Protein AF-0000000077407138 (afdb_homodimer)

Solvent-accessible surface area (backbone atoms only — not comparable to full-atom values): 41808 Å² total; per-residue (Å²): 139,86,74,78,82,79,66,90,72,72,76,84,72,67,78,73,72,69,68,78,63,60,80,67,70,68,76,54,73,68,65,88,52,94,62,78,89,58,49,64,48,74,41,54,57,46,50,40,41,32,63,74,46,24,54,18,30,36,36,47,46,66,25,86,86,35,40,35,25,28,31,37,33,30,52,16,20,65,87,68,51,68,25,66,44,41,32,39,38,30,42,31,77,38,39,35,48,45,59,38,50,60,55,52,80,68,8,63,48,49,47,41,11,68,71,40,22,20,33,33,29,34,35,56,67,48,11,78,65,6,62,42,34,63,80,52,53,83,86,39,60,74,60,29,71,43,34,57,64,48,38,8,69,29,46,46,38,39,51,47,53,48,52,25,65,74,70,68,46,73,37,50,26,34,35,37,14,32,25,43,22,23,32,19,47,53,46,15,20,38,73,36,48,77,54,37,52,35,35,49,34,37,38,24,47,32,33,43,54,36,37,55,68,50,69,25,50,50,57,75,43,21,89,45,47,82,35,63,67,59,32,50,70,38,31,28,70,30,52,54,50,65,36,69,68,50,46,52,63,54,17,46,66,43,50,72,72,67,68,41,66,74,56,38,67,30,64,51,49,39,42,37,29,67,26,80,89,42,43,35,70,88,39,43,66,40,49,62,58,59,40,65,20,39,37,28,26,44,33,56,32,45,52,13,43,21,41,62,54,65,15,52,52,49,52,76,74,59,46,56,69,43,14,35,72,75,69,70,32,64,60,50,59,68,63,48,49,69,50,31,73,47,39,31,33,41,33,36,23,66,51,13,27,39,30,16,41,67,27,47,50,54,52,56,69,48,37,75,35,61,76,46,79,44,72,41,88,40,62,67,41,20,49,46,23,74,64,49,20,68,54,24,47,80,57,44,46,54,58,50,52,56,58,46,59,79,70,53,75,133,146,83,81,82,86,78,68,90,72,71,75,82,73,65,75,73,71,68,68,79,62,60,81,68,71,69,74,54,74,67,64,88,52,92,63,78,90,57,50,63,48,75,43,53,56,43,51,40,41,32,64,73,46,25,53,18,30,36,36,46,43,66,26,89,86,35,40,34,27,30,32,37,32,30,50,17,20,64,86,66,49,68,25,66,46,42,31,39,38,30,41,30,78,38,39,36,47,45,59,39,52,60,54,52,83,67,9,62,51,49,46,42,11,68,72,40,22,20,33,33,27,34,35,58,68,48,12,78,65,6,64,41,35,62,80,53,53,82,87,39,59,74,60,28,71,42,34,56,64,49,37,8,67,29,45,48,39,38,51,46,54,48,51,26,63,73,70,68,45,75,37,50,26,34,34,36,13,30,24,44,23,23,33,19,47,53,46,15,21,38,73,38,49,75,51,38,53,35,34,50,35,36,37,23,46,32,32,43,53,36,36,55,67,50,69,24,51,51,57,73,43,20,89,46,46,82,34,64,68,59,33,50,70,37,32,29,71,30,53,53,49,65,36,69,68,52,48,53,62,54,17,46,67,42,50,72,71,66,69,42,66,72,56,37,66,30,66,52,50,39,42,36,30,65,27,82,89,42,41,35,70,88,39,43,66,41,48,60,57,58,40,66,20,38,37,28,25,44,32,57,33,44,52,13,42,20,39,62,56,66,15,51,51,49,52,75,76,60,48,56,70,41,13,36,72,75,70,70,32,64,61,51,59,68,62,48,49,69,50,29,74,46,38,30,34,40,34,36,23,65,50,13,27,38,30,16,40,66,26,46,50,53,52,56,70,49,37,76,35,61,77,45,78,44,72,42,91,41,63,68,41,19,48,45,22,74,65,48,19,68,53,24,46,79,57,44,47,53,57,51,52,57,59,45,60,80,71,52,74,132

Secondary structure (DSSP, 8-state):
--SSTT-TTSSTTGGGGTT--------------SSPP-GGGTS-HHHHHHHTTS-EEEEEEE-TTSEEEEEEEE-B-TTSPBP-SEEEEE--TT--GGGGTTTGGGSHHHHHHHTT-EEEE---TTSTT--EESS--TTSTTTT---HHHIIIIIHHHHHHHHHHHHT-TT-EEEEEETHHHHHHHHHHHH-HHHHTTEEEEEEES---S-SS--SGGGGGGGGTT-HHHHHHHT-SSB----HHHHHHHTHHHHHHT--HHHHT-HHHHHH---TTTB-GGGHHHHHHH-----BHHHHHHHHHHHHTTT--BS---HHHHHHHHHSSSSPPBP-GGG--SEEEEEE-TT-SSS-HHHHHHHHH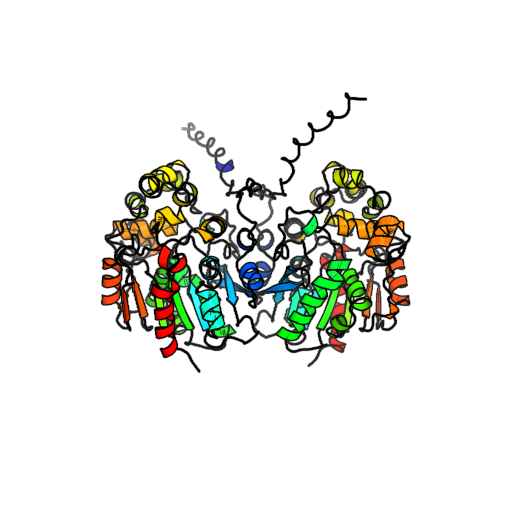H-SSEEEEEE-S-TT--TTHHHHBTTHIIIIIHHHHHHHHTT---/----TT-TTSGGGGGGGGG--------------SSPP-GGGTS-HHHHHHHTTS-EEEEEEE-TTSEEEEEEEE-B-TTSPBP-SEEEEE--TT--GGGGTTTGGGSHHHHHHHTT-EEEE---TTSTT--EESS--TTSTTTT---HHHIIIIIHHHHHHHHHHHHT-TT-EEEEEETHHHHHHHHHHHH-HHHHTTEEEEEEES---S-SS--SGGGGGGGGTT-HHHHHHHT-SSB----HHHHHHHTHHHHHHT--HHHHT-HHHHHH---TTTB-GGGHHHHHHH-----BHHHHHHHHHHHHTTT--BS---HHHHHHHHHSSSSPPBP-GGG--SEEEEEE-TT-SSS-HHHHHHHHHH-SSEEEEEE-S-TT--TTHHHHBTTHIIIIIHHHHHHHHTT---

Organism: Phaedon cochleariae (NCBI:txid80249)

InterPro domains:
  IPR006693 Partial AB-hydrolase lipase domain [PF04083] (45-104)
  IPR025483 Lipase, eukaryotic [PIRSF000862] (11-406)
  IPR029058 Alpha/Beta hydrolase fold [G3DSA:3.40.50.1820] (32-406)
  IPR029058 Alpha/Beta hydrolase fold [SSF53474] (35-404)

Radius of gyration: 28.67 Å; Cα contacts (8 Å, |Δi|>4): 1732; chains: 2; bounding box: 98×77×72 Å

Foldseek 3Di:
DPDDDPPDPDDDPPDPPPPVPPCPVPVPVPDPPVDDDDCLLPDDQQVLCVVLQFHKDWDWWAWPQFWTWIKIKRQAASVPQGAAQEEEEEEAALAFLNLQCLQPCLGLQNVCRHVRHTYMTTGFAFFQGTPDGPPDDLPDQVSQPDALLCSQQIVQLRVLVVVCVVNVPAQQYEYEYAASGLVSPLSNLLPPVVSVSRHQEYEYELYFALFQQFQFLLLVCLVCLQPQVVCCPAQNQGKGDGDPVVLCVLLVVVCVPVVDCLQSSAVVCRGFPFDNQFFDVVSSSSCSSCGSRIHTPNHSSQSSNCNNVNRQAFDRQNAQVVCCVVPVHRGTGGRQQQSRDHEYEYEDECPANRSHPVSVVVSQVRHDRYPYYYYFPDRSGYRSSCRRTPCVCVRPVVVVVVVCVVSDDD/DDDDDPPDPPDDPPDPPPPVPPCPVPVPVPDPPVDDDDCLLPDDQQVLCVVLQFHKDWDWWAWPQFWTWIKIKRQAASVPQGAAQAEEEEEAALAFLNLQCLQPCLGLQNVCRHVRHTYMTTGFAFFQGTPDGRPDDLPDQVSFPDALLCSQQIVQLRVLVVVCVVNVPAQQYEYEYAASGLVSPLSNLQPPVVSVSRHQEYEYELYFALFAQFQFLLLVCLVCLQPQVVCCPAQNQGKGDGDDVVLCVLLVVVCVPVVDCLQSSAVVCRGFPFDNVFFDVVSSSSCSSCGSRIHTPNHSSQSSNCNNVNRQAFDRQNAQVVCCVPPVHRGTGGRQQQSRDHAYEYEDECPANRSHPVSVVVSQVRHPRYPYYYYFPDRSGYRSSCRRTPCVCVRPVVVVVVVCVVSDDD

Sequence (820 aa):
MFTTSKVHRIIIIAILVDFARGSTQRYENPKPSTRRFDPDDFLDTAQIIRRHGYPAETHIVATEDGYLIGLHRIPGSQDGKKGCQPVFLQHGLLGSSADWIMNGNNSLGFLLADQGYDVWLGNYRGNTYSRGHVTLPTWSAQYWNFSWHEMGIYDLPAALYYVSNTTGKYGEIIYIGHSMGGTGYLVMSSTKPEAAKNVKLMIGLAPASHMTNVTSPVRYLAPYANDIQWLSKYLGINELLPNDKLLKFLSYECDKTVKNDKICGNVLFIFLGFEKDEFNVDILPKVLSHDPAGTSSKTVLHYAQEIRDHGRFQQYDYGLEGNLIKYGTPSPPLYKMEKVKSKVYLMYAEMDNLASATDVRILSRELKNLVGLYKVPLRVFNHVDFIFGKDAYSLVYKKVLEVMKNFTINMFTTSKVHRIIIIAILVDFARGSTQRYENPKPSTRRFDPDDFLDTAQIIRRHGYPAETHIVATEDGYLIGLHRIPGSQDGKKGCQPVFLQHGLLGSSADWIMNGNNSLGFLLADQGYDVWLGNYRGNTYSRGHVTLPTWSAQYWNFSWHEMGIYDLPAALYYVSNTTGKYGEIIYIGHSMGGTGYLVMSSTKPEAAKNVKLMIGLAPASHMTNVTSPVRYLAPYANDIQWLSKYLGINELLPNDKLLKFLSYECDKTVKNDKICGNVLFIFLGFEKDEFNVDILPKVLSHDPAGTSSKTVLHYAQEIRDHGRFQQYDYGLEGNLIKYGTPSPPLYKMEKVKSKVYLMYAEMDNLASATDVRILSRELKNLVGLYKVPLRVFNHVDFIFGKDAYSLVYKKVLEVMKNFTIN

Nearest PDB structures (foldseek):
  6v7n-assembly2_B  TM=9.564E-01  e=9.150E-44  Homo sapiens
  6v7n-assembly1_A  TM=9.549E-01  e=3.103E-41  Homo sapiens
  1hlg-assembly1_B  TM=9.481E-01  e=9.891E-39  Homo sapiens
  1k8q-assembly2_B  TM=8.820E-01  e=2.530E-39  Canis lupus familiaris
  6fvj-assembly5_E  TM=6.579E-01  e=2.248E-06  Mycobacterium tuberculosis

pLDDT: mean 89.1, std 19.06, range [21.72, 98.94]

Structure (mmCIF, N/CA/C/O backbone):
data_AF-0000000077407138-model_v1
#
loop_
_entity.id
_entity.type
_entity.pdbx_description
1 polymer Lipase
#
loop_
_atom_site.group_PDB
_atom_site.id
_atom_site.type_symbol
_atom_site.label_atom_id
_atom_site.label_alt_id
_atom_site.label_comp_id
_atom_site.label_asym_id
_atom_site.label_entity_id
_atom_site.label_seq_id
_atom_site.pdbx_PDB_ins_code
_atom_site.Cartn_x
_atom_site.Cartn_y
_atom_site.Cartn_z
_atom_site.occupancy
_atom_site.B_iso_or_equiv
_atom_site.auth_seq_id
_atom_site.auth_comp_id
_atom_site.auth_asym_id
_atom_site.auth_atom_id
_atom_site.pdbx_PDB_model_num
ATOM 1 N N . MET A 1 1 ? 49.156 -1.456 -42.062 1 24.12 1 MET A N 1
ATOM 2 C CA . MET A 1 1 ? 49.75 -1.326 -40.75 1 24.12 1 MET A CA 1
ATOM 3 C C . MET A 1 1 ? 48.969 -0.346 -39.875 1 24.12 1 MET A C 1
ATOM 5 O O . MET A 1 1 ? 48.719 -0.604 -38.688 1 24.12 1 MET A O 1
ATOM 9 N N . PHE A 1 2 ? 49.031 1.027 -40.188 1 23.77 2 PHE A N 1
ATOM 10 C CA . PHE A 1 2 ? 48.594 2.16 -39.375 1 23.77 2 PHE A CA 1
ATOM 11 C C . PHE A 1 2 ? 47.094 2.154 -39.219 1 23.77 2 PHE A C 1
ATOM 13 O O . PHE A 1 2 ? 46.562 2.578 -38.188 1 23.77 2 PHE A O 1
ATOM 20 N N . THR A 1 3 ? 46.375 2.049 -40.312 1 22.11 3 THR A N 1
ATOM 21 C CA . THR A 1 3 ? 45.25 2.928 -40.688 1 22.11 3 THR A CA 1
ATOM 22 C C . THR A 1 3 ? 44 2.604 -39.875 1 22.11 3 THR A C 1
ATOM 24 O O . THR A 1 3 ? 43.312 3.508 -39.438 1 22.11 3 THR A O 1
ATOM 27 N N . THR A 1 4 ? 43.375 1.481 -40.062 1 23.47 4 THR A N 1
ATOM 28 C CA . THR A 1 4 ? 41.969 1.397 -40.438 1 23.47 4 THR A CA 1
ATOM 29 C C . THR A 1 4 ? 41.094 1.393 -39.188 1 23.47 4 THR A C 1
ATOM 31 O O . THR A 1 4 ? 39.875 1.251 -39.281 1 23.47 4 THR A O 1
ATOM 34 N N . SER A 1 5 ? 41.656 1.195 -37.938 1 22.19 5 SER A N 1
ATOM 35 C CA . SER A 1 5 ? 40.844 0.406 -37.031 1 22.19 5 SER A CA 1
ATOM 36 C C . SER A 1 5 ? 39.781 1.271 -36.344 1 22.19 5 SER A C 1
ATOM 38 O O . SER A 1 5 ? 39.156 0.843 -35.375 1 22.19 5 SER A O 1
ATOM 40 N N . LYS A 1 6 ? 39.75 2.717 -36.5 1 26.94 6 LYS A N 1
ATOM 41 C CA . LYS A 1 6 ? 39.094 3.596 -35.531 1 26.94 6 LYS A CA 1
ATOM 42 C C . LYS A 1 6 ? 37.594 3.602 -35.719 1 26.94 6 LYS A C 1
ATOM 44 O O . LYS A 1 6 ? 36.906 4.531 -35.281 1 26.94 6 LYS A O 1
ATOM 49 N N . VAL A 1 7 ? 37.031 2.828 -36.656 1 22.48 7 VAL A N 1
ATOM 50 C CA . VAL A 1 7 ? 35.75 3.248 -37.219 1 22.48 7 VAL A CA 1
ATOM 51 C C . VAL A 1 7 ? 34.656 3.256 -36.156 1 22.48 7 VAL A C 1
ATOM 53 O O . VAL A 1 7 ? 33.875 4.195 -36.094 1 22.48 7 VAL A O 1
ATOM 56 N N . HIS A 1 8 ? 34.188 2.096 -35.531 1 21.72 8 HIS A N 1
ATOM 57 C CA . HIS A 1 8 ? 32.75 1.822 -35.5 1 21.72 8 HIS A CA 1
ATOM 58 C C . HIS A 1 8 ? 32.094 2.449 -34.281 1 21.72 8 HIS A C 1
ATOM 60 O O . HIS A 1 8 ? 31.781 1.75 -33.312 1 21.72 8 HIS A O 1
ATOM 66 N N . ARG A 1 9 ? 32.656 3.502 -33.625 1 24.42 9 ARG A N 1
ATOM 67 C CA . ARG A 1 9 ? 32.219 3.93 -32.281 1 24.42 9 ARG A CA 1
ATOM 68 C C . ARG A 1 9 ? 30.766 4.418 -32.344 1 24.42 9 ARG A C 1
ATOM 70 O O . ARG A 1 9 ? 30.172 4.719 -31.297 1 24.42 9 ARG A O 1
ATOM 77 N N . ILE A 1 10 ? 30.312 4.984 -33.469 1 23.34 10 ILE A N 1
ATOM 78 C CA . ILE A 1 10 ? 29.406 6.117 -33.375 1 23.34 10 ILE A CA 1
ATOM 79 C C . ILE A 1 10 ? 28.047 5.645 -32.812 1 23.34 10 ILE A C 1
ATOM 81 O O . ILE A 1 10 ? 27.484 6.281 -31.938 1 23.34 10 ILE A O 1
ATOM 85 N N . ILE A 1 11 ? 27.359 4.625 -33.375 1 22.95 11 ILE A N 1
ATOM 86 C CA . ILE A 1 11 ? 25.969 4.887 -33.75 1 22.95 11 ILE A CA 1
ATOM 87 C C . ILE A 1 11 ? 25.078 4.766 -32.5 1 22.95 11 ILE A C 1
ATOM 89 O O . ILE A 1 11 ? 24 5.352 -32.469 1 22.95 11 ILE A O 1
ATOM 93 N N . ILE A 1 12 ? 25.406 3.943 -31.469 1 23.84 12 ILE A N 1
ATOM 94 C CA . ILE A 1 12 ? 24.25 3.236 -30.922 1 23.84 12 ILE A CA 1
ATOM 95 C C . ILE A 1 12 ? 23.516 4.141 -29.938 1 23.84 12 ILE A C 1
ATOM 97 O O . ILE A 1 12 ? 23.016 3.68 -28.906 1 23.84 12 ILE A O 1
ATOM 101 N N . ILE A 1 13 ? 23.797 5.465 -30 1 25.34 13 ILE A N 1
ATOM 102 C CA . ILE A 1 13 ? 23.297 6.203 -28.828 1 25.34 13 ILE A CA 1
ATOM 103 C C . ILE A 1 13 ? 21.781 6.211 -28.844 1 25.34 13 ILE A C 1
ATOM 105 O O . ILE A 1 13 ? 21.156 6.602 -27.844 1 25.34 13 ILE A O 1
ATOM 109 N N . ALA A 1 14 ? 21.172 6.117 -30.078 1 23.62 14 ALA A N 1
ATOM 110 C CA . ALA A 1 14 ? 19.922 6.848 -30.25 1 23.62 14 ALA A CA 1
ATOM 111 C C . ALA A 1 14 ? 18.828 6.277 -29.344 1 23.62 14 ALA A C 1
ATOM 113 O O . ALA A 1 14 ? 18.078 7.027 -28.734 1 23.62 14 ALA A O 1
ATOM 114 N N . ILE A 1 15 ? 18.406 5.031 -29.641 1 23.83 15 ILE A N 1
ATOM 115 C CA . ILE A 1 15 ? 16.984 4.738 -29.734 1 23.83 15 ILE A CA 1
ATOM 116 C C . ILE A 1 15 ? 16.406 4.523 -28.328 1 23.83 15 ILE A C 1
ATOM 118 O O . ILE A 1 15 ? 15.336 3.934 -28.172 1 23.83 15 ILE A O 1
ATOM 122 N N . LEU A 1 16 ? 17.25 4.77 -27.328 1 24.28 16 LEU A N 1
ATOM 123 C CA . LEU A 1 16 ? 16.781 4.066 -26.141 1 24.28 16 LEU A CA 1
ATOM 124 C C . LEU A 1 16 ? 15.586 4.773 -25.516 1 24.28 16 LEU A C 1
ATOM 126 O O . LEU A 1 16 ? 15.164 4.438 -24.406 1 24.28 16 LEU A O 1
ATOM 130 N N . VAL A 1 17 ? 15.211 5.926 -26.156 1 25.5 17 VAL A N 1
ATOM 131 C CA . VAL A 1 17 ? 14.359 6.793 -25.344 1 25.5 17 VAL A CA 1
ATOM 132 C C . VAL A 1 17 ? 13.023 6.102 -25.078 1 25.5 17 VAL A C 1
ATOM 134 O O . VAL A 1 17 ? 12.344 6.406 -24.094 1 25.5 17 VAL A O 1
ATOM 137 N N . ASP A 1 18 ? 12.547 5.273 -26.016 1 23 18 ASP A N 1
ATOM 138 C CA . ASP A 1 18 ? 11.094 5.305 -26.156 1 23 18 ASP A CA 1
ATOM 139 C C . ASP A 1 18 ? 10.422 4.535 -25.016 1 23 18 ASP A C 1
ATOM 141 O O . ASP A 1 18 ? 9.219 4.676 -24.781 1 23 18 ASP A O 1
ATOM 145 N N . PHE A 1 19 ? 11.078 3.502 -24.531 1 22.67 19 PHE A N 1
ATOM 146 C CA . PHE A 1 19 ? 10.164 2.424 -24.188 1 22.67 19 PHE A CA 1
ATOM 147 C C . PHE A 1 19 ? 9.555 2.664 -22.812 1 22.67 19 PHE A C 1
ATOM 149 O O . PHE A 1 19 ? 8.75 1.856 -22.328 1 22.67 19 PHE A O 1
ATOM 156 N N . ALA A 1 20 ? 10.18 3.531 -22.047 1 24.62 20 ALA A N 1
ATOM 157 C CA . ALA A 1 20 ? 9.625 3.389 -20.703 1 24.62 20 ALA A CA 1
ATOM 158 C C . ALA A 1 20 ? 8.156 3.807 -20.672 1 24.62 20 ALA A C 1
ATOM 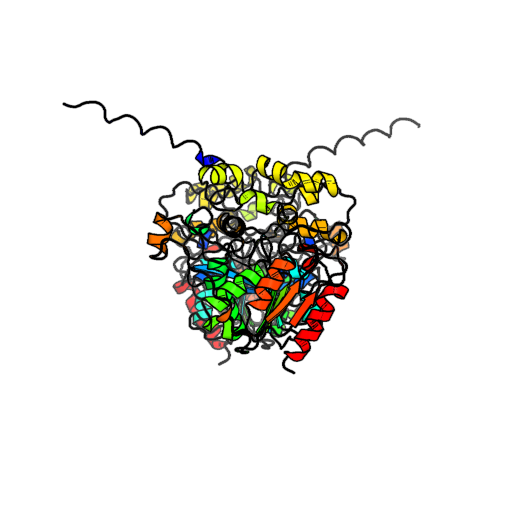160 O O . ALA A 1 20 ? 7.805 4.797 -20.031 1 24.62 20 ALA A O 1
ATOM 161 N N . ARG A 1 21 ? 7.457 3.885 -21.797 1 27.27 21 ARG A N 1
ATOM 162 C CA . ARG A 1 21 ? 6.027 4.137 -21.641 1 27.27 21 ARG A CA 1
ATOM 163 C C . ARG A 1 21 ? 5.375 3.064 -20.766 1 27.27 21 ARG A C 1
ATOM 165 O O . ARG A 1 21 ? 5.098 1.961 -21.25 1 27.27 21 ARG A O 1
ATOM 172 N N . GLY A 1 22 ? 5.973 2.746 -19.656 1 23.8 22 GLY A N 1
ATOM 173 C CA . GLY A 1 22 ? 5.121 1.838 -18.922 1 23.8 22 GLY A CA 1
ATOM 174 C C . GLY A 1 22 ? 3.643 2.156 -19.047 1 23.8 22 GLY A C 1
ATOM 175 O O . GLY A 1 22 ? 3.277 3.27 -19.438 1 23.8 22 GLY A O 1
ATOM 176 N N . SER A 1 23 ? 2.834 1.188 -19.141 1 24.52 23 SER A N 1
ATOM 177 C CA . SER A 1 23 ? 1.386 1.248 -19.312 1 24.52 23 SER A CA 1
ATOM 178 C C . SER A 1 23 ? 0.754 2.242 -18.344 1 24.52 23 SER A C 1
ATOM 180 O O . SER A 1 23 ? 0.814 2.057 -17.125 1 24.52 23 SER A O 1
ATOM 182 N N . THR A 1 24 ? 1.107 3.525 -18.438 1 27.94 24 THR A N 1
ATOM 183 C CA . THR A 1 24 ? 0.042 4.395 -17.953 1 27.94 24 THR A CA 1
ATOM 184 C C . THR A 1 24 ? -1.327 3.791 -18.25 1 27.94 24 THR A C 1
ATOM 186 O O . THR A 1 24 ? -1.756 3.754 -19.406 1 27.94 24 THR A O 1
ATOM 189 N N . GLN A 1 25 ? -1.613 2.717 -17.703 1 26.73 25 GLN A N 1
ATOM 190 C CA . GLN A 1 25 ? -3.033 2.424 -17.875 1 26.73 25 GLN A CA 1
ATOM 191 C C . GLN A 1 25 ? -3.867 3.701 -17.828 1 26.73 25 GLN A C 1
ATOM 193 O O . GLN A 1 25 ? -3.881 4.406 -16.812 1 26.73 25 GLN A O 1
ATOM 198 N N . ARG A 1 26 ? -3.859 4.414 -18.859 1 29.2 26 ARG A N 1
ATOM 199 C CA . ARG A 1 26 ? -4.852 5.449 -19.141 1 29.2 26 ARG A CA 1
ATOM 200 C C . ARG A 1 26 ? -6.18 5.133 -18.469 1 29.2 26 ARG A C 1
ATOM 202 O O . ARG A 1 26 ? -6.879 4.199 -18.875 1 29.2 26 ARG A O 1
ATOM 209 N N . TYR A 1 27 ? -6.23 5.27 -17.188 1 29.88 27 TYR A N 1
ATOM 210 C CA . TYR A 1 27 ? -7.625 5.238 -16.75 1 29.88 27 TYR A CA 1
ATOM 211 C C . TYR A 1 27 ? -8.477 6.184 -17.594 1 29.88 27 TYR A C 1
ATOM 213 O O . TYR A 1 27 ? -8.328 7.406 -17.5 1 29.88 27 TYR A O 1
ATOM 221 N N . GLU A 1 28 ? -8.492 5.965 -18.875 1 32.22 28 GLU A N 1
ATOM 222 C CA . GLU A 1 28 ? -9.578 6.613 -19.609 1 32.22 28 GLU A CA 1
ATOM 223 C C . GLU A 1 28 ? -10.852 6.672 -18.781 1 32.22 28 GLU A C 1
ATOM 225 O O . GLU A 1 28 ? -11.148 5.75 -18.016 1 32.22 28 GLU A O 1
ATOM 230 N N . ASN A 1 29 ? -11.125 7.895 -18.422 1 35 29 ASN A N 1
ATOM 231 C CA . ASN A 1 29 ? -12.5 7.906 -17.938 1 35 29 ASN A CA 1
ATOM 232 C C . ASN A 1 29 ? -13.344 6.84 -18.625 1 35 29 ASN A C 1
ATOM 234 O O . ASN A 1 29 ? -13.438 6.812 -19.859 1 35 29 ASN A O 1
ATOM 238 N N . PRO A 1 30 ? -13.477 5.785 -17.984 1 41.19 30 PRO A N 1
ATOM 239 C CA . PRO A 1 30 ? -14.266 4.773 -18.703 1 41.19 30 PRO A CA 1
ATOM 240 C C . PRO A 1 30 ? -15.398 5.383 -19.516 1 41.19 30 PRO A C 1
ATOM 242 O O . PRO A 1 30 ? -16.016 6.355 -19.094 1 41.19 30 PRO A O 1
ATOM 245 N N . LYS A 1 31 ? -15.242 5.328 -20.719 1 40.28 31 LYS A N 1
ATOM 246 C CA . LYS A 1 31 ? -16.484 5.59 -21.438 1 40.28 31 LYS A CA 1
ATOM 247 C C . LYS A 1 31 ? -17.703 5.148 -20.641 1 40.28 31 LYS A C 1
ATOM 249 O O . LYS A 1 31 ? -17.641 4.156 -19.906 1 40.28 31 LYS A O 1
ATOM 254 N N . PRO A 1 32 ? -18.672 6.109 -20.5 1 41.84 32 PRO A N 1
ATOM 255 C CA . PRO A 1 32 ? -19.906 5.73 -19.797 1 41.84 32 PRO A CA 1
ATOM 256 C C . PRO A 1 32 ? -20.312 4.289 -20.094 1 41.84 32 PRO A C 1
ATOM 258 O O . PRO A 1 32 ? -20.688 3.963 -21.219 1 41.84 32 PRO A O 1
ATOM 261 N N . SER A 1 33 ? -19.484 3.379 -19.812 1 48.81 33 SER A N 1
ATOM 262 C CA . SER A 1 33 ? -20.109 2.059 -19.875 1 48.81 33 SER A CA 1
ATOM 263 C C . SER A 1 33 ? -21.328 1.979 -18.984 1 48.81 33 SER A C 1
ATOM 265 O O . SER A 1 33 ? -21.453 2.723 -18 1 48.81 33 SER A O 1
ATOM 267 N N . THR A 1 34 ? -22.375 1.606 -19.453 1 61.5 34 THR A N 1
ATOM 268 C CA . THR A 1 34 ? -23.641 1.324 -18.797 1 61.5 34 THR A CA 1
ATOM 269 C C . THR A 1 34 ? -23.422 0.604 -17.484 1 61.5 34 THR A C 1
ATOM 271 O O . THR A 1 34 ? -24.375 0.377 -16.719 1 61.5 34 THR A O 1
ATOM 274 N N . ARG A 1 35 ? -22.109 0.391 -17.266 1 73.81 35 ARG A N 1
ATOM 275 C CA . ARG A 1 35 ? -21.938 -0.375 -16.031 1 73.81 35 ARG A CA 1
ATOM 276 C C . ARG A 1 35 ? -21.812 0.549 -14.828 1 73.81 35 ARG A C 1
ATOM 278 O O . ARG A 1 35 ? -21.188 1.603 -14.906 1 73.81 35 ARG A O 1
ATOM 285 N N . ARG A 1 36 ? -22.516 0.104 -13.797 1 84.81 36 ARG A N 1
ATOM 286 C CA . ARG A 1 36 ? -22.469 0.811 -12.516 1 84.81 36 ARG A CA 1
ATOM 287 C C . ARG A 1 36 ? -21.047 0.851 -11.969 1 84.81 36 ARG A C 1
ATOM 289 O O . ARG A 1 36 ? -20.312 -0.123 -12.086 1 84.81 36 ARG A O 1
ATOM 296 N N . PHE A 1 37 ? -20.656 1.974 -11.469 1 90.62 37 PHE A N 1
ATOM 297 C CA . PHE A 1 37 ? -19.344 2.18 -10.852 1 90.62 37 PHE A CA 1
ATOM 298 C C . PHE A 1 37 ? -19.109 1.166 -9.742 1 90.62 37 PHE A C 1
ATOM 300 O O . PHE A 1 37 ? -19.938 1.007 -8.852 1 90.62 37 PHE A O 1
ATOM 307 N N . ASP A 1 38 ? -17.984 0.359 -9.867 1 93.88 38 ASP A N 1
ATOM 308 C CA . ASP A 1 38 ? -17.531 -0.541 -8.82 1 93.88 38 ASP A CA 1
ATOM 309 C C . ASP A 1 38 ? -16.172 -0.092 -8.266 1 93.88 38 ASP A C 1
ATOM 311 O O . ASP A 1 38 ? -15.156 -0.201 -8.945 1 93.88 38 ASP A O 1
ATOM 315 N N . PRO A 1 39 ? -16.094 0.375 -6.977 1 95.44 39 PRO A N 1
ATOM 316 C CA . PRO A 1 39 ? -14.844 0.867 -6.41 1 95.44 39 PRO A CA 1
ATOM 317 C C . PRO A 1 39 ? -13.711 -0.16 -6.492 1 95.44 39 PRO A C 1
ATOM 319 O O . PRO A 1 39 ? -12.539 0.21 -6.598 1 95.44 39 PRO A O 1
ATOM 322 N N . ASP A 1 40 ? -14.039 -1.415 -6.504 1 95.19 40 ASP A N 1
ATOM 323 C CA . ASP A 1 40 ? -13.039 -2.479 -6.473 1 95.19 40 ASP A CA 1
ATOM 324 C C . ASP A 1 40 ? -12.164 -2.441 -7.723 1 95.19 40 ASP A C 1
ATOM 326 O O . ASP A 1 40 ? -11.055 -2.975 -7.723 1 95.19 40 ASP A O 1
ATOM 330 N N . ASP A 1 41 ? -12.68 -1.801 -8.773 1 94.69 41 ASP A N 1
ATOM 331 C CA . ASP A 1 41 ? -11.906 -1.683 -10.008 1 94.69 41 ASP A CA 1
ATOM 332 C C . ASP A 1 41 ? -10.688 -0.786 -9.805 1 94.69 41 ASP A C 1
ATOM 334 O O . ASP A 1 41 ? -9.719 -0.869 -10.562 1 94.69 41 ASP A O 1
ATOM 338 N N . PHE A 1 42 ? -10.75 0.03 -8.688 1 94.44 42 PHE A N 1
ATOM 339 C CA . PHE A 1 42 ? -9.758 1.088 -8.578 1 94.44 42 PHE A CA 1
ATOM 340 C C . PHE A 1 42 ? -9.031 1.016 -7.242 1 94.44 42 PHE A C 1
ATOM 342 O O . PHE A 1 42 ? -8.078 1.76 -7.004 1 94.44 42 PHE A O 1
ATOM 349 N N . LEU A 1 43 ? -9.445 0.181 -6.375 1 97.44 43 LEU A N 1
ATOM 350 C CA . LEU A 1 43 ? -8.844 0.031 -5.055 1 97.44 43 LEU A CA 1
ATOM 351 C C . LEU A 1 43 ? -7.719 -1.003 -5.086 1 97.44 43 LEU A C 1
ATOM 353 O O . LEU A 1 43 ? -7.719 -1.898 -5.934 1 97.44 43 LEU A O 1
ATOM 357 N N . ASP A 1 44 ? -6.727 -0.824 -4.227 1 97.5 44 ASP A N 1
ATOM 358 C CA . ASP A 1 44 ? -5.734 -1.885 -4.082 1 97.5 44 ASP A CA 1
ATOM 359 C C . ASP A 1 44 ? -6.273 -3.027 -3.223 1 97.5 44 ASP A C 1
ATOM 361 O O . ASP A 1 44 ? -7.387 -2.947 -2.705 1 97.5 44 ASP A O 1
ATOM 365 N N . THR A 1 45 ? -5.539 -4.094 -3.104 1 98.38 45 THR A N 1
ATOM 366 C CA . THR A 1 45 ? -6.012 -5.316 -2.467 1 98.38 45 THR A CA 1
ATOM 367 C C . THR A 1 45 ? -6.426 -5.051 -1.023 1 98.38 45 THR A C 1
ATOM 369 O O . THR A 1 45 ? -7.512 -5.453 -0.598 1 98.38 45 THR A O 1
ATOM 372 N N . ALA A 1 46 ? -5.582 -4.359 -0.255 1 98.56 46 ALA A N 1
ATOM 373 C CA . ALA A 1 46 ? -5.895 -4.098 1.146 1 98.56 46 ALA A CA 1
ATOM 374 C C . ALA A 1 46 ? -7.152 -3.238 1.275 1 98.56 46 ALA A C 1
ATOM 376 O O . ALA A 1 46 ? -7.977 -3.465 2.162 1 98.56 46 ALA A O 1
ATOM 377 N N . GLN A 1 47 ? -7.301 -2.268 0.435 1 98.31 47 GLN A N 1
ATOM 378 C CA . GLN A 1 47 ? -8.477 -1.406 0.449 1 98.31 47 GLN A CA 1
ATOM 379 C C . GLN A 1 47 ? -9.734 -2.191 0.09 1 98.31 47 GLN A C 1
ATOM 381 O O . GLN A 1 47 ? -10.797 -1.969 0.672 1 98.31 47 GLN A O 1
ATOM 386 N N . ILE A 1 48 ? -9.648 -3.107 -0.938 1 97.69 48 ILE A N 1
ATOM 387 C CA . ILE A 1 48 ? -10.781 -3.945 -1.303 1 97.69 48 ILE A CA 1
ATOM 388 C C . ILE A 1 48 ? -11.203 -4.793 -0.105 1 97.69 48 ILE A C 1
ATOM 390 O O . ILE A 1 48 ? -12.398 -4.895 0.201 1 97.69 48 ILE A O 1
ATOM 394 N N . ILE A 1 49 ? -10.25 -5.379 0.577 1 98 49 ILE A N 1
ATOM 395 C CA . ILE A 1 49 ? -10.531 -6.207 1.746 1 98 49 ILE A CA 1
ATOM 396 C C . ILE A 1 49 ? -11.305 -5.391 2.781 1 98 49 ILE A C 1
ATOM 398 O O . ILE A 1 49 ? -12.344 -5.832 3.277 1 98 49 ILE A O 1
ATOM 402 N N . ARG A 1 50 ? -10.82 -4.176 3.047 1 97.62 50 ARG A N 1
ATOM 403 C CA . ARG A 1 50 ? -11.461 -3.33 4.047 1 97.62 50 ARG A CA 1
ATOM 404 C C . ARG A 1 50 ? -12.852 -2.906 3.598 1 97.62 50 ARG A C 1
ATOM 406 O O . ARG A 1 50 ? -13.789 -2.873 4.398 1 97.62 50 ARG A O 1
ATOM 413 N N . ARG A 1 51 ? -12.969 -2.543 2.355 1 96.81 51 ARG A N 1
ATOM 414 C CA . ARG A 1 51 ? -14.266 -2.129 1.814 1 96.81 51 ARG A CA 1
ATOM 415 C C . ARG A 1 51 ? -15.312 -3.219 2.014 1 96.81 51 ARG A C 1
ATOM 417 O O . ARG A 1 51 ? -16.484 -2.92 2.225 1 96.81 51 ARG A O 1
ATOM 424 N N . HIS A 1 52 ? -14.883 -4.457 1.939 1 96.06 52 HIS A N 1
ATOM 425 C CA . HIS A 1 52 ? -15.812 -5.57 2.07 1 96.06 52 HIS A CA 1
ATOM 426 C C . HIS A 1 52 ? -16.031 -5.938 3.535 1 96.06 52 HIS A C 1
ATOM 428 O O . HIS A 1 52 ? -16.641 -6.969 3.838 1 96.06 52 HIS A O 1
ATOM 434 N N . GLY A 1 53 ? -15.492 -5.207 4.426 1 94.75 53 GLY A N 1
ATOM 435 C CA . GLY A 1 53 ? -15.875 -5.297 5.824 1 94.75 53 GLY A CA 1
ATOM 436 C C . GLY A 1 53 ? -14.883 -6.059 6.672 1 94.75 53 GLY A C 1
ATOM 437 O O . GLY A 1 53 ? -15.109 -6.281 7.863 1 94.75 53 GLY A O 1
ATOM 438 N N . TYR A 1 54 ? -13.727 -6.473 6.117 1 96.5 54 TYR A N 1
ATOM 439 C CA . TYR A 1 54 ? -12.734 -7.246 6.855 1 96.5 54 TYR A CA 1
ATOM 440 C C . TYR A 1 54 ? -11.578 -6.359 7.316 1 96.5 54 TYR A C 1
ATOM 442 O O . TYR A 1 54 ? -11.266 -5.359 6.668 1 96.5 54 TYR A O 1
ATOM 450 N N . PRO A 1 55 ? -10.969 -6.684 8.531 1 97.25 55 PRO A N 1
ATOM 451 C CA . PRO A 1 55 ? -9.688 -6.031 8.812 1 97.25 55 PRO A CA 1
ATOM 452 C C . PRO A 1 55 ? -8.641 -6.293 7.738 1 97.25 55 PRO A C 1
ATOM 454 O O . PRO A 1 55 ? -8.578 -7.398 7.188 1 97.25 55 PRO A O 1
ATOM 457 N N . ALA A 1 56 ? -7.891 -5.27 7.406 1 98.44 56 ALA A N 1
ATOM 458 C CA . ALA A 1 56 ? -6.961 -5.359 6.285 1 98.44 56 ALA A CA 1
ATOM 459 C C . ALA A 1 56 ? -5.586 -4.816 6.664 1 98.44 56 ALA A C 1
ATOM 461 O O . ALA A 1 56 ? -5.469 -3.676 7.125 1 98.44 56 ALA A O 1
ATOM 462 N N . GLU A 1 57 ? -4.551 -5.652 6.453 1 98.62 57 GLU A N 1
ATOM 463 C CA . GLU A 1 57 ? -3.168 -5.273 6.738 1 98.62 57 GLU A CA 1
ATOM 464 C C . GLU A 1 57 ? -2.258 -5.566 5.551 1 98.62 57 GLU A C 1
ATOM 466 O O . GLU A 1 57 ? -2.547 -6.453 4.742 1 98.62 57 GLU A O 1
ATOM 471 N N . THR A 1 58 ? -1.254 -4.801 5.426 1 98.81 58 THR A N 1
ATOM 472 C CA . THR A 1 58 ? -0.119 -5.09 4.555 1 98.81 58 THR A CA 1
ATOM 473 C C . THR A 1 58 ? 1.174 -5.172 5.359 1 98.81 58 THR A C 1
ATOM 475 O O . THR A 1 58 ? 1.411 -4.348 6.246 1 98.81 58 THR A O 1
ATOM 478 N N . HIS A 1 59 ? 1.957 -6.145 5.113 1 98.81 59 HIS A N 1
ATOM 479 C CA . HIS A 1 59 ? 3.281 -6.324 5.695 1 98.81 59 HIS A CA 1
ATOM 480 C C . HIS A 1 59 ? 4.359 -6.34 4.617 1 98.81 59 HIS A C 1
ATOM 482 O O . HIS A 1 59 ? 4.184 -6.953 3.564 1 98.81 59 HIS A O 1
ATOM 488 N N . ILE A 1 60 ? 5.438 -5.602 4.867 1 98.81 60 ILE A N 1
ATOM 489 C CA . ILE A 1 60 ? 6.551 -5.617 3.928 1 98.81 60 ILE A CA 1
ATOM 490 C C . ILE A 1 60 ? 7.66 -6.527 4.457 1 98.81 60 ILE A C 1
ATOM 492 O O . ILE A 1 60 ? 8.117 -6.367 5.59 1 98.81 60 ILE A O 1
ATOM 496 N N . VAL A 1 61 ? 8.125 -7.434 3.58 1 98.62 61 VAL A N 1
ATOM 497 C CA . VAL A 1 61 ? 9.141 -8.422 3.939 1 98.62 61 VAL A CA 1
ATOM 498 C C . VAL A 1 61 ? 10.336 -8.297 3.004 1 98.62 61 VAL A C 1
ATOM 500 O O . VAL A 1 61 ? 10.18 -8.188 1.787 1 98.62 61 VAL A O 1
ATOM 503 N N . ALA A 1 62 ? 11.531 -8.289 3.555 1 98.5 62 ALA A N 1
ATOM 504 C CA . ALA A 1 62 ? 12.742 -8.242 2.746 1 98.5 62 ALA A CA 1
ATOM 505 C C . ALA A 1 62 ? 13.273 -9.648 2.463 1 98.5 62 ALA A C 1
ATOM 507 O O . ALA A 1 62 ? 13.383 -10.469 3.375 1 98.5 62 ALA A O 1
ATOM 508 N N . THR A 1 63 ? 13.516 -9.93 1.242 1 98.81 63 THR A N 1
ATOM 509 C CA . THR A 1 63 ? 14.125 -11.211 0.886 1 98.81 63 THR A CA 1
ATOM 510 C C . THR A 1 63 ? 15.641 -11.156 1.062 1 98.81 63 THR A C 1
ATOM 512 O O . THR A 1 63 ? 16.219 -10.07 1.179 1 98.81 63 THR A O 1
ATOM 515 N N . GLU A 1 64 ? 16.219 -12.305 1.04 1 98.38 64 GLU A N 1
ATOM 516 C CA . GLU A 1 64 ? 17.672 -12.406 1.223 1 98.38 64 GLU A CA 1
ATOM 517 C C . GLU A 1 64 ? 18.422 -11.633 0.141 1 98.38 64 GLU A C 1
ATOM 519 O O . GLU A 1 64 ? 19.469 -11.055 0.404 1 98.38 64 GLU A O 1
ATOM 524 N N . ASP A 1 65 ? 17.812 -11.633 -1.059 1 98.5 65 ASP A N 1
ATOM 525 C CA . ASP A 1 65 ? 18.516 -10.984 -2.172 1 98.5 65 ASP A CA 1
ATOM 526 C C . ASP A 1 65 ? 18 -9.562 -2.377 1 98.5 65 ASP A C 1
ATOM 528 O O . ASP A 1 65 ? 18.25 -8.953 -3.418 1 98.5 65 ASP A O 1
ATOM 532 N N . GLY A 1 66 ? 17.203 -9.047 -1.508 1 98.69 66 GLY A N 1
ATOM 533 C CA . GLY A 1 66 ? 17.031 -7.605 -1.4 1 98.69 66 GLY A CA 1
ATOM 534 C C . GLY A 1 66 ? 15.688 -7.121 -1.907 1 98.69 66 GLY A C 1
ATOM 535 O O . GLY A 1 66 ? 15.398 -5.922 -1.868 1 98.69 66 GLY A O 1
ATOM 536 N N . TYR A 1 67 ? 14.836 -7.965 -2.418 1 98.81 67 TYR A N 1
ATOM 537 C CA . TYR A 1 67 ? 13.508 -7.52 -2.82 1 98.81 67 TYR A CA 1
ATOM 538 C C . TYR A 1 67 ? 12.641 -7.223 -1.604 1 98.81 67 TYR A C 1
ATOM 540 O O . TYR A 1 67 ? 12.773 -7.867 -0.562 1 98.81 67 TYR A O 1
ATOM 548 N N . LEU A 1 68 ? 11.789 -6.23 -1.709 1 98.81 68 LEU A N 1
ATOM 549 C CA . LEU A 1 68 ? 10.773 -5.918 -0.714 1 98.81 68 LEU A CA 1
ATOM 550 C C . LEU A 1 68 ? 9.398 -6.402 -1.172 1 98.81 68 LEU A C 1
ATOM 552 O O . LEU A 1 68 ? 8.758 -5.762 -2.014 1 98.81 68 LEU A O 1
ATOM 556 N N . ILE A 1 69 ? 8.922 -7.496 -0.561 1 98.56 69 ILE A N 1
ATOM 557 C CA . ILE A 1 69 ? 7.684 -8.109 -1.03 1 98.56 69 ILE A CA 1
ATOM 558 C C . ILE A 1 69 ? 6.535 -7.738 -0.094 1 98.56 69 ILE A C 1
ATOM 560 O O . ILE A 1 69 ? 6.719 -7.656 1.123 1 98.56 69 ILE A O 1
ATOM 564 N N . GLY A 1 70 ? 5.402 -7.48 -0.691 1 98.81 70 GLY A N 1
ATOM 565 C CA . GLY A 1 70 ? 4.211 -7.145 0.07 1 98.81 70 GLY A CA 1
ATOM 566 C C . GLY A 1 70 ? 3.316 -8.336 0.342 1 98.81 70 GLY A C 1
ATOM 567 O O . GLY A 1 70 ? 2.961 -9.078 -0.579 1 98.81 70 GLY A O 1
ATOM 568 N N . LEU A 1 71 ? 3 -8.547 1.637 1 98.94 71 LEU A N 1
ATOM 569 C CA . LEU A 1 71 ? 2.018 -9.539 2.068 1 98.94 71 LEU A CA 1
ATOM 570 C C . LEU A 1 71 ? 0.753 -8.859 2.584 1 98.94 71 LEU A C 1
ATOM 572 O O . LEU A 1 71 ? 0.822 -7.996 3.463 1 98.94 71 LEU A O 1
ATOM 576 N N . HIS A 1 72 ? -0.341 -9.195 1.967 1 98.94 72 HIS A N 1
ATOM 577 C CA . HIS A 1 72 ? -1.605 -8.75 2.537 1 98.94 72 HIS A CA 1
ATOM 578 C C . HIS A 1 72 ? -2.141 -9.75 3.553 1 98.94 72 HIS A C 1
ATOM 580 O O . HIS A 1 72 ? -1.848 -10.945 3.463 1 98.94 72 HIS A O 1
ATOM 586 N N . ARG A 1 73 ? -2.875 -9.242 4.52 1 98.88 73 ARG A N 1
ATOM 587 C CA . ARG A 1 73 ? -3.377 -10.094 5.594 1 98.88 73 ARG A CA 1
ATOM 588 C C . ARG A 1 73 ? -4.816 -9.734 5.949 1 98.88 73 ARG A C 1
ATOM 590 O O . ARG A 1 73 ? -5.168 -8.562 6.035 1 98.88 73 ARG A O 1
ATOM 597 N N . ILE A 1 74 ? -5.688 -10.734 5.965 1 98.31 74 ILE A N 1
ATOM 598 C CA . ILE A 1 74 ? -7.004 -10.672 6.598 1 98.31 74 ILE A CA 1
ATOM 599 C C . ILE A 1 74 ? -6.961 -11.391 7.945 1 98.31 74 ILE A C 1
ATOM 601 O O . ILE A 1 74 ? -7.211 -12.594 8.016 1 98.31 74 ILE A O 1
ATOM 605 N N . PRO A 1 75 ? -6.707 -10.664 8.992 1 97.5 75 PRO A N 1
ATOM 606 C CA . PRO A 1 75 ? -6.391 -11.305 10.266 1 97.5 75 PRO A CA 1
ATOM 607 C C . PRO A 1 75 ? -7.625 -11.867 10.969 1 97.5 75 PRO A C 1
ATOM 609 O O . PRO A 1 75 ? -7.508 -12.547 11.992 1 97.5 75 PRO A O 1
ATOM 612 N N . GLY A 1 76 ? -8.789 -11.578 10.398 1 94.31 76 GLY A N 1
ATOM 613 C CA . GLY A 1 76 ? -10.016 -12.078 11.008 1 94.31 76 GLY A CA 1
ATOM 614 C C . GLY A 1 76 ? -11.242 -11.844 10.148 1 94.31 76 GLY A C 1
ATOM 615 O O . GLY A 1 76 ? -11.141 -11.383 9.016 1 94.31 76 GLY A O 1
ATOM 616 N N . SER A 1 77 ? -12.406 -12.188 10.82 1 92.94 77 SER A N 1
ATOM 617 C CA . SER A 1 77 ? -13.68 -12.094 10.102 1 92.94 77 SER A CA 1
ATOM 618 C C . SER A 1 77 ? -14.242 -10.68 10.156 1 92.94 77 SER A C 1
ATOM 620 O O . SER A 1 77 ? -13.656 -9.797 10.781 1 92.94 77 SER A O 1
ATOM 622 N N . GLN A 1 78 ? -15.352 -10.477 9.508 1 91.19 78 GLN A N 1
ATOM 623 C CA . GLN A 1 78 ? -16.016 -9.18 9.469 1 91.19 78 GLN A CA 1
ATOM 624 C C . GLN A 1 78 ? -16.484 -8.758 10.852 1 91.19 78 GLN A C 1
ATOM 626 O O . GLN A 1 78 ? -16.516 -7.562 11.164 1 91.19 78 GLN A O 1
ATOM 631 N N . ASP A 1 79 ? -16.766 -9.711 11.68 1 88.12 79 ASP A N 1
ATOM 632 C CA . ASP A 1 79 ? -17.312 -9.422 13.008 1 88.12 79 ASP A CA 1
ATOM 633 C C . ASP A 1 79 ? -16.188 -9.148 14.008 1 88.12 79 ASP A C 1
ATOM 635 O O . ASP A 1 79 ? -16.453 -8.953 15.203 1 88.12 79 ASP A O 1
ATOM 639 N N . GLY A 1 80 ? -15.008 -9.172 13.602 1 83.5 80 GLY A N 1
ATOM 640 C CA . GLY A 1 80 ? -13.906 -8.781 14.461 1 83.5 80 GLY A CA 1
ATOM 641 C C . GLY A 1 80 ? -13.242 -9.961 15.148 1 83.5 80 GLY A C 1
ATOM 642 O O . GLY A 1 80 ? -12.289 -9.781 15.914 1 83.5 80 GLY A O 1
ATOM 643 N N . LYS A 1 81 ? -13.734 -11.133 14.867 1 90.5 81 LYS A N 1
ATOM 644 C CA . LYS A 1 81 ? -13.094 -12.305 15.461 1 90.5 81 LYS A CA 1
ATOM 645 C C . LYS A 1 81 ? -11.75 -12.594 14.797 1 90.5 81 LYS A C 1
ATOM 647 O O . LYS A 1 81 ? -11.656 -12.633 13.57 1 90.5 81 LYS A O 1
ATOM 652 N N . LYS A 1 82 ? -10.734 -12.758 15.602 1 92.19 82 LYS A N 1
ATOM 653 C CA . LYS A 1 82 ? -9.391 -12.992 15.086 1 92.19 82 LYS A CA 1
ATOM 654 C C . LYS A 1 82 ? -9.25 -14.414 14.555 1 92.19 82 LYS A C 1
ATOM 656 O O . LYS A 1 82 ? -9.773 -15.359 15.141 1 92.19 82 LYS A O 1
ATOM 661 N N . GLY A 1 83 ? -8.578 -14.516 13.453 1 92.19 83 GLY A N 1
ATOM 662 C CA . GLY A 1 83 ? -8.242 -15.828 12.922 1 92.19 83 GLY A CA 1
ATOM 663 C C . GLY A 1 83 ? -7.16 -16.531 13.711 1 92.19 83 GLY A C 1
ATOM 664 O O . GLY A 1 83 ? -6.32 -15.883 14.336 1 92.19 83 GLY A O 1
ATOM 665 N N . CYS A 1 84 ? -7.18 -17.844 13.625 1 92.88 84 CYS A N 1
ATOM 666 C CA . CYS A 1 84 ? -6.223 -18.609 14.414 1 92.88 84 CYS A CA 1
ATOM 667 C C . CYS A 1 84 ? -5.246 -19.359 13.516 1 92.88 84 CYS A C 1
ATOM 669 O O . CYS A 1 84 ? -4.066 -19.016 13.445 1 92.88 84 CYS A O 1
ATOM 671 N N . GLN A 1 85 ? -5.762 -20.375 12.75 1 96.81 85 GLN A N 1
ATOM 672 C CA . GLN A 1 85 ? -4.922 -21.156 11.859 1 96.81 85 GLN A CA 1
ATOM 673 C C . GLN A 1 85 ? -4.422 -20.312 10.688 1 96.81 85 GLN A C 1
ATOM 675 O O . GLN A 1 85 ? -5.219 -19.797 9.898 1 96.81 85 GLN A O 1
ATOM 680 N N . PRO A 1 86 ? -3.08 -20.125 10.602 1 98.31 86 PRO A N 1
ATOM 681 C CA . PRO A 1 86 ? -2.576 -19.359 9.453 1 98.31 86 PRO A CA 1
ATOM 682 C C . PRO A 1 86 ? -2.715 -20.125 8.141 1 98.31 86 PRO A C 1
ATOM 684 O O . PRO A 1 86 ? -2.432 -21.328 8.078 1 98.31 86 PRO A O 1
ATOM 687 N N . VAL A 1 87 ? -3.193 -19.484 7.16 1 98.81 87 VAL A N 1
ATOM 688 C CA . VAL A 1 87 ? -3.254 -20 5.793 1 98.81 87 VAL A CA 1
ATOM 689 C C . VAL A 1 87 ? -2.602 -19 4.84 1 98.81 87 VAL A C 1
ATOM 691 O O . VAL A 1 87 ? -2.771 -17.781 4.988 1 98.81 87 VAL A O 1
ATOM 694 N N . PHE A 1 88 ? -1.751 -19.484 3.984 1 98.94 88 PHE A N 1
ATOM 695 C CA . PHE A 1 88 ? -1.015 -18.672 3.029 1 98.94 88 PHE A CA 1
ATOM 696 C C . PHE A 1 88 ? -1.46 -18.969 1.604 1 98.94 88 PHE A C 1
ATOM 698 O O . PHE A 1 88 ? -1.313 -20.094 1.125 1 98.94 88 PHE A O 1
ATOM 705 N N . LEU A 1 89 ? -2.02 -17.953 0.942 1 98.94 89 LEU A N 1
ATOM 706 C CA . LEU A 1 89 ? -2.465 -18.078 -0.441 1 98.94 89 LEU A CA 1
ATOM 707 C C . LEU A 1 89 ? -1.459 -17.453 -1.398 1 98.94 89 LEU A C 1
ATOM 709 O O . LEU A 1 89 ? -1.111 -16.281 -1.254 1 98.94 89 LEU A O 1
ATOM 713 N N . GLN A 1 90 ? -1.02 -18.172 -2.371 1 98.94 90 GLN A N 1
ATOM 714 C CA . GLN A 1 90 ? -0.043 -17.672 -3.33 1 98.94 90 GLN A CA 1
ATOM 715 C C . GLN A 1 90 ? -0.586 -17.734 -4.754 1 98.94 90 GLN A C 1
ATOM 717 O O . GLN A 1 90 ? -1.026 -18.797 -5.207 1 98.94 90 GLN A O 1
ATOM 722 N N . HIS A 1 91 ? -0.568 -16.656 -5.465 1 98.69 91 HIS A N 1
ATOM 723 C CA . HIS A 1 91 ? -1.106 -16.484 -6.812 1 98.69 91 HIS A CA 1
ATOM 724 C C . HIS A 1 91 ? -0.196 -17.141 -7.852 1 98.69 91 HIS A C 1
ATOM 726 O O . HIS A 1 91 ? 0.922 -17.547 -7.531 1 98.69 91 HIS A O 1
ATOM 732 N N . GLY A 1 92 ? -0.714 -17.219 -9.078 1 98.31 92 GLY A N 1
ATOM 733 C CA . GLY A 1 92 ? 0.032 -17.766 -10.195 1 98.31 92 GLY A CA 1
ATOM 734 C C . GLY A 1 92 ? 0.632 -16.688 -11.094 1 98.31 92 GLY A C 1
ATOM 735 O O . GLY A 1 92 ? 0.759 -15.539 -10.688 1 98.31 92 GLY A O 1
ATOM 736 N N . LEU A 1 93 ? 1.009 -17.109 -12.305 1 97.69 93 LEU A N 1
ATOM 737 C CA . LEU A 1 93 ? 1.669 -16.25 -13.289 1 97.69 93 LEU A CA 1
ATOM 738 C C . LEU A 1 93 ? 0.828 -15.016 -13.586 1 97.69 93 LEU A C 1
ATOM 740 O O . LEU A 1 93 ? -0.372 -15.125 -13.852 1 97.69 93 LEU A O 1
ATOM 744 N N . LEU A 1 94 ? 1.405 -13.844 -13.484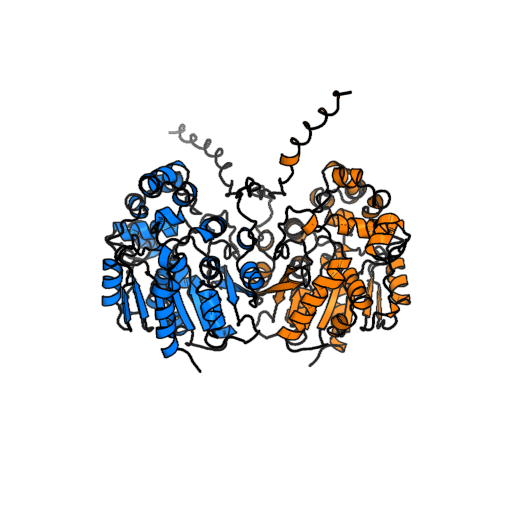 1 97.19 94 LEU A N 1
ATOM 745 C CA . LEU A 1 94 ? 0.843 -12.547 -13.867 1 97.19 94 LEU A CA 1
ATOM 746 C C . LEU A 1 94 ? -0.26 -12.133 -12.898 1 97.19 94 LEU A C 1
ATOM 748 O O . LEU A 1 94 ? -0.988 -11.172 -13.156 1 97.19 94 LEU A O 1
ATOM 752 N N . GLY A 1 95 ? -0.407 -12.867 -11.797 1 97.75 95 GLY A N 1
ATOM 753 C CA . GLY A 1 95 ? -1.406 -12.539 -10.789 1 97.75 95 GLY A CA 1
ATOM 754 C C . GLY A 1 95 ? -0.827 -11.812 -9.594 1 97.75 95 GLY A C 1
ATOM 755 O O . GLY A 1 95 ? 0.339 -11.414 -9.602 1 97.75 95 GLY A O 1
ATOM 756 N N . SER A 1 96 ? -1.718 -11.633 -8.625 1 98.44 96 SER A N 1
ATOM 757 C CA . SER A 1 96 ? -1.387 -11.008 -7.348 1 98.44 96 SER A CA 1
ATOM 758 C C . SER A 1 96 ? -2.348 -11.453 -6.25 1 98.44 96 SER A C 1
ATOM 760 O O . SER A 1 96 ? -3.229 -12.281 -6.488 1 98.44 96 SER A O 1
ATOM 762 N N . SER A 1 97 ? -2.102 -10.859 -5.082 1 98.75 97 SER A N 1
ATOM 763 C CA . SER A 1 97 ? -2.977 -11.117 -3.943 1 98.75 97 SER A CA 1
ATOM 764 C C . SER A 1 97 ? -4.422 -10.742 -4.258 1 98.75 97 SER A C 1
ATOM 766 O O . SER A 1 97 ? -5.355 -11.297 -3.672 1 98.75 97 SER A O 1
ATOM 768 N N . ALA A 1 98 ? -4.641 -9.883 -5.188 1 98.19 98 ALA A N 1
ATOM 769 C CA . ALA A 1 98 ? -5.984 -9.43 -5.531 1 98.19 98 ALA A CA 1
ATOM 770 C C . ALA A 1 98 ? -6.832 -10.578 -6.074 1 98.19 98 ALA A C 1
ATOM 772 O O . ALA A 1 98 ? -8.047 -10.594 -5.895 1 98.19 98 ALA A O 1
ATOM 773 N N . ASP A 1 99 ? -6.215 -11.547 -6.641 1 97.62 99 ASP A N 1
ATOM 774 C CA . ASP A 1 99 ? -6.91 -12.656 -7.285 1 97.62 99 ASP A CA 1
ATOM 775 C C . ASP A 1 99 ? -7.758 -13.43 -6.277 1 97.62 99 ASP A C 1
ATOM 777 O O . ASP A 1 99 ? -8.805 -13.984 -6.629 1 97.62 99 ASP A O 1
ATOM 781 N N . TRP A 1 100 ? -7.363 -13.391 -5.059 1 98.38 100 TRP A N 1
ATOM 782 C CA . TRP A 1 100 ? -7.984 -14.234 -4.043 1 98.38 100 TRP A CA 1
ATOM 783 C C . TRP A 1 100 ? -9.211 -13.555 -3.447 1 98.38 100 TRP A C 1
ATOM 785 O O . TRP A 1 100 ? -9.891 -14.125 -2.59 1 98.38 100 TRP A O 1
ATOM 795 N N . ILE A 1 101 ? -9.508 -12.25 -3.877 1 97 101 ILE A N 1
ATOM 796 C CA . ILE A 1 101 ? -10.602 -11.531 -3.219 1 97 101 ILE A CA 1
ATOM 797 C C . ILE A 1 101 ? -11.477 -10.852 -4.27 1 97 101 ILE A C 1
ATOM 799 O O . ILE A 1 101 ? -12.344 -10.047 -3.932 1 97 101 ILE A O 1
ATOM 803 N N . MET A 1 102 ? -11.312 -11.109 -5.5 1 92.56 102 MET A N 1
ATOM 804 C CA . MET A 1 102 ? -11.984 -10.375 -6.57 1 92.56 102 MET A CA 1
ATOM 805 C C . MET A 1 102 ? -13.398 -10.898 -6.789 1 92.56 102 MET A C 1
ATOM 807 O O . MET A 1 102 ? -14.242 -10.195 -7.344 1 92.56 102 MET A O 1
ATOM 811 N N . ASN A 1 103 ? -13.633 -12.062 -6.398 1 85.81 103 ASN A N 1
ATOM 812 C CA . ASN A 1 103 ? -14.938 -12.664 -6.652 1 85.81 103 ASN A CA 1
ATOM 813 C C . ASN A 1 103 ? -15.898 -12.422 -5.492 1 85.81 103 ASN A C 1
ATOM 815 O O . ASN A 1 103 ? -16.672 -13.312 -5.133 1 85.81 103 ASN A O 1
ATOM 819 N N . GLY A 1 104 ? -15.773 -11.273 -4.781 1 77.44 104 GLY A N 1
ATOM 820 C CA . GLY A 1 104 ? -16.641 -10.914 -3.672 1 77.44 104 GLY A CA 1
ATOM 821 C C . GLY A 1 104 ? -16.688 -11.961 -2.582 1 77.44 104 GLY A C 1
ATOM 822 O O . GLY A 1 104 ? -15.641 -12.438 -2.121 1 77.44 104 GLY A O 1
ATOM 823 N N . ASN A 1 105 ? -17.844 -12.297 -2.203 1 73.19 105 ASN A N 1
ATOM 824 C CA . ASN A 1 105 ? -18.031 -13.227 -1.094 1 73.19 105 ASN A CA 1
ATOM 825 C C . ASN A 1 105 ? -17.719 -14.664 -1.507 1 73.19 105 ASN A C 1
ATOM 827 O O . ASN A 1 105 ? -17.578 -15.547 -0.655 1 73.19 105 ASN A O 1
ATOM 831 N N . ASN A 1 106 ? -17.484 -14.836 -2.803 1 82.06 106 ASN A N 1
ATOM 832 C CA . ASN A 1 106 ? -17.125 -16.172 -3.291 1 82.06 106 ASN A CA 1
ATOM 833 C C . ASN A 1 106 ? -15.617 -16.328 -3.436 1 82.06 106 ASN A C 1
ATOM 835 O O . ASN A 1 106 ? -15.148 -17.359 -3.932 1 82.06 106 ASN A O 1
ATOM 839 N N . SER A 1 107 ? -14.953 -15.352 -2.949 1 93.25 107 SER A N 1
ATOM 840 C CA . SER A 1 107 ? -13.5 -15.422 -3.008 1 93.25 107 SER A CA 1
ATOM 841 C C . SER A 1 107 ? -12.938 -16.297 -1.889 1 93.25 107 SER A C 1
ATOM 843 O O . SER A 1 107 ? -13.422 -16.234 -0.755 1 93.25 107 SER A O 1
ATOM 845 N N . LEU A 1 108 ? -11.953 -17.062 -2.252 1 97.88 108 LEU A N 1
ATOM 846 C CA . LEU A 1 108 ? -11.375 -17.984 -1.269 1 97.88 108 LEU A CA 1
ATOM 847 C C . LEU A 1 108 ? -10.828 -17.219 -0.069 1 97.88 108 LEU A C 1
ATOM 849 O O . LEU A 1 108 ? -10.938 -17.672 1.069 1 97.88 108 LEU A O 1
ATOM 853 N N . GLY A 1 109 ? -10.266 -16.031 -0.293 1 97.81 109 GLY A N 1
ATOM 854 C CA . GLY A 1 109 ? -9.742 -15.234 0.801 1 97.81 109 GLY A CA 1
ATOM 855 C C . GLY A 1 109 ? -10.781 -14.906 1.854 1 97.81 109 GLY A C 1
ATOM 856 O O . GLY A 1 109 ? -10.547 -15.094 3.049 1 97.81 109 GLY A O 1
ATOM 857 N N . PHE A 1 110 ? -11.953 -14.445 1.43 1 97 110 PHE A N 1
ATOM 858 C CA . PHE A 1 110 ? -13.023 -14.07 2.348 1 97 110 PHE A CA 1
ATOM 859 C C . PHE A 1 110 ? -13.656 -15.305 2.975 1 97 110 PHE A C 1
ATOM 861 O O . PHE A 1 110 ? -13.977 -15.305 4.164 1 97 110 PHE A O 1
ATOM 868 N N . LEU A 1 111 ? -13.797 -16.359 2.15 1 96.5 111 LEU A N 1
ATOM 869 C CA . LEU A 1 111 ? -14.359 -17.609 2.656 1 96.5 111 LEU A CA 1
ATOM 870 C C . LEU A 1 111 ? -13.539 -18.141 3.82 1 96.5 111 LEU A C 1
ATOM 872 O O . LEU A 1 111 ? -14.094 -18.547 4.848 1 96.5 111 LEU A O 1
ATOM 876 N N . LEU A 1 112 ? -12.258 -18.125 3.668 1 97.56 112 LEU A N 1
ATOM 877 C CA . LEU A 1 112 ? -11.359 -18.641 4.699 1 97.56 112 LEU A CA 1
ATOM 878 C C . LEU A 1 112 ? -11.406 -17.75 5.945 1 97.56 112 LEU A C 1
ATOM 880 O O . LEU A 1 112 ? -11.43 -18.266 7.066 1 97.56 112 LEU A O 1
ATOM 884 N N . ALA A 1 113 ? -11.406 -16.438 5.754 1 96.69 113 ALA A N 1
ATOM 885 C CA . ALA A 1 113 ? -11.5 -15.531 6.891 1 96.69 113 ALA A CA 1
ATOM 886 C C . ALA A 1 113 ? -12.781 -15.781 7.691 1 96.69 113 ALA A C 1
ATOM 888 O O . ALA A 1 113 ? -12.742 -15.812 8.922 1 96.69 113 ALA A O 1
ATOM 889 N N . ASP A 1 114 ? -13.867 -15.992 6.988 1 94.69 114 ASP A N 1
ATOM 890 C CA . ASP A 1 114 ? -15.156 -16.219 7.625 1 94.69 114 ASP A CA 1
ATOM 891 C C . ASP A 1 114 ? -15.172 -17.547 8.375 1 94.69 114 ASP A C 1
ATOM 893 O O . ASP A 1 114 ? -15.961 -17.734 9.312 1 94.69 114 ASP A O 1
ATOM 897 N N . GLN A 1 115 ? -14.328 -18.453 7.93 1 94.19 115 GLN A N 1
ATOM 898 C CA . GLN A 1 115 ? -14.242 -19.75 8.586 1 94.19 115 GLN A CA 1
ATOM 899 C C . GLN A 1 115 ? -13.258 -19.703 9.75 1 94.19 115 GLN A C 1
ATOM 901 O O . GLN A 1 115 ? -12.977 -20.734 10.375 1 94.19 115 GLN A O 1
ATOM 906 N N . GLY A 1 116 ? -12.664 -18.578 10.031 1 95.44 116 GLY A N 1
ATOM 907 C CA . GLY A 1 116 ? -11.859 -18.406 11.227 1 95.44 116 GLY A CA 1
ATOM 908 C C . GLY A 1 116 ? -10.375 -18.547 10.977 1 95.44 116 GLY A C 1
ATOM 909 O O . GLY A 1 116 ? -9.594 -18.734 11.914 1 95.44 116 GLY A O 1
ATOM 910 N N . TYR A 1 117 ? -9.953 -18.484 9.75 1 97.5 117 TYR A N 1
ATOM 911 C CA . TYR A 1 117 ? -8.531 -18.594 9.438 1 97.5 117 TYR A CA 1
ATOM 912 C C . TYR A 1 117 ? -7.859 -17.219 9.469 1 97.5 117 TYR A C 1
ATOM 914 O O . TYR A 1 117 ? -8.516 -16.188 9.273 1 97.5 117 TYR A O 1
ATOM 922 N N . ASP A 1 118 ? -6.562 -17.172 9.883 1 98.19 118 ASP A N 1
ATOM 923 C CA . ASP A 1 118 ? -5.668 -16.031 9.664 1 98.19 118 ASP A CA 1
ATOM 924 C C . ASP A 1 118 ? -5.07 -16.062 8.258 1 98.19 118 ASP A C 1
ATOM 926 O O . ASP A 1 118 ? -4.094 -16.781 8.008 1 98.19 118 ASP A O 1
ATOM 930 N N . VAL A 1 119 ? -5.676 -15.227 7.379 1 98.81 119 VAL A N 1
ATOM 931 C CA . VAL A 1 119 ? -5.426 -15.391 5.949 1 98.81 119 VAL A CA 1
ATOM 932 C C . VAL A 1 119 ? -4.305 -14.453 5.508 1 98.81 119 VAL A C 1
ATOM 934 O O . VAL A 1 119 ? -4.391 -13.242 5.703 1 98.81 119 VAL A O 1
ATOM 937 N N . TRP A 1 120 ? -3.279 -15.016 4.973 1 98.94 120 TRP A N 1
ATOM 938 C CA . TRP A 1 120 ? -2.168 -14.281 4.379 1 98.94 120 TRP A CA 1
ATOM 939 C C . TRP A 1 120 ? -2.154 -14.445 2.863 1 98.94 120 TRP A C 1
ATOM 941 O O . TRP A 1 120 ? -2.326 -15.555 2.35 1 98.94 120 TRP A O 1
ATOM 951 N N . LEU A 1 121 ? -2.072 -13.32 2.178 1 98.94 121 LEU A N 1
ATOM 952 C CA . LEU A 1 121 ? -2.041 -13.305 0.72 1 98.94 121 LEU A CA 1
ATOM 953 C C . LEU A 1 121 ? -0.671 -12.867 0.211 1 98.94 121 LEU A C 1
ATOM 955 O O . LEU A 1 121 ? -0.288 -11.711 0.365 1 98.94 121 LEU A O 1
ATOM 959 N N . GLY A 1 122 ? 0.005 -13.766 -0.464 1 98.88 122 GLY A N 1
ATOM 960 C CA . GLY A 1 122 ? 1.361 -13.5 -0.918 1 98.88 122 GLY A CA 1
ATOM 961 C C . GLY A 1 122 ? 1.416 -12.758 -2.238 1 98.88 122 GLY A C 1
ATOM 962 O O . GLY A 1 122 ? 0.445 -12.758 -2.998 1 98.88 122 GLY A O 1
ATOM 963 N N . ASN A 1 123 ? 2.539 -12.102 -2.459 1 98.94 123 ASN A N 1
ATOM 964 C CA . ASN A 1 123 ? 2.883 -11.469 -3.729 1 98.94 123 ASN A CA 1
ATOM 965 C C . ASN A 1 123 ? 4.32 -11.781 -4.141 1 98.94 123 ASN A C 1
ATOM 967 O O . ASN A 1 123 ? 5.258 -11.516 -3.385 1 98.94 123 ASN A O 1
ATOM 971 N N . TYR A 1 124 ? 4.449 -12.328 -5.336 1 98.94 124 TYR A N 1
ATOM 972 C CA . TYR A 1 124 ? 5.789 -12.57 -5.859 1 98.94 124 TYR A CA 1
ATOM 973 C C . TYR A 1 124 ? 6.449 -11.266 -6.289 1 98.94 124 TYR A C 1
ATOM 975 O O . TYR A 1 124 ? 5.77 -10.305 -6.656 1 98.94 124 TYR A O 1
ATOM 983 N N . ARG A 1 125 ? 7.809 -11.289 -6.219 1 98.81 125 ARG A N 1
ATOM 984 C CA . ARG A 1 125 ? 8.594 -10.156 -6.703 1 98.81 125 ARG A CA 1
ATOM 985 C C . ARG A 1 125 ? 8.164 -9.758 -8.109 1 98.81 125 ARG A C 1
ATOM 987 O O . ARG A 1 125 ? 7.832 -10.609 -8.93 1 98.81 125 ARG A O 1
ATOM 994 N N . GLY A 1 126 ? 8.148 -8.406 -8.312 1 98 126 GLY A N 1
ATOM 995 C CA . GLY A 1 126 ? 7.941 -7.879 -9.656 1 98 126 GLY A CA 1
ATOM 996 C C . GLY A 1 126 ? 6.488 -7.562 -9.945 1 98 126 GLY A C 1
ATOM 997 O O . GLY A 1 126 ? 6.184 -6.902 -10.945 1 98 126 GLY A O 1
ATOM 998 N N . ASN A 1 127 ? 5.582 -8.039 -9.078 1 98.12 127 ASN A N 1
ATOM 999 C CA . ASN A 1 127 ? 4.191 -7.699 -9.367 1 98.12 127 ASN A CA 1
ATOM 1000 C C . ASN A 1 127 ? 3.795 -6.371 -8.727 1 98.12 127 ASN A C 1
ATOM 1002 O O . ASN A 1 127 ? 4.637 -5.672 -8.156 1 98.12 127 ASN A O 1
ATOM 1006 N N . THR A 1 128 ? 2.557 -6.012 -8.812 1 97.56 128 THR A N 1
ATOM 1007 C CA . THR A 1 128 ? 2.004 -4.719 -8.414 1 97.56 128 THR A CA 1
ATOM 1008 C C . THR A 1 128 ? 2.395 -4.379 -6.98 1 97.56 128 THR A C 1
ATOM 1010 O O . THR A 1 128 ? 2.688 -3.225 -6.664 1 97.56 128 THR A O 1
ATOM 1013 N N . TYR A 1 129 ? 2.49 -5.305 -6.098 1 98.44 129 TYR A N 1
ATOM 1014 C CA . TYR A 1 129 ? 2.613 -5.051 -4.664 1 98.44 129 TYR A CA 1
ATOM 1015 C C . TYR A 1 129 ? 4.023 -5.359 -4.176 1 98.44 129 TYR A C 1
ATOM 1017 O O . TYR A 1 129 ? 4.32 -5.219 -2.986 1 98.44 129 TYR A O 1
ATOM 1025 N N . SER A 1 130 ? 4.891 -5.789 -5.074 1 98.56 130 SER A N 1
ATOM 1026 C CA . SER A 1 130 ? 6.227 -6.238 -4.699 1 98.56 130 SER A CA 1
ATOM 1027 C C . SER A 1 130 ? 7.277 -5.742 -5.688 1 98.56 130 SER A C 1
ATOM 1029 O O . SER A 1 130 ? 8.078 -6.527 -6.203 1 98.56 130 SER A O 1
ATOM 1031 N N . ARG A 1 131 ? 7.359 -4.473 -5.855 1 97.5 131 ARG A N 1
ATOM 1032 C CA . ARG A 1 131 ? 8.273 -3.91 -6.84 1 97.5 131 ARG A CA 1
ATOM 1033 C C . ARG A 1 131 ? 9.453 -3.219 -6.16 1 97.5 131 ARG A C 1
ATOM 1035 O O . ARG A 1 131 ? 10.352 -2.703 -6.832 1 97.5 131 ARG A O 1
ATOM 1042 N N . GLY A 1 132 ? 9.484 -3.184 -4.867 1 97.69 132 GLY A N 1
ATOM 1043 C CA . GLY A 1 132 ? 10.57 -2.531 -4.156 1 97.69 132 GLY A CA 1
ATOM 1044 C C . GLY A 1 132 ? 11.82 -3.385 -4.07 1 97.69 132 GLY A C 1
ATOM 1045 O O . GLY A 1 132 ? 11.742 -4.617 -4.055 1 97.69 132 GLY A O 1
ATOM 1046 N N . HIS A 1 133 ? 12.914 -2.738 -4.051 1 98.56 133 HIS A N 1
ATOM 1047 C CA . HIS A 1 133 ? 14.219 -3.357 -3.811 1 98.56 133 HIS A CA 1
ATOM 1048 C C . HIS A 1 133 ? 15.109 -2.451 -2.971 1 98.56 133 HIS A C 1
ATOM 1050 O O . HIS A 1 133 ? 15.016 -1.226 -3.057 1 98.56 133 HIS A O 1
ATOM 1056 N N . VAL A 1 134 ? 15.977 -3.031 -2.262 1 97.88 134 VAL A N 1
ATOM 1057 C CA . VAL A 1 134 ? 16.75 -2.264 -1.297 1 97.88 134 VAL A CA 1
ATOM 1058 C C . VAL A 1 134 ? 17.859 -1.494 -2.02 1 97.88 134 VAL A C 1
ATOM 1060 O O . VAL A 1 134 ? 18.328 -0.46 -1.533 1 97.88 134 VAL A O 1
ATOM 1063 N N . THR A 1 135 ? 18.266 -1.961 -3.264 1 97.06 135 THR A N 1
ATOM 1064 C CA . THR A 1 135 ? 19.406 -1.293 -3.887 1 97.06 135 THR A CA 1
ATOM 1065 C C . THR A 1 135 ? 19.172 -1.138 -5.391 1 97.06 135 THR A C 1
ATOM 1067 O O . THR A 1 135 ? 19.859 -0.336 -6.039 1 97.06 135 THR A O 1
ATOM 1070 N N . LEU A 1 136 ? 18.281 -1.938 -5.98 1 97.19 136 LEU A N 1
ATOM 1071 C CA . LEU A 1 136 ? 18.156 -1.958 -7.434 1 97.19 136 LEU A CA 1
ATOM 1072 C C . LEU A 1 136 ? 16.953 -1.141 -7.895 1 97.19 136 LEU A C 1
ATOM 1074 O O . LEU A 1 136 ? 15.875 -1.239 -7.312 1 97.19 136 LEU A O 1
ATOM 1078 N N . PRO A 1 137 ? 17.188 -0.341 -8.906 1 95.88 137 PRO A N 1
ATOM 1079 C CA . PRO A 1 137 ? 16.031 0.342 -9.516 1 95.88 137 PRO A CA 1
ATOM 1080 C C . PRO A 1 137 ? 15.234 -0.567 -10.438 1 95.88 137 PRO A C 1
ATOM 1082 O O . PRO A 1 137 ? 15.797 -1.47 -11.062 1 95.88 137 PRO A O 1
ATOM 1085 N N . THR A 1 138 ? 14.031 -0.29 -10.68 1 95.19 138 THR A N 1
ATOM 1086 C CA . THR A 1 138 ? 13.141 -1.137 -11.461 1 95.19 138 THR A CA 1
ATOM 1087 C C . THR A 1 138 ? 13.477 -1.043 -12.945 1 95.19 138 THR A C 1
ATOM 1089 O O . THR A 1 138 ? 13.008 -1.854 -13.75 1 95.19 138 THR A O 1
ATOM 1092 N N . TRP A 1 139 ? 14.258 -0.081 -13.32 1 93.69 139 TRP A N 1
ATOM 1093 C CA . TRP A 1 139 ? 14.586 0.047 -14.734 1 93.69 139 TRP A CA 1
ATOM 1094 C C . TRP A 1 139 ? 15.883 -0.688 -15.062 1 93.69 139 TRP A C 1
ATOM 1096 O O . TRP A 1 139 ? 16.312 -0.731 -16.219 1 93.69 139 TRP A O 1
ATOM 1106 N N . SER A 1 140 ? 16.484 -1.26 -14.062 1 94.62 140 SER A N 1
ATOM 1107 C CA . SER A 1 140 ? 17.719 -2.008 -14.297 1 94.62 140 SER A CA 1
ATOM 1108 C C . SER A 1 140 ? 17.422 -3.441 -14.727 1 94.62 140 SER A C 1
ATOM 1110 O O . SER A 1 140 ? 16.438 -4.035 -14.289 1 94.62 140 SER A O 1
ATOM 1112 N N . ALA A 1 141 ? 18.297 -4.012 -15.531 1 94.38 141 ALA A N 1
ATOM 1113 C CA . ALA A 1 141 ? 18.203 -5.406 -15.961 1 94.38 141 ALA A CA 1
ATOM 1114 C C . ALA A 1 141 ? 18.391 -6.359 -14.789 1 94.38 141 ALA A C 1
ATOM 1116 O O . ALA A 1 141 ? 17.766 -7.414 -14.719 1 94.38 141 ALA A O 1
ATOM 1117 N N . GLN A 1 142 ? 19.266 -5.945 -13.906 1 96.75 142 GLN A N 1
ATOM 1118 C CA . GLN A 1 142 ? 19.547 -6.773 -12.734 1 96.75 142 GLN A CA 1
ATOM 1119 C C . GLN A 1 142 ? 18.297 -6.965 -11.891 1 96.75 142 GLN A C 1
ATOM 1121 O O . GLN A 1 142 ? 18.078 -8.047 -11.328 1 96.75 142 GLN A O 1
ATOM 1126 N N . TYR A 1 143 ? 17.484 -5.988 -11.797 1 97.81 143 TYR A N 1
ATOM 1127 C CA . TYR A 1 143 ? 16.234 -6.047 -11.039 1 97.81 143 TYR A CA 1
ATOM 1128 C C . TYR A 1 143 ? 15.328 -7.141 -11.578 1 97.81 143 TYR A C 1
ATOM 1130 O O . TYR A 1 143 ? 14.68 -7.855 -10.805 1 97.81 143 TYR A O 1
ATOM 1138 N N . TRP A 1 144 ? 15.297 -7.34 -12.836 1 97.38 144 TRP A N 1
ATOM 1139 C CA . TRP A 1 144 ? 14.32 -8.211 -13.484 1 97.38 144 TRP A CA 1
ATOM 1140 C C . TRP A 1 144 ? 14.922 -9.586 -13.758 1 97.38 144 TRP A C 1
ATOM 1142 O O . TRP A 1 144 ? 14.281 -10.438 -14.375 1 97.38 144 TRP A O 1
ATOM 1152 N N . ASN A 1 145 ? 16.141 -9.805 -13.312 1 96.94 145 ASN A N 1
ATOM 1153 C CA . ASN A 1 145 ? 16.797 -11.078 -13.578 1 96.94 145 ASN A CA 1
ATOM 1154 C C . ASN A 1 145 ? 16.359 -12.164 -12.609 1 96.94 145 ASN A C 1
ATOM 1156 O O . ASN A 1 145 ? 17.156 -12.68 -11.828 1 96.94 145 ASN A O 1
ATOM 1160 N N . PHE A 1 146 ? 15.07 -12.516 -12.727 1 98.25 146 PHE A N 1
ATOM 1161 C CA . PHE A 1 146 ? 14.523 -13.57 -11.883 1 98.25 146 PHE A CA 1
ATOM 1162 C C . PHE A 1 146 ? 13.477 -14.383 -12.641 1 98.25 146 PHE A C 1
ATOM 1164 O O . PHE A 1 146 ? 12.938 -13.914 -13.648 1 98.25 146 PHE A O 1
ATOM 1171 N N . SER A 1 147 ? 13.273 -15.578 -12.266 1 98 147 SER A N 1
ATOM 1172 C CA . SER A 1 147 ? 12.188 -16.469 -12.68 1 98 147 SER A CA 1
ATOM 1173 C C . SER A 1 147 ? 11.477 -17.078 -11.469 1 98 147 SER A C 1
ATOM 1175 O O . SER A 1 147 ? 11.648 -16.594 -10.344 1 98 147 SER A O 1
ATOM 1177 N N . TRP A 1 148 ? 10.648 -18.047 -11.68 1 98.62 148 TRP A N 1
ATOM 1178 C CA . TRP A 1 148 ? 9.961 -18.703 -10.57 1 98.62 148 TRP A CA 1
ATOM 1179 C C . TRP A 1 148 ? 10.945 -19.484 -9.703 1 98.62 148 TRP A C 1
ATOM 1181 O O . TRP A 1 148 ? 10.602 -19.922 -8.602 1 98.62 148 TRP A O 1
ATOM 1191 N N . HIS A 1 149 ? 12.211 -19.656 -10.172 1 98.75 149 HIS A N 1
ATOM 1192 C CA . HIS A 1 149 ? 13.25 -20.203 -9.305 1 98.75 149 HIS A CA 1
ATOM 1193 C C . HIS A 1 149 ? 13.508 -19.281 -8.117 1 98.75 149 HIS A C 1
ATOM 1195 O O . HIS A 1 149 ? 13.445 -19.719 -6.961 1 98.75 149 HIS A O 1
ATOM 1201 N N . GLU A 1 150 ? 13.781 -18 -8.375 1 98.88 150 GLU A N 1
ATOM 1202 C CA . GLU A 1 150 ? 14.062 -17.016 -7.324 1 98.88 150 GLU A CA 1
ATOM 1203 C C . GLU A 1 150 ? 12.844 -16.797 -6.438 1 98.88 150 GLU A C 1
ATOM 1205 O O . GLU A 1 150 ? 12.977 -16.594 -5.227 1 98.88 150 GLU A O 1
ATOM 1210 N N . MET A 1 151 ? 11.703 -16.844 -7.043 1 98.88 151 MET A N 1
ATOM 1211 C CA . MET A 1 151 ? 10.469 -16.75 -6.258 1 98.88 151 MET A CA 1
ATOM 1212 C C . MET A 1 151 ? 10.406 -17.875 -5.234 1 98.88 151 MET A C 1
ATOM 1214 O O . MET A 1 151 ? 10 -17.656 -4.09 1 98.88 151 MET A O 1
ATOM 1218 N N . GLY A 1 152 ? 10.844 -19.047 -5.613 1 98.88 152 GLY A N 1
ATOM 1219 C CA . GLY A 1 152 ? 10.82 -20.219 -4.734 1 98.88 152 GLY A CA 1
ATOM 1220 C C . GLY A 1 152 ? 11.898 -20.172 -3.666 1 98.88 152 GLY A C 1
ATOM 1221 O O . GLY A 1 152 ? 11.648 -20.516 -2.51 1 98.88 152 GLY A O 1
ATOM 1222 N N . ILE A 1 153 ? 13.062 -19.672 -4.012 1 98.75 153 ILE A N 1
ATOM 1223 C CA . ILE A 1 153 ? 14.164 -19.859 -3.078 1 98.75 153 ILE A CA 1
ATOM 1224 C C . ILE A 1 153 ? 14.367 -18.594 -2.252 1 98.75 153 ILE A C 1
ATOM 1226 O O . ILE A 1 153 ? 15.07 -18.609 -1.239 1 98.75 153 ILE A O 1
ATOM 1230 N N . TYR A 1 154 ? 13.734 -17.453 -2.68 1 98.88 154 TYR A N 1
ATOM 1231 C CA . TYR A 1 154 ? 13.914 -16.219 -1.921 1 98.88 154 TYR A CA 1
ATOM 1232 C C . TYR A 1 154 ? 12.578 -15.703 -1.402 1 98.88 154 TYR A C 1
ATOM 1234 O O . TYR A 1 154 ? 12.422 -15.469 -0.202 1 98.88 154 TYR A O 1
ATOM 1242 N N . ASP A 1 155 ? 11.562 -15.516 -2.273 1 98.88 155 ASP A N 1
ATOM 1243 C CA . ASP A 1 155 ? 10.312 -14.875 -1.887 1 98.88 155 ASP A CA 1
ATOM 1244 C C . ASP A 1 155 ? 9.555 -15.719 -0.869 1 98.88 155 ASP A C 1
ATOM 1246 O O . ASP A 1 155 ? 9.156 -15.227 0.187 1 98.88 155 ASP A O 1
ATOM 1250 N N . LEU A 1 156 ? 9.336 -17 -1.19 1 98.94 156 LEU A N 1
ATOM 1251 C CA . LEU A 1 156 ? 8.5 -17.859 -0.35 1 98.94 156 LEU A CA 1
ATOM 1252 C C . LEU A 1 156 ? 9.156 -18.094 1.006 1 98.94 156 LEU A C 1
ATOM 1254 O O . LEU A 1 156 ? 8.508 -17.969 2.047 1 98.94 156 LEU A O 1
ATOM 1258 N N . PRO A 1 157 ? 10.492 -18.422 1.063 1 98.88 157 PRO A N 1
ATOM 1259 C CA . PRO A 1 157 ? 11.102 -18.562 2.385 1 98.88 157 PRO A CA 1
ATOM 1260 C C . PRO A 1 157 ? 10.945 -17.297 3.246 1 98.88 157 PRO A C 1
ATOM 1262 O O . PRO A 1 157 ? 10.57 -17.406 4.418 1 98.88 157 PRO A O 1
ATOM 1265 N N . ALA A 1 158 ? 11.188 -16.141 2.66 1 98.81 158 ALA A N 1
ATOM 1266 C CA . ALA A 1 158 ? 11.055 -14.898 3.412 1 98.81 158 ALA A CA 1
ATOM 1267 C C . ALA A 1 158 ? 9.633 -14.711 3.928 1 98.81 158 ALA A C 1
ATOM 1269 O O . ALA A 1 158 ? 9.422 -14.383 5.098 1 98.81 158 ALA A O 1
ATOM 1270 N N . ALA A 1 159 ? 8.688 -14.945 3.092 1 98.88 159 ALA A N 1
ATOM 1271 C CA . ALA A 1 159 ? 7.277 -14.766 3.441 1 98.88 159 ALA A CA 1
ATOM 1272 C C . ALA A 1 159 ? 6.852 -15.742 4.531 1 98.88 159 ALA A C 1
ATOM 1274 O O . ALA A 1 159 ? 6.227 -15.352 5.52 1 98.88 159 ALA A O 1
ATOM 1275 N N . LEU A 1 160 ? 7.199 -17 4.371 1 98.88 160 LEU A N 1
ATOM 1276 C CA . LEU A 1 160 ? 6.711 -18.047 5.273 1 98.88 160 LEU A CA 1
ATOM 1277 C C . LEU A 1 160 ? 7.375 -17.938 6.641 1 98.88 160 LEU A C 1
ATOM 1279 O O . LEU A 1 160 ? 6.727 -18.125 7.668 1 98.88 160 LEU A O 1
ATOM 1283 N N . TYR A 1 161 ? 8.68 -17.656 6.703 1 98.62 161 TYR A N 1
ATOM 1284 C CA . TYR A 1 161 ? 9.312 -17.375 7.984 1 98.62 161 TYR A CA 1
ATOM 1285 C C . TYR A 1 161 ? 8.656 -16.188 8.672 1 98.62 161 TYR A C 1
ATOM 1287 O O . TYR A 1 161 ? 8.438 -16.203 9.883 1 98.62 161 TYR A O 1
ATOM 1295 N N . TYR A 1 162 ? 8.375 -15.164 7.895 1 98.44 162 TYR A N 1
ATOM 1296 C CA . TYR A 1 162 ? 7.746 -13.977 8.453 1 98.44 162 TYR A CA 1
ATOM 1297 C C . TYR A 1 162 ? 6.395 -14.312 9.062 1 98.44 162 TYR A C 1
ATOM 1299 O O . TYR A 1 162 ? 6.082 -13.875 10.18 1 98.44 162 TYR A O 1
ATOM 1307 N N . VAL A 1 163 ? 5.57 -15.039 8.352 1 98.62 163 VAL A N 1
ATOM 1308 C CA . VAL A 1 163 ? 4.242 -15.414 8.828 1 98.62 163 VAL A CA 1
ATOM 1309 C C . VAL A 1 163 ? 4.359 -16.25 10.102 1 98.62 163 VAL A C 1
ATOM 1311 O O . VAL A 1 163 ? 3.646 -16 11.078 1 98.62 163 VAL A O 1
ATOM 1314 N N . SER A 1 164 ? 5.254 -17.219 10.086 1 98.44 164 SER A N 1
ATOM 1315 C CA . SER A 1 164 ? 5.457 -18.062 11.266 1 98.44 164 SER A CA 1
ATOM 1316 C C . SER A 1 164 ? 5.879 -17.234 12.469 1 98.44 164 SER A C 1
ATOM 1318 O O . SER A 1 164 ? 5.352 -17.406 13.57 1 98.44 164 SER A O 1
ATOM 1320 N N . ASN A 1 165 ? 6.777 -16.312 12.281 1 96.5 165 ASN A N 1
ATOM 1321 C CA . ASN A 1 165 ? 7.266 -15.461 13.359 1 96.5 165 ASN A CA 1
ATOM 1322 C C . ASN A 1 165 ? 6.18 -14.516 13.867 1 96.5 165 ASN A C 1
ATOM 1324 O O . ASN A 1 165 ? 6.07 -14.273 15.07 1 96.5 165 ASN A O 1
ATOM 1328 N N . THR A 1 166 ? 5.434 -13.969 12.977 1 95.81 166 THR A N 1
ATOM 1329 C CA . THR A 1 166 ? 4.398 -13 13.328 1 95.81 166 THR A CA 1
ATOM 1330 C C . THR A 1 166 ? 3.26 -13.672 14.086 1 95.81 166 THR A C 1
ATOM 1332 O O . THR A 1 166 ? 2.711 -13.102 15.031 1 95.81 166 THR A O 1
ATOM 1335 N N . THR A 1 167 ? 2.9 -14.875 13.68 1 96.38 167 THR A N 1
ATOM 1336 C CA . THR A 1 167 ? 1.754 -15.562 14.258 1 96.38 167 THR A CA 1
ATOM 1337 C C . THR A 1 167 ? 2.18 -16.406 15.461 1 96.38 167 THR A C 1
ATOM 1339 O O . THR A 1 167 ? 1.342 -16.812 16.266 1 96.38 167 THR A O 1
ATOM 1342 N N . GLY A 1 168 ? 3.473 -16.734 15.547 1 95.81 168 GLY A N 1
ATOM 1343 C CA . GLY A 1 168 ? 3.971 -17.625 16.578 1 95.81 168 GLY A CA 1
ATOM 1344 C C . GLY A 1 168 ? 3.584 -19.062 16.359 1 95.81 168 GLY A C 1
ATOM 1345 O O . GLY A 1 168 ? 3.635 -19.875 17.297 1 95.81 168 GLY A O 1
ATOM 1346 N N . LYS A 1 169 ? 3.117 -19.406 15.195 1 96.19 169 LYS A N 1
ATOM 1347 C CA . LYS A 1 169 ? 2.66 -20.75 14.875 1 96.19 169 LYS A CA 1
ATOM 1348 C C . LYS A 1 169 ? 3.629 -21.453 13.922 1 96.19 169 LYS A C 1
ATOM 1350 O O . LYS A 1 169 ? 3.297 -21.688 12.758 1 96.19 169 LYS A O 1
ATOM 1355 N N . TYR A 1 170 ? 4.715 -21.922 14.43 1 96.44 170 TYR A N 1
ATOM 1356 C CA . TYR A 1 170 ? 5.789 -22.531 13.656 1 96.44 170 TYR A CA 1
ATOM 1357 C C . TYR A 1 170 ? 5.379 -23.906 13.141 1 96.44 170 TYR A C 1
ATOM 1359 O O . TYR A 1 170 ? 4.887 -24.734 13.898 1 96.44 170 TYR A O 1
ATOM 1367 N N . GLY A 1 171 ? 5.488 -24.078 11.867 1 97.06 171 GLY A N 1
ATOM 1368 C CA . GLY A 1 171 ? 5.207 -25.359 11.258 1 97.06 171 GLY A CA 1
ATOM 1369 C C . GLY A 1 171 ? 3.723 -25.625 11.062 1 97.06 171 GLY A C 1
ATOM 1370 O O . GLY A 1 171 ? 3.314 -26.75 10.781 1 97.06 171 GLY A O 1
ATOM 1371 N N . GLU A 1 172 ? 2.939 -24.578 11.133 1 97.56 172 GLU A N 1
ATOM 1372 C CA . GLU A 1 172 ? 1.493 -24.781 11.156 1 97.56 172 GLU A CA 1
ATOM 1373 C C . GLU A 1 172 ? 0.833 -24.203 9.914 1 97.56 172 GLU A C 1
ATOM 1375 O O . GLU A 1 172 ? -0.358 -24.422 9.68 1 97.56 172 GLU A O 1
ATOM 1380 N N . ILE A 1 173 ? 1.579 -23.594 9.047 1 98.56 173 ILE A N 1
ATOM 1381 C CA . ILE A 1 173 ? 0.98 -22.875 7.934 1 98.56 173 ILE A CA 1
ATOM 1382 C C . ILE A 1 173 ? 0.355 -23.875 6.953 1 98.56 173 ILE A C 1
ATOM 1384 O O . ILE A 1 173 ? 0.965 -24.891 6.621 1 98.56 173 ILE A O 1
ATOM 1388 N N . ILE A 1 174 ? -0.893 -23.656 6.598 1 98.81 174 ILE A N 1
ATOM 1389 C CA . ILE A 1 174 ? -1.479 -24.312 5.426 1 98.81 174 ILE A CA 1
ATOM 1390 C C . ILE A 1 174 ? -1.262 -23.438 4.191 1 98.81 174 ILE A C 1
ATOM 1392 O O . ILE A 1 174 ? -1.697 -22.281 4.156 1 98.81 174 ILE A O 1
ATOM 1396 N N . TYR A 1 175 ? -0.565 -24.031 3.234 1 98.88 175 TYR A N 1
ATOM 1397 C CA . TYR A 1 175 ? -0.213 -23.312 2.006 1 98.88 175 TYR A CA 1
ATOM 1398 C C . TYR A 1 175 ? -1.151 -23.703 0.869 1 98.88 175 TYR A C 1
ATOM 1400 O O . TYR A 1 175 ? -1.366 -24.891 0.606 1 98.88 175 TYR A O 1
ATOM 1408 N N . ILE A 1 176 ? -1.73 -22.703 0.202 1 98.94 176 ILE A N 1
ATOM 1409 C CA . ILE A 1 176 ? -2.537 -22.922 -0.993 1 98.94 176 ILE A CA 1
ATOM 1410 C C . ILE A 1 176 ? -1.954 -22.141 -2.166 1 98.94 176 ILE A C 1
ATOM 1412 O O . ILE A 1 176 ? -1.896 -20.906 -2.129 1 98.94 176 ILE A O 1
ATOM 1416 N N . GLY A 1 177 ? -1.536 -22.797 -3.182 1 98.88 177 GLY A N 1
ATOM 1417 C CA . GLY A 1 177 ? -0.954 -22.156 -4.348 1 98.88 177 GLY A CA 1
ATOM 1418 C C . GLY A 1 177 ? -1.673 -22.5 -5.641 1 98.88 177 GLY A C 1
ATOM 1419 O O . GLY A 1 177 ? -2 -23.656 -5.883 1 98.88 177 GLY A O 1
ATOM 1420 N N . HIS A 1 178 ? -1.936 -21.484 -6.445 1 98.75 178 HIS A N 1
ATOM 1421 C CA . HIS A 1 178 ? -2.48 -21.688 -7.781 1 98.75 178 HIS A CA 1
ATOM 1422 C C . HIS A 1 178 ? -1.394 -21.562 -8.844 1 98.75 178 HIS A C 1
ATOM 1424 O O . HIS A 1 178 ? -0.628 -20.609 -8.852 1 98.75 178 HIS A O 1
ATOM 1430 N N . SER A 1 179 ? -1.363 -22.562 -9.75 1 98.38 179 SER A N 1
ATOM 1431 C CA . SER A 1 179 ? -0.491 -22.469 -10.914 1 98.38 179 SER A CA 1
ATOM 1432 C C . SER A 1 179 ? 0.953 -22.203 -10.508 1 98.38 179 SER A C 1
ATOM 1434 O O . SER A 1 179 ? 1.562 -23 -9.797 1 98.38 179 SER A O 1
ATOM 1436 N N . MET A 1 180 ? 1.473 -21.031 -10.758 1 98.69 180 MET A N 1
ATOM 1437 C CA . MET A 1 180 ? 2.85 -20.688 -10.43 1 98.69 180 MET A CA 1
ATOM 1438 C C . MET A 1 180 ? 3.047 -20.625 -8.914 1 98.69 180 MET A C 1
ATOM 1440 O O . MET A 1 180 ? 4.16 -20.797 -8.422 1 98.69 180 MET A O 1
ATOM 1444 N N . GLY A 1 181 ? 1.965 -20.391 -8.18 1 98.88 181 GLY A N 1
ATOM 1445 C CA . GLY A 1 181 ? 2.039 -20.5 -6.73 1 98.88 181 GLY A CA 1
ATOM 1446 C C . GLY A 1 181 ? 2.4 -21.891 -6.246 1 98.88 181 GLY A C 1
ATOM 1447 O O . GLY A 1 181 ? 3.01 -22.047 -5.188 1 98.88 181 GLY A O 1
ATOM 1448 N N . GLY A 1 182 ? 1.967 -22.875 -6.992 1 98.81 182 GLY A N 1
ATOM 1449 C CA . GLY A 1 182 ? 2.408 -24.234 -6.73 1 98.81 182 GLY A CA 1
ATOM 1450 C C . GLY A 1 182 ? 3.828 -24.5 -7.191 1 98.81 182 GLY A C 1
ATOM 1451 O O . GLY A 1 182 ? 4.594 -25.172 -6.504 1 98.81 182 GLY A O 1
ATOM 1452 N N . THR A 1 183 ? 4.184 -23.938 -8.383 1 98.75 183 THR A N 1
ATOM 1453 C CA . THR A 1 183 ? 5.539 -24.078 -8.906 1 98.75 183 THR A CA 1
ATOM 1454 C C . THR A 1 183 ? 6.566 -23.609 -7.875 1 98.75 183 THR A C 1
ATOM 1456 O O . THR A 1 183 ? 7.512 -24.328 -7.562 1 98.75 183 THR A O 1
ATOM 1459 N N . GLY A 1 184 ? 6.336 -22.422 -7.398 1 98.81 184 GLY A N 1
ATOM 1460 C CA . GLY A 1 184 ? 7.262 -21.859 -6.434 1 98.81 184 GLY A CA 1
ATOM 1461 C C . GLY A 1 184 ? 7.41 -22.703 -5.18 1 98.81 184 GLY A C 1
ATOM 1462 O O . GLY A 1 184 ? 8.516 -22.844 -4.652 1 98.81 184 GLY A O 1
ATOM 1463 N N . TYR A 1 185 ? 6.344 -23.25 -4.734 1 98.88 185 TYR A N 1
ATOM 1464 C CA . TYR A 1 185 ? 6.398 -24.078 -3.535 1 98.88 185 TYR A CA 1
ATOM 1465 C C . TYR A 1 185 ? 7.238 -25.328 -3.775 1 98.88 185 TYR A C 1
ATOM 1467 O O . TYR A 1 185 ? 8.023 -25.719 -2.912 1 98.88 185 TYR A O 1
ATOM 1475 N N . LEU A 1 186 ? 7.012 -25.969 -4.895 1 98.75 186 LEU A N 1
ATOM 1476 C CA . LEU A 1 186 ? 7.77 -27.172 -5.227 1 98.75 186 LEU A CA 1
ATOM 1477 C C . LEU A 1 186 ? 9.258 -26.859 -5.316 1 98.75 186 LEU A C 1
ATOM 1479 O O . LEU A 1 186 ? 10.086 -27.641 -4.836 1 98.75 186 LEU A O 1
ATOM 1483 N N . VAL A 1 187 ? 9.57 -25.75 -5.906 1 98.81 187 VAL A N 1
ATOM 1484 C CA . VAL A 1 187 ? 10.961 -25.312 -5.988 1 98.81 187 VAL A CA 1
ATOM 1485 C C . VAL A 1 187 ? 11.523 -25.109 -4.586 1 98.81 187 VAL A C 1
ATOM 1487 O O . VAL A 1 187 ? 12.594 -25.625 -4.262 1 98.81 187 VAL A O 1
ATOM 1490 N N . MET A 1 188 ? 10.805 -24.375 -3.76 1 98.75 188 MET A N 1
ATOM 1491 C CA . MET A 1 188 ? 11.25 -24.109 -2.396 1 98.75 188 MET A CA 1
ATOM 1492 C C . MET A 1 188 ? 11.445 -25.406 -1.617 1 98.75 188 MET A C 1
ATOM 1494 O O . MET A 1 188 ? 12.492 -25.609 -0.994 1 98.75 188 MET A O 1
ATOM 1498 N N . SER A 1 189 ? 10.477 -26.266 -1.688 1 98.25 189 SER A N 1
ATOM 1499 C CA . SER A 1 189 ? 10.492 -27.484 -0.883 1 98.25 189 SER A CA 1
ATOM 1500 C C . SER A 1 189 ? 11.609 -28.422 -1.32 1 98.25 189 SER A C 1
ATOM 1502 O O . SER A 1 189 ? 12.148 -29.172 -0.506 1 98.25 189 SER A O 1
ATOM 1504 N N . SER A 1 190 ? 11.945 -28.359 -2.547 1 97.19 190 SER A N 1
ATOM 1505 C CA . SER A 1 190 ? 13.008 -29.203 -3.086 1 97.19 190 SER A CA 1
ATOM 1506 C C . SER A 1 190 ? 14.383 -28.609 -2.777 1 97.19 190 SER A C 1
ATOM 1508 O O . SER A 1 190 ? 15.336 -29.344 -2.529 1 97.19 190 SER A O 1
ATOM 1510 N N . THR A 1 191 ? 14.5 -27.312 -2.727 1 97.31 191 THR A N 1
ATOM 1511 C CA . THR A 1 191 ? 15.797 -26.641 -2.701 1 97.31 191 THR A CA 1
ATOM 1512 C C . THR A 1 191 ? 16.078 -26.062 -1.317 1 97.31 191 THR A C 1
ATOM 1514 O O . THR A 1 191 ? 17.25 -25.938 -0.917 1 97.31 191 THR A O 1
ATOM 1517 N N . LYS A 1 192 ? 15.062 -25.641 -0.654 1 97.06 192 LYS A N 1
ATOM 1518 C CA . LYS A 1 192 ? 15.133 -25.047 0.682 1 97.06 192 LYS A CA 1
ATOM 1519 C C . LYS A 1 192 ? 14.211 -25.781 1.654 1 97.06 192 LYS A C 1
ATOM 1521 O O . LYS A 1 192 ? 13.289 -25.188 2.217 1 97.06 192 LYS A O 1
ATOM 1526 N N . PRO A 1 193 ? 14.539 -27.016 1.962 1 95.62 193 PRO A N 1
ATOM 1527 C CA . PRO A 1 193 ? 13.625 -27.812 2.777 1 95.62 193 PRO A CA 1
ATOM 1528 C C . PRO A 1 193 ? 13.406 -27.234 4.168 1 95.62 193 PRO A C 1
ATOM 1530 O O . PRO A 1 193 ? 12.336 -27.406 4.758 1 95.62 193 PRO A O 1
ATOM 1533 N N . GLU A 1 194 ? 14.367 -26.453 4.742 1 96.88 194 GLU A N 1
ATOM 1534 C CA . GLU A 1 194 ? 14.203 -25.828 6.055 1 96.88 194 GLU A CA 1
ATOM 1535 C C . GLU A 1 194 ? 13.07 -24.812 6.047 1 96.88 194 GLU A C 1
ATOM 1537 O O . GLU A 1 194 ? 12.312 -24.719 7.016 1 96.88 194 GLU A O 1
ATOM 1542 N N . ALA A 1 195 ? 12.938 -24.109 4.961 1 97.62 195 ALA A N 1
ATOM 1543 C CA . ALA A 1 195 ? 11.844 -23.141 4.836 1 97.62 195 ALA A CA 1
ATOM 1544 C C . ALA A 1 195 ? 10.5 -23.859 4.723 1 97.62 195 ALA A C 1
ATOM 1546 O O . ALA A 1 195 ? 9.492 -23.375 5.254 1 97.62 195 ALA A O 1
ATOM 1547 N N . ALA A 1 196 ? 10.508 -24.984 4.102 1 97.81 196 ALA A N 1
ATOM 1548 C CA . ALA A 1 196 ? 9.281 -25.734 3.873 1 97.81 196 ALA A CA 1
ATOM 1549 C C . ALA A 1 196 ? 8.742 -26.312 5.18 1 97.81 196 ALA A C 1
ATOM 1551 O O . ALA A 1 196 ? 7.551 -26.625 5.277 1 97.81 196 ALA A O 1
ATOM 1552 N N . LYS A 1 197 ? 9.562 -26.375 6.227 1 97.94 197 LYS A N 1
ATOM 1553 C CA . LYS A 1 197 ? 9.141 -26.875 7.527 1 97.94 197 LYS A CA 1
ATOM 1554 C C . LYS A 1 197 ? 8.094 -25.969 8.172 1 97.94 197 LYS A C 1
ATOM 1556 O O . LYS A 1 197 ? 7.402 -26.375 9.102 1 97.94 197 LYS A O 1
ATOM 1561 N N . ASN A 1 198 ? 7.965 -24.766 7.676 1 98.06 198 ASN A N 1
ATOM 1562 C CA . ASN A 1 198 ? 6.953 -23.844 8.18 1 98.06 198 ASN A CA 1
ATOM 1563 C C . ASN A 1 198 ? 5.547 -24.266 7.754 1 98.06 198 ASN A C 1
ATOM 1565 O O . ASN A 1 198 ? 4.559 -23.797 8.312 1 98.06 198 ASN A O 1
ATOM 1569 N N . VAL A 1 199 ? 5.465 -25.203 6.777 1 98.44 199 VAL A N 1
ATOM 1570 C CA . VAL A 1 199 ? 4.195 -25.562 6.152 1 98.44 199 VAL A CA 1
ATOM 1571 C C . VAL A 1 199 ? 3.799 -26.984 6.543 1 98.44 199 VAL A C 1
ATOM 1573 O O . VAL A 1 199 ? 4.578 -27.922 6.359 1 98.44 199 VAL A O 1
ATOM 1576 N N . LYS A 1 200 ? 2.639 -27.125 7.023 1 97.31 200 LYS A N 1
ATOM 1577 C CA . LYS A 1 200 ? 2.176 -28.453 7.422 1 97.31 200 LYS A CA 1
ATOM 1578 C C . LYS A 1 200 ? 1.436 -29.141 6.281 1 97.31 200 LYS A C 1
ATOM 1580 O O . LYS A 1 200 ? 1.429 -30.375 6.191 1 97.31 200 LYS A O 1
ATOM 1585 N N . LEU A 1 201 ? 0.782 -28.375 5.434 1 98.56 201 LEU A N 1
ATOM 1586 C CA . LEU A 1 201 ? 0.028 -28.875 4.289 1 98.56 201 LEU A CA 1
ATOM 1587 C C . LEU A 1 201 ? 0.123 -27.906 3.113 1 98.56 201 LEU A C 1
ATOM 1589 O O . LEU A 1 201 ? -0.06 -26.703 3.281 1 98.56 201 LEU A O 1
ATOM 1593 N N . MET A 1 202 ? 0.442 -28.5 1.975 1 98.75 202 MET A N 1
ATOM 1594 C CA . MET A 1 202 ? 0.381 -27.734 0.73 1 98.75 202 MET A CA 1
ATOM 1595 C C . MET A 1 202 ? -0.771 -28.219 -0.146 1 98.75 202 MET A C 1
ATOM 1597 O O . MET A 1 202 ? -0.854 -29.406 -0.474 1 98.75 202 MET A O 1
ATOM 1601 N N . ILE A 1 203 ? -1.669 -27.328 -0.458 1 98.88 203 ILE A N 1
ATOM 1602 C CA . ILE A 1 203 ? -2.725 -27.578 -1.431 1 98.88 203 ILE A CA 1
ATOM 1603 C C . ILE A 1 203 ? -2.396 -26.891 -2.748 1 98.88 203 ILE A C 1
ATOM 1605 O O . ILE A 1 203 ? -2.342 -25.656 -2.807 1 98.88 203 ILE A O 1
ATOM 1609 N N . GLY A 1 204 ? -2.197 -27.656 -3.77 1 98.81 204 GLY A N 1
ATOM 1610 C CA . GLY A 1 204 ? -1.901 -27.125 -5.09 1 98.81 204 GLY A CA 1
ATOM 1611 C C . GLY A 1 204 ? -3.105 -27.109 -6.012 1 98.81 204 GLY A C 1
ATOM 1612 O O . GLY A 1 204 ? -3.611 -28.172 -6.398 1 98.81 204 GLY A O 1
ATOM 1613 N N . LEU A 1 205 ? -3.559 -25.906 -6.336 1 98.81 205 LEU A N 1
ATOM 1614 C CA . LEU A 1 205 ? -4.598 -25.734 -7.344 1 98.81 205 LEU A CA 1
ATOM 1615 C C . LEU A 1 205 ? -3.988 -25.625 -8.742 1 98.81 205 LEU A C 1
ATOM 1617 O O . LEU A 1 205 ? -3.52 -24.562 -9.141 1 98.81 205 LEU A O 1
ATOM 1621 N N . ALA A 1 206 ? -4.035 -26.719 -9.453 1 98.31 206 ALA A N 1
ATOM 1622 C CA . ALA A 1 206 ? -3.473 -26.812 -10.797 1 98.31 206 ALA A CA 1
ATOM 1623 C C . ALA A 1 206 ? -2.023 -26.328 -10.82 1 98.31 206 ALA A C 1
ATOM 1625 O O . ALA A 1 206 ? -1.663 -25.453 -11.602 1 98.31 206 ALA A O 1
ATOM 1626 N N . PRO A 1 207 ? -1.175 -26.906 -9.977 1 98.44 207 PRO A N 1
ATOM 1627 C CA . PRO A 1 207 ? 0.219 -26.453 -9.984 1 98.44 207 PRO A CA 1
ATOM 1628 C C . PRO A 1 207 ? 0.895 -26.656 -11.336 1 98.44 207 PRO A C 1
ATOM 1630 O O . PRO A 1 207 ? 0.714 -27.703 -11.977 1 98.44 207 PRO A O 1
ATOM 1633 N N . ALA A 1 208 ? 1.599 -25.688 -11.773 1 96.94 208 ALA A N 1
ATOM 1634 C CA . ALA A 1 208 ? 2.291 -25.75 -13.055 1 96.94 208 ALA A CA 1
ATOM 1635 C C . ALA A 1 208 ? 3.689 -26.344 -12.898 1 96.94 208 ALA A C 1
ATOM 1637 O O . ALA A 1 208 ? 4.586 -25.688 -12.359 1 96.94 208 ALA A O 1
ATOM 1638 N N . SER A 1 209 ? 3.865 -27.547 -13.258 1 95.81 209 SER A N 1
ATOM 1639 C CA . SER A 1 209 ? 5.129 -28.266 -13.289 1 95.81 209 SER A CA 1
ATOM 1640 C C . SER A 1 209 ? 5.109 -29.375 -14.344 1 95.81 209 SER A C 1
ATOM 1642 O O . SER A 1 209 ? 4.039 -29.766 -14.812 1 95.81 209 SER A O 1
ATOM 1644 N N . HIS A 1 210 ? 6.23 -29.766 -14.805 1 95.62 210 HIS A N 1
ATOM 1645 C CA . HIS A 1 210 ? 6.359 -30.844 -15.781 1 95.62 210 HIS A CA 1
ATOM 1646 C C . HIS A 1 210 ? 5.555 -30.547 -17.047 1 95.62 210 HIS A C 1
ATOM 1648 O O . HIS A 1 210 ? 4.805 -31.406 -17.516 1 95.62 210 HIS A O 1
ATOM 1654 N N . MET A 1 211 ? 5.727 -29.406 -17.5 1 94.12 211 MET A N 1
ATOM 1655 C CA . MET A 1 211 ? 4.867 -28.906 -18.578 1 94.12 211 MET A CA 1
ATOM 1656 C C . MET A 1 211 ? 5.199 -29.562 -19.906 1 94.12 211 MET A C 1
ATOM 1658 O O . MET A 1 211 ? 5.953 -29.016 -20.703 1 94.12 211 MET A O 1
ATOM 1662 N N . THR A 1 212 ? 4.59 -30.688 -20.203 1 91.44 212 THR A N 1
ATOM 1663 C CA . THR A 1 212 ? 4.805 -31.484 -21.406 1 91.44 212 THR A CA 1
ATOM 1664 C C . THR A 1 212 ? 3.592 -31.406 -22.328 1 91.44 212 THR A C 1
ATOM 1666 O O . THR A 1 212 ? 3.736 -31.391 -23.547 1 91.44 212 THR A O 1
ATOM 1669 N N . ASN A 1 213 ? 2.484 -31.312 -21.781 1 92.25 213 ASN A N 1
ATOM 1670 C CA . ASN A 1 213 ? 1.246 -31.438 -22.531 1 92.25 213 ASN A CA 1
ATOM 1671 C C . ASN A 1 213 ? 0.448 -30.141 -22.531 1 92.25 213 ASN A C 1
ATOM 1673 O O . ASN A 1 213 ? -0.779 -30.156 -22.422 1 92.25 213 ASN A O 1
ATOM 1677 N N . VAL A 1 214 ? 1.136 -29.047 -22.594 1 93.19 214 VAL A N 1
ATOM 1678 C CA . VAL A 1 214 ? 0.524 -27.719 -22.578 1 93.19 214 VAL A CA 1
ATOM 1679 C C . VAL A 1 214 ? -0.133 -27.438 -23.922 1 93.19 214 VAL A C 1
ATOM 1681 O O . VAL A 1 214 ? 0.462 -27.672 -24.969 1 93.19 214 VAL A O 1
ATOM 1684 N N . THR A 1 215 ? -1.337 -26.922 -23.875 1 90.62 215 THR A N 1
ATOM 1685 C CA . THR A 1 215 ? -2.02 -26.562 -25.109 1 90.62 215 THR A CA 1
ATOM 1686 C C . THR A 1 215 ? -2.248 -25.047 -25.188 1 90.62 215 THR A C 1
ATOM 1688 O O . THR A 1 215 ? -2.672 -24.531 -26.219 1 90.62 215 THR A O 1
ATOM 1691 N N . SER A 1 216 ? -1.93 -24.375 -24.156 1 90.69 216 SER A N 1
ATOM 1692 C CA . SER A 1 216 ? -2.014 -22.922 -24.141 1 90.69 216 SER A CA 1
ATOM 1693 C C . SER A 1 216 ? -0.998 -22.297 -25.094 1 90.69 216 SER A C 1
ATOM 1695 O O . SER A 1 216 ? 0.025 -22.922 -25.406 1 90.69 216 SER A O 1
ATOM 1697 N N . PRO A 1 217 ? -1.241 -21.047 -25.531 1 90.12 217 PRO A N 1
ATOM 1698 C CA . PRO A 1 217 ? -0.365 -20.375 -26.484 1 90.12 217 PRO A CA 1
ATOM 1699 C C . PRO A 1 217 ? 1.028 -20.094 -25.938 1 90.12 217 PRO A C 1
ATOM 1701 O O . PRO A 1 217 ? 1.959 -19.812 -26.688 1 90.12 217 PRO A O 1
ATOM 1704 N N . VAL A 1 218 ? 1.197 -20.188 -24.688 1 88.5 218 VAL A N 1
ATOM 1705 C CA . VAL A 1 218 ? 2.525 -20 -24.109 1 88.5 218 VAL A CA 1
ATOM 1706 C C . VAL A 1 218 ? 3.506 -20.984 -24.734 1 88.5 218 VAL A C 1
ATOM 1708 O O . VAL A 1 218 ? 4.699 -20.688 -24.859 1 88.5 218 VAL A O 1
ATOM 1711 N N . ARG A 1 219 ? 3.014 -22.062 -25.234 1 91.44 219 ARG A N 1
ATOM 1712 C CA . ARG A 1 219 ? 3.85 -23.109 -25.828 1 91.44 219 ARG A CA 1
ATOM 1713 C C . ARG A 1 219 ? 4.543 -22.594 -27.078 1 91.44 219 ARG A C 1
ATOM 1715 O O . ARG A 1 219 ? 5.605 -23.094 -27.453 1 91.44 219 ARG A O 1
ATOM 1722 N N . TYR A 1 220 ? 3.984 -21.578 -27.703 1 90.31 220 TYR A N 1
ATOM 1723 C CA . TYR A 1 220 ? 4.539 -21.047 -28.938 1 90.31 220 TYR A CA 1
ATOM 1724 C C . TYR A 1 220 ? 5.828 -20.281 -28.688 1 90.31 220 TYR A C 1
ATOM 1726 O O . TYR A 1 220 ? 6.578 -19.984 -29.609 1 90.31 220 TYR A O 1
ATOM 1734 N N . LEU A 1 221 ? 6.098 -20 -27.422 1 90.12 221 LEU A N 1
ATOM 1735 C CA . LEU A 1 221 ? 7.328 -19.297 -27.078 1 90.12 221 LEU A CA 1
ATOM 1736 C C . LEU A 1 221 ? 8.492 -20.266 -26.953 1 90.12 221 LEU A C 1
ATOM 1738 O O . LEU A 1 221 ? 9.656 -19.844 -26.938 1 90.12 221 LEU A O 1
ATOM 1742 N N . ALA A 1 222 ? 8.227 -21.562 -26.859 1 91.25 222 ALA A N 1
ATOM 1743 C CA . ALA A 1 222 ? 9.195 -22.594 -26.516 1 91.25 222 ALA A CA 1
ATOM 1744 C C . ALA A 1 222 ? 10.367 -22.594 -27.5 1 91.25 222 ALA A C 1
ATOM 1746 O O . ALA A 1 222 ? 11.531 -22.609 -27.094 1 91.25 222 ALA A O 1
ATOM 1747 N N . PRO A 1 223 ? 10.117 -22.422 -28.797 1 89.62 223 PRO A N 1
ATOM 1748 C CA . PRO A 1 223 ? 11.234 -22.453 -29.734 1 89.62 223 PRO A CA 1
ATOM 1749 C C . PRO A 1 223 ? 12.141 -21.234 -29.609 1 89.62 223 PRO A C 1
ATOM 1751 O O . PRO A 1 223 ? 13.289 -21.25 -30.078 1 89.62 223 PRO A O 1
ATOM 1754 N N . TYR A 1 224 ? 11.68 -20.234 -28.984 1 86.62 224 TYR A N 1
ATOM 1755 C CA . TYR A 1 224 ? 12.414 -18.984 -28.953 1 86.62 224 TYR A CA 1
ATOM 1756 C C . TYR A 1 224 ? 12.969 -18.703 -27.562 1 86.62 224 TYR A C 1
ATOM 1758 O O . TYR A 1 224 ? 13.469 -17.625 -27.281 1 86.62 224 TYR A O 1
ATOM 1766 N N . ALA A 1 225 ? 12.859 -19.656 -26.719 1 85.5 225 ALA A N 1
ATOM 1767 C CA . ALA A 1 225 ? 13.18 -19.469 -25.312 1 85.5 225 ALA A CA 1
ATOM 1768 C C . ALA A 1 225 ? 14.625 -19.016 -25.125 1 85.5 225 ALA A C 1
ATOM 1770 O O . ALA A 1 225 ? 14.969 -18.406 -24.109 1 85.5 225 ALA A O 1
ATOM 1771 N N . ASN A 1 226 ? 15.484 -19.219 -26.078 1 82.25 226 ASN A N 1
ATOM 1772 C CA . ASN A 1 226 ? 16.891 -18.844 -25.953 1 82.25 226 ASN A CA 1
ATOM 1773 C C . ASN A 1 226 ? 17.297 -17.828 -27.016 1 82.25 226 ASN A C 1
ATOM 1775 O O . ASN A 1 226 ? 18.484 -17.562 -27.203 1 82.25 226 ASN A O 1
ATOM 1779 N N . ASP A 1 227 ? 16.328 -17.281 -27.656 1 85.19 227 ASP A N 1
ATOM 1780 C CA . ASP A 1 227 ? 16.609 -16.312 -28.719 1 85.19 227 ASP A CA 1
ATOM 1781 C C . ASP A 1 227 ? 16.531 -14.883 -28.203 1 85.19 227 ASP A C 1
ATOM 1783 O O . ASP A 1 227 ? 15.477 -14.242 -28.281 1 85.19 227 ASP A O 1
ATOM 1787 N N . ILE A 1 228 ? 17.625 -14.43 -27.891 1 79.38 228 ILE A N 1
ATOM 1788 C CA . ILE A 1 228 ? 17.703 -13.148 -27.203 1 79.38 228 ILE A CA 1
ATOM 1789 C C . ILE A 1 228 ? 17.172 -12.047 -28.094 1 79.38 228 ILE A C 1
ATOM 1791 O O . ILE A 1 228 ? 16.5 -11.117 -27.625 1 79.38 228 ILE A O 1
ATOM 1795 N N . GLN A 1 229 ? 17.469 -12.078 -29.312 1 81.25 229 GLN A N 1
ATOM 1796 C CA . GLN A 1 229 ? 17 -11.07 -30.266 1 81.25 229 GLN A CA 1
ATOM 1797 C C . GLN A 1 229 ? 15.484 -11.078 -30.359 1 81.25 229 GLN A C 1
ATOM 1799 O O . GLN A 1 229 ? 14.844 -10.023 -30.344 1 81.25 229 GLN A O 1
ATOM 1804 N N . TRP A 1 230 ? 15.016 -12.195 -30.5 1 84.19 230 TRP A N 1
ATOM 1805 C CA . TRP A 1 230 ? 13.562 -12.344 -30.562 1 84.19 230 TRP A CA 1
ATOM 1806 C C . TRP A 1 230 ? 12.906 -11.828 -29.281 1 84.19 230 TRP A C 1
ATOM 1808 O O . TRP A 1 230 ? 11.906 -11.109 -29.344 1 84.19 230 TRP A O 1
ATOM 1818 N N . LEU A 1 231 ? 13.453 -12.195 -28.234 1 80.12 231 LEU A N 1
ATOM 1819 C CA . LEU A 1 231 ? 12.93 -11.812 -26.922 1 80.12 231 LEU A CA 1
ATOM 1820 C C . LEU A 1 231 ? 12.922 -10.297 -26.766 1 80.12 231 LEU A C 1
ATOM 1822 O O . LEU A 1 231 ? 11.93 -9.719 -26.328 1 80.12 231 LEU A O 1
ATOM 1826 N N . SER A 1 232 ? 13.961 -9.727 -27.062 1 81.5 232 SER A N 1
ATOM 1827 C CA . SER A 1 232 ? 14.094 -8.281 -26.969 1 81.5 232 SER A CA 1
ATOM 1828 C C . SER A 1 232 ? 13.062 -7.574 -27.844 1 81.5 232 SER A C 1
ATOM 1830 O O . SER A 1 232 ? 12.484 -6.559 -27.438 1 81.5 232 SER A O 1
ATOM 1832 N N . LYS A 1 233 ? 12.789 -8.133 -28.891 1 82.19 233 LYS A N 1
ATOM 1833 C CA . LYS A 1 233 ? 11.914 -7.5 -29.875 1 82.19 233 LYS A CA 1
ATOM 1834 C C . LYS A 1 233 ? 10.445 -7.691 -29.516 1 82.19 233 LYS A C 1
ATOM 1836 O O . LYS A 1 233 ? 9.641 -6.777 -29.672 1 82.19 233 LYS A O 1
ATOM 1841 N N . TYR A 1 234 ? 10.172 -8.828 -28.969 1 84.56 234 TYR A N 1
ATOM 1842 C CA . TYR A 1 234 ? 8.758 -9.172 -28.938 1 84.56 234 TYR A CA 1
ATOM 1843 C C . TYR A 1 234 ? 8.25 -9.266 -27.5 1 84.56 234 TYR A C 1
ATOM 1845 O O . TYR A 1 234 ? 7.074 -9.031 -27.234 1 84.56 234 TYR A O 1
ATOM 1853 N N . LEU A 1 235 ? 9.062 -9.57 -26.594 1 83.75 235 LEU A N 1
ATOM 1854 C CA . LEU A 1 235 ? 8.609 -9.867 -25.234 1 83.75 235 LEU A CA 1
ATOM 1855 C C . LEU A 1 235 ? 9.133 -8.828 -24.25 1 83.75 235 LEU A C 1
ATOM 1857 O O . LEU A 1 235 ? 8.508 -8.578 -23.219 1 83.75 235 LEU A O 1
ATOM 1861 N N . GLY A 1 236 ? 10.148 -8.164 -24.594 1 82.75 236 GLY A N 1
ATOM 1862 C CA . GLY A 1 236 ? 10.906 -7.371 -23.641 1 82.75 236 GLY A CA 1
ATOM 1863 C C . GLY A 1 236 ? 11.938 -8.18 -22.875 1 82.75 236 GLY A C 1
ATOM 1864 O O . GLY A 1 236 ? 11.688 -9.336 -22.516 1 82.75 236 GLY A O 1
ATOM 1865 N N . ILE A 1 237 ? 13.055 -7.578 -22.594 1 80.62 237 ILE A N 1
ATOM 1866 C CA . ILE A 1 237 ? 14.164 -8.32 -22 1 80.62 237 ILE A CA 1
ATOM 1867 C C . ILE A 1 237 ? 14.07 -8.25 -20.484 1 80.62 237 ILE A C 1
ATOM 1869 O O . ILE A 1 237 ? 14.484 -9.18 -19.781 1 80.62 237 ILE A O 1
ATOM 1873 N N . ASN A 1 238 ? 13.508 -7.234 -19.906 1 91.56 238 ASN A N 1
ATOM 1874 C CA . ASN A 1 238 ? 13.43 -7.039 -18.453 1 91.56 238 ASN A CA 1
ATOM 1875 C C . ASN A 1 238 ? 12.047 -7.402 -17.922 1 91.56 238 ASN A C 1
ATOM 1877 O O . ASN A 1 238 ? 11.75 -8.578 -17.703 1 91.56 238 ASN A O 1
ATOM 1881 N N . GLU A 1 239 ? 11.188 -6.52 -17.922 1 92.56 239 GLU A N 1
ATOM 1882 C CA . GLU A 1 239 ? 9.797 -6.75 -17.547 1 92.56 239 GLU A CA 1
ATOM 1883 C C . GLU A 1 239 ? 9 -7.348 -18.703 1 92.56 239 GLU A C 1
ATOM 1885 O O . GLU A 1 239 ? 9.266 -7.043 -19.859 1 92.56 239 GLU A O 1
ATOM 1890 N N . LEU A 1 240 ? 8.102 -8.32 -18.391 1 91.44 240 LEU A N 1
ATOM 1891 C CA . LEU A 1 240 ? 7.234 -8.891 -19.406 1 91.44 240 LEU A CA 1
ATOM 1892 C C . LEU A 1 240 ? 6.293 -7.832 -19.969 1 91.44 240 LEU A C 1
ATOM 1894 O O . LEU A 1 240 ? 5.301 -7.477 -19.328 1 91.44 240 LEU A O 1
ATOM 1898 N N . LEU A 1 241 ? 6.598 -7.414 -21.156 1 85.38 241 LEU A N 1
ATOM 1899 C CA . LEU A 1 241 ? 5.801 -6.422 -21.875 1 85.38 241 LEU A CA 1
ATOM 1900 C C . LEU A 1 241 ? 5.637 -6.805 -23.344 1 85.38 241 LEU A C 1
ATOM 1902 O O . LEU A 1 241 ? 6.219 -6.168 -24.219 1 85.38 241 LEU A O 1
ATOM 1906 N N . PRO A 1 242 ? 4.777 -7.77 -23.531 1 85.06 242 PRO A N 1
ATOM 1907 C CA . PRO A 1 242 ? 4.617 -8.164 -24.938 1 85.06 242 PRO A CA 1
ATOM 1908 C C . PRO A 1 242 ? 4.145 -7.016 -25.828 1 85.06 242 PRO A C 1
ATOM 1910 O O . PRO A 1 242 ? 3.326 -6.195 -25.391 1 85.06 242 PRO A O 1
ATOM 1913 N N . ASN A 1 243 ? 4.723 -6.953 -26.953 1 87.06 243 ASN A N 1
ATOM 1914 C CA . ASN A 1 243 ? 4.273 -5.906 -27.859 1 87.06 243 ASN A CA 1
ATOM 1915 C C . ASN A 1 243 ? 2.969 -6.289 -28.562 1 87.06 243 ASN A C 1
ATOM 1917 O O . ASN A 1 243 ? 2.486 -7.41 -28.406 1 87.06 243 ASN A O 1
ATOM 1921 N N . ASP A 1 244 ? 2.51 -5.441 -29.328 1 86.5 244 ASP A N 1
ATOM 1922 C CA . ASP A 1 244 ? 1.192 -5.609 -29.938 1 86.5 244 ASP A CA 1
ATOM 1923 C C . ASP A 1 244 ? 1.196 -6.746 -30.953 1 86.5 244 ASP A C 1
ATOM 1925 O O . ASP A 1 244 ? 0.219 -7.488 -31.062 1 86.5 244 ASP A O 1
ATOM 1929 N N . LYS A 1 245 ? 2.223 -6.852 -31.703 1 86.94 245 LYS A N 1
ATOM 1930 C CA . LYS A 1 245 ? 2.311 -7.891 -32.719 1 86.94 245 LYS A CA 1
ATOM 1931 C C . LYS A 1 245 ? 2.285 -9.281 -32.094 1 86.94 245 LYS A C 1
ATOM 1933 O O . LYS A 1 245 ? 1.56 -10.164 -32.562 1 86.94 245 LYS A O 1
ATOM 1938 N N . LEU A 1 246 ? 3.035 -9.477 -31.141 1 87.06 246 LEU A N 1
ATOM 1939 C CA . LEU A 1 246 ? 3.062 -10.758 -30.453 1 87.06 246 LEU A CA 1
ATOM 1940 C C . LEU A 1 246 ? 1.716 -11.055 -29.797 1 87.06 246 LEU A C 1
ATOM 1942 O O . LEU A 1 246 ? 1.226 -12.188 -29.875 1 87.06 246 LEU A O 1
ATOM 1946 N N . LEU A 1 247 ? 1.155 -10.094 -29.234 1 88.5 247 LEU A N 1
ATOM 1947 C CA . LEU A 1 247 ? -0.135 -10.281 -28.578 1 88.5 247 LEU A CA 1
ATOM 1948 C C . LEU A 1 247 ? -1.199 -10.703 -29.594 1 88.5 247 LEU A C 1
ATOM 1950 O O . LEU A 1 247 ? -2.027 -11.57 -29.312 1 88.5 247 LEU A O 1
ATOM 1954 N N . LYS A 1 248 ? -1.143 -10.094 -30.688 1 88.25 248 LYS A N 1
ATOM 1955 C CA . LYS A 1 248 ? -2.09 -10.438 -31.734 1 88.25 248 LYS A CA 1
ATOM 1956 C C . LYS A 1 248 ? -1.896 -11.883 -32.188 1 88.25 248 LYS A C 1
ATOM 1958 O O . LYS A 1 248 ? -2.871 -12.602 -32.438 1 88.25 248 LYS A O 1
ATOM 1963 N N . PHE A 1 249 ? -0.749 -12.273 -32.344 1 88.62 249 PHE A N 1
ATOM 1964 C CA . PHE A 1 249 ? -0.433 -13.633 -32.75 1 88.62 249 PHE A CA 1
ATOM 1965 C C . PHE A 1 249 ? -0.923 -14.633 -31.719 1 88.62 249 PHE A C 1
ATOM 1967 O O . PHE A 1 249 ? -1.588 -15.617 -32.062 1 88.62 249 PHE A O 1
ATOM 1974 N N . LEU A 1 250 ? -0.662 -14.297 -30.484 1 88.75 250 LEU A N 1
ATOM 1975 C CA . LEU A 1 250 ? -0.986 -15.219 -29.391 1 88.75 250 LEU A CA 1
ATOM 1976 C C . LEU A 1 250 ? -2.492 -15.266 -29.156 1 88.75 250 LEU A C 1
ATOM 1978 O O . LEU A 1 250 ? -3.012 -16.266 -28.641 1 88.75 250 LEU A O 1
ATOM 1982 N N . SER A 1 251 ? -3.209 -14.242 -29.547 1 90.31 251 SER A N 1
ATOM 1983 C CA . SER A 1 251 ? -4.633 -14.133 -29.266 1 90.31 251 SER A CA 1
ATOM 1984 C C . SER A 1 251 ? -5.477 -14.75 -30.375 1 90.31 251 SER A C 1
ATOM 1986 O O . SER A 1 251 ? -6.707 -14.766 -30.297 1 90.31 251 SER A O 1
ATOM 1988 N N . TYR A 1 252 ? -4.887 -15.258 -31.312 1 88.69 252 TYR A N 1
ATOM 1989 C CA . TYR A 1 252 ? -5.578 -15.703 -32.531 1 88.69 252 TYR A CA 1
ATOM 1990 C C . TYR A 1 252 ? -6.699 -16.672 -32.188 1 88.69 252 TYR A C 1
ATOM 1992 O O . TYR A 1 252 ? -7.852 -16.469 -32.562 1 88.69 252 TYR A O 1
ATOM 2000 N N . GLU A 1 253 ? -6.371 -17.75 -31.484 1 84.81 253 GLU A N 1
ATOM 2001 C CA . GLU A 1 253 ? -7.363 -18.75 -31.125 1 84.81 253 GLU A CA 1
ATOM 2002 C C . GLU A 1 253 ? -8.461 -18.172 -30.25 1 84.81 253 GLU A C 1
ATOM 2004 O O . GLU A 1 253 ? -9.641 -18.5 -30.406 1 84.81 253 GLU A O 1
ATOM 2009 N N . CYS A 1 254 ? -8.078 -17.391 -29.312 1 86.81 254 CYS A N 1
ATOM 2010 C CA . CYS A 1 254 ? -9.031 -16.719 -28.422 1 86.81 254 CYS A CA 1
ATOM 2011 C C . CYS A 1 254 ? -9.992 -15.852 -29.234 1 86.81 254 CYS A C 1
ATOM 2013 O O . CYS A 1 254 ? -11.203 -15.883 -29 1 86.81 254 CYS A O 1
ATOM 2015 N N . ASP A 1 255 ? -9.453 -15.156 -30.188 1 88.81 255 ASP A N 1
ATOM 2016 C CA . ASP A 1 255 ? -10.266 -14.273 -31.016 1 88.81 255 ASP A CA 1
ATOM 2017 C C . ASP A 1 255 ? -11.281 -15.07 -31.828 1 88.81 255 ASP A C 1
ATOM 2019 O O . ASP A 1 255 ? -12.398 -14.609 -32.062 1 88.81 255 ASP A O 1
ATOM 2023 N N . LYS A 1 256 ? -10.938 -16.156 -32.125 1 86.94 256 LYS A N 1
ATOM 2024 C CA . LYS A 1 256 ? -11.789 -17 -32.969 1 86.94 256 LYS A CA 1
ATOM 2025 C C . LYS A 1 256 ? -12.898 -17.656 -32.156 1 86.94 256 LYS A C 1
ATOM 2027 O O . LYS A 1 256 ? -14.023 -17.812 -32.625 1 86.94 256 LYS A O 1
ATOM 2032 N N . THR A 1 257 ? -12.617 -17.984 -30.922 1 84.06 257 THR A N 1
ATOM 2033 C CA . THR A 1 257 ? -13.523 -18.828 -30.156 1 84.06 257 THR A CA 1
ATOM 2034 C C . THR A 1 257 ? -14.305 -18 -29.141 1 84.06 257 THR A C 1
ATOM 2036 O O . THR A 1 257 ? -15.492 -18.25 -28.906 1 84.06 257 THR A O 1
ATOM 2039 N N . VAL A 1 258 ? -13.789 -17.016 -28.531 1 84.31 258 VAL A N 1
ATOM 2040 C CA . VAL A 1 258 ? -14.391 -16.281 -27.422 1 84.31 258 VAL A CA 1
ATOM 2041 C C . VAL A 1 258 ? -15.016 -14.992 -27.953 1 84.31 258 VAL A C 1
ATOM 2043 O O . VAL A 1 258 ? -16.094 -14.578 -27.5 1 84.31 258 VAL A O 1
ATOM 2046 N N . LYS A 1 259 ? -14.469 -14.344 -28.891 1 83.19 259 LYS A N 1
ATOM 2047 C CA . LYS A 1 259 ? -14.961 -13.133 -29.547 1 83.19 259 LYS A CA 1
ATOM 2048 C C . LYS A 1 259 ? -15.18 -12.016 -28.531 1 83.19 259 LYS A C 1
ATOM 2050 O O . LYS A 1 259 ? -16.25 -11.391 -28.5 1 83.19 259 LYS A O 1
ATOM 2055 N N . ASN A 1 260 ? -14.367 -11.859 -27.609 1 87.62 260 ASN A N 1
ATOM 2056 C CA . ASN A 1 260 ? -14.312 -10.781 -26.641 1 87.62 260 ASN A CA 1
ATOM 2057 C C . ASN A 1 260 ? -12.93 -10.133 -26.594 1 87.62 260 ASN A C 1
ATOM 2059 O O . ASN A 1 260 ? -11.984 -10.703 -26.062 1 87.62 260 ASN A O 1
ATOM 2063 N N . ASP A 1 261 ? -12.852 -8.953 -27.031 1 85.62 261 ASP A N 1
ATOM 2064 C CA . ASP A 1 261 ? -11.578 -8.266 -27.234 1 85.62 261 ASP A CA 1
ATOM 2065 C C . ASP A 1 261 ? -10.891 -7.969 -25.906 1 85.62 261 ASP A C 1
ATOM 2067 O O . ASP A 1 261 ? -9.656 -7.965 -25.828 1 85.62 261 ASP A O 1
ATOM 2071 N N . LYS A 1 262 ? -11.688 -7.707 -24.953 1 87.38 262 LYS A N 1
ATOM 2072 C CA . LYS A 1 262 ? -11.102 -7.383 -23.656 1 87.38 262 LYS A CA 1
ATOM 2073 C C . LYS A 1 262 ? -10.43 -8.602 -23.031 1 87.38 262 LYS A C 1
ATOM 2075 O O . LYS A 1 262 ? -9.344 -8.5 -22.469 1 87.38 262 LYS A O 1
ATOM 2080 N N . ILE A 1 263 ? -11.07 -9.68 -23.203 1 88.62 263 ILE A N 1
ATOM 2081 C CA . ILE A 1 263 ? -10.539 -10.914 -22.656 1 88.62 263 ILE A CA 1
ATOM 2082 C C . ILE A 1 263 ? -9.336 -11.375 -23.484 1 88.62 263 ILE A C 1
ATOM 2084 O O . ILE A 1 263 ? -8.266 -11.656 -22.938 1 88.62 263 ILE A O 1
ATOM 2088 N N . CYS A 1 264 ? -9.492 -11.32 -24.797 1 89 264 CYS A N 1
ATOM 2089 C CA . CYS A 1 264 ? -8.469 -11.867 -25.672 1 89 264 CYS A CA 1
ATOM 2090 C C . CYS A 1 264 ? -7.289 -10.906 -25.797 1 89 264 CYS A C 1
ATOM 2092 O O . CYS A 1 264 ? -6.207 -11.297 -26.234 1 89 264 CYS A O 1
ATOM 2094 N N . GLY A 1 265 ? -7.523 -9.742 -25.375 1 87.38 265 GLY A N 1
ATOM 2095 C CA . GLY A 1 265 ? -6.434 -8.773 -25.359 1 87.38 265 GLY A CA 1
ATOM 2096 C C . GLY A 1 265 ? -5.613 -8.82 -24.078 1 87.38 265 GLY A C 1
ATOM 2097 O O . GLY A 1 265 ? -4.602 -8.125 -23.969 1 87.38 265 GLY A O 1
ATOM 2098 N N . ASN A 1 266 ? -6.023 -9.531 -23.188 1 90.19 266 ASN A N 1
ATOM 2099 C CA . ASN A 1 266 ? -5.332 -9.664 -21.906 1 90.19 266 ASN A CA 1
ATOM 2100 C C . ASN A 1 266 ? -4.406 -10.875 -21.891 1 90.19 266 ASN A C 1
ATOM 2102 O O . ASN A 1 266 ? -4.863 -12.016 -21.969 1 90.19 266 ASN A O 1
ATOM 2106 N N . VAL A 1 267 ? -3.16 -10.656 -21.672 1 89.44 267 VAL A N 1
ATOM 2107 C CA . VAL A 1 267 ? -2.113 -11.664 -21.812 1 89.44 267 VAL A CA 1
ATOM 2108 C C . VAL A 1 267 ? -2.318 -12.758 -20.766 1 89.44 267 VAL A C 1
ATOM 2110 O O . VAL A 1 267 ? -1.971 -13.922 -21 1 89.44 267 VAL A O 1
ATOM 2113 N N . LEU A 1 268 ? -2.885 -12.414 -19.703 1 90.62 268 LEU A N 1
ATOM 2114 C CA . LEU A 1 268 ? -3.152 -13.422 -18.672 1 90.62 268 LEU A CA 1
ATOM 2115 C C . LEU A 1 268 ? -4.086 -14.5 -19.203 1 90.62 268 LEU A C 1
ATOM 2117 O O . LEU A 1 268 ? -3.801 -15.695 -19.078 1 90.62 268 LEU A O 1
ATOM 2121 N N . PHE A 1 269 ? -5.125 -14.133 -19.859 1 88.75 269 PHE A N 1
ATOM 2122 C CA . PHE A 1 269 ? -6.098 -15.078 -20.375 1 88.75 269 PHE A CA 1
ATOM 2123 C C . PHE A 1 269 ? -5.512 -15.875 -21.547 1 88.75 269 PHE A C 1
ATOM 2125 O O . PHE A 1 269 ? -5.812 -17.062 -21.703 1 88.75 269 PHE A O 1
ATOM 2132 N N . ILE A 1 270 ? -4.68 -15.25 -22.25 1 88 270 ILE A N 1
ATOM 2133 C CA . ILE A 1 270 ? -4.047 -15.898 -23.391 1 88 270 ILE A CA 1
ATOM 2134 C C . ILE A 1 270 ? -3.111 -17 -22.906 1 88 270 ILE A C 1
ATOM 2136 O O . ILE A 1 270 ? -3.131 -18.125 -23.422 1 88 270 ILE A O 1
ATOM 2140 N N . PHE A 1 271 ? -2.375 -16.719 -21.891 1 88.94 271 PHE A N 1
ATOM 2141 C CA . PHE A 1 271 ? -1.368 -17.656 -21.406 1 88.94 271 PHE A CA 1
ATOM 2142 C C . PHE A 1 271 ? -2.01 -18.75 -20.562 1 88.94 271 PHE A C 1
ATOM 2144 O O . PHE A 1 271 ? -1.588 -19.906 -20.594 1 88.94 271 PHE A O 1
ATOM 2151 N N . LEU A 1 272 ? -2.943 -18.422 -19.797 1 88.75 272 LEU A N 1
ATOM 2152 C CA . LEU A 1 272 ? -3.406 -19.359 -18.766 1 88.75 272 LEU A CA 1
ATOM 2153 C C . LEU A 1 272 ? -4.633 -20.125 -19.25 1 88.75 272 LEU A C 1
ATOM 2155 O O . LEU A 1 272 ? -4.848 -21.266 -18.844 1 88.75 272 LEU A O 1
ATOM 2159 N N . GLY A 1 273 ? -5.457 -19.516 -20.094 1 85.81 273 GLY A N 1
ATOM 2160 C CA . GLY A 1 273 ? -6.645 -20.188 -20.594 1 85.81 273 GLY A CA 1
ATOM 2161 C C . GLY A 1 273 ? -7.82 -20.094 -19.641 1 85.81 273 GLY A C 1
ATOM 2162 O O . GLY A 1 273 ? -7.633 -19.969 -18.422 1 85.81 273 GLY A O 1
ATOM 2163 N N . PHE A 1 274 ? -9.023 -20.141 -20.156 1 84.44 274 PHE A N 1
ATOM 2164 C CA . PHE A 1 274 ? -10.281 -20.078 -19.422 1 84.44 274 PHE A CA 1
ATOM 2165 C C . PHE A 1 274 ? -11.414 -20.719 -20.219 1 84.44 274 PHE A C 1
ATOM 2167 O O . PHE A 1 274 ? -11.281 -20.953 -21.422 1 84.44 274 PHE A O 1
ATOM 2174 N N . GLU A 1 275 ? -12.328 -21.156 -19.453 1 86.06 275 GLU A N 1
ATOM 2175 C CA . GLU A 1 275 ? -13.562 -21.609 -20.094 1 86.06 275 GLU A CA 1
ATOM 2176 C C . GLU A 1 275 ? -14.625 -20.516 -20.078 1 86.06 275 GLU A C 1
ATOM 2178 O O . GLU A 1 275 ? -15.055 -20.078 -19 1 86.06 275 GLU A O 1
ATOM 2183 N N . LYS A 1 276 ? -15.133 -20.203 -21.203 1 85.19 276 LYS A N 1
ATOM 2184 C CA . LYS A 1 276 ? -16.031 -19.062 -21.391 1 85.19 276 LYS A CA 1
ATOM 2185 C C . LYS A 1 276 ? -17.281 -19.203 -20.531 1 85.19 276 LYS A C 1
ATOM 2187 O O . LYS A 1 276 ? -17.797 -18.219 -20 1 85.19 276 LYS A O 1
ATOM 2192 N N . ASP A 1 277 ? -17.766 -20.406 -20.375 1 88.44 277 ASP A N 1
ATOM 2193 C CA . ASP A 1 277 ? -19.016 -20.609 -19.656 1 88.44 277 ASP A CA 1
ATOM 2194 C C . ASP A 1 277 ? -18.781 -20.734 -18.156 1 88.44 277 ASP A C 1
ATOM 2196 O O . ASP A 1 277 ? -19.734 -20.656 -17.375 1 88.44 277 ASP A O 1
ATOM 2200 N N . GLU A 1 278 ? -17.562 -20.906 -17.797 1 90.25 278 GLU A N 1
ATOM 2201 C CA . GLU A 1 278 ? -17.234 -21.047 -16.375 1 90.25 278 GLU A CA 1
ATOM 2202 C C . GLU A 1 278 ? -16.672 -19.734 -15.805 1 90.25 278 GLU A C 1
ATOM 2204 O O . GLU A 1 278 ? -16.844 -19.453 -14.617 1 90.25 278 GLU A O 1
ATOM 2209 N N . PHE A 1 279 ? -16.047 -18.984 -16.641 1 89.31 279 PHE A N 1
ATOM 2210 C CA . PHE A 1 279 ? -15.531 -17.703 -16.172 1 89.31 279 PHE A CA 1
ATOM 2211 C C . PHE A 1 279 ? -16.656 -16.797 -15.703 1 89.31 279 PHE A C 1
ATOM 2213 O O . PHE A 1 279 ? -17.672 -16.641 -16.391 1 89.31 279 PHE A O 1
ATOM 2220 N N . ASN A 1 280 ? -16.516 -16.188 -14.539 1 89.94 280 ASN A N 1
ATOM 2221 C CA . ASN A 1 280 ? -17.484 -15.242 -14.016 1 89.94 280 ASN A CA 1
ATOM 2222 C C . ASN A 1 280 ? -17.375 -13.883 -14.711 1 89.94 280 ASN A C 1
ATOM 2224 O O . ASN A 1 280 ? -16.594 -13.031 -14.289 1 89.94 280 ASN A O 1
ATOM 2228 N N . VAL A 1 281 ? -18.203 -13.609 -15.617 1 87.19 281 VAL A N 1
ATOM 2229 C CA . VAL A 1 281 ? -18.094 -12.43 -16.469 1 87.19 281 VAL A CA 1
ATOM 2230 C C . VAL A 1 281 ? -18.375 -11.172 -15.648 1 87.19 281 VAL A C 1
ATOM 2232 O O . VAL A 1 281 ? -17.938 -10.07 -16.016 1 87.19 281 VAL A O 1
ATOM 2235 N N . ASP A 1 282 ? -19.031 -11.344 -14.516 1 87.56 282 ASP A N 1
ATOM 2236 C CA . ASP A 1 282 ? -19.391 -10.195 -13.688 1 87.56 282 ASP A CA 1
ATOM 2237 C C . ASP A 1 282 ? -18.141 -9.539 -13.094 1 87.56 282 ASP A C 1
ATOM 2239 O O . ASP A 1 282 ? -18.156 -8.352 -12.773 1 87.56 282 ASP A O 1
ATOM 2243 N N . ILE A 1 283 ? -17.094 -10.312 -13.039 1 92.31 283 ILE A N 1
ATOM 2244 C CA . ILE A 1 283 ? -15.922 -9.758 -12.375 1 92.31 283 ILE A CA 1
ATOM 2245 C C . ILE A 1 283 ? -14.867 -9.383 -13.422 1 92.31 283 ILE A C 1
ATOM 2247 O O . ILE A 1 283 ? -13.766 -8.953 -13.078 1 92.31 283 ILE A O 1
ATOM 2251 N N . LEU A 1 284 ? -15.18 -9.508 -14.656 1 91.31 284 LEU A N 1
ATOM 2252 C CA . LEU A 1 284 ? -14.227 -9.273 -15.734 1 91.31 284 LEU A CA 1
ATOM 2253 C C . LEU A 1 284 ? -13.594 -7.891 -15.609 1 91.31 284 LEU A C 1
ATOM 2255 O O . LEU A 1 284 ? -12.375 -7.746 -15.672 1 91.31 284 LEU A O 1
ATOM 2259 N N . PRO A 1 285 ? -14.383 -6.797 -15.367 1 91.12 285 PRO A N 1
ATOM 2260 C CA . PRO A 1 285 ? -13.75 -5.48 -15.242 1 91.12 285 PRO A CA 1
ATOM 2261 C C . PRO A 1 285 ? -12.734 -5.422 -14.102 1 91.12 285 PRO A C 1
ATOM 2263 O O . PRO A 1 285 ? -11.68 -4.805 -14.25 1 91.12 285 PRO A O 1
ATOM 2266 N N . LYS A 1 286 ? -13.055 -6.027 -13.047 1 93.12 286 LYS A N 1
ATOM 2267 C CA . LYS A 1 286 ? -12.148 -6.074 -11.906 1 93.12 286 LYS A CA 1
ATOM 2268 C C . LYS A 1 286 ? -10.867 -6.832 -12.25 1 93.12 286 LYS A C 1
ATOM 2270 O O . LYS A 1 286 ? -9.766 -6.387 -11.922 1 93.12 286 LYS A O 1
ATOM 2275 N N . VAL A 1 287 ? -11.047 -7.949 -12.906 1 93.44 287 VAL A N 1
ATOM 2276 C CA . VAL A 1 287 ? -9.898 -8.758 -13.289 1 93.44 287 VAL A CA 1
ATOM 2277 C C . VAL A 1 287 ? -8.992 -7.965 -14.219 1 93.44 287 VAL A C 1
ATOM 2279 O O . VAL A 1 287 ? -7.773 -7.938 -14.047 1 93.44 287 VAL A O 1
ATOM 2282 N N . LEU A 1 288 ? -9.602 -7.25 -15.172 1 92.69 288 LEU A N 1
ATOM 2283 C CA . LEU A 1 288 ? -8.844 -6.5 -16.172 1 92.69 288 LEU A CA 1
ATOM 2284 C C . LEU A 1 288 ? -8.117 -5.324 -15.516 1 92.69 288 LEU A C 1
ATOM 2286 O O . LEU A 1 288 ? -7.074 -4.887 -16.016 1 92.69 288 LEU A O 1
ATOM 2290 N N . SER A 1 289 ? -8.68 -4.867 -14.391 1 94.31 289 SER A N 1
ATOM 2291 C CA . SER A 1 289 ? -8.078 -3.73 -13.695 1 94.31 289 SER A CA 1
ATOM 2292 C C . SER A 1 289 ? -6.887 -4.164 -12.852 1 94.31 289 SER A C 1
ATOM 2294 O O . SER A 1 289 ? -5.988 -3.365 -12.57 1 94.31 289 SER A O 1
ATOM 2296 N N . HIS A 1 290 ? -6.797 -5.398 -12.469 1 96.5 290 HIS A N 1
ATOM 2297 C CA . HIS A 1 290 ? -5.797 -5.824 -11.5 1 96.5 290 HIS A CA 1
ATOM 2298 C C . HIS A 1 290 ? -4.773 -6.758 -12.133 1 96.5 290 HIS A C 1
ATOM 2300 O O . HIS A 1 290 ? -3.678 -6.941 -11.602 1 96.5 290 HIS A O 1
ATOM 2306 N N . ASP A 1 291 ? -5.152 -7.363 -13.234 1 95.31 291 ASP A N 1
ATOM 2307 C CA . ASP A 1 291 ? -4.281 -8.289 -13.953 1 95.31 291 ASP A CA 1
ATOM 2308 C C . ASP A 1 291 ? -4.07 -7.832 -15.398 1 95.31 291 ASP A C 1
ATOM 2310 O O . ASP A 1 291 ? -5 -7.34 -16.047 1 95.31 291 ASP A O 1
ATOM 2314 N N . PRO A 1 292 ? -2.938 -8.016 -15.953 1 96.31 292 PRO A N 1
ATOM 2315 C CA . PRO A 1 292 ? -1.77 -8.664 -15.352 1 96.31 292 PRO A CA 1
ATOM 2316 C C . PRO A 1 292 ? -1.082 -7.785 -14.305 1 96.31 292 PRO A C 1
ATOM 2318 O O . PRO A 1 292 ? -1.059 -6.559 -14.445 1 96.31 292 PRO A O 1
ATOM 2321 N N . ALA A 1 293 ? -0.519 -8.406 -13.289 1 97.56 293 ALA A N 1
ATOM 2322 C CA . ALA A 1 293 ? 0.082 -7.672 -12.18 1 97.56 293 ALA A CA 1
ATOM 2323 C C . ALA A 1 293 ? 1.58 -7.477 -12.398 1 97.56 293 ALA A C 1
ATOM 2325 O O . ALA A 1 293 ? 2.223 -6.707 -11.68 1 97.56 293 ALA A O 1
ATOM 2326 N N . GLY A 1 294 ? 2.148 -8.227 -13.359 1 95.38 294 GLY A N 1
ATOM 2327 C CA . GLY A 1 294 ? 3.541 -8.008 -13.711 1 95.38 294 GLY A CA 1
ATOM 2328 C C . GLY A 1 294 ? 4.449 -9.164 -13.328 1 95.38 294 GLY A C 1
ATOM 2329 O O . GLY A 1 294 ? 4.137 -9.922 -12.406 1 95.38 294 GLY A O 1
ATOM 2330 N N . THR A 1 295 ? 5.488 -9.344 -14.039 1 97.5 295 THR A N 1
ATOM 2331 C CA . THR A 1 295 ? 6.566 -10.289 -13.789 1 97.5 295 THR A CA 1
ATOM 2332 C C . THR A 1 295 ? 7.73 -10.055 -14.742 1 97.5 295 THR A C 1
ATOM 2334 O O . THR A 1 295 ? 7.684 -9.148 -15.57 1 97.5 295 THR A O 1
ATOM 2337 N N . SER A 1 296 ? 8.781 -10.82 -14.578 1 97.31 296 SER A N 1
ATOM 2338 C CA . SER A 1 296 ? 9.922 -10.742 -15.484 1 97.31 296 SER A CA 1
ATOM 2339 C C . SER A 1 296 ? 9.688 -11.562 -16.75 1 97.31 296 SER A C 1
ATOM 2341 O O . SER A 1 296 ? 8.961 -12.562 -16.719 1 97.31 296 SER A O 1
ATOM 2343 N N . SER A 1 297 ? 10.305 -11.156 -17.844 1 94.69 297 SER A N 1
ATOM 2344 C CA . SER A 1 297 ? 10.312 -11.977 -19.047 1 94.69 297 SER A CA 1
ATOM 2345 C C . SER A 1 297 ? 10.938 -13.344 -18.781 1 94.69 297 SER A C 1
ATOM 2347 O O . SER A 1 297 ? 10.469 -14.359 -19.297 1 94.69 297 SER A O 1
ATOM 2349 N N . LYS A 1 298 ? 11.945 -13.375 -17.984 1 95.5 298 LYS A N 1
ATOM 2350 C CA . LYS A 1 298 ? 12.648 -14.609 -17.656 1 95.5 298 LYS A CA 1
ATOM 2351 C C . LYS A 1 298 ? 11.711 -15.633 -17.031 1 95.5 298 LYS A C 1
ATOM 2353 O O . LYS A 1 298 ? 11.875 -16.844 -17.219 1 95.5 298 LYS A O 1
ATOM 2358 N N . THR A 1 299 ? 10.703 -15.172 -16.328 1 97 299 THR A N 1
ATOM 2359 C CA . THR A 1 299 ? 9.727 -16.047 -15.703 1 97 299 THR A CA 1
ATOM 2360 C C . THR A 1 299 ? 8.961 -16.844 -16.766 1 97 299 THR A C 1
ATOM 2362 O O . THR A 1 299 ? 8.812 -18.062 -16.641 1 97 299 THR A O 1
ATOM 2365 N N . VAL A 1 300 ? 8.531 -16.203 -17.766 1 94.62 300 VAL A N 1
ATOM 2366 C CA . VAL A 1 300 ? 7.785 -16.844 -18.828 1 94.62 300 VAL A CA 1
ATOM 2367 C C . VAL A 1 300 ? 8.719 -17.719 -19.656 1 94.62 300 VAL A C 1
ATOM 2369 O O . VAL A 1 300 ? 8.359 -18.844 -20.047 1 94.62 300 VAL A O 1
ATOM 2372 N N . LEU A 1 301 ? 9.906 -17.297 -19.875 1 93.75 301 LEU A N 1
ATOM 2373 C CA . LEU A 1 301 ? 10.883 -18.047 -20.656 1 93.75 301 LEU A CA 1
ATOM 2374 C C . LEU A 1 301 ? 11.281 -19.328 -19.938 1 93.75 301 LEU A C 1
ATOM 2376 O O . LEU A 1 301 ? 11.547 -20.344 -20.578 1 93.75 301 LEU A O 1
ATOM 2380 N N . HIS A 1 302 ? 11.312 -19.219 -18.703 1 96.31 302 HIS A N 1
ATOM 2381 C CA . HIS A 1 302 ? 11.633 -20.422 -17.922 1 96.31 302 HIS A CA 1
ATOM 2382 C C . HIS A 1 302 ? 10.586 -21.516 -18.125 1 96.31 302 HIS A C 1
ATOM 2384 O O . HIS A 1 302 ? 10.922 -22.688 -18.25 1 96.31 302 HIS A O 1
ATOM 2390 N N . TYR A 1 303 ? 9.32 -21.188 -18.203 1 95.75 303 TYR A N 1
ATOM 2391 C CA . TYR A 1 303 ? 8.273 -22.141 -18.547 1 95.75 303 TYR A CA 1
ATOM 2392 C C . TYR A 1 303 ? 8.422 -22.609 -19.984 1 95.75 303 TYR A C 1
ATOM 2394 O O . TYR A 1 303 ? 8.227 -23.797 -20.281 1 95.75 303 TYR A O 1
ATOM 2402 N N . ALA A 1 304 ? 8.781 -21.688 -20.828 1 93.69 304 ALA A N 1
ATOM 2403 C CA . ALA A 1 304 ? 8.984 -22.047 -22.234 1 93.69 304 ALA A CA 1
ATOM 2404 C C . ALA A 1 304 ? 10.102 -23.078 -22.375 1 93.69 304 ALA A C 1
ATOM 2406 O O . ALA A 1 304 ? 10 -24 -23.188 1 93.69 304 ALA A O 1
ATOM 2407 N N . GLN A 1 305 ? 11.148 -22.891 -21.594 1 95.06 305 GLN A N 1
ATOM 2408 C CA . GLN A 1 305 ? 12.234 -23.859 -21.594 1 95.06 305 GLN A CA 1
ATOM 2409 C C . GLN A 1 305 ? 11.742 -25.234 -21.125 1 95.06 305 GLN A C 1
ATOM 2411 O O . GLN A 1 305 ? 12.148 -26.266 -21.656 1 95.06 305 GLN A O 1
ATOM 2416 N N . GLU A 1 306 ? 10.93 -25.203 -20.094 1 96.25 306 GLU A N 1
ATOM 2417 C CA . GLU A 1 306 ? 10.383 -26.453 -19.578 1 96.25 306 GLU A CA 1
ATOM 2418 C C . GLU A 1 306 ? 9.578 -27.188 -20.641 1 96.25 306 GLU A C 1
ATOM 2420 O O . GLU A 1 306 ? 9.695 -28.406 -20.781 1 96.25 306 GLU A O 1
ATOM 2425 N N . ILE A 1 307 ? 8.797 -26.484 -21.359 1 95.06 307 ILE A N 1
ATOM 2426 C CA . ILE A 1 307 ? 7.996 -27.062 -22.422 1 95.06 307 ILE A CA 1
ATOM 2427 C C . ILE A 1 307 ? 8.906 -27.609 -23.516 1 95.06 307 ILE A C 1
ATOM 2429 O O . ILE A 1 307 ? 8.727 -28.734 -23.984 1 95.06 307 ILE A O 1
ATOM 2433 N N . ARG A 1 308 ? 9.875 -26.828 -23.859 1 93.44 308 ARG A N 1
ATOM 2434 C CA . ARG A 1 308 ? 10.844 -27.219 -24.891 1 93.44 308 ARG A CA 1
ATOM 2435 C C . ARG A 1 308 ? 11.547 -28.516 -24.5 1 93.44 308 ARG A C 1
ATOM 2437 O O . ARG A 1 308 ? 11.82 -29.359 -25.344 1 93.44 308 ARG A O 1
ATOM 2444 N N . ASP A 1 309 ? 11.828 -28.625 -23.266 1 94.94 309 ASP A N 1
ATOM 2445 C CA . ASP A 1 309 ? 12.617 -29.75 -22.75 1 94.94 309 ASP A CA 1
ATOM 2446 C C . ASP A 1 309 ? 11.711 -30.891 -22.281 1 94.94 309 ASP A C 1
ATOM 2448 O O . ASP A 1 309 ? 12.094 -31.656 -21.406 1 94.94 309 ASP A O 1
ATOM 2452 N N . HIS A 1 310 ? 10.516 -31 -22.719 1 94 310 HIS A N 1
ATOM 2453 C CA . HIS A 1 310 ? 9.57 -32.094 -22.547 1 94 310 HIS A CA 1
ATOM 2454 C C . HIS A 1 310 ? 9.242 -32.312 -21.062 1 94 310 HIS A C 1
ATOM 2456 O O . HIS A 1 310 ? 9.281 -33.438 -20.562 1 94 310 HIS A O 1
ATOM 2462 N N . GLY A 1 311 ? 9.133 -31.172 -20.375 1 95.25 311 GLY A N 1
ATOM 2463 C CA . GLY A 1 311 ? 8.602 -31.203 -19.031 1 95.25 311 GLY A CA 1
ATOM 2464 C C . GLY A 1 311 ? 9.672 -31.391 -17.969 1 95.25 311 GLY A C 1
ATOM 2465 O O . GLY A 1 311 ? 9.359 -31.656 -16.812 1 95.25 311 GLY A O 1
ATOM 2466 N N . ARG A 1 312 ? 10.945 -31.344 -18.359 1 96.19 312 ARG A N 1
ATOM 2467 C CA . ARG A 1 312 ? 12 -31.438 -17.359 1 96.19 312 ARG A CA 1
ATOM 2468 C C . ARG A 1 312 ? 11.922 -30.281 -16.359 1 96.19 312 ARG A C 1
ATOM 2470 O O . ARG A 1 312 ? 12.211 -29.141 -16.703 1 96.19 312 ARG A O 1
ATOM 2477 N N . PHE A 1 313 ? 11.492 -30.609 -15.141 1 97.94 313 PHE A N 1
ATOM 2478 C CA . PHE A 1 313 ? 11.383 -29.609 -14.086 1 97.94 313 PHE A CA 1
ATOM 2479 C C . PHE A 1 313 ? 12.75 -29.297 -13.484 1 97.94 313 PHE A C 1
ATOM 2481 O O . PHE A 1 313 ? 13.211 -30 -12.586 1 97.94 313 PHE A O 1
ATOM 2488 N N . GLN A 1 314 ? 13.383 -28.188 -14.023 1 98.19 314 GLN A N 1
ATOM 2489 C CA . GLN A 1 314 ? 14.789 -27.906 -13.734 1 98.19 314 GLN A CA 1
ATOM 2490 C C . GLN A 1 314 ? 15.039 -26.391 -13.648 1 98.19 314 GLN A C 1
ATOM 2492 O O . GLN A 1 314 ? 14.148 -25.594 -13.938 1 98.19 314 GLN A O 1
ATOM 2497 N N . GLN A 1 315 ? 16.188 -26.031 -13.141 1 98.44 315 GLN A N 1
ATOM 2498 C CA . GLN A 1 315 ? 16.594 -24.625 -13.07 1 98.44 315 GLN A CA 1
ATOM 2499 C C . GLN A 1 315 ? 16.766 -24.031 -14.461 1 98.44 315 GLN A C 1
ATOM 2501 O O . GLN A 1 315 ? 16.734 -24.75 -15.461 1 98.44 315 GLN A O 1
ATOM 2506 N N . TYR A 1 316 ? 16.875 -22.719 -14.523 1 97.31 316 TYR A N 1
ATOM 2507 C CA . TYR A 1 316 ? 16.922 -21.984 -15.781 1 97.31 316 TYR A CA 1
ATOM 2508 C C . TYR A 1 316 ? 18.109 -22.422 -16.625 1 97.31 316 TYR A C 1
ATOM 2510 O O . TYR A 1 316 ? 19.234 -22.547 -16.109 1 97.31 316 TYR A O 1
ATOM 2518 N N . ASP A 1 317 ? 17.906 -22.672 -17.891 1 96.5 317 ASP A N 1
ATOM 2519 C CA . ASP A 1 317 ? 18.953 -23.094 -18.812 1 96.5 317 ASP A CA 1
ATOM 2520 C C . ASP A 1 317 ? 19.625 -21.891 -19.469 1 96.5 317 ASP A C 1
ATOM 2522 O O . ASP A 1 317 ? 19.047 -21.234 -20.328 1 96.5 317 ASP A O 1
ATOM 2526 N N . TYR A 1 318 ? 20.859 -21.688 -19.188 1 93.88 318 TYR A N 1
ATOM 2527 C CA . TYR A 1 318 ? 21.609 -20.547 -19.688 1 93.88 318 TYR A CA 1
ATOM 2528 C C . TYR A 1 318 ? 22.422 -20.922 -20.922 1 93.88 318 TYR A C 1
ATOM 2530 O O . TYR A 1 318 ? 23.281 -20.172 -21.359 1 93.88 318 TYR A O 1
ATOM 2538 N N . GLY A 1 319 ? 22.188 -22.125 -21.422 1 92.81 319 GLY A N 1
ATOM 2539 C CA . GLY A 1 319 ? 23.047 -22.656 -22.469 1 92.81 319 GLY A CA 1
ATOM 2540 C C . GLY A 1 319 ? 24.297 -23.328 -21.938 1 92.81 319 GLY A C 1
ATOM 2541 O O . GLY A 1 319 ? 24.594 -23.25 -20.734 1 92.81 319 GLY A O 1
ATOM 2542 N N . LEU A 1 320 ? 24.938 -23.969 -22.859 1 94.12 320 LEU A N 1
ATOM 2543 C CA . LEU A 1 320 ? 26.094 -24.781 -22.453 1 94.12 320 LEU A CA 1
ATOM 2544 C C . LEU A 1 320 ? 27.078 -23.953 -21.641 1 94.12 320 LEU A C 1
ATOM 2546 O O . LEU A 1 320 ? 27.406 -24.297 -20.5 1 94.12 320 LEU A O 1
ATOM 2550 N N . GLU A 1 321 ? 27.609 -22.906 -22.125 1 95.31 321 GLU A N 1
ATOM 2551 C CA . GLU A 1 321 ? 28.594 -22.078 -21.453 1 95.31 321 GLU A CA 1
ATOM 2552 C C . GLU A 1 321 ? 28.031 -21.453 -20.188 1 95.31 321 GLU A C 1
ATOM 2554 O O . GLU A 1 321 ? 28.703 -21.422 -19.156 1 95.31 321 GLU A O 1
ATOM 2559 N N . GLY A 1 322 ? 26.844 -20.969 -20.312 1 94.94 322 GLY A N 1
ATOM 2560 C CA . GLY A 1 322 ? 26.203 -20.344 -19.172 1 94.94 322 GLY A CA 1
ATOM 2561 C C . GLY A 1 322 ? 25.953 -21.312 -18.031 1 94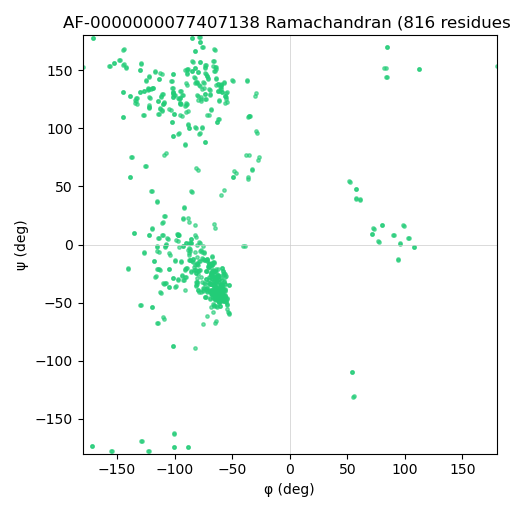.94 322 GLY A C 1
ATOM 2562 O O . GLY A 1 322 ? 26.141 -20.969 -16.859 1 94.94 322 GLY A O 1
ATOM 2563 N N . ASN A 1 323 ? 25.5 -22.484 -18.359 1 96.81 323 ASN A N 1
ATOM 2564 C CA . ASN A 1 323 ? 25.266 -23.516 -17.359 1 96.81 323 ASN A CA 1
ATOM 2565 C C . ASN A 1 323 ? 26.562 -23.891 -16.625 1 96.81 323 ASN A C 1
ATOM 2567 O O . ASN A 1 323 ? 26.547 -24.094 -15.414 1 96.81 323 ASN A O 1
ATOM 2571 N N . LEU A 1 324 ? 27.625 -23.969 -17.391 1 97.44 324 LEU A N 1
ATOM 2572 C CA . LEU A 1 324 ? 28.906 -24.297 -16.781 1 97.44 324 LEU A CA 1
ATOM 2573 C C . LEU A 1 324 ? 29.312 -23.219 -15.773 1 97.44 324 LEU A C 1
ATOM 2575 O O . LEU A 1 324 ? 29.828 -23.531 -14.703 1 97.44 324 LEU A O 1
ATOM 2579 N N . ILE A 1 325 ? 29.109 -22.062 -16.078 1 97.5 325 ILE A N 1
ATOM 2580 C CA . ILE A 1 325 ? 29.453 -20.938 -15.219 1 97.5 325 ILE A CA 1
ATOM 2581 C C . ILE A 1 325 ? 28.547 -20.922 -14 1 97.5 325 ILE A C 1
ATOM 2583 O O . ILE A 1 325 ? 29.016 -20.781 -12.867 1 97.5 325 ILE A O 1
ATOM 2587 N N . 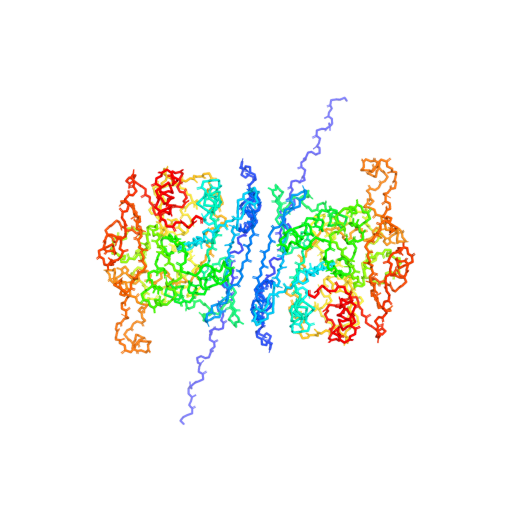LYS A 1 326 ? 27.25 -21.078 -14.242 1 96.81 326 LYS A N 1
ATOM 2588 C CA . LYS A 1 326 ? 26.25 -20.922 -13.203 1 96.81 326 LYS A CA 1
ATOM 2589 C C . LYS A 1 326 ? 26.188 -22.141 -12.289 1 96.81 326 LYS A C 1
ATOM 2591 O O . LYS A 1 326 ? 26.031 -22.016 -11.078 1 96.81 326 LYS A O 1
ATOM 2596 N N . TYR A 1 327 ? 26.281 -23.312 -12.938 1 97.31 327 TYR A N 1
ATOM 2597 C CA . TYR A 1 327 ? 25.984 -24.531 -12.188 1 97.31 327 TYR A CA 1
ATOM 2598 C C . TYR A 1 327 ? 27.203 -25.438 -12.117 1 97.31 327 TYR A C 1
ATOM 2600 O O . TYR A 1 327 ? 27.234 -26.391 -11.328 1 97.31 327 TYR A O 1
ATOM 2608 N N . GLY A 1 328 ? 28.234 -25.266 -12.875 1 97.62 328 GLY A N 1
ATOM 2609 C CA . GLY A 1 328 ? 29.375 -26.172 -12.969 1 97.62 328 GLY A CA 1
ATOM 2610 C C . GLY A 1 328 ? 29.078 -27.422 -13.789 1 97.62 328 GLY A C 1
ATOM 2611 O O . GLY A 1 328 ? 29.938 -28.297 -13.922 1 97.62 328 GLY A O 1
ATOM 2612 N N . THR A 1 329 ? 27.906 -27.531 -14.359 1 97.38 329 THR A N 1
ATOM 2613 C CA . THR A 1 329 ? 27.484 -28.641 -15.211 1 97.38 329 THR A CA 1
ATOM 2614 C C . THR A 1 329 ? 26.906 -28.125 -16.531 1 97.38 329 THR A C 1
ATOM 2616 O O . THR A 1 329 ? 26.438 -26.984 -16.594 1 97.38 329 THR A O 1
ATOM 2619 N N . PRO A 1 330 ? 26.953 -28.938 -17.531 1 96.25 330 PRO A N 1
ATOM 2620 C CA . PRO A 1 330 ? 26.453 -28.484 -18.844 1 96.25 330 PRO A CA 1
ATOM 2621 C C . PRO A 1 330 ? 24.938 -28.328 -18.875 1 96.25 330 PRO A C 1
ATOM 2623 O O . PRO A 1 330 ? 24.406 -27.531 -19.641 1 96.25 330 PRO A O 1
ATOM 2626 N N . SER A 1 331 ? 24.25 -29.078 -18.062 1 96.25 331 SER A N 1
ATOM 2627 C CA . SER A 1 331 ? 22.797 -29 -17.969 1 96.25 331 SER A CA 1
ATOM 2628 C C . SER A 1 331 ? 22.375 -28.438 -16.609 1 96.25 331 SER A C 1
ATOM 2630 O O . SER A 1 331 ? 23.078 -28.625 -15.609 1 96.25 331 SER A O 1
ATOM 2632 N N . PRO A 1 332 ? 21.219 -27.688 -16.625 1 97.25 332 PRO A N 1
ATOM 2633 C CA . PRO A 1 332 ? 20.766 -27.172 -15.336 1 97.25 332 PRO A CA 1
ATOM 2634 C C . PRO A 1 332 ? 20.344 -28.266 -14.359 1 97.25 332 PRO A C 1
ATOM 2636 O O . PRO A 1 332 ? 19.859 -29.328 -14.789 1 97.25 332 PRO A O 1
ATOM 2639 N N . PRO A 1 333 ? 20.5 -28.062 -13.078 1 97.69 333 PRO A N 1
ATOM 2640 C CA . PRO A 1 333 ? 20.062 -29.031 -12.086 1 97.69 333 PRO A CA 1
ATOM 2641 C C . PRO A 1 333 ? 18.547 -29.25 -12.078 1 97.69 333 PRO A C 1
ATOM 2643 O O . PRO A 1 333 ? 17.781 -28.297 -12.242 1 97.69 333 PRO A O 1
ATOM 2646 N N . LEU A 1 334 ? 18.109 -30.516 -11.852 1 97.44 334 LEU A N 1
ATOM 2647 C CA . LEU A 1 334 ? 16.703 -30.875 -11.727 1 97.44 334 LEU A CA 1
ATOM 2648 C C . LEU A 1 334 ? 16.203 -30.594 -10.312 1 97.44 334 LEU A C 1
ATOM 2650 O O . LEU A 1 334 ? 16.953 -30.703 -9.344 1 97.44 334 LEU A O 1
ATOM 2654 N N . TYR A 1 335 ? 14.977 -30.156 -10.234 1 98.06 335 TYR A N 1
ATOM 2655 C CA . TYR A 1 335 ? 14.312 -30.141 -8.93 1 98.06 335 TYR A CA 1
ATOM 2656 C C . TYR A 1 335 ? 13.852 -31.547 -8.555 1 98.06 335 TYR A C 1
ATOM 2658 O O . TYR A 1 335 ? 13.086 -32.188 -9.289 1 98.06 335 TYR A O 1
ATOM 2666 N N . LYS A 1 336 ? 14.234 -32 -7.402 1 96.38 336 LYS A N 1
ATOM 2667 C CA . LYS A 1 336 ? 13.922 -33.375 -6.984 1 96.38 336 LYS A CA 1
ATOM 2668 C C . LYS A 1 336 ? 12.656 -33.406 -6.133 1 96.38 336 LYS A C 1
ATOM 2670 O O . LYS A 1 336 ? 12.68 -33.031 -4.957 1 96.38 336 LYS A O 1
ATOM 2675 N N . MET A 1 337 ? 11.609 -33.969 -6.664 1 96.25 337 MET A N 1
ATOM 2676 C CA . MET A 1 337 ? 10.312 -33.969 -6 1 96.25 337 MET A CA 1
ATOM 2677 C C . MET A 1 337 ? 10.32 -34.875 -4.777 1 96.25 337 MET A C 1
ATOM 2679 O O . MET A 1 337 ? 9.508 -34.719 -3.867 1 96.25 337 MET A O 1
ATOM 2683 N N . GLU A 1 338 ? 11.266 -35.812 -4.672 1 94.38 338 GLU A N 1
ATOM 2684 C CA . GLU A 1 338 ? 11.367 -36.688 -3.521 1 94.38 338 GLU A CA 1
ATOM 2685 C C . GLU A 1 338 ? 11.781 -35.938 -2.268 1 94.38 338 GLU A C 1
ATOM 2687 O O . GLU A 1 338 ? 11.617 -36.438 -1.15 1 94.38 338 GLU A O 1
ATOM 2692 N N . LYS A 1 339 ? 12.312 -34.75 -2.498 1 95 339 LYS A N 1
ATOM 2693 C CA . LYS A 1 339 ? 12.773 -33.938 -1.378 1 95 339 LYS A CA 1
ATOM 2694 C C . LYS A 1 339 ? 11.625 -33.156 -0.761 1 95 339 LYS A C 1
ATOM 2696 O O . LYS A 1 339 ? 11.773 -32.562 0.318 1 95 339 LYS A O 1
ATOM 2701 N N . VAL A 1 340 ? 10.508 -33.125 -1.438 1 96.25 340 VAL A N 1
ATOM 2702 C CA . VAL A 1 340 ? 9.328 -32.469 -0.878 1 96.25 340 VAL A CA 1
ATOM 2703 C C . VAL A 1 340 ? 8.766 -33.312 0.264 1 96.25 340 VAL A C 1
ATOM 2705 O O . VAL A 1 340 ? 8.195 -34.375 0.033 1 96.25 340 VAL A O 1
ATOM 2708 N N . LYS A 1 341 ? 8.867 -32.812 1.478 1 94.44 341 LYS A N 1
ATOM 2709 C CA . LYS A 1 341 ? 8.539 -33.625 2.645 1 94.44 341 LYS A CA 1
ATOM 2710 C C . LYS A 1 341 ? 7.184 -33.219 3.227 1 94.44 341 LYS A C 1
ATOM 2712 O O . LYS A 1 341 ? 6.578 -34 3.979 1 94.44 341 LYS A O 1
ATOM 2717 N N . SER A 1 342 ? 6.715 -32.031 2.936 1 94.38 342 SER A N 1
ATOM 2718 C CA . SER A 1 342 ? 5.406 -31.625 3.422 1 94.38 342 SER A CA 1
ATOM 2719 C C . SER A 1 342 ? 4.293 -32.5 2.826 1 94.38 342 SER A C 1
ATOM 2721 O O . SER A 1 342 ? 4.461 -33.062 1.754 1 94.38 342 SER A O 1
ATOM 2723 N N . LYS A 1 343 ? 3.205 -32.594 3.605 1 97.75 343 LYS A N 1
ATOM 2724 C CA . LYS A 1 343 ? 2.008 -33.188 3.016 1 97.75 343 LYS A CA 1
ATOM 2725 C C . LYS A 1 343 ? 1.48 -32.344 1.867 1 97.75 343 LYS A C 1
ATOM 2727 O O . LYS A 1 343 ? 1.509 -31.109 1.938 1 97.75 343 LYS A O 1
ATOM 2732 N N . VAL A 1 344 ? 1.084 -33.062 0.778 1 98.62 344 VAL A N 1
ATOM 2733 C CA . VAL A 1 344 ? 0.659 -32.312 -0.41 1 98.62 344 VAL A CA 1
ATOM 2734 C C . VAL A 1 344 ? -0.696 -32.844 -0.881 1 98.62 344 VAL A C 1
ATOM 2736 O O . VAL A 1 344 ? -0.925 -34.062 -0.917 1 98.62 344 VAL A O 1
ATOM 2739 N N . TYR A 1 345 ? -1.61 -32 -1.13 1 98.81 345 TYR A N 1
ATOM 2740 C CA . TYR A 1 345 ? -2.895 -32.25 -1.771 1 98.81 345 TYR A CA 1
ATOM 2741 C C . TYR A 1 345 ? -2.988 -31.547 -3.113 1 98.81 345 TYR A C 1
ATOM 2743 O O . TYR A 1 345 ? -2.838 -30.328 -3.186 1 98.81 345 TYR A O 1
ATOM 2751 N N . LEU A 1 346 ? -3.262 -32.281 -4.211 1 98.81 346 LEU A N 1
ATOM 2752 C CA . LEU A 1 346 ? -3.27 -31.688 -5.543 1 98.81 346 LEU A CA 1
ATOM 2753 C C . LEU A 1 346 ? -4.676 -31.703 -6.137 1 98.81 346 LEU A C 1
ATOM 2755 O O . LEU A 1 346 ? -5.422 -32.656 -5.953 1 98.81 346 LEU A O 1
ATOM 2759 N N . MET A 1 347 ? -4.965 -30.672 -6.812 1 98.88 347 MET A N 1
ATOM 2760 C CA . MET A 1 347 ? -6.203 -30.578 -7.582 1 98.88 347 MET A CA 1
ATOM 2761 C C . MET A 1 347 ? -5.91 -30.25 -9.039 1 98.88 347 MET A C 1
ATOM 2763 O O . MET A 1 347 ? -4.992 -29.484 -9.336 1 98.88 347 MET A O 1
ATOM 2767 N N . TYR A 1 348 ? -6.656 -30.859 -9.945 1 98.5 348 TYR A N 1
ATOM 2768 C CA . TYR A 1 348 ? -6.445 -30.625 -11.367 1 98.5 348 TYR A CA 1
ATOM 2769 C C . TYR A 1 348 ? -7.758 -30.734 -12.133 1 98.5 348 TYR A C 1
ATOM 2771 O O . TYR A 1 348 ? -8.758 -31.219 -11.609 1 98.5 348 TYR A O 1
ATOM 2779 N N . ALA A 1 349 ? -7.809 -30.156 -13.289 1 97.81 349 ALA A N 1
ATOM 2780 C CA . ALA A 1 349 ? -8.945 -30.234 -14.203 1 97.81 349 ALA A CA 1
ATOM 2781 C C . ALA A 1 349 ? -8.57 -30.922 -15.5 1 97.81 349 ALA A C 1
ATOM 2783 O O . ALA A 1 349 ? -7.453 -30.766 -16 1 97.81 349 ALA A O 1
ATOM 2784 N N . GLU A 1 350 ? -9.492 -31.562 -16.047 1 96.06 350 GLU A N 1
ATOM 2785 C CA . GLU A 1 350 ? -9.234 -32.438 -17.188 1 96.06 350 GLU A CA 1
ATOM 2786 C C . GLU A 1 350 ? -8.805 -31.609 -18.406 1 96.06 350 GLU A C 1
ATOM 2788 O O . GLU A 1 350 ? -7.902 -32 -19.141 1 96.06 350 GLU A O 1
ATOM 2793 N N . MET A 1 351 ? -9.438 -30.484 -18.609 1 93.31 351 MET A N 1
ATOM 2794 C CA . MET A 1 351 ? -9.172 -29.734 -19.844 1 93.31 351 MET A CA 1
ATOM 2795 C C . MET A 1 351 ? -8.383 -28.469 -19.547 1 93.31 351 MET A C 1
ATOM 2797 O O . MET A 1 351 ? -8.508 -27.469 -20.25 1 93.31 351 MET A O 1
ATOM 2801 N N . ASP A 1 352 ? -7.66 -28.5 -18.453 1 95.94 352 ASP A N 1
ATOM 2802 C CA . ASP A 1 352 ? -6.75 -27.391 -18.156 1 95.94 352 ASP A CA 1
ATOM 2803 C C . ASP A 1 352 ? -5.688 -27.25 -19.25 1 95.94 352 ASP A C 1
ATOM 2805 O O . ASP A 1 352 ? -4.918 -28.188 -19.5 1 95.94 352 ASP A O 1
ATOM 2809 N N . ASN A 1 353 ? -5.578 -26.078 -19.859 1 92.5 353 ASN A N 1
ATOM 2810 C CA . ASN A 1 353 ? -4.707 -25.844 -21 1 92.5 353 ASN A CA 1
ATOM 2811 C C . ASN A 1 353 ? -3.258 -25.641 -20.578 1 92.5 353 ASN A C 1
ATOM 2813 O O . ASN A 1 353 ? -2.346 -25.734 -21.406 1 92.5 353 ASN A O 1
ATOM 2817 N N . LEU A 1 354 ? -3.053 -25.359 -19.359 1 95.25 354 LEU A N 1
ATOM 2818 C CA . LEU A 1 354 ? -1.713 -25.016 -18.891 1 95.25 354 LEU A CA 1
ATOM 2819 C C . LEU A 1 354 ? -1.129 -26.125 -18.031 1 95.25 354 LEU A C 1
ATOM 2821 O O . LEU A 1 354 ? -0.154 -26.766 -18.406 1 95.25 354 LEU A O 1
ATOM 2825 N N . ALA A 1 355 ? -1.767 -26.344 -16.922 1 96.69 355 ALA A N 1
ATOM 2826 C CA . ALA A 1 355 ? -1.427 -27.5 -16.078 1 96.69 355 ALA A CA 1
ATOM 2827 C C . ALA A 1 355 ? -2.256 -28.719 -16.453 1 96.69 355 ALA A C 1
ATOM 2829 O O . ALA A 1 355 ? -3.242 -29.031 -15.789 1 96.69 355 ALA A O 1
ATOM 2830 N N . SER A 1 356 ? -1.784 -29.469 -17.438 1 95.94 356 SER A N 1
ATOM 2831 C CA . SER A 1 356 ? -2.572 -30.578 -17.953 1 95.94 356 SER A CA 1
ATOM 2832 C C . SER A 1 356 ? -2.762 -31.672 -16.891 1 95.94 356 SER A C 1
ATOM 2834 O O . SER A 1 356 ? -1.915 -31.844 -16.016 1 95.94 356 SER A O 1
ATOM 2836 N N . ALA A 1 357 ? -3.857 -32.344 -17.094 1 96.88 357 ALA A N 1
ATOM 2837 C CA . ALA A 1 357 ? -4.141 -33.438 -16.188 1 96.88 357 ALA A CA 1
ATOM 2838 C C . ALA A 1 357 ? -2.988 -34.438 -16.156 1 96.88 357 ALA A C 1
ATOM 2840 O O . ALA A 1 357 ? -2.613 -34.938 -15.094 1 96.88 357 ALA A O 1
ATOM 2841 N N . THR A 1 358 ? -2.42 -34.719 -17.266 1 96.88 358 THR A N 1
ATOM 2842 C CA . THR A 1 358 ? -1.308 -35.656 -17.375 1 96.88 358 THR A CA 1
ATOM 2843 C C . THR A 1 358 ? -0.1 -35.156 -16.594 1 96.88 358 THR A C 1
ATOM 2845 O O . THR A 1 358 ? 0.531 -35.938 -15.867 1 96.88 358 THR A O 1
ATOM 2848 N N . ASP A 1 359 ? 0.209 -33.938 -16.75 1 97.25 359 ASP A N 1
ATOM 2849 C CA . ASP A 1 359 ? 1.375 -33.375 -16.078 1 97.25 359 ASP A CA 1
ATOM 2850 C C . ASP A 1 359 ? 1.2 -33.406 -14.562 1 97.25 359 ASP A C 1
ATOM 2852 O O . ASP A 1 359 ? 2.143 -33.719 -13.828 1 97.25 359 ASP A O 1
ATOM 2856 N N . VAL A 1 360 ? -0.001 -33.062 -14.062 1 98.19 360 VAL A N 1
ATOM 2857 C CA . VAL A 1 360 ? -0.259 -33.062 -12.625 1 98.19 360 VAL A CA 1
ATOM 2858 C C . VAL A 1 360 ? -0.179 -34.5 -12.102 1 98.19 360 VAL A C 1
ATOM 2860 O O . VAL A 1 360 ? 0.306 -34.719 -10.992 1 98.19 360 VAL A O 1
ATOM 2863 N N . ARG A 1 361 ? -0.571 -35.438 -12.875 1 97.12 361 ARG A N 1
ATOM 2864 C CA . ARG A 1 361 ? -0.483 -36.844 -12.477 1 97.12 361 ARG A CA 1
ATOM 2865 C C . ARG A 1 361 ? 0.969 -37.281 -12.406 1 97.12 361 ARG A C 1
ATOM 2867 O O . ARG A 1 361 ? 1.335 -38.094 -11.531 1 97.12 361 ARG A O 1
ATOM 2874 N N . ILE A 1 362 ? 1.748 -36.844 -13.352 1 96.75 362 ILE A N 1
ATOM 2875 C CA . ILE A 1 362 ? 3.176 -37.125 -13.289 1 96.75 362 ILE A CA 1
ATOM 2876 C C . ILE A 1 362 ? 3.754 -36.594 -11.977 1 96.75 362 ILE A C 1
ATOM 2878 O O . ILE A 1 362 ? 4.453 -37.344 -11.266 1 96.75 362 ILE A O 1
ATOM 2882 N N . LEU A 1 363 ? 3.438 -35.344 -11.664 1 97.94 363 LEU A N 1
ATOM 2883 C CA . LEU A 1 363 ? 3.875 -34.75 -10.398 1 97.94 363 LEU A CA 1
ATOM 2884 C C . LEU A 1 363 ? 3.404 -35.594 -9.211 1 97.94 363 LEU A C 1
ATOM 2886 O O . LEU A 1 363 ? 4.18 -35.844 -8.289 1 97.94 363 LEU A O 1
ATOM 2890 N N . SER A 1 364 ? 2.166 -36.031 -9.242 1 97.94 364 SER A N 1
ATOM 2891 C CA . SER A 1 364 ? 1.574 -36.781 -8.133 1 97.94 364 SER A CA 1
ATOM 2892 C C . SER A 1 364 ? 2.328 -38.094 -7.883 1 97.94 364 SER A C 1
ATOM 2894 O O . SER A 1 364 ? 2.445 -38.531 -6.738 1 97.94 364 SER A O 1
ATOM 2896 N N . ARG A 1 365 ? 2.889 -38.656 -8.883 1 97 365 ARG A N 1
ATOM 2897 C CA . ARG A 1 365 ? 3.598 -39.906 -8.766 1 97 365 ARG A CA 1
ATOM 2898 C C . ARG A 1 365 ? 5 -39.719 -8.211 1 97 365 ARG A C 1
ATOM 2900 O O . ARG A 1 365 ? 5.562 -40.594 -7.574 1 97 365 ARG A O 1
ATOM 2907 N N . GLU A 1 366 ? 5.469 -38.562 -8.43 1 97.19 366 GLU A N 1
ATOM 2908 C CA . GLU A 1 366 ? 6.836 -38.281 -7.996 1 97.19 366 GLU A CA 1
ATOM 2909 C C . GLU A 1 366 ? 6.875 -37.844 -6.535 1 97.19 366 GLU A C 1
ATOM 2911 O O . GLU A 1 366 ? 7.926 -37.906 -5.891 1 97.19 366 GLU A O 1
ATOM 2916 N N . LEU A 1 367 ? 5.762 -37.344 -6.012 1 97.38 367 LEU A N 1
ATOM 2917 C CA . LEU A 1 367 ? 5.695 -36.875 -4.633 1 97.38 367 LEU A CA 1
ATOM 2918 C C . LEU A 1 367 ? 5.555 -38.031 -3.66 1 97.38 367 LEU A C 1
ATOM 2920 O O . LEU A 1 367 ? 4.754 -38.938 -3.883 1 97.38 367 LEU A O 1
ATOM 2924 N N . LYS A 1 368 ? 6.273 -38 -2.568 1 94.44 368 LYS A N 1
ATOM 2925 C CA . LYS A 1 368 ? 6.285 -39.094 -1.616 1 94.44 368 LYS A CA 1
ATOM 2926 C C . LYS A 1 368 ? 5.219 -38.906 -0.541 1 94.44 368 LYS A C 1
ATOM 2928 O O . LYS A 1 368 ? 4.789 -39.875 0.091 1 94.44 368 LYS A O 1
ATOM 2933 N N . ASN A 1 369 ? 4.777 -37.75 -0.315 1 95.75 369 ASN A N 1
ATOM 2934 C CA . ASN A 1 369 ? 3.828 -37.438 0.756 1 95.75 369 ASN A CA 1
ATOM 2935 C C . ASN A 1 369 ? 2.533 -36.844 0.214 1 95.75 369 ASN A C 1
ATOM 2937 O O . ASN A 1 369 ? 2.062 -35.844 0.711 1 95.75 369 ASN A O 1
ATOM 2941 N N . LEU A 1 370 ? 2.029 -37.469 -0.806 1 97.62 370 LEU A N 1
ATOM 2942 C CA . LEU A 1 370 ? 0.748 -37.031 -1.369 1 97.62 370 LEU A CA 1
ATOM 2943 C C . LEU A 1 370 ? -0.409 -37.562 -0.518 1 97.62 370 LEU A C 1
ATOM 2945 O O . LEU A 1 370 ? -0.535 -38.781 -0.297 1 97.62 370 LEU A O 1
ATOM 2949 N N . VAL A 1 371 ? -1.227 -36.656 -0.074 1 97.56 371 VAL A N 1
ATOM 2950 C CA . VAL A 1 371 ? -2.305 -37.062 0.815 1 97.56 371 VAL A CA 1
ATOM 2951 C C . VAL A 1 371 ? -3.627 -37.094 0.054 1 97.56 371 VAL A C 1
ATOM 2953 O O . VAL A 1 371 ? -4.652 -37.5 0.585 1 97.56 371 VAL A O 1
ATOM 2956 N N . GLY A 1 372 ? -3.613 -36.594 -1.171 1 98 372 GLY A N 1
ATOM 2957 C CA . GLY A 1 372 ? -4.82 -36.656 -1.978 1 98 372 GLY A CA 1
ATOM 2958 C C . GLY A 1 372 ? -4.648 -36.031 -3.357 1 98 372 GLY A C 1
ATOM 2959 O O . GLY A 1 372 ? -3.766 -35.219 -3.57 1 98 372 GLY A O 1
ATOM 2960 N N . LEU A 1 373 ? -5.422 -36.5 -4.266 1 98.44 373 LEU A N 1
ATOM 2961 C CA . LEU A 1 373 ? -5.516 -36.031 -5.641 1 98.44 373 LEU A CA 1
ATOM 2962 C C . LEU A 1 373 ? -6.973 -35.875 -6.062 1 98.44 373 LEU A C 1
ATOM 2964 O O . LEU A 1 373 ? -7.75 -36.812 -6.02 1 98.44 373 LEU A O 1
ATOM 2968 N N . TYR A 1 374 ? -7.305 -34.656 -6.461 1 98.69 374 TYR A N 1
ATOM 2969 C CA . TYR A 1 374 ? -8.703 -34.312 -6.727 1 98.69 374 TYR A CA 1
ATOM 2970 C C . TYR A 1 374 ? -8.891 -33.812 -8.148 1 98.69 374 TYR A C 1
ATOM 2972 O O . TYR A 1 374 ? -8.289 -32.812 -8.539 1 98.69 374 TYR A O 1
ATOM 2980 N N . LYS A 1 375 ? -9.68 -34.531 -8.891 1 98.62 375 LYS A N 1
ATOM 2981 C CA . LYS A 1 375 ? -10.086 -34.094 -10.211 1 98.62 375 LYS A CA 1
ATOM 2982 C C . LYS A 1 375 ? -11.352 -33.25 -10.141 1 98.62 375 LYS A C 1
ATOM 2984 O O . LYS A 1 375 ? -12.391 -33.719 -9.68 1 98.62 375 LYS A O 1
ATOM 2989 N N . VAL A 1 376 ? -11.305 -32.031 -10.602 1 98.5 376 VAL A N 1
ATOM 2990 C CA . VAL A 1 376 ? -12.484 -31.172 -10.625 1 98.5 376 VAL A CA 1
ATOM 2991 C C . VAL A 1 376 ? -13.586 -31.828 -11.453 1 98.5 376 VAL A C 1
ATOM 2993 O O . VAL A 1 376 ? -13.352 -32.25 -12.586 1 98.5 376 VAL A O 1
ATOM 2996 N N . PRO A 1 377 ? -14.82 -31.891 -10.914 1 97.75 377 PRO A N 1
ATOM 2997 C CA . PRO A 1 377 ? -15.875 -32.656 -11.586 1 97.75 377 PRO A CA 1
ATOM 2998 C C . PRO A 1 377 ? -16.594 -31.828 -12.656 1 97.75 377 PRO A C 1
ATOM 3000 O O . PRO A 1 377 ? -17.828 -31.828 -12.719 1 97.75 377 PRO A O 1
ATOM 3003 N N . LEU A 1 378 ? -15.953 -31.156 -13.445 1 97.19 378 LEU A N 1
ATOM 3004 C CA . LEU A 1 378 ? -16.406 -30.453 -14.641 1 97.19 378 LEU A CA 1
ATOM 3005 C C . LEU A 1 378 ? -15.344 -30.484 -15.734 1 97.19 378 LEU A C 1
ATOM 3007 O O . LEU A 1 378 ? -14.32 -29.812 -15.641 1 97.19 378 LEU A O 1
ATOM 3011 N N . ARG A 1 379 ? -15.617 -31.203 -16.734 1 95.12 379 ARG A N 1
ATOM 3012 C CA . ARG A 1 379 ? -14.641 -31.531 -17.766 1 95.12 379 ARG A CA 1
ATOM 3013 C C . ARG A 1 379 ? -14.039 -30.281 -18.375 1 95.12 379 ARG A C 1
ATOM 3015 O O . ARG A 1 379 ? -12.828 -30.203 -18.594 1 95.12 379 ARG A O 1
ATOM 3022 N N . VAL A 1 380 ? -14.875 -29.234 -18.578 1 93.69 380 VAL A N 1
ATOM 3023 C CA . VAL A 1 380 ? -14.469 -28.062 -19.344 1 93.69 380 VAL A CA 1
ATOM 3024 C C . VAL A 1 380 ? -13.773 -27.062 -18.438 1 93.69 380 VAL A C 1
ATOM 3026 O O . VAL A 1 380 ? -13.32 -26 -18.891 1 93.69 380 VAL A O 1
ATOM 3029 N N . PHE A 1 381 ? -13.766 -27.359 -17.109 1 95.75 381 PHE A N 1
ATOM 3030 C CA . PHE A 1 381 ? -13.117 -26.484 -16.141 1 95.75 381 PHE A CA 1
ATOM 3031 C C . PHE A 1 381 ? -11.656 -26.234 -16.516 1 95.75 381 PHE A C 1
ATOM 3033 O O . PHE A 1 381 ? -10.945 -27.172 -16.891 1 95.75 381 PHE A O 1
ATOM 3040 N N . ASN A 1 382 ? -11.25 -24.938 -16.516 1 95.31 382 ASN A N 1
ATOM 3041 C CA . ASN A 1 382 ? -9.938 -24.578 -17.062 1 95.31 382 ASN A CA 1
ATOM 3042 C C . ASN A 1 382 ? -9.078 -23.859 -16.031 1 95.31 382 ASN A C 1
ATOM 3044 O O . ASN A 1 382 ? -9.477 -23.719 -14.867 1 95.31 382 ASN A O 1
ATOM 3048 N N . HIS A 1 383 ? -7.93 -23.469 -16.422 1 96.38 383 HIS A N 1
ATOM 3049 C CA . HIS A 1 383 ? -6.828 -23.109 -15.555 1 96.38 383 HIS A CA 1
ATOM 3050 C C . HIS A 1 383 ? -7.199 -21.906 -14.672 1 96.38 383 HIS A C 1
ATOM 3052 O O . HIS A 1 383 ? -7.016 -21.953 -13.453 1 96.38 383 HIS A O 1
ATOM 3058 N N . VAL A 1 384 ? -7.746 -20.844 -15.188 1 94.62 384 VAL A N 1
ATOM 3059 C CA . VAL A 1 384 ? -8.031 -19.641 -14.43 1 94.62 384 VAL A CA 1
ATOM 3060 C C . VAL A 1 384 ? -9.328 -19.812 -13.648 1 94.62 384 VAL A C 1
ATOM 3062 O O . VAL A 1 384 ? -9.602 -19.062 -12.711 1 94.62 384 VAL A O 1
ATOM 3065 N N . ASP A 1 385 ? -10.117 -20.812 -14.023 1 95.19 385 ASP A N 1
ATOM 3066 C CA . ASP A 1 385 ? -11.414 -21.031 -13.406 1 95.19 385 ASP A CA 1
ATOM 3067 C C . ASP A 1 385 ? -11.266 -21.406 -11.938 1 95.19 385 ASP A C 1
ATOM 3069 O O . ASP A 1 385 ? -12.195 -21.25 -11.148 1 95.19 385 ASP A O 1
ATOM 3073 N N . PHE A 1 386 ? -10.102 -21.922 -11.547 1 96.75 386 PHE A N 1
ATOM 3074 C CA . PHE A 1 386 ? -9.836 -22.234 -10.148 1 96.75 386 PHE A CA 1
ATOM 3075 C C . PHE A 1 386 ? -9.992 -21 -9.273 1 96.75 386 PHE A C 1
ATOM 3077 O O . PHE A 1 386 ? -10.266 -21.109 -8.078 1 96.75 386 PHE A O 1
ATOM 3084 N N . ILE A 1 387 ? -9.805 -19.828 -9.883 1 96.12 387 ILE A N 1
ATOM 3085 C CA . ILE A 1 387 ? -9.797 -18.578 -9.133 1 96.12 387 ILE A CA 1
ATOM 3086 C C . ILE A 1 387 ? -11.016 -17.734 -9.516 1 96.12 387 ILE A C 1
ATOM 3088 O O . ILE A 1 387 ? -11.727 -17.234 -8.641 1 96.12 387 ILE A O 1
ATOM 3092 N N . PHE A 1 388 ? -11.359 -17.703 -10.844 1 94.06 388 PHE A N 1
ATOM 3093 C CA . PHE A 1 388 ? -12.328 -16.734 -11.344 1 94.06 388 PHE A CA 1
ATOM 3094 C C . PHE A 1 388 ? -13.594 -17.438 -11.836 1 94.06 388 PHE A C 1
ATOM 3096 O O . PHE A 1 388 ? -14.484 -16.797 -12.391 1 94.06 388 PHE A O 1
ATOM 3103 N N . GLY A 1 389 ? -13.656 -18.734 -11.633 1 93.56 389 GLY A N 1
ATOM 3104 C CA . GLY A 1 389 ? -14.836 -19.453 -12.07 1 93.56 389 GLY A CA 1
ATOM 3105 C C . GLY A 1 389 ? -16.062 -19.156 -11.227 1 93.56 389 GLY A C 1
ATOM 3106 O O . GLY A 1 389 ? -15.961 -19 -10.008 1 93.56 389 GLY A O 1
ATOM 3107 N N . LYS A 1 390 ? -17.188 -19.094 -11.852 1 92.5 390 LYS A N 1
ATOM 3108 C CA . LYS A 1 390 ? -18.438 -18.812 -11.133 1 92.5 390 LYS A CA 1
ATOM 3109 C C . LYS A 1 390 ? -18.812 -19.969 -10.211 1 92.5 390 LYS A C 1
ATOM 3111 O O . LYS A 1 390 ? -19.469 -19.766 -9.188 1 92.5 390 LYS A O 1
ATOM 3116 N N . ASP A 1 391 ? -18.328 -21.156 -10.531 1 93.94 391 ASP A N 1
ATOM 3117 C CA . ASP A 1 391 ? -18.672 -22.328 -9.719 1 93.94 391 ASP A CA 1
ATOM 3118 C C . ASP A 1 391 ? -17.453 -22.828 -8.945 1 93.94 391 ASP A C 1
ATOM 3120 O O . ASP A 1 391 ? -17.422 -23.984 -8.508 1 93.94 391 ASP A O 1
ATOM 3124 N N . ALA A 1 392 ? -16.484 -22.047 -8.797 1 94.81 392 ALA A N 1
ATOM 3125 C CA . ALA A 1 392 ? -15.266 -22.438 -8.109 1 94.81 392 ALA A CA 1
ATOM 3126 C C . ALA A 1 392 ? -15.555 -22.891 -6.684 1 94.81 392 ALA A C 1
ATOM 3128 O O . ALA A 1 392 ? -14.914 -23.812 -6.172 1 94.81 392 ALA A O 1
ATOM 3129 N N . TYR A 1 393 ? -16.516 -22.219 -6.039 1 95.25 393 TYR A N 1
ATOM 3130 C CA . TYR A 1 393 ? -16.844 -22.594 -4.668 1 95.25 393 TYR A CA 1
ATOM 3131 C C . TYR A 1 393 ? -17.328 -24.047 -4.602 1 95.25 393 TYR A C 1
ATOM 3133 O O . TYR A 1 393 ? -16.75 -24.859 -3.877 1 95.25 393 TYR A O 1
ATOM 3141 N N . SER A 1 394 ? -18.297 -24.359 -5.41 1 95.88 394 SER A N 1
ATOM 3142 C CA . SER A 1 394 ? -18.922 -25.688 -5.336 1 95.88 394 SER A CA 1
ATOM 3143 C C . SER A 1 394 ? -18 -26.766 -5.891 1 95.88 394 SER A C 1
ATOM 3145 O O . SER A 1 394 ? -17.984 -27.891 -5.391 1 95.88 394 SER A O 1
ATOM 3147 N N . LEU A 1 395 ? -17.172 -26.391 -6.832 1 96.94 395 LEU A N 1
ATOM 3148 C CA . LEU A 1 395 ? -16.391 -27.406 -7.539 1 96.94 395 LEU A CA 1
ATOM 3149 C C . LEU A 1 395 ? -15.031 -27.594 -6.887 1 96.94 395 LEU A C 1
ATOM 3151 O O . LEU A 1 395 ? -14.422 -28.656 -7.008 1 96.94 395 LEU A O 1
ATOM 3155 N N . VAL A 1 396 ? -14.523 -26.547 -6.219 1 97.94 396 VAL A N 1
ATOM 3156 C CA . VAL A 1 396 ? -13.133 -26.609 -5.77 1 97.94 396 VAL A CA 1
ATOM 3157 C C . VAL A 1 396 ? -13.055 -26.25 -4.289 1 97.94 396 VAL A C 1
ATOM 3159 O O . VAL A 1 396 ? -12.57 -27.047 -3.475 1 97.94 396 VAL A O 1
ATOM 3162 N N . TYR A 1 397 ? -13.617 -25.125 -3.832 1 97.94 397 TYR A N 1
ATOM 3163 C CA . TYR A 1 397 ? -13.336 -24.547 -2.52 1 97.94 397 TYR A CA 1
ATOM 3164 C C . TYR A 1 397 ? -14.008 -25.359 -1.416 1 97.94 397 TYR A C 1
ATOM 3166 O O . TYR A 1 397 ? -13.484 -25.453 -0.303 1 97.94 397 TYR A O 1
ATOM 3174 N N . LYS A 1 398 ? -15.148 -25.906 -1.681 1 97.12 398 LYS A N 1
ATOM 3175 C CA . LYS A 1 398 ? -15.773 -26.797 -0.692 1 97.12 398 LYS A CA 1
ATOM 3176 C C . LYS A 1 398 ? -14.836 -27.938 -0.317 1 97.12 398 LYS A C 1
ATOM 3178 O O . LYS A 1 398 ? -14.711 -28.281 0.86 1 97.12 398 LYS A O 1
ATOM 3183 N N . LYS A 1 399 ? -14.258 -28.547 -1.331 1 98.06 399 LYS A N 1
ATOM 3184 C CA . LYS A 1 399 ? -13.328 -29.641 -1.094 1 98.06 399 LYS A CA 1
ATOM 3185 C C . LYS A 1 399 ? -12.07 -29.156 -0.368 1 98.06 399 LYS A C 1
ATOM 3187 O O . LYS A 1 399 ? -11.562 -29.844 0.521 1 98.06 399 LYS A O 1
ATOM 3192 N N . VAL A 1 400 ? -11.562 -28 -0.748 1 98.44 400 VAL A N 1
ATOM 3193 C CA . VAL A 1 400 ? -10.414 -27.406 -0.078 1 98.44 400 VAL A CA 1
ATOM 3194 C C . VAL A 1 400 ? -10.695 -27.266 1.416 1 98.44 400 VAL A C 1
ATOM 3196 O O . VAL A 1 400 ? -9.891 -27.688 2.25 1 98.44 400 VAL A O 1
ATOM 3199 N N . LEU A 1 401 ? -11.867 -26.703 1.73 1 97.44 401 LEU A N 1
ATOM 3200 C CA . LEU A 1 401 ? -12.25 -26.484 3.121 1 97.44 401 LEU A CA 1
ATOM 3201 C C . LEU A 1 401 ? -12.375 -27.797 3.869 1 97.44 401 LEU A C 1
ATOM 3203 O O . LEU A 1 401 ? -11.977 -27.906 5.031 1 97.44 401 LEU A O 1
ATOM 3207 N N . GLU A 1 402 ? -12.875 -28.781 3.223 1 97.31 402 GLU A N 1
ATOM 3208 C CA . GLU A 1 402 ? -12.992 -30.109 3.82 1 97.31 402 GLU A CA 1
ATOM 3209 C C . GLU A 1 402 ? -11.625 -30.688 4.18 1 97.31 402 GLU A C 1
ATOM 3211 O O . GLU A 1 402 ? -11.43 -31.188 5.281 1 97.31 402 GLU A O 1
ATOM 3216 N N . VAL A 1 403 ? -10.695 -30.578 3.273 1 97.94 403 VAL A N 1
ATOM 3217 C CA . VAL A 1 403 ? -9.352 -31.094 3.486 1 97.94 403 VAL A CA 1
ATOM 3218 C C . VAL A 1 403 ? -8.672 -30.312 4.617 1 97.94 403 VAL A C 1
ATOM 3220 O O . VAL A 1 403 ? -8.031 -30.906 5.488 1 97.94 403 VAL A O 1
ATOM 3223 N N . MET A 1 404 ? -8.844 -29.031 4.625 1 97.88 404 MET A N 1
ATOM 3224 C CA . MET A 1 404 ? -8.188 -28.156 5.598 1 97.88 404 MET A CA 1
ATOM 3225 C C . MET A 1 404 ? -8.664 -28.453 7.012 1 97.88 404 MET A C 1
ATOM 3227 O O . MET A 1 404 ? -7.902 -28.328 7.973 1 97.88 404 MET A O 1
ATOM 3231 N N . LYS A 1 405 ? -9.883 -28.844 7.156 1 95.38 405 LYS A N 1
ATOM 3232 C CA . LYS A 1 405 ? -10.453 -29.125 8.477 1 95.38 405 LYS A CA 1
ATOM 3233 C C . LYS A 1 405 ? -9.641 -30.188 9.203 1 95.38 405 LYS A C 1
ATOM 3235 O O . LYS A 1 405 ? -9.5 -30.141 10.43 1 95.38 405 LYS A O 1
ATOM 3240 N N . ASN A 1 406 ? -9.094 -31.062 8.492 1 94.12 406 ASN A N 1
ATOM 3241 C CA . ASN A 1 406 ? -8.305 -32.156 9.062 1 94.12 406 ASN A CA 1
ATOM 3242 C C . ASN A 1 406 ? -6.934 -31.656 9.531 1 94.12 406 ASN A C 1
ATOM 3244 O O . ASN A 1 406 ? -6.238 -32.375 10.273 1 94.12 406 ASN A O 1
ATOM 3248 N N . PHE A 1 407 ? -6.602 -30.484 9.141 1 94.5 407 PHE A N 1
ATOM 3249 C CA . PHE A 1 407 ? -5.273 -29.969 9.445 1 94.5 407 PHE A CA 1
ATOM 3250 C C . PHE A 1 407 ? -5.359 -28.672 10.242 1 94.5 407 PHE A C 1
ATOM 3252 O O . PHE A 1 407 ? -4.363 -27.953 10.383 1 94.5 407 PHE A O 1
ATOM 3259 N N . THR A 1 408 ? -6.504 -28.266 10.68 1 91.19 408 THR A N 1
ATOM 3260 C CA . THR A 1 408 ? -6.727 -27.016 11.398 1 91.19 408 THR A CA 1
ATOM 3261 C C . THR A 1 408 ? -6.688 -27.25 12.906 1 91.19 408 THR A C 1
ATOM 3263 O O . THR A 1 408 ? -7.289 -28.203 13.414 1 91.19 408 THR A O 1
ATOM 3266 N N . ILE A 1 409 ? -5.918 -26.375 13.547 1 80.25 409 ILE A N 1
ATOM 3267 C CA . ILE A 1 409 ? -5.781 -26.469 14.992 1 80.25 409 ILE A CA 1
ATOM 3268 C C . ILE A 1 409 ? -6.996 -25.828 15.664 1 80.25 409 ILE A C 1
ATOM 3270 O O . ILE A 1 409 ? -7.543 -24.844 15.164 1 80.25 409 ILE A O 1
ATOM 3274 N N . ASN A 1 410 ? -7.699 -26.531 16.641 1 65.31 410 ASN A N 1
ATOM 3275 C CA . ASN A 1 410 ? -8.836 -26.031 17.391 1 65.31 410 ASN A CA 1
ATOM 3276 C C . ASN A 1 410 ? -8.406 -24.969 18.406 1 65.31 410 ASN A C 1
ATOM 3278 O O . ASN A 1 410 ? -7.332 -25.078 19.016 1 65.31 410 ASN A O 1
ATOM 3282 N N . MET B 1 1 ? -48.594 31.203 -30.953 1 23.19 1 MET B N 1
ATOM 3283 C CA . MET B 1 1 ? -47.75 31.812 -29.938 1 23.19 1 MET B CA 1
ATOM 3284 C C . MET B 1 1 ? -46.594 30.859 -29.547 1 23.19 1 MET B C 1
ATOM 3286 O O . MET B 1 1 ? -46.656 30.25 -28.484 1 23.19 1 MET B O 1
ATOM 3290 N N . PHE B 1 2 ? -45.875 30.078 -30.438 1 24.58 2 PHE B N 1
ATOM 3291 C CA . PHE B 1 2 ? -45.219 28.844 -30.844 1 24.58 2 PHE B CA 1
ATOM 3292 C C . PHE B 1 2 ? -43.75 28.859 -30.438 1 24.58 2 PHE B C 1
ATOM 3294 O O . PHE B 1 2 ? -43.156 27.812 -30.172 1 24.58 2 PHE B O 1
ATOM 3301 N N . THR B 1 3 ? -43 30.016 -30.547 1 22.55 3 THR B N 1
ATOM 3302 C CA . THR B 1 3 ? -41.781 30 -31.359 1 22.55 3 THR B CA 1
ATOM 3303 C C . THR B 1 3 ? -40.625 29.438 -30.562 1 22.55 3 THR B C 1
ATOM 3305 O O . THR B 1 3 ? -39.906 28.562 -31.047 1 22.55 3 THR B O 1
ATOM 3308 N N . THR B 1 4 ? -39.781 30.25 -29.766 1 24.64 4 THR B N 1
ATOM 3309 C CA . THR B 1 4 ? -38.344 30.547 -29.891 1 24.64 4 THR B CA 1
ATOM 3310 C C . THR B 1 4 ? -37.531 29.625 -29 1 24.64 4 THR B C 1
ATOM 3312 O O . THR B 1 4 ? -36.312 29.828 -28.844 1 24.64 4 THR B O 1
ATOM 3315 N N . SER B 1 5 ? -38.031 28.719 -28.203 1 22.58 5 SER B N 1
ATOM 3316 C CA . SER B 1 5 ? -37.406 28.297 -26.953 1 22.58 5 SER B CA 1
ATOM 3317 C C . SER B 1 5 ? -36.25 27.344 -27.203 1 22.58 5 SER B C 1
ATOM 3319 O O . SER B 1 5 ? -35.781 26.672 -26.281 1 22.58 5 SER B O 1
ATOM 3321 N N . LYS B 1 6 ? -35.781 26.922 -28.531 1 26.27 6 LYS B N 1
ATOM 3322 C CA . LYS B 1 6 ? -35.031 25.719 -28.875 1 26.27 6 LYS B CA 1
ATOM 3323 C C . LYS B 1 6 ? -33.531 25.906 -28.578 1 26.27 6 LYS B C 1
ATOM 3325 O O . LYS B 1 6 ? -32.719 25.078 -28.953 1 26.27 6 LYS B O 1
ATOM 3330 N N . VAL B 1 7 ? -33.062 27.141 -28.281 1 22.95 7 VAL B N 1
ATOM 3331 C CA . VAL B 1 7 ? -31.688 27.438 -28.734 1 22.95 7 VAL B CA 1
ATOM 3332 C C . VAL B 1 7 ? -30.688 26.656 -27.875 1 22.95 7 VAL B C 1
ATOM 3334 O O . VAL B 1 7 ? -29.719 26.094 -28.406 1 22.95 7 VAL B O 1
ATOM 3337 N N . HIS B 1 8 ? -30.516 26.797 -26.5 1 22.06 8 HIS B N 1
ATOM 3338 C CA . HIS B 1 8 ? -29.172 27 -25.953 1 22.06 8 HIS B CA 1
ATOM 3339 C C . HIS B 1 8 ? -28.484 25.656 -25.688 1 22.06 8 HIS B C 1
ATOM 3341 O O . HIS B 1 8 ? -28.344 25.25 -24.531 1 22.06 8 HIS B O 1
ATOM 3347 N N . ARG B 1 9 ? -28.891 24.516 -26.281 1 24.11 9 ARG B N 1
ATOM 3348 C CA . ARG B 1 9 ? -28.484 23.188 -25.828 1 24.11 9 ARG B CA 1
ATOM 3349 C C . ARG B 1 9 ? -27 22.953 -26.062 1 24.11 9 ARG B C 1
ATOM 3351 O O . ARG B 1 9 ? -26.453 21.953 -25.609 1 24.11 9 ARG B O 1
ATOM 3358 N N . ILE B 1 10 ? -26.391 23.609 -27.094 1 23.55 10 ILE B N 1
ATOM 3359 C CA . ILE B 1 10 ? -25.359 22.891 -27.812 1 23.55 10 ILE B CA 1
ATOM 3360 C C . ILE B 1 10 ? -24.094 22.797 -26.953 1 23.55 10 ILE B C 1
ATOM 3362 O O . ILE B 1 10 ? -23.422 21.766 -26.953 1 23.55 10 ILE B O 1
ATOM 3366 N N . ILE B 1 11 ? -23.594 23.859 -26.266 1 23.3 11 ILE B N 1
ATOM 3367 C CA . ILE B 1 11 ? -22.172 24.094 -26.406 1 23.3 11 ILE B CA 1
ATOM 3368 C C . ILE B 1 11 ? -21.391 23.172 -25.469 1 23.3 11 ILE B C 1
ATOM 3370 O O . ILE B 1 11 ? -20.203 22.922 -25.672 1 23.3 11 ILE B O 1
ATOM 3374 N N . ILE B 1 12 ? -21.984 22.672 -24.344 1 23.8 12 ILE B N 1
ATOM 3375 C CA . ILE B 1 12 ? -21.078 22.578 -23.203 1 23.8 12 ILE B CA 1
ATOM 3376 C C . ILE B 1 12 ? -20.25 21.297 -23.312 1 23.8 12 ILE B C 1
ATOM 3378 O O . ILE B 1 12 ? -19.703 20.812 -22.328 1 23.8 12 ILE B O 1
ATOM 3382 N N . ILE B 1 13 ? -20.359 20.594 -24.484 1 25.39 13 ILE B N 1
ATOM 3383 C CA . ILE B 1 13 ? -19.844 19.234 -24.359 1 25.39 13 ILE B CA 1
ATOM 3384 C C . ILE B 1 13 ? -18.328 19.25 -24.266 1 25.39 13 ILE B C 1
ATOM 3386 O O . ILE B 1 13 ? -17.688 18.219 -24 1 25.39 13 ILE B O 1
ATOM 3390 N N . ALA B 1 14 ? -17.703 20.359 -24.781 1 23.95 14 ALA B N 1
ATOM 3391 C CA . ALA B 1 14 ? -16.344 20.172 -25.297 1 23.95 14 ALA B CA 1
ATOM 3392 C C . ALA B 1 14 ? -15.375 19.828 -24.172 1 23.95 14 ALA B C 1
ATOM 3394 O O . ALA B 1 14 ? -14.5 18.984 -24.328 1 23.95 14 ALA B O 1
ATOM 3395 N N . ILE B 1 15 ? -15.273 20.719 -23.172 1 23.89 15 ILE B N 1
ATOM 3396 C CA . ILE B 1 15 ? -13.945 21.047 -22.672 1 23.89 15 ILE B CA 1
ATOM 3397 C C . ILE B 1 15 ? -13.477 19.953 -21.703 1 23.89 15 ILE B C 1
ATOM 3399 O O . ILE B 1 15 ? -12.414 20.062 -21.094 1 23.89 15 ILE B O 1
ATOM 3403 N N . LEU B 1 16 ? -14.344 18.969 -21.516 1 24.02 16 LEU B N 1
ATOM 3404 C CA . LEU B 1 16 ? -14.039 18.328 -20.234 1 24.02 16 LEU B CA 1
ATOM 3405 C C . LEU B 1 16 ? -12.828 17.406 -20.359 1 24.02 16 LEU B C 1
ATOM 3407 O O . LEU B 1 16 ? -12.492 16.688 -19.422 1 24.02 16 LEU B O 1
ATOM 3411 N N . VAL B 1 17 ? -12.328 17.281 -21.625 1 25.69 17 VAL B N 1
ATOM 3412 C CA . VAL B 1 17 ? -11.461 16.109 -21.812 1 25.69 17 VAL B CA 1
ATOM 3413 C C . VAL B 1 17 ? -10.164 16.312 -21.031 1 25.69 17 VAL B C 1
ATOM 3415 O O . VAL B 1 17 ? -9.469 15.344 -20.719 1 25.69 17 VAL B O 1
ATOM 3418 N N . ASP B 1 18 ? -9.734 17.562 -20.828 1 23.16 18 ASP B N 1
ATOM 3419 C CA . ASP B 1 18 ? -8.281 17.688 -20.781 1 23.16 18 ASP B CA 1
ATOM 3420 C C . ASP B 1 18 ? -7.738 17.203 -19.438 1 23.16 18 ASP B C 1
ATOM 3422 O O . ASP B 1 18 ? -6.531 17 -19.281 1 23.16 18 ASP B O 1
ATOM 3426 N N . PHE B 1 19 ? -8.539 17.297 -18.375 1 23.14 19 PHE B N 1
ATOM 3427 C CA . PHE B 1 19 ? -7.781 17.594 -17.156 1 23.14 19 PHE B CA 1
ATOM 3428 C C . PHE B 1 19 ? -7.211 16.312 -16.562 1 23.14 19 PHE B C 1
ATOM 3430 O O . PHE B 1 19 ? -6.516 16.344 -15.547 1 23.14 19 PHE B O 1
ATOM 3437 N N . ALA B 1 20 ? -7.77 15.18 -16.938 1 25.12 20 ALA B N 1
ATOM 3438 C CA . ALA B 1 20 ? -7.266 14.094 -16.094 1 25.12 20 ALA B CA 1
ATOM 3439 C C . ALA B 1 20 ? -5.77 13.883 -16.312 1 25.12 20 ALA B C 1
ATOM 3441 O O . ALA B 1 20 ? -5.34 12.789 -16.688 1 25.12 20 ALA B O 1
ATOM 3442 N N . ARG B 1 21 ? -5.066 14.797 -16.953 1 27.27 21 ARG B N 1
ATOM 3443 C CA . ARG B 1 21 ? -3.623 14.57 -16.969 1 27.27 21 ARG B CA 1
ATOM 3444 C C . ARG B 1 21 ? -3.055 14.523 -15.555 1 27.27 21 ARG B C 1
ATOM 3446 O O . ARG B 1 21 ? -2.799 15.562 -14.945 1 27.27 21 ARG B O 1
ATOM 3453 N N . GLY B 1 22 ? -3.73 13.859 -14.664 1 23.75 22 GLY B N 1
ATOM 3454 C CA . GLY B 1 22 ? -2.943 13.812 -13.445 1 23.75 22 GLY B CA 1
ATOM 3455 C C . GLY B 1 22 ? -1.454 13.672 -13.695 1 23.75 22 GLY B C 1
ATOM 3456 O O . GLY B 1 22 ? -1.042 13.258 -14.781 1 23.75 22 GLY B O 1
ATOM 3457 N N . SER B 1 23 ? -0.652 14.312 -12.961 1 24.53 23 SER B N 1
ATOM 3458 C CA . SER B 1 23 ? 0.804 14.359 -13.055 1 24.53 23 SER B CA 1
ATOM 3459 C C . SER B 1 23 ? 1.396 12.961 -13.188 1 24.53 23 SER B C 1
ATOM 3461 O O . SER B 1 23 ? 1.246 12.125 -12.289 1 24.53 23 SER B O 1
ATOM 3463 N N . THR B 1 24 ? 1.089 12.25 -14.266 1 27.92 24 THR B N 1
ATOM 3464 C CA . THR B 1 24 ? 2.137 11.281 -14.578 1 27.92 24 THR B CA 1
ATOM 3465 C C . THR B 1 24 ? 3.508 11.828 -14.188 1 27.92 24 THR B C 1
ATOM 3467 O O . THR B 1 24 ? 4.031 12.727 -14.844 1 27.92 24 THR B O 1
ATOM 3470 N N . GLN B 1 25 ? 3.727 12.031 -12.992 1 26.75 25 GLN B N 1
ATOM 3471 C CA . GLN B 1 25 ? 5.145 12.297 -12.773 1 26.75 25 GLN B CA 1
ATOM 3472 C C . GLN B 1 25 ? 6.012 11.422 -13.672 1 26.75 25 GLN B C 1
ATOM 3474 O O . GLN B 1 25 ? 5.965 10.195 -13.578 1 26.75 25 GLN B O 1
ATOM 3479 N N . ARG B 1 26 ? 6.113 11.758 -14.867 1 29.34 26 ARG B N 1
ATOM 3480 C CA . ARG B 1 26 ? 7.164 11.266 -15.758 1 29.34 26 ARG B CA 1
ATOM 3481 C C . ARG B 1 26 ? 8.414 10.883 -14.977 1 29.34 26 ARG B C 1
ATOM 3483 O O . ARG B 1 26 ? 9.094 11.75 -14.414 1 29.34 26 ARG B O 1
ATOM 3490 N N . TYR B 1 27 ? 8.375 9.789 -14.312 1 30.08 27 TYR B N 1
ATOM 3491 C CA . TYR B 1 27 ? 9.727 9.422 -13.906 1 30.08 27 TYR B CA 1
ATOM 3492 C C . TYR B 1 27 ? 10.688 9.477 -15.086 1 30.08 27 TYR B C 1
ATOM 3494 O O . TYR B 1 27 ? 10.586 8.664 -16.016 1 30.08 27 TYR B O 1
ATOM 3502 N N . GLU B 1 28 ? 10.805 10.609 -15.703 1 32.59 28 GLU B N 1
ATOM 3503 C CA . GLU B 1 28 ? 11.977 10.742 -16.562 1 32.59 28 GLU B CA 1
ATOM 3504 C C . GLU B 1 28 ? 13.18 10.023 -15.969 1 32.59 28 GLU B C 1
ATOM 3506 O O . GLU B 1 28 ? 13.359 9.992 -14.75 1 32.59 28 GLU B O 1
ATOM 3511 N N . ASN B 1 29 ? 13.5 8.961 -16.672 1 35.31 29 ASN B N 1
ATOM 3512 C CA . ASN B 1 29 ? 14.828 8.539 -16.266 1 35.31 29 ASN B CA 1
ATOM 3513 C C . ASN B 1 29 ? 15.664 9.711 -15.766 1 35.31 29 ASN B C 1
ATOM 3515 O O . ASN B 1 29 ? 15.844 10.695 -16.484 1 35.31 29 ASN B O 1
ATOM 3519 N N . PRO B 1 30 ? 15.656 9.859 -14.531 1 41.56 30 PRO B N 1
ATOM 3520 C CA . PRO B 1 30 ? 16.438 11.023 -14.102 1 41.56 30 PRO B CA 1
ATOM 3521 C C . PRO B 1 30 ? 17.672 11.25 -14.969 1 41.56 30 PRO B C 1
ATOM 3523 O O . PRO B 1 30 ? 18.328 10.281 -15.383 1 41.56 30 PRO B O 1
ATOM 3526 N N . LYS B 1 31 ? 17.625 12.227 -15.672 1 40.38 31 LYS B N 1
ATOM 3527 C CA . LYS B 1 31 ? 18.938 12.586 -16.203 1 40.38 31 LYS B CA 1
ATOM 3528 C C . LYS B 1 31 ? 20.047 12.172 -15.258 1 40.38 31 LYS B C 1
ATOM 3530 O O . LYS B 1 31 ? 19.891 12.211 -14.039 1 40.38 31 LYS B O 1
ATOM 3535 N N . PRO B 1 32 ? 21.062 11.477 -15.828 1 42.19 32 PRO B N 1
ATOM 3536 C CA . PRO B 1 32 ? 22.234 11.125 -15.008 1 42.19 32 PRO B CA 1
ATOM 3537 C C . PRO B 1 32 ? 22.594 12.211 -14 1 42.19 32 PRO B C 1
ATOM 3539 O O . PRO B 1 32 ? 23.031 13.289 -14.391 1 42.19 32 PRO B O 1
ATOM 3542 N N . SER B 1 33 ? 21.703 12.578 -13.188 1 48.28 33 SER B N 1
ATOM 3543 C CA . SER B 1 33 ? 22.25 13.422 -12.125 1 48.28 33 SER B CA 1
ATOM 3544 C C . SER B 1 33 ? 23.391 12.719 -11.398 1 48.28 33 SER B C 1
ATOM 3546 O O . SER B 1 33 ? 23.469 11.484 -11.383 1 48.28 33 SER B O 1
ATOM 3548 N N . THR B 1 34 ? 24.469 13.281 -11.312 1 61.47 34 THR B N 1
ATOM 3549 C CA . THR B 1 34 ? 25.656 12.891 -10.57 1 61.47 34 THR B CA 1
ATOM 3550 C C . THR B 1 34 ? 25.297 12.289 -9.227 1 61.47 34 THR B C 1
ATOM 3552 O O . THR B 1 34 ? 26.156 11.781 -8.508 1 61.47 34 THR B O 1
ATOM 3555 N N . ARG B 1 35 ? 23.969 12.281 -9.039 1 73.5 35 ARG B N 1
ATOM 3556 C CA . ARG B 1 35 ? 23.672 11.773 -7.707 1 73.5 35 ARG B CA 1
ATOM 3557 C C . ARG B 1 35 ? 23.484 10.258 -7.727 1 73.5 35 ARG B C 1
ATOM 3559 O O . ARG B 1 35 ? 22.906 9.711 -8.672 1 73.5 35 ARG B O 1
ATOM 3566 N N . ARG B 1 36 ? 24.047 9.68 -6.676 1 84.69 36 ARG B N 1
ATOM 3567 C CA . ARG B 1 36 ? 23.922 8.242 -6.48 1 84.69 36 ARG B CA 1
ATOM 3568 C C . ARG B 1 36 ? 22.469 7.836 -6.297 1 84.69 36 ARG B C 1
ATOM 3570 O O . ARG B 1 36 ? 21.688 8.555 -5.656 1 84.69 36 ARG B O 1
ATOM 3577 N N . PHE B 1 37 ? 22.078 6.773 -6.891 1 90.69 37 PHE B N 1
ATOM 3578 C CA . PHE B 1 37 ? 20.734 6.211 -6.793 1 90.69 37 PHE B CA 1
ATOM 3579 C C . PHE B 1 37 ? 20.359 5.949 -5.336 1 90.69 37 PHE B C 1
ATOM 3581 O O . PHE B 1 37 ? 21.109 5.297 -4.609 1 90.69 37 PHE B O 1
ATOM 3588 N N . ASP B 1 38 ? 19.234 6.582 -4.863 1 93.69 38 ASP B N 1
ATOM 3589 C CA . ASP B 1 38 ? 18.656 6.309 -3.555 1 93.69 38 ASP B CA 1
ATOM 3590 C C . ASP B 1 38 ? 17.281 5.652 -3.691 1 93.69 38 ASP B C 1
ATOM 3592 O O . ASP B 1 38 ? 16.312 6.297 -4.102 1 93.69 38 ASP B O 1
ATOM 3596 N N . PRO B 1 39 ? 17.109 4.352 -3.299 1 95.38 39 PRO B N 1
ATOM 3597 C CA . PRO B 1 39 ? 15.836 3.654 -3.453 1 95.38 39 PRO B CA 1
ATOM 3598 C C . PRO B 1 39 ? 14.68 4.387 -2.775 1 95.38 39 PRO B C 1
ATOM 3600 O O . PRO B 1 39 ? 13.539 4.293 -3.229 1 95.38 39 PRO B O 1
ATOM 3603 N N . ASP B 1 40 ? 14.961 5.125 -1.756 1 95.12 40 ASP B N 1
ATOM 3604 C CA . ASP B 1 40 ? 13.922 5.785 -0.975 1 95.12 40 ASP B CA 1
ATOM 3605 C C . ASP B 1 40 ? 13.148 6.789 -1.828 1 95.12 40 ASP B C 1
ATOM 3607 O O . ASP B 1 40 ? 12.016 7.152 -1.498 1 95.12 40 ASP B O 1
ATOM 3611 N N . ASP B 1 41 ? 13.773 7.227 -2.932 1 94.62 41 ASP B N 1
ATOM 3612 C CA . ASP B 1 41 ? 13.117 8.164 -3.83 1 94.62 41 ASP B CA 1
ATOM 3613 C C . ASP B 1 41 ? 11.922 7.516 -4.527 1 94.62 41 ASP B C 1
ATOM 3615 O O . ASP B 1 41 ? 11.023 8.211 -5 1 94.62 41 ASP B O 1
ATOM 3619 N N . PHE B 1 42 ? 11.93 6.133 -4.492 1 94.44 42 PHE B N 1
ATOM 3620 C CA . PHE B 1 42 ? 10.977 5.449 -5.352 1 94.44 42 PHE B CA 1
ATOM 3621 C C . PHE B 1 42 ? 10.141 4.457 -4.551 1 94.44 42 PHE B C 1
ATOM 3623 O O . PHE B 1 42 ? 9.195 3.859 -5.078 1 94.44 42 PHE B O 1
ATOM 3630 N N . LEU B 1 43 ? 10.438 4.258 -3.324 1 97.44 43 LEU B N 1
ATOM 3631 C CA . LEU B 1 43 ? 9.719 3.322 -2.463 1 97.44 43 LEU B CA 1
ATOM 3632 C C . LEU B 1 43 ? 8.57 4.02 -1.749 1 97.44 43 LEU B C 1
ATOM 3634 O O . LEU B 1 43 ? 8.602 5.234 -1.544 1 97.44 43 LEU B O 1
ATOM 3638 N N . ASP B 1 44 ? 7.52 3.273 -1.455 1 97.5 44 ASP B N 1
ATOM 3639 C CA . ASP B 1 44 ? 6.477 3.842 -0.605 1 97.5 44 ASP B CA 1
ATOM 3640 C C . ASP B 1 44 ? 6.895 3.822 0.863 1 97.5 44 ASP B C 1
ATOM 3642 O O . ASP B 1 44 ? 7.965 3.314 1.202 1 97.5 44 ASP B O 1
ATOM 3646 N N . THR B 1 45 ? 6.113 4.41 1.722 1 98.38 45 THR B N 1
ATOM 3647 C CA . THR B 1 45 ? 6.484 4.621 3.117 1 98.38 45 THR B CA 1
ATOM 3648 C C . THR B 1 45 ? 6.789 3.293 3.805 1 98.38 45 THR B C 1
ATOM 3650 O O . THR B 1 45 ? 7.816 3.152 4.469 1 98.38 45 THR B O 1
ATOM 3653 N N . ALA B 1 46 ? 5.914 2.293 3.646 1 98.56 46 ALA B N 1
ATOM 3654 C CA . ALA B 1 46 ? 6.125 1.005 4.305 1 98.56 46 ALA B CA 1
ATOM 3655 C C . ALA B 1 46 ? 7.398 0.333 3.801 1 98.56 46 ALA B C 1
ATOM 3657 O O . ALA B 1 46 ? 8.141 -0.272 4.582 1 98.56 46 ALA B O 1
ATOM 3658 N N . GLN B 1 47 ? 7.66 0.418 2.531 1 98.31 47 GLN B N 1
ATOM 3659 C CA . GLN B 1 47 ? 8.867 -0.163 1.95 1 98.31 47 GLN B CA 1
ATOM 3660 C C . GLN B 1 47 ? 10.117 0.544 2.461 1 98.31 47 GLN B C 1
ATOM 3662 O O . GLN B 1 47 ? 11.141 -0.099 2.719 1 98.31 47 GLN B O 1
ATOM 3667 N N . ILE B 1 48 ? 10.07 1.917 2.566 1 97.69 48 ILE B N 1
ATOM 3668 C CA . ILE B 1 48 ? 11.195 2.668 3.107 1 97.69 48 ILE B CA 1
ATOM 3669 C C . ILE B 1 48 ? 11.484 2.207 4.535 1 97.69 48 ILE B C 1
ATOM 3671 O O . ILE B 1 48 ? 12.641 1.977 4.898 1 97.69 48 ILE B O 1
ATOM 3675 N N . ILE B 1 49 ? 10.461 2.057 5.332 1 97.94 49 ILE B N 1
ATOM 3676 C CA . ILE B 1 49 ? 10.609 1.614 6.715 1 97.94 49 ILE B CA 1
ATOM 3677 C C . ILE B 1 49 ? 11.328 0.267 6.75 1 97.94 49 ILE B C 1
ATOM 3679 O O . ILE B 1 49 ? 12.297 0.095 7.484 1 97.94 49 ILE B O 1
ATOM 3683 N N . ARG B 1 50 ? 10.875 -0.666 5.91 1 97.62 50 ARG B N 1
ATOM 3684 C CA . ARG B 1 50 ? 11.461 -2 5.891 1 97.62 50 ARG B CA 1
ATOM 3685 C C . ARG B 1 50 ? 12.906 -1.957 5.395 1 97.62 50 ARG B C 1
ATOM 3687 O O . ARG B 1 50 ? 13.766 -2.654 5.926 1 97.62 50 ARG B O 1
ATOM 3694 N N . ARG B 1 51 ? 13.133 -1.186 4.371 1 96.81 51 ARG B N 1
ATOM 3695 C CA . ARG B 1 51 ? 14.477 -1.06 3.824 1 96.81 51 ARG B CA 1
ATOM 3696 C C . ARG B 1 51 ? 15.461 -0.603 4.895 1 96.81 51 ARG B C 1
ATOM 3698 O O . ARG B 1 51 ? 16.625 -0.997 4.879 1 96.81 51 ARG B O 1
ATOM 3705 N N . HIS B 1 52 ? 14.984 0.221 5.797 1 96 52 HIS B N 1
ATOM 3706 C CA . HIS B 1 52 ? 15.859 0.753 6.84 1 96 52 HIS B CA 1
ATOM 3707 C C . HIS B 1 52 ? 15.945 -0.199 8.023 1 96 52 HIS B C 1
ATOM 3709 O O . HIS B 1 52 ? 16.484 0.158 9.078 1 96 52 HIS B O 1
ATOM 3715 N N . GLY B 1 53 ? 15.359 -1.322 7.941 1 94.69 53 GLY B N 1
ATOM 3716 C CA . GLY B 1 53 ? 15.625 -2.395 8.883 1 94.69 53 GLY B CA 1
ATOM 3717 C C . GLY B 1 53 ? 14.531 -2.566 9.922 1 94.69 53 GLY B C 1
ATOM 3718 O O . GLY B 1 53 ? 14.648 -3.391 10.828 1 94.69 53 GLY B O 1
ATOM 3719 N N . TYR B 1 54 ? 13.414 -1.828 9.82 1 96.5 54 TYR B N 1
ATOM 3720 C CA . TYR B 1 54 ? 12.328 -1.908 10.797 1 96.5 54 TYR B CA 1
ATOM 3721 C C . TYR B 1 54 ? 11.18 -2.762 10.273 1 96.5 54 TYR B C 1
ATOM 3723 O O . TYR B 1 54 ? 10.961 -2.842 9.062 1 96.5 54 TYR B O 1
ATOM 3731 N N . PRO B 1 55 ? 10.469 -3.51 11.219 1 97.19 55 PRO B N 1
ATOM 3732 C CA . PRO B 1 55 ? 9.195 -4.078 10.758 1 97.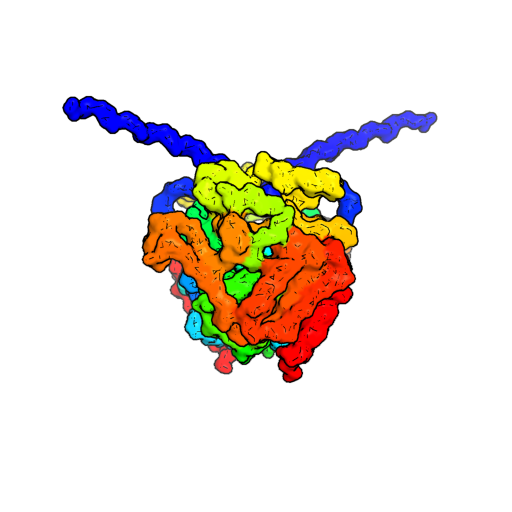19 55 PRO B CA 1
ATOM 3733 C C . PRO B 1 55 ? 8.234 -3.016 10.234 1 97.19 55 PRO B C 1
ATOM 3735 O O . PRO B 1 55 ? 8.172 -1.909 10.773 1 97.19 55 PRO B O 1
ATOM 3738 N N . ALA B 1 56 ? 7.551 -3.344 9.156 1 98.44 56 ALA B N 1
ATOM 3739 C CA . ALA B 1 56 ? 6.711 -2.359 8.477 1 98.44 56 ALA B CA 1
ATOM 3740 C C . ALA B 1 56 ? 5.336 -2.934 8.156 1 98.44 56 ALA B C 1
ATOM 3742 O O . ALA B 1 56 ? 5.227 -3.984 7.523 1 98.44 56 ALA B O 1
ATOM 3743 N N . GLU B 1 57 ? 4.281 -2.221 8.609 1 98.69 57 GLU B N 1
ATOM 3744 C CA . GLU B 1 57 ? 2.9 -2.621 8.367 1 98.69 57 GLU B CA 1
ATOM 3745 C C . GLU B 1 57 ? 2.078 -1.462 7.812 1 98.69 57 GLU B C 1
ATOM 3747 O O . GLU B 1 57 ? 2.396 -0.296 8.055 1 98.69 57 GLU B O 1
ATOM 3752 N N . THR B 1 58 ? 1.113 -1.775 7.047 1 98.81 58 THR B N 1
ATOM 3753 C CA . THR B 1 58 ? 0.044 -0.863 6.66 1 98.81 58 THR B CA 1
ATOM 3754 C C . THR B 1 58 ? -1.314 -1.402 7.102 1 98.81 58 THR B C 1
ATOM 3756 O O . THR B 1 58 ? -1.592 -2.594 6.957 1 98.81 58 THR B O 1
ATOM 3759 N N . HIS B 1 59 ? -2.102 -0.583 7.668 1 98.81 59 HIS B N 1
ATOM 3760 C CA . HIS B 1 59 ? -3.477 -0.886 8.047 1 98.81 59 HIS B CA 1
ATOM 3761 C C . HIS B 1 59 ? -4.465 0.022 7.324 1 98.81 59 HIS B C 1
ATOM 3763 O O . HIS B 1 59 ? -4.227 1.225 7.191 1 98.81 59 HIS B O 1
ATOM 3769 N N . ILE B 1 60 ? -5.531 -0.576 6.797 1 98.81 60 ILE B N 1
ATOM 3770 C CA . ILE B 1 60 ? -6.566 0.226 6.156 1 98.81 60 ILE B CA 1
ATOM 3771 C C . ILE B 1 60 ? -7.75 0.399 7.105 1 98.81 60 ILE B C 1
ATOM 3773 O O . ILE B 1 60 ? -8.289 -0.583 7.625 1 98.81 60 ILE B O 1
ATOM 3777 N N . VAL B 1 61 ? -8.172 1.665 7.266 1 98.56 61 VAL B N 1
ATOM 3778 C CA . VAL B 1 61 ? -9.25 2.014 8.18 1 98.56 61 VAL B CA 1
ATOM 3779 C C . VAL B 1 61 ? -10.367 2.727 7.418 1 98.56 61 VAL B C 1
ATOM 3781 O O . VAL B 1 61 ? -10.102 3.617 6.609 1 98.56 61 VAL B O 1
ATOM 3784 N N . ALA B 1 62 ? -11.602 2.338 7.652 1 98.5 62 ALA B N 1
ATOM 3785 C CA . ALA B 1 62 ? -12.742 2.998 7.027 1 98.5 62 ALA B CA 1
ATOM 3786 C C . ALA B 1 62 ? -13.305 4.094 7.93 1 98.5 62 ALA B C 1
ATOM 3788 O O . ALA B 1 62 ? -13.531 3.867 9.117 1 98.5 62 ALA B O 1
ATOM 3789 N N . THR B 1 63 ? -13.461 5.254 7.402 1 98.81 63 THR B N 1
ATOM 3790 C CA . THR B 1 63 ? -14.094 6.332 8.156 1 98.81 63 THR B CA 1
ATOM 3791 C C . THR B 1 63 ? -15.617 6.219 8.086 1 98.81 63 THR B C 1
ATOM 3793 O O . THR B 1 63 ? -16.156 5.496 7.25 1 98.81 63 THR B O 1
ATOM 3796 N N . GLU B 1 64 ? -16.25 6.961 8.938 1 98.31 64 GLU B N 1
ATOM 3797 C CA . GLU B 1 64 ? -17.703 6.938 9.008 1 98.31 64 GLU B CA 1
ATOM 3798 C C . GLU B 1 64 ? -18.328 7.359 7.684 1 98.31 64 GLU B C 1
ATOM 3800 O O . GLU B 1 64 ? -19.375 6.844 7.293 1 98.31 64 GLU B O 1
ATOM 3805 N N . ASP B 1 65 ? -17.641 8.289 7.012 1 98.5 65 ASP B N 1
ATOM 3806 C CA . ASP B 1 65 ? -18.203 8.812 5.773 1 98.5 65 ASP B CA 1
ATOM 3807 C C . ASP B 1 65 ? -17.625 8.094 4.559 1 98.5 65 ASP B C 1
ATOM 3809 O O . ASP B 1 65 ? -17.766 8.562 3.428 1 98.5 65 ASP B O 1
ATOM 3813 N N . GLY B 1 66 ? -16.875 7.043 4.738 1 98.69 66 GLY B N 1
ATOM 3814 C CA . GLY B 1 66 ? -16.656 6.082 3.67 1 98.69 66 GLY B CA 1
ATOM 3815 C C . GLY B 1 66 ? -15.266 6.137 3.09 1 98.69 66 GLY B C 1
ATOM 3816 O O . GLY B 1 66 ? -14.93 5.371 2.184 1 98.69 66 GLY B O 1
ATOM 3817 N N . TYR B 1 67 ? -14.406 7.016 3.529 1 98.81 67 TYR B N 1
ATOM 3818 C CA . TYR B 1 67 ? -13.031 7.02 3.045 1 98.81 67 TYR B CA 1
ATOM 3819 C C . TYR B 1 67 ? -12.25 5.836 3.609 1 98.81 67 TYR B C 1
ATOM 3821 O O . TYR B 1 67 ? -12.5 5.402 4.738 1 98.81 67 TYR B O 1
ATOM 3829 N N . LEU B 1 68 ? -11.352 5.281 2.824 1 98.81 68 LEU B N 1
ATOM 3830 C CA . LEU B 1 68 ? -10.406 4.262 3.256 1 98.81 68 LEU B CA 1
ATOM 3831 C C . LEU B 1 68 ? -9.023 4.863 3.477 1 98.81 68 LEU B C 1
ATOM 3833 O O . LEU B 1 68 ? -8.289 5.125 2.516 1 98.81 68 LEU B O 1
ATOM 3837 N N . ILE B 1 69 ? -8.641 5.023 4.754 1 98.56 69 ILE B N 1
ATOM 3838 C CA . ILE B 1 69 ? -7.395 5.719 5.062 1 98.56 69 ILE B CA 1
ATOM 3839 C C . ILE B 1 69 ? -6.312 4.707 5.426 1 98.56 69 ILE B C 1
ATOM 3841 O O . ILE B 1 69 ? -6.59 3.695 6.074 1 98.56 69 ILE B O 1
ATOM 3845 N N . GLY B 1 70 ? -5.117 4.98 4.957 1 98.81 70 GLY B N 1
ATOM 3846 C CA . GLY B 1 70 ? -3.98 4.121 5.242 1 98.81 70 GLY B CA 1
ATOM 3847 C C . GLY B 1 70 ? -3.166 4.59 6.434 1 98.81 70 GLY B C 1
ATOM 3848 O O . GLY B 1 70 ? -2.768 5.758 6.5 1 98.81 70 GLY B O 1
ATOM 3849 N N . LEU B 1 71 ? -2.961 3.68 7.398 1 98.94 71 LEU B N 1
ATOM 3850 C CA . LEU B 1 71 ? -2.061 3.895 8.523 1 98.94 71 LEU B CA 1
ATOM 3851 C C . LEU B 1 71 ? -0.815 3.021 8.398 1 98.94 71 LEU B C 1
ATOM 3853 O O . LEU B 1 71 ? -0.92 1.804 8.234 1 98.94 71 LEU B O 1
ATOM 3857 N N . HIS B 1 72 ? 0.308 3.674 8.391 1 98.94 72 HIS B N 1
ATOM 3858 C CA . HIS B 1 72 ? 1.54 2.896 8.477 1 98.94 72 HIS B CA 1
ATOM 3859 C C . HIS B 1 72 ? 1.947 2.674 9.93 1 98.94 72 HIS B C 1
ATOM 3861 O O . HIS B 1 72 ? 1.614 3.479 10.805 1 98.94 72 HIS B O 1
ATOM 3867 N N . ARG B 1 73 ? 2.629 1.561 10.172 1 98.88 73 ARG B N 1
ATOM 3868 C CA . ARG B 1 73 ? 3.004 1.198 11.531 1 98.88 73 ARG B CA 1
ATOM 3869 C C . ARG B 1 73 ? 4.422 0.642 11.578 1 98.88 73 ARG B C 1
ATOM 3871 O O . ARG B 1 73 ? 4.812 -0.157 10.727 1 98.88 73 ARG B O 1
ATOM 3878 N N . ILE B 1 74 ? 5.246 1.202 12.445 1 98.31 74 ILE B N 1
ATOM 3879 C CA . ILE B 1 74 ? 6.504 0.609 12.883 1 98.31 74 ILE B CA 1
ATOM 3880 C C . ILE B 1 74 ? 6.32 -0.025 14.266 1 98.31 74 ILE B C 1
ATOM 3882 O O . ILE B 1 74 ? 6.52 0.631 15.289 1 98.31 74 ILE B O 1
ATOM 3886 N N . PRO B 1 75 ? 6.02 -1.288 14.297 1 97.5 75 PRO B N 1
ATOM 3887 C CA . PRO B 1 75 ? 5.574 -1.901 15.555 1 97.5 75 PRO B CA 1
ATOM 3888 C C . PRO B 1 75 ? 6.727 -2.182 16.516 1 97.5 75 PRO B C 1
ATOM 3890 O O . PRO B 1 75 ? 6.5 -2.59 17.656 1 97.5 75 PRO B O 1
ATOM 3893 N N . GLY B 1 76 ? 7.941 -1.94 16.031 1 94.31 76 GLY B N 1
ATOM 3894 C CA . GLY B 1 76 ? 9.086 -2.182 16.891 1 94.31 76 GLY B CA 1
ATOM 3895 C C . GLY B 1 76 ? 10.391 -1.684 16.297 1 94.31 76 GLY B C 1
ATOM 3896 O O . GLY B 1 76 ? 10.398 -1.044 15.25 1 94.31 76 GLY B O 1
ATOM 3897 N N . SER B 1 77 ? 11.492 -2.047 17.062 1 93 77 SER B N 1
ATOM 3898 C CA . SER B 1 77 ? 12.812 -1.579 16.672 1 93 77 SER B CA 1
ATOM 3899 C C . SER B 1 77 ? 13.438 -2.506 15.633 1 93 77 SER B C 1
ATOM 3901 O O . SER B 1 77 ? 12.844 -3.518 15.25 1 93 77 SER B O 1
ATOM 3903 N N . GLN B 1 78 ? 14.602 -2.158 15.172 1 91.19 78 GLN B N 1
ATOM 3904 C CA . GLN B 1 78 ? 15.328 -2.934 14.172 1 91.19 78 GLN B CA 1
ATOM 3905 C C . GLN B 1 78 ? 15.695 -4.312 14.711 1 91.19 78 GLN B C 1
ATOM 3907 O O . GLN B 1 78 ? 15.758 -5.285 13.953 1 91.19 78 GLN B O 1
ATOM 3912 N N . ASP B 1 79 ? 15.867 -4.406 15.992 1 88.31 79 ASP B N 1
ATOM 3913 C CA . ASP B 1 79 ? 16.312 -5.652 16.609 1 88.31 79 ASP B CA 1
ATOM 3914 C C . ASP B 1 79 ? 15.133 -6.578 16.906 1 88.31 79 ASP B C 1
ATOM 3916 O O . ASP B 1 79 ? 15.312 -7.648 17.484 1 88.31 79 ASP B O 1
ATOM 3920 N N . GLY B 1 80 ? 13.992 -6.191 16.578 1 83.38 80 GLY B N 1
ATOM 3921 C CA . GLY B 1 80 ? 12.844 -7.07 16.688 1 83.38 80 GLY B CA 1
ATOM 3922 C C . GLY B 1 80 ? 12.07 -6.875 17.984 1 83.38 80 GLY B C 1
ATOM 3923 O O . GLY B 1 80 ? 11.07 -7.551 18.219 1 83.38 80 GLY B O 1
ATOM 3924 N N . LYS B 1 81 ? 12.523 -5.949 18.797 1 90.5 81 LYS B N 1
ATOM 3925 C CA . LYS B 1 81 ? 11.789 -5.684 20.016 1 90.5 81 LYS B CA 1
ATOM 3926 C C . LYS B 1 81 ? 10.492 -4.926 19.734 1 90.5 81 LYS B C 1
ATOM 3928 O O . LYS B 1 81 ? 10.5 -3.928 19.016 1 90.5 81 LYS B O 1
ATOM 3933 N N . LYS B 1 82 ? 9.414 -5.43 20.266 1 92.31 82 LYS B N 1
ATOM 3934 C CA . LYS B 1 82 ? 8.102 -4.824 20.016 1 92.31 82 LYS B CA 1
ATOM 3935 C C . LYS B 1 82 ? 7.945 -3.535 20.812 1 92.31 82 LYS B C 1
ATOM 3937 O O . LYS B 1 82 ? 8.367 -3.453 21.969 1 92.31 82 LYS B O 1
ATOM 3942 N N . GLY B 1 83 ? 7.367 -2.578 20.188 1 92.25 83 GLY B N 1
ATOM 3943 C CA . GLY B 1 83 ? 7.02 -1.35 20.891 1 92.25 83 GLY B CA 1
ATOM 3944 C C . GLY B 1 83 ? 5.844 -1.51 21.828 1 92.25 83 GLY B C 1
ATOM 3945 O O . GLY B 1 83 ? 4.98 -2.363 21.625 1 92.25 83 GLY B O 1
ATOM 3946 N N . CYS B 1 84 ? 5.828 -0.649 22.828 1 92.94 84 CYS B N 1
ATOM 3947 C CA . CYS B 1 84 ? 4.777 -0.782 23.828 1 92.94 84 CYS B CA 1
ATOM 3948 C C . CYS B 1 84 ? 3.848 0.425 23.797 1 92.94 84 CYS B C 1
ATOM 3950 O O . CYS B 1 84 ? 2.689 0.314 23.391 1 92.94 84 CYS B O 1
ATOM 3952 N N . GLN B 1 85 ? 4.375 1.63 24.188 1 96.81 85 GLN B N 1
ATOM 3953 C CA . GLN B 1 85 ? 3.578 2.852 24.219 1 96.81 85 GLN B CA 1
ATOM 3954 C C . GLN B 1 85 ? 3.209 3.297 22.797 1 96.81 85 GLN B C 1
ATOM 3956 O O . GLN B 1 85 ? 4.09 3.578 21.984 1 96.81 85 GLN B O 1
ATOM 3961 N N . PRO B 1 86 ? 1.887 3.295 22.484 1 98.25 86 PRO B N 1
ATOM 3962 C CA . PRO B 1 86 ? 1.508 3.771 21.156 1 98.25 86 PRO B CA 1
ATOM 3963 C C . PRO B 1 86 ? 1.722 5.273 20.984 1 98.25 86 PRO B C 1
ATOM 3965 O O . PRO B 1 86 ? 1.393 6.055 21.875 1 98.25 86 PRO B O 1
ATOM 3968 N N . VAL B 1 87 ? 2.305 5.641 19.922 1 98.81 87 VAL B N 1
ATOM 3969 C CA . VAL B 1 87 ? 2.455 7.035 19.516 1 98.81 87 VAL B CA 1
ATOM 3970 C C . VAL B 1 87 ? 1.925 7.215 18.094 1 98.81 87 VAL B C 1
ATOM 3972 O O . VAL B 1 87 ? 2.133 6.355 17.234 1 98.81 87 VAL B O 1
ATOM 3975 N N . PHE B 1 88 ? 1.118 8.227 17.891 1 98.94 88 PHE B N 1
ATOM 3976 C CA . PHE B 1 88 ? 0.497 8.516 16.609 1 98.94 88 PHE B CA 1
ATOM 3977 C C . PHE B 1 88 ? 1.047 9.812 16.031 1 98.94 88 PHE B C 1
ATOM 3979 O O . PHE B 1 88 ? 0.896 10.883 16.625 1 98.94 88 PHE B O 1
ATOM 3986 N N . LEU B 1 89 ? 1.703 9.711 14.867 1 98.94 89 LEU B N 1
ATOM 3987 C CA . LEU B 1 89 ? 2.254 10.867 14.172 1 98.94 89 LEU B CA 1
ATOM 3988 C C . LEU B 1 89 ? 1.357 11.289 13.016 1 98.94 89 LEU B C 1
ATOM 3990 O O . LEU B 1 89 ? 1.049 10.477 12.141 1 98.94 89 LEU B O 1
ATOM 3994 N N . GLN B 1 90 ? 0.968 12.516 12.969 1 98.94 90 GLN B N 1
ATOM 3995 C CA . GLN B 1 90 ? 0.094 13.008 11.906 1 98.94 90 GLN B CA 1
ATOM 3996 C C . GLN B 1 90 ? 0.747 14.164 11.148 1 98.94 90 GLN B C 1
ATOM 3998 O O . GLN B 1 90 ? 1.179 15.148 11.758 1 98.94 90 GLN B O 1
ATOM 4003 N N . HIS B 1 91 ? 0.828 14.078 9.875 1 98.69 91 HIS B N 1
ATOM 4004 C CA . HIS B 1 91 ? 1.481 15.031 8.977 1 98.69 91 HIS B CA 1
ATOM 4005 C C . HIS B 1 91 ? 0.635 16.281 8.789 1 98.69 91 HIS B C 1
ATOM 4007 O O . HIS B 1 91 ? -0.522 16.328 9.219 1 98.69 91 HIS B O 1
ATOM 4013 N N . GLY B 1 92 ? 1.247 17.281 8.164 1 98.31 92 GLY B N 1
ATOM 4014 C CA . GLY B 1 92 ? 0.574 18.531 7.867 1 98.31 92 GLY B CA 1
ATOM 4015 C C . GLY B 1 92 ? 0.096 18.625 6.43 1 98.31 92 GLY B C 1
ATOM 4016 O O . GLY B 1 92 ? -0.017 17.609 5.742 1 98.31 92 GLY B O 1
ATOM 4017 N N . LEU B 1 93 ? -0.197 19.859 5.992 1 97.69 93 LEU B N 1
ATOM 4018 C CA . LEU B 1 93 ? -0.738 20.156 4.668 1 97.69 93 LEU B CA 1
ATOM 4019 C C . LEU B 1 93 ? 0.173 19.594 3.576 1 97.69 93 LEU B C 1
ATOM 4021 O O . LEU B 1 93 ? 1.386 19.828 3.604 1 97.69 93 LEU B O 1
ATOM 4025 N N . LEU B 1 94 ? -0.369 18.828 2.66 1 97.19 94 LEU B N 1
ATOM 4026 C CA . LEU B 1 94 ? 0.275 18.328 1.451 1 97.19 94 LEU B CA 1
ATOM 4027 C C . LEU B 1 94 ? 1.313 17.266 1.792 1 97.19 94 LEU B C 1
ATOM 4029 O O . LEU B 1 94 ? 2.105 16.875 0.935 1 97.19 94 LEU B O 1
ATOM 4033 N N . GLY B 1 95 ? 1.338 16.828 3.057 1 97.75 95 GLY B N 1
ATOM 4034 C CA . GLY B 1 95 ? 2.266 15.789 3.477 1 97.75 95 GLY B CA 1
ATOM 4035 C C . GLY B 1 95 ? 1.622 14.422 3.572 1 97.75 95 GLY B C 1
ATOM 4036 O O . GLY B 1 95 ? 0.478 14.234 3.15 1 97.75 95 GLY B O 1
ATOM 4037 N N . SER B 1 96 ? 2.438 13.5 4.066 1 98.44 96 SER B N 1
ATOM 4038 C CA . SER B 1 96 ? 2.033 12.117 4.312 1 98.44 96 SER B CA 1
ATOM 4039 C C . SER B 1 96 ? 2.883 11.477 5.402 1 98.44 96 SER B C 1
ATOM 4041 O O . SER B 1 96 ? 3.746 12.133 5.988 1 98.44 96 SER B O 1
ATOM 4043 N N . SER B 1 97 ? 2.57 10.195 5.613 1 98.75 97 SER B N 1
ATOM 4044 C CA . SER B 1 97 ? 3.338 9.414 6.578 1 98.75 97 SER B CA 1
ATOM 4045 C C . SER B 1 97 ? 4.816 9.383 6.211 1 98.75 97 SER B C 1
ATOM 4047 O O . SER B 1 97 ? 5.676 9.219 7.082 1 98.75 97 SER B O 1
ATOM 4049 N N . ALA B 1 98 ? 5.148 9.602 4.992 1 98.19 98 ALA B N 1
ATOM 4050 C CA . ALA B 1 98 ? 6.535 9.547 4.531 1 98.19 98 ALA B CA 1
ATOM 4051 C C . ALA B 1 98 ? 7.375 10.633 5.191 1 98.19 98 ALA B C 1
ATOM 4053 O O . ALA B 1 98 ? 8.57 10.453 5.414 1 98.19 98 ALA B O 1
ATOM 4054 N N . ASP B 1 99 ? 6.766 11.695 5.57 1 97.62 99 ASP B N 1
ATOM 4055 C CA . ASP B 1 99 ? 7.469 12.852 6.125 1 97.62 99 ASP B CA 1
ATOM 4056 C C . ASP B 1 99 ? 8.195 12.484 7.418 1 97.62 99 ASP B C 1
ATOM 4058 O O . ASP B 1 99 ? 9.234 13.055 7.734 1 97.62 99 ASP B O 1
ATOM 4062 N N . TRP B 1 100 ? 7.699 11.5 8.078 1 98.38 100 TRP B N 1
ATOM 4063 C CA . TRP B 1 100 ? 8.203 11.18 9.414 1 98.38 100 TRP B CA 1
ATOM 4064 C C . TRP B 1 100 ? 9.406 10.242 9.328 1 98.38 100 TRP B C 1
ATOM 4066 O O . TRP B 1 100 ? 9.992 9.883 10.352 1 98.38 100 TRP B O 1
ATOM 4076 N N . ILE B 1 101 ? 9.789 9.789 8.062 1 97 101 ILE B N 1
ATOM 4077 C CA . ILE B 1 101 ? 10.852 8.789 7.973 1 97 101 ILE B CA 1
ATOM 4078 C C . ILE B 1 101 ? 11.836 9.18 6.875 1 97 101 ILE B C 1
ATOM 4080 O O . ILE B 1 101 ? 12.703 8.383 6.5 1 97 101 ILE B O 1
ATOM 4084 N N . MET B 1 102 ? 11.773 10.312 6.324 1 92.56 102 MET B N 1
ATOM 4085 C CA . MET B 1 102 ? 12.555 10.688 5.152 1 92.56 102 MET B CA 1
ATOM 4086 C C . MET B 1 102 ? 13.953 11.133 5.555 1 92.56 102 MET B C 1
ATOM 4088 O O . MET B 1 102 ? 14.875 11.125 4.734 1 92.56 102 MET B O 1
ATOM 4092 N N . ASN B 1 103 ? 14.094 11.516 6.73 1 85.62 103 ASN B N 1
ATOM 4093 C CA . ASN B 1 103 ? 15.391 12.031 7.164 1 85.62 103 ASN B CA 1
ATOM 4094 C C . ASN B 1 103 ? 16.266 10.93 7.754 1 85.62 103 ASN B C 1
ATOM 4096 O O . ASN B 1 103 ? 16.969 11.156 8.742 1 85.62 103 ASN B O 1
ATOM 4100 N N . GLY B 1 104 ? 16.125 9.672 7.25 1 77 104 GLY B N 1
ATOM 4101 C CA . GLY B 1 104 ? 16.906 8.539 7.699 1 77 104 GLY B CA 1
ATOM 4102 C C . GLY B 1 104 ? 16.828 8.305 9.195 1 77 104 GLY B C 1
ATOM 4103 O O . GLY B 1 104 ? 15.727 8.258 9.758 1 77 104 GLY B O 1
ATOM 4104 N N . ASN B 1 105 ? 17.953 8.148 9.781 1 72.38 105 ASN B N 1
ATOM 4105 C CA . ASN B 1 105 ? 18 7.82 11.203 1 72.38 105 ASN B CA 1
ATOM 4106 C C . ASN B 1 105 ? 17.672 9.031 12.07 1 72.38 105 ASN B C 1
ATOM 4108 O O . ASN B 1 105 ? 17.422 8.891 13.273 1 72.38 105 ASN B O 1
ATOM 4112 N N . ASN B 1 106 ? 17.531 10.18 11.406 1 81.5 106 ASN B N 1
ATOM 4113 C CA . ASN B 1 106 ? 17.156 11.383 12.141 1 81.5 106 ASN B CA 1
ATOM 4114 C C . ASN B 1 106 ? 15.664 11.664 12.062 1 81.5 106 ASN B C 1
ATOM 4116 O O . ASN B 1 106 ? 15.195 12.703 12.531 1 81.5 106 ASN B O 1
ATOM 4120 N N . SER B 1 107 ? 15.008 10.703 11.523 1 93.25 107 SER B N 1
ATOM 4121 C CA . SER B 1 107 ? 13.562 10.852 11.422 1 93.25 107 SER B CA 1
ATOM 4122 C C . SER B 1 107 ? 12.875 10.516 12.742 1 93.25 107 SER B C 1
ATOM 4124 O O . SER B 1 107 ? 13.266 9.57 13.43 1 93.25 107 SER B O 1
ATOM 4126 N N . LEU B 1 108 ? 11.898 11.32 13.062 1 97.81 108 LEU B N 1
ATOM 4127 C CA . LEU B 1 108 ? 11.203 11.109 14.328 1 97.81 108 LEU B CA 1
ATOM 4128 C C . LEU B 1 108 ? 10.594 9.719 14.391 1 97.81 108 LEU B C 1
ATOM 4130 O O . LEU B 1 108 ? 10.586 9.086 15.453 1 97.81 108 LEU B O 1
ATOM 4134 N N . GLY B 1 109 ? 10.102 9.203 13.281 1 97.81 109 GLY B N 1
ATOM 4135 C CA . GLY B 1 109 ? 9.516 7.867 13.258 1 97.81 109 GLY B CA 1
ATOM 4136 C C . GLY B 1 109 ? 10.484 6.789 13.711 1 97.81 109 GLY B C 1
ATOM 4137 O O . GLY B 1 109 ? 10.141 5.965 14.57 1 97.81 109 GLY B O 1
ATOM 4138 N N . PHE B 1 110 ? 11.695 6.801 13.18 1 96.94 110 PHE B N 1
ATOM 4139 C CA . PHE B 1 110 ? 12.703 5.801 13.523 1 96.94 110 PHE B CA 1
ATOM 4140 C C . PHE B 1 110 ? 13.227 6.023 14.938 1 96.94 110 PHE B C 1
ATOM 4142 O O . PHE B 1 110 ? 13.453 5.066 15.68 1 96.94 110 PHE B O 1
ATOM 4149 N N . LEU B 1 111 ? 13.391 7.32 15.289 1 96.44 111 LEU B N 1
ATOM 4150 C CA . LEU B 1 111 ? 13.867 7.648 16.625 1 96.44 111 LEU B CA 1
ATOM 4151 C C . LEU B 1 111 ? 12.93 7.082 17.688 1 96.44 111 LEU B C 1
ATOM 4153 O O . LEU B 1 111 ? 13.383 6.492 18.672 1 96.44 111 LEU B O 1
ATOM 4157 N N . LEU B 1 112 ? 11.672 7.242 17.484 1 97.5 112 LEU B N 1
ATOM 4158 C CA . LEU B 1 112 ? 10.672 6.766 18.438 1 97.5 112 LEU B CA 1
ATOM 4159 C C . LEU B 1 112 ? 10.656 5.242 18.484 1 97.5 112 LEU B C 1
ATOM 4161 O O . LEU B 1 112 ? 10.562 4.652 19.562 1 97.5 112 LEU B O 1
ATOM 4165 N N . ALA B 1 113 ? 10.727 4.594 17.344 1 96.62 113 ALA B N 1
ATOM 4166 C CA . ALA B 1 113 ? 10.766 3.133 17.297 1 96.62 113 ALA B CA 1
ATOM 4167 C C . ALA B 1 113 ? 11.961 2.598 18.094 1 96.62 113 ALA B C 1
ATOM 4169 O O . ALA B 1 113 ? 11.828 1.641 18.859 1 96.62 113 ALA B O 1
ATOM 4170 N N . ASP B 1 114 ? 13.102 3.248 17.922 1 94.56 114 ASP B N 1
ATOM 4171 C CA . ASP B 1 114 ? 14.328 2.832 18.594 1 94.56 114 ASP B CA 1
ATOM 4172 C C . ASP B 1 114 ? 14.227 3.041 20.094 1 94.56 114 ASP B C 1
ATOM 4174 O O . ASP B 1 114 ? 14.914 2.369 20.875 1 94.56 114 ASP B O 1
ATOM 4178 N N . GLN B 1 115 ? 13.375 3.973 20.469 1 94.19 115 GLN B N 1
ATOM 4179 C CA . GLN B 1 115 ? 13.18 4.238 21.891 1 94.19 115 GLN B CA 1
ATOM 4180 C C . GLN B 1 115 ? 12.109 3.326 22.484 1 94.19 115 GLN B C 1
ATOM 4182 O O . GLN B 1 115 ? 11.742 3.465 23.656 1 94.19 115 GLN B O 1
ATOM 4187 N N . GLY B 1 116 ? 11.539 2.443 21.703 1 95.38 116 GLY B N 1
ATOM 4188 C CA . GLY B 1 116 ? 10.648 1.414 22.219 1 95.38 116 GLY B CA 1
ATOM 4189 C C . GLY B 1 116 ? 9.18 1.766 22.062 1 95.38 116 GLY B C 1
ATOM 4190 O O . GLY B 1 116 ? 8.32 1.163 22.719 1 95.38 116 GLY B O 1
ATOM 4191 N N . TYR B 1 117 ? 8.859 2.711 21.234 1 97.44 117 TYR B N 1
ATOM 4192 C CA . TYR B 1 117 ? 7.469 3.078 21.031 1 97.44 117 TYR B CA 1
ATOM 4193 C C . TYR B 1 117 ? 6.852 2.25 19.906 1 97.44 117 TYR B C 1
ATOM 4195 O O . TYR B 1 117 ? 7.566 1.754 19.031 1 97.44 117 TYR B O 1
ATOM 4203 N N . ASP B 1 118 ? 5.535 1.948 20 1 98.19 118 ASP B N 1
ATOM 4204 C CA . ASP B 1 118 ? 4.707 1.468 18.891 1 98.19 118 ASP B CA 1
ATOM 4205 C C . ASP B 1 118 ? 4.227 2.627 18.031 1 98.19 118 ASP B C 1
ATOM 4207 O O . ASP B 1 118 ? 3.244 3.293 18.359 1 98.19 118 ASP B O 1
ATOM 4211 N N . VAL B 1 119 ? 4.934 2.801 16.875 1 98.81 119 VAL B N 1
ATOM 4212 C CA . VAL B 1 119 ? 4.793 4.047 16.125 1 98.81 119 VAL B CA 1
ATOM 4213 C C . VAL B 1 119 ? 3.752 3.875 15.023 1 98.81 119 VAL B C 1
ATOM 4215 O O . VAL B 1 119 ? 3.869 2.98 14.188 1 98.81 119 VAL B O 1
ATOM 4218 N N . TRP B 1 120 ? 2.75 4.684 15.062 1 98.94 120 TRP B N 1
ATOM 4219 C CA . TRP B 1 120 ? 1.723 4.75 14.031 1 98.94 120 TRP B CA 1
ATOM 4220 C C . TRP B 1 120 ? 1.826 6.055 13.25 1 98.94 120 TRP B C 1
ATOM 4222 O O . TRP B 1 120 ? 1.991 7.129 13.836 1 98.94 120 TRP B O 1
ATOM 4232 N N . LEU B 1 121 ? 1.851 5.922 11.938 1 98.94 121 LEU B N 1
ATOM 4233 C CA . LEU B 1 121 ? 1.937 7.074 11.047 1 98.94 121 LEU B CA 1
ATOM 4234 C C . LEU B 1 121 ? 0.632 7.27 10.281 1 98.94 121 LEU B C 1
ATOM 4236 O O . LEU B 1 121 ? 0.288 6.461 9.422 1 98.94 121 LEU B O 1
ATOM 4240 N N . GLY B 1 122 ? -0.025 8.367 10.539 1 98.88 122 GLY B N 1
ATOM 4241 C CA . GLY B 1 122 ? -1.327 8.625 9.945 1 98.88 122 GLY B CA 1
ATOM 4242 C C . GLY B 1 122 ? -1.242 9.234 8.555 1 98.88 122 GLY B C 1
ATOM 4243 O O . GLY B 1 122 ? -0.217 9.805 8.188 1 98.88 122 GLY B O 1
ATOM 4244 N N . ASN B 1 123 ? -2.312 9.047 7.797 1 98.94 123 ASN B N 1
ATOM 4245 C CA . ASN B 1 123 ? -2.523 9.688 6.504 1 98.94 123 ASN B CA 1
ATOM 4246 C C . ASN B 1 123 ? -3.934 10.258 6.383 1 98.94 123 ASN B C 1
ATOM 4248 O O . ASN B 1 123 ? -4.918 9.531 6.539 1 98.94 123 ASN B O 1
ATOM 4252 N N . TYR B 1 124 ? -3.988 11.555 6.098 1 98.94 124 TYR B N 1
ATOM 4253 C CA . TYR B 1 124 ? -5.289 12.172 5.867 1 98.94 124 TYR B CA 1
ATOM 4254 C C . TYR B 1 124 ? -5.859 11.758 4.516 1 98.94 124 TYR B C 1
ATOM 4256 O O . TYR B 1 124 ? -5.113 11.445 3.588 1 98.94 124 TYR B O 1
ATOM 4264 N N . ARG B 1 125 ? -7.23 11.758 4.465 1 98.81 125 ARG B N 1
ATOM 4265 C CA . ARG B 1 125 ? -7.926 11.5 3.211 1 98.81 125 ARG B CA 1
ATOM 4266 C C . ARG B 1 125 ? -7.367 12.359 2.082 1 98.81 125 ARG B C 1
ATOM 4268 O O . ARG B 1 125 ? -6.996 13.516 2.301 1 98.81 125 ARG B O 1
ATOM 4275 N N . GLY B 1 126 ? -7.273 11.703 0.891 1 98.06 126 GLY B N 1
ATOM 4276 C CA . GLY B 1 126 ? -6.934 12.445 -0.314 1 98.06 126 GLY B CA 1
ATOM 4277 C C . GLY B 1 126 ? -5.449 12.422 -0.626 1 98.06 126 GLY B C 1
ATOM 4278 O O . GLY B 1 126 ? -5.035 12.797 -1.726 1 98.06 126 GLY B O 1
ATOM 4279 N N . ASN B 1 127 ? -4.637 11.992 0.343 1 98.12 127 ASN B N 1
ATOM 4280 C CA . ASN B 1 127 ? -3.213 11.953 0.019 1 98.12 127 ASN B CA 1
ATOM 4281 C C . ASN B 1 127 ? -2.812 10.625 -0.618 1 98.12 127 ASN B C 1
ATOM 4283 O O . ASN B 1 127 ? -3.67 9.789 -0.903 1 98.12 127 ASN B O 1
ATOM 4287 N N . THR B 1 128 ? -1.558 10.43 -0.852 1 97.62 128 THR B N 1
ATOM 4288 C CA . THR B 1 128 ? -0.986 9.312 -1.595 1 97.62 128 THR B CA 1
ATOM 4289 C C . THR B 1 128 ? -1.478 7.98 -1.033 1 97.62 128 THR B C 1
ATOM 4291 O O . THR B 1 128 ? -1.746 7.043 -1.788 1 97.62 128 THR B O 1
ATOM 4294 N N . TYR B 1 129 ? -1.684 7.84 0.219 1 98.44 129 TYR B N 1
ATOM 4295 C CA . TYR B 1 129 ? -1.912 6.555 0.869 1 98.44 129 TYR B CA 1
ATOM 4296 C C . TYR B 1 129 ? -3.371 6.406 1.287 1 98.44 129 TYR B C 1
ATOM 4298 O O . TYR B 1 129 ? -3.758 5.383 1.86 1 98.44 129 TYR B O 1
ATOM 4306 N N . SER B 1 130 ? -4.176 7.418 1.018 1 98.56 130 SER B N 1
ATOM 4307 C CA . SER B 1 130 ? -5.559 7.445 1.489 1 98.56 130 SER B CA 1
ATOM 4308 C C . SER B 1 130 ? -6.5 7.973 0.413 1 98.56 130 SER B C 1
ATOM 4310 O O . SER B 1 130 ? -7.289 8.883 0.666 1 98.56 130 SER B O 1
ATOM 4312 N N . ARG B 1 131 ? -6.523 7.352 -0.706 1 97.5 131 ARG B N 1
ATOM 4313 C CA . ARG B 1 131 ? -7.336 7.828 -1.821 1 97.5 131 ARG B CA 1
ATOM 4314 C C . ARG B 1 131 ? -8.531 6.914 -2.059 1 97.5 131 ARG B C 1
ATOM 4316 O O . ARG B 1 131 ? -9.344 7.164 -2.951 1 97.5 131 ARG B O 1
ATOM 4323 N N . GLY B 1 132 ? -8.672 5.863 -1.301 1 97.75 132 GLY B N 1
ATOM 4324 C CA . GLY B 1 132 ? -9.789 4.945 -1.481 1 97.75 132 GLY B CA 1
ATOM 4325 C C . GLY B 1 132 ? -11.078 5.445 -0.855 1 97.75 132 GLY B C 1
ATOM 4326 O O . GLY B 1 132 ? -11.047 6.172 0.139 1 97.75 132 GLY B O 1
ATOM 4327 N N . HIS B 1 133 ? -12.133 5.086 -1.444 1 98.56 133 HIS B N 1
ATOM 4328 C CA . HIS B 1 133 ? -13.469 5.32 -0.917 1 98.56 133 HIS B CA 1
ATOM 4329 C C . HIS B 1 133 ? -14.391 4.137 -1.208 1 98.56 133 HIS B C 1
ATOM 4331 O O . HIS B 1 133 ? -14.234 3.459 -2.225 1 98.56 133 HIS B O 1
ATOM 4337 N N . VAL B 1 134 ? -15.336 3.961 -0.4 1 97.88 134 VAL B N 1
ATOM 4338 C CA . VAL B 1 134 ? -16.156 2.76 -0.498 1 97.88 134 VAL B CA 1
ATOM 4339 C C . VAL B 1 134 ? -17.172 2.918 -1.633 1 97.88 134 VAL B C 1
ATOM 4341 O O . VAL B 1 134 ? -17.641 1.926 -2.201 1 97.88 134 VAL B O 1
ATOM 4344 N N . THR B 1 135 ? -17.5 4.199 -2.037 1 97 135 THR B N 1
ATOM 4345 C CA . THR B 1 135 ? -18.562 4.34 -3.033 1 97 135 THR B CA 1
ATOM 4346 C C . THR B 1 135 ? -18.219 5.434 -4.039 1 97 135 THR B C 1
ATOM 4348 O O . THR B 1 135 ? -18.797 5.496 -5.121 1 97 135 THR B O 1
ATOM 4351 N N . LEU B 1 136 ? -17.297 6.352 -3.686 1 97.19 136 LEU B N 1
ATOM 4352 C CA . LEU B 1 136 ? -17.062 7.516 -4.535 1 97.19 136 LEU B CA 1
ATOM 4353 C C . LEU B 1 136 ? -15.789 7.336 -5.363 1 97.19 136 LEU B C 1
ATOM 4355 O O . LEU B 1 136 ? -14.766 6.883 -4.844 1 97.19 136 LEU B O 1
ATOM 4359 N N . PRO B 1 137 ? -15.891 7.652 -6.605 1 96 137 PRO B N 1
ATOM 4360 C CA . PRO B 1 137 ? -14.672 7.676 -7.418 1 96 137 PRO B CA 1
ATOM 4361 C C . PRO B 1 137 ? -13.836 8.93 -7.188 1 96 137 PRO B C 1
ATOM 4363 O O . PRO B 1 137 ? -14.375 9.992 -6.895 1 96 137 PRO B O 1
ATOM 4366 N N . THR B 1 138 ? -12.602 8.898 -7.449 1 95.19 138 THR B N 1
ATOM 4367 C CA . THR B 1 138 ? -11.688 10 -7.176 1 95.19 138 THR B CA 1
ATOM 4368 C C . THR B 1 138 ? -11.898 11.141 -8.172 1 95.19 138 THR B C 1
ATOM 4370 O O . THR B 1 138 ? -11.398 12.25 -7.965 1 95.19 138 THR B O 1
ATOM 4373 N N . TRP B 1 139 ? -12.602 10.891 -9.227 1 93.75 139 TRP B N 1
ATOM 4374 C CA . TRP B 1 139 ? -12.812 11.953 -10.203 1 93.75 139 TRP B CA 1
ATOM 4375 C C . TRP B 1 139 ? -14.109 12.711 -9.922 1 93.75 139 TRP B C 1
ATOM 4377 O O . TRP B 1 139 ? -14.438 13.672 -10.617 1 93.75 139 TRP B O 1
ATOM 4387 N N . SER B 1 140 ? -14.812 12.289 -8.922 1 94.69 140 SER B N 1
ATOM 4388 C CA . SER B 1 140 ? -16.047 12.984 -8.57 1 94.69 140 SER B CA 1
ATOM 4389 C C . SER B 1 140 ? -15.781 14.18 -7.664 1 94.69 140 SER B C 1
ATOM 4391 O O . SER B 1 140 ? -14.859 14.141 -6.848 1 94.69 140 SER B O 1
ATOM 4393 N N . ALA B 1 141 ? -16.609 15.203 -7.77 1 94.38 141 ALA B N 1
ATOM 4394 C CA . ALA B 1 141 ? -16.516 16.375 -6.91 1 94.38 141 ALA B CA 1
ATOM 4395 C C . ALA B 1 141 ? -16.844 16.031 -5.461 1 94.38 141 ALA B C 1
ATOM 4397 O O . ALA B 1 141 ? -16.266 16.594 -4.531 1 94.38 141 ALA B O 1
ATOM 4398 N N . GLN B 1 142 ? -17.766 15.109 -5.332 1 96.81 142 GLN B N 1
ATOM 4399 C CA . GLN B 1 142 ? -18.172 14.695 -3.994 1 96.81 142 GLN B CA 1
ATOM 4400 C C . GLN B 1 142 ? -17 14.086 -3.23 1 96.81 142 GLN B C 1
ATOM 4402 O O . GLN B 1 142 ? -16.875 14.281 -2.02 1 96.81 142 GLN B O 1
ATOM 4407 N N . TYR B 1 143 ? -16.172 13.406 -3.883 1 97.75 143 TYR B N 1
ATOM 4408 C CA . TYR B 1 143 ? -15 12.789 -3.279 1 97.75 143 TYR B CA 1
ATOM 4409 C C . TYR B 1 143 ? -14.086 13.844 -2.656 1 97.75 143 TYR B C 1
ATOM 4411 O O . TYR B 1 143 ? -13.539 13.641 -1.571 1 97.75 143 TYR B O 1
ATOM 4419 N N . TRP B 1 144 ? -13.961 14.945 -3.256 1 97.31 144 TRP B N 1
ATOM 4420 C CA . TRP B 1 144 ? -12.977 15.953 -2.867 1 97.31 144 TRP B CA 1
ATOM 4421 C C . TRP B 1 144 ? -13.609 17.016 -1.989 1 97.31 144 TRP B C 1
ATOM 4423 O O . TRP B 1 144 ? -12.961 18 -1.624 1 97.31 144 TRP B O 1
ATOM 4433 N N . ASN B 1 145 ? -14.875 16.859 -1.652 1 96.88 145 ASN B N 1
ATOM 4434 C CA . ASN B 1 145 ? -15.57 17.859 -0.857 1 96.88 145 ASN B CA 1
ATOM 4435 C C . ASN B 1 145 ? -15.25 17.734 0.628 1 96.88 145 ASN B C 1
ATOM 4437 O O . ASN B 1 145 ? -16.141 17.453 1.438 1 96.88 145 ASN B O 1
ATOM 4441 N N . PHE B 1 146 ? -13.984 17.969 0.936 1 98.25 146 PHE B N 1
ATOM 4442 C CA . PHE B 1 146 ? -13.539 17.922 2.326 1 98.25 146 PHE B CA 1
ATOM 4443 C C . PHE B 1 146 ? -12.477 18.969 2.598 1 98.25 146 PHE B C 1
ATOM 4445 O O . PHE B 1 146 ? -11.836 19.469 1.669 1 98.25 146 PHE B O 1
ATOM 4452 N N . SER B 1 147 ? -12.336 19.391 3.801 1 98 147 SER B N 1
ATOM 4453 C CA . SER B 1 147 ? -11.266 20.219 4.348 1 98 147 SER B CA 1
ATOM 4454 C C . SER B 1 147 ? -10.68 19.594 5.613 1 98 147 SER B C 1
ATOM 4456 O O . SER B 1 147 ? -10.922 18.422 5.895 1 98 147 SER B O 1
ATOM 4458 N N . TRP B 1 148 ? -9.875 20.312 6.324 1 98.62 148 TRP B N 1
ATOM 4459 C CA . TRP B 1 148 ? -9.305 19.797 7.566 1 98.62 148 TRP B CA 1
ATOM 4460 C C . TRP B 1 148 ? -10.383 19.625 8.633 1 98.62 148 TRP B C 1
ATOM 4462 O O . TRP B 1 148 ? -10.148 19 9.664 1 98.62 148 TRP B O 1
ATOM 4472 N N . HIS B 1 149 ? -11.625 20.141 8.375 1 98.75 149 HIS B N 1
ATOM 4473 C CA . HIS B 1 149 ? -12.75 19.828 9.25 1 98.75 149 HIS B CA 1
ATOM 4474 C C . HIS B 1 149 ? -13.07 18.344 9.211 1 98.75 149 HIS B C 1
ATOM 4476 O O . HIS B 1 149 ? -13.117 17.688 10.258 1 98.75 149 HIS B O 1
ATOM 4482 N N . GLU B 1 150 ? -13.273 17.781 8.016 1 98.88 150 GLU B N 1
ATOM 4483 C CA . GLU B 1 150 ? -13.602 16.359 7.844 1 98.88 150 GLU B CA 1
ATOM 4484 C C . GLU B 1 150 ? -12.445 15.477 8.297 1 98.88 150 GLU B C 1
ATOM 4486 O O . GLU B 1 150 ? -12.672 14.391 8.852 1 98.88 150 GLU B O 1
ATOM 4491 N N . MET B 1 151 ? -11.25 15.93 8.062 1 98.88 151 MET B N 1
ATOM 4492 C CA . MET B 1 151 ? -10.086 15.211 8.57 1 98.88 151 MET B CA 1
ATOM 4493 C C . MET B 1 151 ? -10.148 15.07 10.086 1 98.88 151 MET B C 1
ATOM 4495 O O . MET B 1 151 ? -9.828 14.016 10.633 1 98.88 151 MET B O 1
ATOM 4499 N N . GLY B 1 152 ? -10.609 16.109 10.75 1 98.88 152 GLY B N 1
ATOM 4500 C CA . GLY B 1 152 ? -10.711 16.109 12.203 1 98.88 152 GLY B CA 1
ATOM 4501 C C . GLY B 1 152 ? -11.867 15.273 12.719 1 98.88 152 GLY B C 1
ATOM 4502 O O . GLY B 1 152 ? -11.719 14.539 13.703 1 98.88 152 GLY B O 1
ATOM 4503 N N . ILE B 1 153 ? -12.977 15.289 12.023 1 98.75 153 ILE B N 1
ATOM 4504 C CA . ILE B 1 153 ? -14.164 14.711 12.648 1 98.75 153 ILE B CA 1
ATOM 4505 C C . ILE B 1 153 ? -14.375 13.289 12.125 1 98.75 153 ILE B C 1
ATOM 4507 O O . ILE B 1 153 ? -15.156 12.523 12.688 1 98.75 153 ILE B O 1
ATOM 4511 N N . TYR B 1 154 ? -13.664 12.922 11.008 1 98.88 154 TYR B N 1
ATOM 4512 C CA . TYR B 1 154 ? -13.852 11.578 10.469 1 98.88 154 TYR B CA 1
ATOM 4513 C C . TYR B 1 154 ? -12.547 10.797 10.484 1 98.88 154 TYR B C 1
ATOM 4515 O O . TYR B 1 154 ? -12.477 9.695 11.023 1 98.88 154 TYR B O 1
ATOM 4523 N N . ASP B 1 155 ? -11.461 11.344 9.891 1 98.88 155 ASP B N 1
ATOM 4524 C CA . ASP B 1 155 ? -10.219 10.594 9.719 1 98.88 155 ASP B CA 1
ATOM 4525 C C . ASP B 1 155 ? -9.578 10.266 11.062 1 98.88 155 ASP B C 1
ATOM 4527 O O . ASP B 1 155 ? -9.242 9.109 11.336 1 98.88 155 ASP B O 1
ATOM 4531 N N . LEU B 1 156 ? -9.383 11.289 11.906 1 98.94 156 LEU B N 1
ATOM 4532 C CA . LEU B 1 156 ? -8.656 11.102 13.156 1 98.94 156 LEU B CA 1
ATOM 4533 C C . LEU B 1 156 ? -9.43 10.195 14.109 1 98.94 156 LEU B C 1
ATOM 4535 O O . LEU B 1 156 ? -8.867 9.266 14.688 1 98.94 156 LEU B O 1
ATOM 4539 N N . PRO B 1 157 ? -10.781 10.391 14.289 1 98.88 157 PRO B N 1
ATOM 4540 C CA . PRO B 1 157 ? -11.508 9.445 15.141 1 98.88 157 PRO B CA 1
ATOM 4541 C C . PRO B 1 157 ? -11.375 7.996 14.68 1 98.88 157 PRO B C 1
ATOM 4543 O O . PRO B 1 157 ? -11.102 7.109 15.484 1 98.88 157 PRO B O 1
ATOM 4546 N N . ALA B 1 158 ? -11.508 7.77 13.383 1 98.81 158 ALA B N 1
ATOM 4547 C CA . ALA B 1 158 ? -11.383 6.414 12.852 1 98.81 158 ALA B CA 1
ATOM 4548 C C . ALA B 1 158 ? -10 5.836 13.141 1 98.81 158 ALA B C 1
ATOM 4550 O O . ALA B 1 158 ? -9.883 4.695 13.594 1 98.81 158 ALA B O 1
ATOM 4551 N N . ALA B 1 159 ? -9 6.605 12.898 1 98.88 159 ALA B N 1
ATOM 4552 C CA . ALA B 1 159 ? -7.621 6.16 13.078 1 98.88 159 ALA B CA 1
ATOM 4553 C C . ALA B 1 159 ? -7.328 5.867 14.547 1 98.88 159 ALA B C 1
ATOM 4555 O O . ALA B 1 159 ? -6.766 4.824 14.875 1 98.88 159 ALA B O 1
ATOM 4556 N N . LEU B 1 160 ? -7.715 6.777 15.43 1 98.88 160 LEU B N 1
ATOM 4557 C CA . LEU B 1 160 ? -7.344 6.672 16.828 1 98.88 160 LEU B CA 1
ATOM 4558 C C . LEU B 1 160 ? -8.117 5.547 17.516 1 98.88 160 LEU B C 1
ATOM 4560 O O . LEU B 1 160 ? -7.559 4.82 18.344 1 98.88 160 LEU B O 1
ATOM 4564 N N . TYR B 1 161 ? -9.406 5.363 17.219 1 98.62 161 TYR B N 1
ATOM 4565 C CA . TYR B 1 161 ? -10.133 4.203 17.719 1 98.62 161 TYR B CA 1
ATOM 4566 C C . TYR B 1 161 ? -9.484 2.906 17.234 1 98.62 161 TYR B C 1
ATOM 4568 O O . TYR B 1 161 ? -9.359 1.951 18 1 98.62 161 TYR B O 1
ATOM 4576 N N . TYR B 1 162 ? -9.094 2.891 16.016 1 98.38 162 TYR B N 1
ATOM 4577 C CA . TYR B 1 162 ? -8.461 1.702 15.445 1 98.38 162 TYR B CA 1
ATOM 4578 C C . TYR B 1 162 ? -7.172 1.368 16.188 1 98.38 162 TYR B C 1
ATOM 4580 O O . TYR B 1 162 ? -6.93 0.209 16.531 1 98.38 162 TYR B O 1
ATOM 4588 N N . VAL B 1 163 ? -6.32 2.355 16.391 1 98.69 163 VAL B N 1
ATOM 4589 C CA . VAL B 1 163 ? -5.051 2.154 17.078 1 98.69 163 VAL B CA 1
ATOM 4590 C C . VAL B 1 163 ? -5.309 1.647 18.5 1 98.69 163 VAL B C 1
ATOM 4592 O O . VAL B 1 163 ? -4.66 0.699 18.953 1 98.69 163 VAL B O 1
ATOM 4595 N N . SER B 1 164 ? -6.25 2.279 19.203 1 98.44 164 SER B N 1
ATOM 4596 C CA . SER B 1 164 ? -6.582 1.856 20.547 1 98.44 164 SER B CA 1
ATOM 4597 C C . SER B 1 164 ? -7.062 0.41 20.578 1 98.44 164 SER B C 1
ATOM 4599 O O . SER B 1 164 ? -6.633 -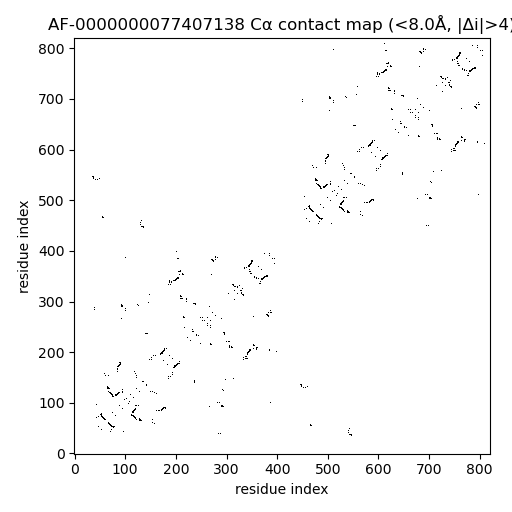0.378 21.422 1 98.44 164 SER B O 1
ATOM 4601 N N . ASN B 1 165 ? -7.898 0.036 19.656 1 96.5 165 ASN B N 1
ATOM 4602 C CA . ASN B 1 165 ? -8.438 -1.319 19.578 1 96.5 165 ASN B CA 1
ATOM 4603 C C . ASN B 1 165 ? -7.352 -2.334 19.219 1 96.5 165 ASN B C 1
ATOM 4605 O O . ASN B 1 165 ? -7.328 -3.439 19.766 1 96.5 165 ASN B O 1
ATOM 4609 N N . THR B 1 166 ? -6.52 -1.986 18.312 1 95.81 166 THR B N 1
ATOM 4610 C CA . THR B 1 166 ? -5.477 -2.891 17.844 1 95.81 166 THR B CA 1
ATOM 4611 C C . THR B 1 166 ? -4.434 -3.131 18.922 1 95.81 166 THR B C 1
ATOM 4613 O O . THR B 1 166 ? -3.936 -4.246 19.078 1 95.81 166 THR B O 1
ATOM 4616 N N . THR B 1 167 ? -4.086 -2.084 19.656 1 96.38 167 THR B N 1
ATOM 4617 C CA . THR B 1 167 ? -3.018 -2.176 20.656 1 96.38 167 THR B CA 1
ATOM 4618 C C . THR B 1 167 ? -3.574 -2.609 22.016 1 96.38 167 THR B C 1
ATOM 4620 O O . THR B 1 167 ? -2.822 -3.041 22.891 1 96.38 167 THR B O 1
ATOM 4623 N N . GLY B 1 168 ? -4.895 -2.43 22.219 1 95.75 168 GLY B N 1
ATOM 4624 C CA . GLY B 1 168 ? -5.512 -2.699 23.516 1 95.75 168 GLY B CA 1
ATOM 4625 C C . GLY B 1 168 ? -5.172 -1.661 24.562 1 95.75 168 GLY B C 1
ATOM 4626 O O . GLY B 1 168 ? -5.336 -1.906 25.766 1 95.75 168 GLY B O 1
ATOM 4627 N N . LYS B 1 169 ? -4.617 -0.55 24.156 1 96.12 169 LYS B N 1
ATOM 4628 C CA . LYS B 1 169 ? -4.195 0.505 25.062 1 96.12 169 LYS B CA 1
ATOM 4629 C C . LYS B 1 169 ? -5.117 1.718 24.969 1 96.12 169 LYS B C 1
ATOM 4631 O O . LYS B 1 169 ? -4.707 2.779 24.5 1 96.12 169 LYS B O 1
ATOM 4636 N N . TYR B 1 170 ? -6.242 1.641 25.578 1 96.38 170 TYR B N 1
ATOM 4637 C CA . TYR B 1 170 ? -7.281 2.666 25.516 1 96.38 170 TYR B CA 1
ATOM 4638 C C . TYR B 1 170 ? -6.891 3.893 26.328 1 96.38 170 TYR B C 1
ATOM 4640 O O . TYR B 1 170 ? -6.496 3.775 27.484 1 96.38 170 TYR B O 1
ATOM 4648 N N . GLY B 1 171 ? -6.914 5.008 25.688 1 97 171 GLY B N 1
ATOM 4649 C CA . GLY B 1 171 ? -6.641 6.266 26.375 1 97 171 GLY B CA 1
ATOM 4650 C C . GLY B 1 171 ? -5.16 6.52 26.578 1 97 171 GLY B C 1
ATOM 4651 O O . GLY B 1 171 ? -4.777 7.41 27.344 1 97 171 GLY B O 1
ATOM 4652 N N . GLU B 1 172 ? -4.336 5.797 25.844 1 97.56 172 GLU B N 1
ATOM 4653 C CA . GLU B 1 172 ? -2.906 5.848 26.156 1 97.56 172 GLU B CA 1
ATOM 4654 C C . GLU B 1 172 ? -2.121 6.469 25 1 97.56 172 GLU B C 1
ATOM 4656 O O . GLU B 1 172 ? -0.926 6.742 25.125 1 97.56 172 GLU B O 1
ATOM 4661 N N . ILE B 1 173 ? -2.775 6.824 23.938 1 98.56 173 ILE B N 1
ATOM 4662 C CA . ILE B 1 173 ? -2.059 7.254 22.734 1 98.56 173 ILE B CA 1
ATOM 4663 C C . ILE B 1 173 ? -1.398 8.609 23 1 98.56 173 ILE B C 1
ATOM 4665 O O . ILE B 1 173 ? -2.02 9.516 23.547 1 98.56 173 ILE B O 1
ATOM 4669 N N . ILE B 1 174 ? -0.115 8.719 22.703 1 98.81 174 ILE B N 1
ATOM 4670 C CA . ILE B 1 174 ? 0.536 10.016 22.562 1 98.81 174 ILE B CA 1
ATOM 4671 C C . ILE B 1 174 ? 0.457 10.477 21.109 1 98.81 174 ILE B C 1
ATOM 4673 O O . ILE B 1 174 ? 0.941 9.789 20.219 1 98.81 174 ILE B O 1
ATOM 4677 N N . TYR B 1 175 ? -0.19 11.617 20.953 1 98.88 175 TYR B N 1
ATOM 4678 C CA . TYR B 1 175 ? -0.409 12.18 19.625 1 98.88 175 TYR B CA 1
ATOM 4679 C C . TYR B 1 175 ? 0.603 13.281 19.328 1 98.88 175 TYR B C 1
ATOM 4681 O O . TYR B 1 175 ? 0.789 14.203 20.141 1 98.88 175 TYR B O 1
ATOM 4689 N N . ILE B 1 176 ? 1.274 13.18 18.172 1 98.94 176 ILE B N 1
ATOM 4690 C CA . ILE B 1 176 ? 2.164 14.234 17.703 1 98.94 176 ILE B CA 1
ATOM 4691 C C . ILE B 1 176 ? 1.713 14.719 16.328 1 98.94 176 ILE B C 1
ATOM 4693 O O . ILE B 1 176 ? 1.699 13.945 15.367 1 98.94 176 ILE B O 1
ATOM 4697 N N . GLY B 1 177 ? 1.353 15.938 16.203 1 98.88 177 GLY B N 1
ATOM 4698 C CA . GLY B 1 177 ? 0.899 16.5 14.938 1 98.88 177 GLY B CA 1
ATOM 4699 C C . GLY B 1 177 ? 1.71 17.703 14.5 1 98.88 177 GLY B C 1
ATOM 4700 O O . GLY B 1 177 ? 2.008 18.594 15.305 1 98.88 177 GLY B O 1
ATOM 4701 N N . HIS B 1 178 ? 2.08 17.719 13.227 1 98.75 178 HIS B N 1
ATOM 4702 C CA . HIS B 1 178 ? 2.727 18.891 12.633 1 98.75 178 HIS B CA 1
ATOM 4703 C C . HIS B 1 178 ? 1.736 19.703 11.812 1 98.75 178 HIS B C 1
ATOM 4705 O O . HIS B 1 178 ? 1.013 19.156 10.977 1 98.75 178 HIS B O 1
ATOM 4711 N N . SER B 1 179 ? 1.733 21.031 12.062 1 98.44 179 SER B N 1
ATOM 4712 C CA . SER B 1 179 ? 0.965 21.938 11.219 1 98.44 179 SER B CA 1
ATOM 4713 C C . SER B 1 179 ? -0.495 21.5 11.125 1 98.44 179 SER B C 1
ATOM 4715 O O . SER B 1 179 ? -1.195 21.453 12.141 1 98.44 179 SER B O 1
ATOM 4717 N N . MET B 1 180 ? -0.939 21.016 10.008 1 98.75 180 MET B N 1
ATOM 4718 C CA . MET B 1 180 ? -2.324 20.594 9.812 1 98.75 180 MET B CA 1
ATOM 4719 C C . MET B 1 180 ? -2.643 19.359 10.656 1 98.75 180 MET B C 1
ATOM 4721 O O . MET B 1 180 ? -3.801 19.125 11.008 1 98.75 180 MET B O 1
ATOM 4725 N N . GLY B 1 181 ? -1.617 18.594 11.008 1 98.88 181 GLY B N 1
ATOM 4726 C CA . GLY B 1 181 ? -1.818 17.5 11.953 1 98.88 181 GLY B CA 1
ATOM 4727 C C . GLY B 1 181 ? -2.273 17.984 13.32 1 98.88 181 GLY B C 1
ATOM 4728 O O . GLY B 1 181 ? -2.977 17.266 14.031 1 98.88 181 GLY B O 1
ATOM 4729 N N . GLY B 1 182 ? -1.811 19.156 13.695 1 98.81 182 GLY B N 1
ATOM 4730 C CA . GLY B 1 182 ? -2.326 19.781 14.898 1 98.81 182 GLY B CA 1
ATOM 4731 C C . GLY B 1 182 ? -3.713 20.375 14.719 1 98.81 182 GLY B C 1
ATOM 4732 O O . GLY B 1 182 ? -4.559 20.266 15.602 1 98.81 182 GLY B O 1
ATOM 4733 N N . THR B 1 183 ? -3.955 21 13.523 1 98.81 183 THR B N 1
ATOM 4734 C CA . THR B 1 183 ? -5.266 21.547 13.203 1 98.81 183 THR B CA 1
ATOM 4735 C C . THR B 1 183 ? -6.355 20.484 13.359 1 98.81 183 THR B C 1
ATOM 4737 O O . THR B 1 183 ? -7.355 20.719 14.047 1 98.81 183 THR B O 1
ATOM 4740 N N . GLY B 1 184 ? -6.121 19.391 12.742 1 98.81 184 GLY B N 1
ATOM 4741 C CA . GLY B 1 184 ? -7.102 18.312 12.797 1 98.81 184 GLY B CA 1
ATOM 4742 C C . GLY B 1 184 ? -7.387 17.828 14.203 1 98.81 184 GLY B C 1
ATOM 4743 O O . GLY B 1 184 ? -8.539 17.547 14.547 1 98.81 184 GLY B O 1
ATOM 4744 N N . TYR B 1 185 ? -6.379 17.75 14.992 1 98.88 185 TYR B N 1
ATOM 4745 C CA . TYR B 1 185 ? -6.57 17.297 16.375 1 98.88 185 TYR B CA 1
ATOM 4746 C C . TYR B 1 185 ? -7.438 18.281 17.156 1 98.88 185 TYR B C 1
ATOM 4748 O O . TYR B 1 185 ? -8.305 17.875 17.922 1 98.88 185 TYR B O 1
ATOM 4756 N N . LEU B 1 186 ? -7.141 19.562 17.016 1 98.75 186 LEU B N 1
ATOM 4757 C CA . LEU B 1 186 ? -7.918 20.578 17.703 1 98.75 186 LEU B CA 1
ATOM 4758 C C . LEU B 1 186 ? -9.383 20.531 17.281 1 98.75 186 LEU B C 1
ATOM 4760 O O . LEU B 1 186 ? -10.281 20.656 18.109 1 98.75 186 LEU B O 1
ATOM 4764 N N . VAL B 1 187 ? -9.602 20.344 16 1 98.81 187 VAL B N 1
ATOM 4765 C CA . VAL B 1 187 ? -10.961 20.203 15.492 1 98.81 187 VAL B CA 1
ATOM 4766 C C . VAL B 1 187 ? -11.625 18.984 16.125 1 98.81 187 VAL B C 1
ATOM 4768 O O . VAL B 1 187 ? -12.742 19.078 16.625 1 98.81 187 VAL B O 1
ATOM 4771 N N . MET B 1 188 ? -10.945 17.844 16.109 1 98.75 188 MET B N 1
ATOM 4772 C CA . MET B 1 188 ? -11.484 16.609 16.672 1 98.75 188 MET B CA 1
ATOM 4773 C C . MET B 1 188 ? -11.805 16.781 18.156 1 98.75 188 MET B C 1
ATOM 4775 O O . MET B 1 188 ? -12.898 16.453 18.594 1 98.75 188 MET B O 1
ATOM 4779 N N . SER B 1 189 ? -10.859 17.328 18.875 1 98.19 189 SER B N 1
ATOM 4780 C CA . SER B 1 189 ? -10.992 17.422 20.328 1 98.19 189 SER B CA 1
ATOM 4781 C C . SER B 1 189 ? -12.109 18.391 20.703 1 98.19 189 SER B C 1
ATOM 4783 O O . SER B 1 189 ? -12.75 18.219 21.75 1 98.19 189 SER B O 1
ATOM 4785 N N . SER B 1 190 ? -12.344 19.344 19.906 1 97.19 190 SER B N 1
ATOM 4786 C CA . SER B 1 190 ? -13.391 20.328 20.156 1 97.19 190 SER B CA 1
ATOM 4787 C C . SER B 1 190 ? -14.766 19.781 19.75 1 97.19 190 SER B C 1
ATOM 4789 O O . SER B 1 190 ? -15.766 20.078 20.406 1 97.19 190 SER B O 1
ATOM 4791 N N . THR B 1 191 ? -14.836 18.953 18.75 1 97.31 191 THR B N 1
ATOM 4792 C CA . THR B 1 191 ? -16.109 18.578 18.125 1 97.31 191 THR B CA 1
ATOM 4793 C C . THR B 1 191 ? -16.469 17.141 18.469 1 97.31 191 THR B C 1
ATOM 4795 O O . THR B 1 191 ? -17.656 16.781 18.516 1 97.31 191 THR B O 1
ATOM 4798 N N . LYS B 1 192 ? -15.484 16.312 18.609 1 97.06 192 LYS B N 1
ATOM 4799 C CA . LYS B 1 192 ? -15.641 14.891 18.938 1 97.06 192 LYS B CA 1
ATOM 4800 C C . LYS B 1 192 ? -14.836 14.531 20.188 1 97.06 192 LYS B C 1
ATOM 4802 O O . LYS B 1 192 ? -13.938 13.688 20.125 1 97.06 192 LYS B O 1
ATOM 4807 N N . PRO B 1 193 ? -15.242 15.047 21.328 1 95.69 193 PRO B N 1
ATOM 4808 C CA . PRO B 1 193 ? -14.43 14.844 22.531 1 95.69 193 PRO B CA 1
ATOM 4809 C C . PRO B 1 193 ? -14.305 13.375 22.906 1 95.69 193 PRO B C 1
ATOM 4811 O O . PRO B 1 193 ? -13.297 12.977 23.5 1 95.69 193 PRO B O 1
ATOM 4814 N N . GLU B 1 194 ? -15.273 12.484 22.562 1 96.88 194 GLU B N 1
ATOM 4815 C CA . GLU B 1 194 ? -15.195 11.055 22.875 1 96.88 194 GLU B CA 1
ATOM 4816 C C . GLU B 1 194 ? -14.023 10.398 22.156 1 96.88 194 GLU B C 1
ATOM 4818 O O . GLU B 1 194 ? -13.344 9.539 22.719 1 96.88 194 GLU B O 1
ATOM 4823 N N . ALA B 1 195 ? -13.766 10.828 20.953 1 97.62 195 ALA B N 1
ATOM 4824 C CA . ALA B 1 195 ? -12.633 10.297 20.203 1 97.62 195 ALA B CA 1
ATOM 4825 C C . ALA B 1 195 ? -11.312 10.766 20.812 1 97.62 195 ALA B C 1
ATOM 4827 O O . ALA B 1 195 ? -10.328 10.016 20.828 1 97.62 195 ALA B O 1
ATOM 4828 N N . ALA B 1 196 ? -11.32 11.961 21.328 1 97.81 196 ALA B N 1
ATOM 4829 C CA . ALA B 1 196 ? -10.109 12.547 21.906 1 97.81 196 ALA B CA 1
ATOM 4830 C C . ALA B 1 196 ? -9.695 11.828 23.188 1 97.81 196 ALA B C 1
ATOM 4832 O O . ALA B 1 196 ? -8.531 11.898 23.594 1 97.81 196 ALA B O 1
ATOM 4833 N N . LYS B 1 197 ? -10.602 11.062 23.781 1 97.88 197 LYS B N 1
ATOM 4834 C CA . LYS B 1 197 ? -10.305 10.32 25.016 1 97.88 197 LYS B CA 1
ATOM 4835 C C . LYS B 1 197 ? -9.281 9.219 24.766 1 97.88 197 LYS B C 1
ATOM 4837 O O . LYS B 1 197 ? -8.688 8.695 25.703 1 97.88 197 LYS B O 1
ATOM 4842 N N . ASN B 1 198 ? -9.062 8.883 23.516 1 98.06 198 ASN B N 1
ATOM 4843 C CA . ASN B 1 198 ? -8.055 7.883 23.172 1 98.06 198 ASN B CA 1
ATOM 4844 C C . ASN B 1 198 ? -6.645 8.422 23.359 1 98.06 198 ASN B C 1
ATOM 4846 O O . ASN B 1 198 ? -5.684 7.648 23.406 1 98.06 198 ASN B O 1
ATOM 4850 N N . VAL B 1 199 ? -6.523 9.766 23.531 1 98.44 199 VAL B N 1
ATOM 4851 C CA . VAL B 1 199 ? -5.219 10.422 23.547 1 98.44 199 VAL B CA 1
ATOM 4852 C C . VAL B 1 199 ? -4.918 10.961 24.938 1 98.44 199 VAL B C 1
ATOM 4854 O O . VAL B 1 199 ? -5.719 11.703 25.516 1 98.44 199 VAL B O 1
ATOM 4857 N N . LYS B 1 200 ? -3.809 10.609 25.453 1 97.31 200 LYS B N 1
ATOM 4858 C CA . LYS B 1 200 ? -3.438 11.086 26.781 1 97.31 200 LYS B CA 1
ATOM 4859 C C . LYS B 1 200 ? -2.635 12.375 26.703 1 97.31 200 LYS B C 1
ATOM 4861 O O . LYS B 1 200 ? -2.672 13.195 27.625 1 97.31 200 LYS B O 1
ATOM 4866 N N . LEU B 1 201 ? -1.878 12.555 25.625 1 98.56 201 LEU B N 1
ATOM 4867 C CA . LEU B 1 201 ? -1.052 13.734 25.391 1 98.56 201 LEU B CA 1
ATOM 4868 C C . LEU B 1 201 ? -1.012 14.094 23.906 1 98.56 201 LEU B C 1
ATOM 4870 O O . LEU B 1 201 ? -0.795 13.219 23.062 1 98.56 201 LEU B O 1
ATOM 4874 N N . MET B 1 202 ? -1.259 15.367 23.656 1 98.75 202 MET B N 1
ATOM 4875 C CA . MET B 1 202 ? -1.065 15.898 22.312 1 98.75 202 MET B CA 1
ATOM 4876 C C . MET B 1 202 ? 0.133 16.844 22.266 1 98.75 202 MET B C 1
ATOM 4878 O O . MET B 1 202 ? 0.192 17.812 23.016 1 98.75 202 MET B O 1
ATOM 4882 N N . ILE B 1 203 ? 1.087 16.516 21.438 1 98.88 203 ILE B N 1
ATOM 4883 C CA . ILE B 1 203 ? 2.205 17.406 21.156 1 98.88 203 ILE B CA 1
ATOM 4884 C C . ILE B 1 203 ? 2.014 18.031 19.781 1 98.88 203 ILE B C 1
ATOM 4886 O O . ILE B 1 203 ? 2.012 17.344 18.75 1 98.88 203 ILE B O 1
ATOM 4890 N N . GLY B 1 204 ? 1.866 19.312 19.766 1 98.81 204 GLY B N 1
ATOM 4891 C CA . GLY B 1 204 ? 1.704 20.062 18.516 1 98.81 204 GLY B CA 1
ATOM 4892 C C . GLY B 1 204 ? 2.982 20.734 18.062 1 98.81 204 GLY B C 1
ATOM 4893 O O . GLY B 1 204 ? 3.471 21.656 18.703 1 98.81 204 GLY B O 1
ATOM 4894 N N . LEU B 1 205 ? 3.51 20.25 16.953 1 98.81 205 LEU B N 1
ATOM 4895 C CA . LEU B 1 205 ? 4.633 20.906 16.297 1 98.81 205 LEU B CA 1
ATOM 4896 C C . LEU B 1 205 ? 4.145 21.969 15.32 1 98.81 205 LEU B C 1
ATOM 4898 O O . LEU B 1 205 ? 3.76 21.672 14.195 1 98.81 205 LEU B O 1
ATOM 4902 N N . ALA B 1 206 ? 4.203 23.203 15.766 1 98.31 206 ALA B N 1
ATOM 4903 C CA . ALA B 1 206 ? 3.75 24.344 14.977 1 98.31 206 ALA B CA 1
ATOM 4904 C C . ALA B 1 206 ? 2.328 24.125 14.469 1 98.31 206 ALA B C 1
ATOM 4906 O O . ALA B 1 206 ? 2.07 24.234 13.266 1 98.31 206 ALA B O 1
ATOM 4907 N N . PRO B 1 207 ? 1.391 23.828 15.359 1 98.44 207 PRO B N 1
ATOM 4908 C CA . PRO B 1 207 ? 0.023 23.625 14.883 1 98.44 207 PRO B CA 1
ATOM 4909 C C . PRO B 1 207 ? -0.549 24.844 14.172 1 98.44 207 PRO B C 1
ATOM 4911 O O . PRO B 1 207 ? -0.36 25.969 14.633 1 98.44 207 PRO B O 1
ATOM 4914 N N . ALA B 1 208 ? -1.169 24.641 13.086 1 97 208 ALA B N 1
ATOM 4915 C CA . ALA B 1 208 ? -1.76 25.734 12.312 1 97 208 ALA B CA 1
ATOM 4916 C C . ALA B 1 208 ? -3.188 26.016 12.766 1 97 208 ALA B C 1
ATOM 4918 O O . ALA B 1 208 ? -4.098 25.219 12.508 1 97 208 ALA B O 1
ATOM 4919 N N . SER B 1 209 ? -3.383 27.031 13.492 1 95.94 209 SER B N 1
ATOM 4920 C CA . SER B 1 209 ? -4.668 27.547 13.945 1 95.94 209 SER B CA 1
ATOM 4921 C C . SER B 1 209 ? -4.605 29.047 14.195 1 95.94 209 SER B C 1
ATOM 4923 O O . SER B 1 209 ? -3.52 29.625 14.312 1 95.94 209 SER B O 1
ATOM 4925 N N . HIS B 1 210 ? -5.703 29.703 14.133 1 95.75 210 HIS B N 1
ATOM 4926 C CA . HIS B 1 210 ? -5.797 31.141 14.398 1 95.75 210 HIS B CA 1
ATOM 4927 C C . HIS B 1 210 ? -4.879 31.938 13.469 1 95.75 210 HIS B C 1
ATOM 4929 O O . HIS B 1 210 ? -4.129 32.812 13.93 1 95.75 210 HIS B O 1
ATOM 4935 N N . MET B 1 211 ? -4.961 31.625 12.266 1 94.25 211 MET B N 1
ATOM 4936 C CA . MET B 1 211 ? -3.994 32.125 11.297 1 94.25 211 MET B CA 1
ATOM 4937 C C . MET B 1 211 ? -4.242 33.594 11 1 94.25 211 MET B C 1
ATOM 4939 O O . MET B 1 211 ? -4.902 33.938 10.016 1 94.25 211 MET B O 1
ATOM 4943 N N . THR B 1 212 ? -3.658 34.5 11.766 1 91.62 212 THR B N 1
ATOM 4944 C CA . THR B 1 212 ? -3.809 35.938 11.648 1 91.62 212 THR B CA 1
ATOM 4945 C C . THR B 1 212 ? -2.521 36.562 11.133 1 91.62 212 THR B C 1
ATOM 4947 O O . THR B 1 212 ? -2.566 37.562 10.383 1 91.62 212 THR B O 1
ATOM 4950 N N . ASN B 1 213 ? -1.455 36.031 11.469 1 92.44 213 ASN B N 1
ATOM 4951 C CA . ASN B 1 213 ? -0.164 36.656 11.227 1 92.44 213 ASN B CA 1
ATOM 4952 C C . ASN B 1 213 ? 0.686 35.844 10.258 1 92.44 213 ASN B C 1
ATOM 4954 O O . ASN B 1 213 ? 1.897 35.719 10.438 1 92.44 213 ASN B O 1
ATOM 4958 N N . VAL B 1 214 ? 0.04 35.281 9.297 1 93.31 214 VAL B N 1
ATOM 4959 C CA . VAL B 1 214 ? 0.702 34.406 8.312 1 93.31 214 VAL B CA 1
ATOM 4960 C C . VAL B 1 214 ? 1.478 35.281 7.32 1 93.31 214 VAL B C 1
ATOM 4962 O O . VAL B 1 214 ? 0.962 36.281 6.832 1 93.31 214 VAL B O 1
ATOM 4965 N N . THR B 1 215 ? 2.697 34.906 7.047 1 90.75 215 THR B N 1
ATOM 4966 C CA . THR B 1 215 ? 3.494 35.625 6.07 1 90.75 215 THR B CA 1
ATOM 4967 C C . THR B 1 215 ? 3.787 34.781 4.848 1 90.75 215 THR B C 1
ATOM 4969 O O . THR B 1 215 ? 4.312 35.25 3.846 1 90.75 215 THR B O 1
ATOM 4972 N N . SER B 1 216 ? 3.408 33.562 4.91 1 90.62 216 SER B N 1
ATOM 4973 C CA . SER B 1 216 ? 3.545 32.656 3.768 1 90.62 216 SER B CA 1
ATOM 4974 C C . SER B 1 216 ? 2.645 33.094 2.613 1 90.62 216 SER B C 1
ATOM 4976 O O . SER B 1 216 ? 1.626 33.75 2.828 1 90.62 216 SER B O 1
ATOM 4978 N N . PRO B 1 217 ? 2.986 32.656 1.375 1 90.19 217 PRO B N 1
ATOM 4979 C CA . PRO B 1 217 ? 2.223 33.062 0.19 1 90.19 217 PRO B CA 1
ATOM 4980 C C . PRO B 1 217 ? 0.8 32.5 0.192 1 90.19 217 PRO B C 1
ATOM 4982 O O . PRO B 1 217 ? -0.053 32.969 -0.562 1 90.19 217 PRO B O 1
ATOM 4985 N N . VAL B 1 218 ? 0.527 31.562 0.993 1 88.69 218 VAL B N 1
ATOM 4986 C CA . VAL B 1 218 ? -0.834 31.047 1.077 1 88.69 218 VAL B CA 1
ATOM 4987 C C . VAL B 1 218 ? -1.801 32.188 1.398 1 88.69 218 VAL B C 1
ATOM 4989 O O . VAL B 1 218 ? -2.967 32.156 0.998 1 88.69 218 VAL B O 1
ATOM 4992 N N . ARG B 1 219 ? -1.317 33.219 2.029 1 91.56 219 ARG B N 1
ATOM 4993 C CA . ARG B 1 219 ? -2.146 34.344 2.426 1 91.56 219 ARG B CA 1
ATOM 4994 C C . ARG B 1 219 ? -2.709 35.062 1.205 1 91.56 219 ARG B C 1
ATOM 4996 O O . ARG B 1 219 ? -3.756 35.719 1.286 1 91.56 219 ARG B O 1
ATOM 5003 N N . TYR B 1 220 ? -2.053 34.938 0.07 1 90.44 220 TYR B N 1
ATOM 5004 C CA . TYR B 1 220 ? -2.479 35.625 -1.143 1 90.44 220 TYR B CA 1
ATOM 5005 C C . TYR B 1 220 ? -3.756 35 -1.701 1 90.44 220 TYR B C 1
ATOM 5007 O O . TYR B 1 220 ? -4.414 35.594 -2.561 1 90.44 220 TYR B O 1
ATOM 5015 N N . LEU B 1 221 ? -4.121 33.844 -1.193 1 90.25 221 LEU B N 1
ATOM 5016 C CA . LEU B 1 221 ? -5.344 33.188 -1.648 1 90.25 221 LEU B CA 1
ATOM 5017 C C . LEU B 1 221 ? -6.559 33.719 -0.895 1 90.25 221 LEU B C 1
ATOM 5019 O O . LEU B 1 221 ? -7.695 33.5 -1.316 1 90.25 221 LEU B O 1
ATOM 5023 N N . ALA B 1 222 ? -6.348 34.438 0.207 1 91.31 222 ALA B N 1
ATOM 5024 C CA . ALA B 1 222 ? -7.387 34.812 1.153 1 91.31 222 ALA B CA 1
ATOM 5025 C C . ALA B 1 222 ? -8.469 35.656 0.466 1 91.31 222 ALA B C 1
ATOM 5027 O O . ALA B 1 222 ? -9.664 35.375 0.639 1 91.31 222 ALA B O 1
ATOM 5028 N N . PRO B 1 223 ? -8.109 36.562 -0.421 1 89.69 223 PRO B N 1
ATOM 5029 C CA . PRO B 1 223 ? -9.148 37.375 -1.062 1 89.69 223 PRO B CA 1
ATOM 5030 C C . PRO B 1 223 ? -10.016 36.562 -2.027 1 89.69 223 PRO B C 1
ATOM 5032 O O . PRO B 1 223 ? -11.117 37 -2.375 1 89.69 223 PRO B O 1
ATOM 5035 N N . TYR B 1 224 ? -9.57 35.438 -2.4 1 86.69 224 TYR B N 1
ATOM 5036 C CA . TYR B 1 224 ? -10.25 34.688 -3.439 1 86.69 224 TYR B CA 1
ATOM 5037 C C . TYR B 1 224 ? -10.906 33.438 -2.857 1 86.69 224 TYR B C 1
ATOM 5039 O O . TYR B 1 224 ? -11.391 32.594 -3.6 1 86.69 224 TYR B O 1
ATOM 5047 N N . ALA B 1 225 ? -10.898 33.344 -1.604 1 85.38 225 ALA B N 1
ATOM 5048 C CA . ALA B 1 225 ? -11.328 32.125 -0.92 1 85.38 225 ALA B CA 1
ATOM 5049 C C . ALA B 1 225 ? -12.766 31.781 -1.288 1 85.38 225 ALA B C 1
ATOM 5051 O O . ALA B 1 225 ? -13.164 30.609 -1.191 1 85.38 225 ALA B O 1
ATOM 5052 N N . ASN B 1 226 ? -13.547 32.688 -1.766 1 81.81 226 ASN B N 1
ATOM 5053 C CA . ASN B 1 226 ? -14.938 32.406 -2.104 1 81.81 226 ASN B CA 1
ATOM 5054 C C . ASN B 1 226 ? -15.211 32.656 -3.586 1 81.81 226 ASN B C 1
ATOM 5056 O O . ASN B 1 226 ? -16.375 32.688 -4.012 1 81.81 226 ASN B O 1
ATOM 5060 N N . ASP B 1 227 ? -14.188 32.781 -4.332 1 84.81 227 ASP B N 1
ATOM 5061 C CA . ASP B 1 227 ? -14.336 33.062 -5.758 1 84.81 227 ASP B CA 1
ATOM 5062 C C . ASP B 1 227 ? -14.242 31.781 -6.574 1 84.81 227 ASP B C 1
ATOM 5064 O O . ASP B 1 227 ? -13.164 31.406 -7.047 1 84.81 227 ASP B O 1
ATOM 5068 N N . ILE B 1 228 ? -15.352 31.297 -6.82 1 78.75 228 ILE B N 1
ATOM 5069 C CA . ILE B 1 228 ? -15.43 29.984 -7.438 1 78.75 228 ILE B CA 1
ATOM 5070 C C . ILE B 1 228 ? -14.773 30 -8.812 1 78.75 228 ILE B C 1
ATOM 5072 O O . ILE B 1 228 ? -14.125 29.031 -9.219 1 78.75 228 ILE B O 1
ATOM 5076 N N . GLN B 1 229 ? -14.969 31 -9.547 1 81.25 229 GLN B N 1
ATOM 5077 C CA . GLN B 1 229 ? -14.383 31.125 -10.875 1 81.25 229 GLN B CA 1
ATOM 5078 C C . GLN B 1 229 ? -12.859 31.156 -10.797 1 81.25 229 GLN B C 1
ATOM 5080 O O . GLN B 1 229 ? -12.18 30.469 -11.578 1 81.25 229 GLN B O 1
ATOM 5085 N N . TRP B 1 230 ? -12.422 31.922 -9.953 1 83.75 230 TRP B N 1
ATOM 5086 C CA . TRP B 1 230 ? -10.977 31.984 -9.75 1 83.75 230 TRP B CA 1
ATOM 5087 C C . TRP B 1 230 ? -10.414 30.641 -9.336 1 83.75 230 TRP B C 1
ATOM 5089 O O . TRP B 1 230 ? -9.383 30.203 -9.859 1 83.75 230 TRP B O 1
ATOM 5099 N N . LEU B 1 231 ? -11.078 30.031 -8.469 1 79.5 231 LEU B N 1
ATOM 5100 C CA . LEU B 1 231 ? -10.656 28.734 -7.945 1 79.5 231 LEU B CA 1
ATOM 5101 C C . LEU B 1 231 ? -10.602 27.703 -9.055 1 79.5 231 LEU B C 1
ATOM 5103 O O . LEU B 1 231 ? -9.617 26.953 -9.172 1 79.5 231 LEU B O 1
ATOM 5107 N N . SER B 1 232 ? -11.586 27.656 -9.773 1 81.06 232 SER B N 1
ATOM 5108 C CA . SER B 1 232 ? -11.664 26.703 -10.883 1 81.06 232 SER B CA 1
ATOM 5109 C C . SER B 1 232 ? -10.531 26.922 -11.883 1 81.06 232 SER B C 1
ATOM 5111 O O . SER B 1 232 ? -9.961 25.969 -12.398 1 81.06 232 SER B O 1
ATOM 5113 N N . LYS B 1 233 ? -10.195 28.078 -12.047 1 81.81 233 LYS B N 1
ATOM 5114 C CA . LYS B 1 233 ? -9.211 28.438 -13.07 1 81.81 233 LYS B CA 1
ATOM 5115 C C . LYS B 1 233 ? -7.789 28.203 -12.578 1 81.81 233 LYS B C 1
ATOM 5117 O O . LYS B 1 233 ? -6.934 27.734 -13.336 1 81.81 233 LYS B O 1
ATOM 5122 N N . TYR B 1 234 ? -7.602 28.438 -11.32 1 84.38 234 TYR B N 1
ATOM 5123 C CA . TYR B 1 234 ? -6.207 28.562 -10.914 1 84.38 234 TYR B CA 1
ATOM 5124 C C . TYR B 1 234 ? -5.832 27.453 -9.93 1 84.38 234 TYR B C 1
ATOM 5126 O O . TYR B 1 234 ? -4.668 27.047 -9.867 1 84.38 234 TYR B O 1
ATOM 5134 N N . LEU B 1 235 ? -6.727 26.969 -9.219 1 83.69 235 LEU B N 1
ATOM 5135 C CA . LEU B 1 235 ? -6.402 26.047 -8.133 1 83.69 235 LEU B CA 1
ATOM 5136 C C . LEU B 1 235 ? -6.965 24.656 -8.414 1 83.69 235 LEU B C 1
ATOM 5138 O O . LEU B 1 235 ? -6.418 23.656 -7.941 1 83.69 235 LEU B O 1
ATOM 5142 N N . GLY B 1 236 ? -7.918 24.562 -9.227 1 82.31 236 GLY B N 1
ATOM 5143 C CA . GLY B 1 236 ? -8.727 23.359 -9.352 1 82.31 236 GLY B CA 1
ATOM 5144 C C . GLY B 1 236 ? -9.844 23.281 -8.328 1 82.31 236 GLY B C 1
ATOM 5145 O O . GLY B 1 236 ? -9.672 23.688 -7.18 1 82.31 236 GLY B O 1
ATOM 5146 N N . ILE B 1 237 ? -10.953 22.75 -8.734 1 80.56 237 ILE B N 1
ATOM 5147 C CA . ILE B 1 237 ? -12.133 22.781 -7.875 1 80.56 237 ILE B CA 1
ATOM 5148 C C . ILE B 1 237 ? -12.164 21.531 -7 1 80.56 237 ILE B C 1
ATOM 5150 O O . ILE B 1 237 ? -12.68 21.562 -5.879 1 80.56 237 ILE B O 1
ATOM 5154 N N . ASN B 1 238 ? -11.609 20.422 -7.426 1 91.5 238 ASN B N 1
ATOM 5155 C CA . ASN B 1 238 ? -11.641 19.156 -6.707 1 91.5 238 ASN B CA 1
ATOM 5156 C C . ASN B 1 238 ? -10.328 18.891 -5.98 1 91.5 238 ASN B C 1
ATOM 5158 O O . ASN B 1 238 ? -10.109 19.391 -4.879 1 91.5 238 ASN B O 1
ATOM 5162 N N . GLU B 1 239 ? -9.43 18.328 -6.621 1 92.5 239 GLU B N 1
ATOM 5163 C CA . GLU B 1 239 ? -8.086 18.109 -6.098 1 92.5 239 GLU B CA 1
ATOM 5164 C C . GLU B 1 239 ? -7.219 19.344 -6.25 1 92.5 239 GLU B C 1
ATOM 5166 O O . GLU B 1 239 ? -7.367 20.094 -7.219 1 92.5 239 GLU B O 1
ATOM 5171 N N . LEU B 1 240 ? -6.398 19.672 -5.223 1 91.38 240 LEU B N 1
ATOM 5172 C CA . LEU B 1 240 ? -5.469 20.797 -5.32 1 91.38 240 LEU B CA 1
ATOM 5173 C C . LEU B 1 240 ? -4.441 20.562 -6.422 1 91.38 240 LEU B C 1
ATOM 5175 O O . LEU B 1 240 ? -3.5 19.781 -6.242 1 91.38 240 LEU B O 1
ATOM 5179 N N . LEU B 1 241 ? -4.633 21.25 -7.484 1 85.25 241 LEU B N 1
ATOM 5180 C CA . LEU B 1 241 ? -3.742 21.188 -8.641 1 85.25 241 LEU B CA 1
ATOM 5181 C C . LEU B 1 241 ? -3.473 22.578 -9.203 1 85.25 241 LEU B C 1
ATOM 5183 O O . LEU B 1 241 ? -3.949 22.906 -10.289 1 85.25 241 LEU B O 1
ATOM 5187 N N . PRO B 1 242 ? -2.639 23.281 -8.477 1 85.06 242 PRO B N 1
ATOM 5188 C CA . PRO B 1 242 ? -2.377 24.625 -8.992 1 85.06 242 PRO B CA 1
ATOM 5189 C C . PRO B 1 242 ? -1.786 24.625 -10.398 1 85.06 242 PRO B C 1
ATOM 5191 O O . PRO B 1 242 ? -0.972 23.75 -10.727 1 85.06 242 PRO B O 1
ATOM 5194 N N . ASN B 1 243 ? -2.271 25.5 -11.18 1 87.06 243 ASN B N 1
ATOM 5195 C CA . ASN B 1 243 ? -1.706 25.578 -12.516 1 87.06 243 ASN B CA 1
ATOM 5196 C C . ASN B 1 243 ? -0.367 26.297 -12.523 1 87.06 243 ASN B C 1
ATOM 5198 O O . ASN B 1 243 ? 0.057 26.844 -11.5 1 87.06 243 ASN B O 1
ATOM 5202 N N . ASP B 1 244 ? 0.178 26.375 -13.633 1 86.44 244 ASP B N 1
ATOM 5203 C CA . ASP B 1 244 ? 1.533 26.906 -13.758 1 86.44 244 ASP B CA 1
ATOM 5204 C C . ASP B 1 244 ? 1.567 28.406 -13.461 1 86.44 244 ASP B C 1
ATOM 5206 O O . ASP B 1 244 ? 2.523 28.906 -12.867 1 86.44 244 ASP B O 1
ATOM 5210 N N . LYS B 1 245 ? 0.612 29.125 -13.914 1 87.19 245 LYS B N 1
ATOM 5211 C CA . LYS B 1 245 ? 0.567 30.562 -13.711 1 87.19 245 LYS B CA 1
ATOM 5212 C C . LYS B 1 245 ? 0.486 30.906 -12.227 1 87.19 245 LYS B C 1
ATOM 5214 O O . LYS B 1 245 ? 1.206 31.781 -11.742 1 87.19 245 LYS B O 1
ATOM 5219 N N . LEU B 1 246 ? -0.351 30.312 -11.547 1 87.31 246 LEU B N 1
ATOM 5220 C CA . LEU B 1 246 ? -0.488 30.531 -10.109 1 87.31 246 LEU B CA 1
ATOM 5221 C C . LEU B 1 246 ? 0.79 30.141 -9.375 1 87.31 246 LEU B C 1
ATOM 5223 O O . LEU B 1 246 ? 1.237 30.859 -8.477 1 87.31 246 LEU B O 1
ATOM 5227 N N . LEU B 1 247 ? 1.346 29.078 -9.758 1 88.38 247 LEU B N 1
ATOM 5228 C CA . LEU B 1 247 ? 2.568 28.625 -9.109 1 88.38 247 LEU B CA 1
ATOM 5229 C C . LEU B 1 247 ? 3.695 29.625 -9.297 1 88.38 247 LEU B C 1
ATOM 5231 O O . LEU B 1 247 ? 4.465 29.891 -8.367 1 88.38 247 LEU B O 1
ATOM 5235 N N . LYS B 1 248 ? 3.754 30.125 -10.453 1 88.69 248 LYS B N 1
ATOM 5236 C CA . LYS B 1 248 ? 4.77 31.141 -10.734 1 88.69 248 LYS B CA 1
ATOM 5237 C C . LYS B 1 248 ? 4.562 32.375 -9.875 1 88.69 248 LYS B C 1
ATOM 5239 O O . LYS B 1 248 ? 5.523 32.969 -9.367 1 88.69 248 LYS B O 1
ATOM 5244 N N . PHE B 1 249 ? 3.389 32.781 -9.773 1 88.62 249 PHE B N 1
ATOM 5245 C CA . PHE B 1 249 ? 3.051 33.938 -8.953 1 88.62 249 PHE B CA 1
ATOM 5246 C C . PHE B 1 249 ? 3.414 33.688 -7.492 1 88.62 249 PHE B C 1
ATOM 5248 O O . PHE B 1 249 ? 4.059 34.531 -6.859 1 88.62 249 PHE B O 1
ATOM 5255 N N . LEU B 1 250 ? 3.07 32.531 -7.012 1 88.62 250 LEU B N 1
ATOM 5256 C CA . LEU B 1 250 ? 3.268 32.219 -5.602 1 88.62 250 LEU B CA 1
ATOM 5257 C C . LEU B 1 250 ? 4.746 32 -5.293 1 88.62 250 LEU B C 1
ATOM 5259 O O . LEU B 1 250 ? 5.184 32.188 -4.156 1 88.62 250 LEU B O 1
ATOM 5263 N N . SER B 1 251 ? 5.547 31.656 -6.293 1 90.44 251 SER B N 1
ATOM 5264 C CA . SER B 1 251 ? 6.945 31.312 -6.086 1 90.44 251 SER B CA 1
ATOM 5265 C C . SER B 1 251 ? 7.852 32.531 -6.191 1 90.44 251 SER B C 1
ATOM 5267 O O . SER B 1 251 ? 9.07 32.438 -6.035 1 90.44 251 SER B O 1
ATOM 5269 N N . TYR B 1 252 ? 7.324 33.594 -6.402 1 88.75 252 TYR B N 1
ATOM 5270 C CA . TYR B 1 252 ? 8.094 34.812 -6.711 1 88.75 252 TYR B CA 1
ATOM 5271 C C . TYR B 1 252 ? 9.141 35.062 -5.641 1 88.75 252 TYR B C 1
ATOM 5273 O O . TYR B 1 252 ? 10.328 35.219 -5.945 1 88.75 252 TYR B O 1
ATOM 5281 N N . GLU B 1 253 ? 8.711 35.188 -4.402 1 84.94 253 GLU B N 1
ATOM 5282 C CA . GLU B 1 253 ? 9.625 35.469 -3.305 1 84.94 253 GLU B CA 1
ATOM 5283 C C . GLU B 1 253 ? 10.672 34.375 -3.145 1 84.94 253 GLU B C 1
ATOM 5285 O O . GLU B 1 253 ? 11.844 34.656 -2.885 1 84.94 253 GLU B O 1
ATOM 5290 N N . CYS B 1 254 ? 10.242 33.156 -3.242 1 86.94 254 CYS B N 1
ATOM 5291 C CA . CYS B 1 254 ? 11.148 32.031 -3.164 1 86.94 254 CYS B CA 1
ATOM 5292 C C . CYS B 1 254 ? 12.211 32.094 -4.258 1 86.94 254 CYS B C 1
ATOM 5294 O O . CYS B 1 254 ? 13.391 31.875 -3.992 1 86.94 254 CYS B O 1
ATOM 5296 N N . ASP B 1 255 ? 11.781 32.469 -5.414 1 88.88 255 ASP B N 1
ATOM 5297 C CA . ASP B 1 255 ? 12.695 32.562 -6.551 1 88.88 255 ASP B CA 1
ATOM 5298 C C . ASP B 1 255 ? 13.742 33.656 -6.328 1 88.88 255 ASP B C 1
ATOM 5300 O O . ASP B 1 255 ? 14.898 33.5 -6.738 1 88.88 255 ASP B O 1
ATOM 5304 N N . LYS B 1 256 ? 13.375 34.562 -5.68 1 87.06 256 LYS B N 1
ATOM 5305 C CA . LYS B 1 256 ? 14.266 35.688 -5.441 1 87.06 256 LYS B CA 1
ATOM 5306 C C . LYS B 1 256 ? 15.266 35.406 -4.336 1 87.06 256 LYS B C 1
ATOM 5308 O O . LYS B 1 256 ? 16.422 35.844 -4.395 1 87.06 256 LYS B O 1
ATOM 5313 N N . THR B 1 257 ? 14.859 34.625 -3.367 1 84.19 257 THR B N 1
ATOM 5314 C CA . THR B 1 257 ? 15.664 34.5 -2.158 1 84.19 257 THR B CA 1
ATOM 5315 C C . THR B 1 257 ? 16.391 33.156 -2.141 1 84.19 257 THR B C 1
ATOM 5317 O O . THR B 1 257 ? 17.547 33.062 -1.713 1 84.19 257 THR B O 1
ATOM 5320 N N . VAL B 1 258 ? 15.867 32.094 -2.592 1 84.5 258 VAL B N 1
ATOM 5321 C CA . VAL B 1 258 ? 16.406 30.75 -2.473 1 84.5 258 VAL B CA 1
ATOM 5322 C C . VAL B 1 258 ? 17.125 30.359 -3.76 1 84.5 258 VAL B C 1
ATOM 5324 O O . VAL B 1 258 ? 18.172 29.719 -3.721 1 84.5 258 VAL B O 1
ATOM 5327 N N . LYS B 1 259 ? 16.688 30.75 -4.875 1 83.19 259 LYS B N 1
ATOM 5328 C CA . LYS B 1 259 ? 17.297 30.516 -6.188 1 83.19 259 LYS B CA 1
ATOM 5329 C C . LYS B 1 259 ? 17.469 29.016 -6.449 1 83.19 259 LYS B C 1
ATOM 5331 O O . LYS B 1 259 ? 18.562 28.578 -6.844 1 83.19 259 LYS B O 1
ATOM 5336 N N . ASN B 1 260 ? 16.594 28.234 -6.09 1 87.88 260 ASN B N 1
ATOM 5337 C CA . ASN B 1 260 ? 16.5 26.797 -6.367 1 87.88 260 ASN B CA 1
ATOM 5338 C C . ASN B 1 260 ? 15.148 26.438 -6.98 1 87.88 260 ASN B C 1
ATOM 5340 O O . ASN B 1 260 ? 14.141 26.391 -6.277 1 87.88 260 ASN B O 1
ATOM 5344 N N . ASP B 1 261 ? 15.164 26.078 -8.18 1 85.75 261 ASP B N 1
ATOM 5345 C CA . ASP B 1 261 ? 13.945 25.875 -8.961 1 85.75 261 ASP B CA 1
ATOM 5346 C C . ASP B 1 261 ? 13.156 24.672 -8.461 1 85.75 261 ASP B C 1
ATOM 5348 O O . ASP B 1 261 ? 11.93 24.656 -8.516 1 85.75 261 ASP B O 1
ATOM 5352 N N . LYS B 1 262 ? 13.875 23.719 -8.023 1 87.56 262 LYS B N 1
ATOM 5353 C CA . LYS B 1 262 ? 13.195 22.516 -7.547 1 87.56 262 LYS B CA 1
ATOM 5354 C C . LYS B 1 262 ? 12.422 22.797 -6.258 1 87.56 262 LYS B C 1
ATOM 5356 O O . LYS B 1 262 ? 11.305 22.312 -6.09 1 87.56 262 LYS B O 1
ATOM 5361 N N . ILE B 1 263 ? 13.039 23.547 -5.457 1 88.75 263 ILE B N 1
ATOM 5362 C CA . ILE B 1 263 ? 12.406 23.891 -4.184 1 88.75 263 ILE B CA 1
ATOM 5363 C C . ILE B 1 263 ? 11.258 24.875 -4.422 1 88.75 263 ILE B C 1
ATOM 5365 O O . ILE B 1 263 ? 10.141 24.641 -3.959 1 88.75 263 ILE B O 1
ATOM 5369 N N . CYS B 1 264 ? 11.531 25.875 -5.238 1 89.12 264 CYS B N 1
ATOM 5370 C CA . CYS B 1 264 ? 10.562 26.953 -5.422 1 89.12 264 CYS B CA 1
ATOM 5371 C C . CYS B 1 264 ? 9.438 26.516 -6.355 1 89.12 264 CYS B C 1
ATOM 5373 O O . CYS B 1 264 ? 8.383 27.141 -6.402 1 89.12 264 CYS B O 1
ATOM 5375 N N . GLY B 1 265 ? 9.672 25.453 -7.004 1 87.69 265 GLY B N 1
ATOM 5376 C CA . GLY B 1 265 ? 8.633 24.891 -7.855 1 87.69 265 GLY B CA 1
ATOM 5377 C C . GLY B 1 265 ? 7.703 23.953 -7.125 1 87.69 265 GLY B C 1
ATOM 5378 O O . GLY B 1 265 ? 6.719 23.469 -7.695 1 87.69 265 GLY B O 1
ATOM 5379 N N . ASN B 1 266 ? 8.008 23.641 -5.984 1 90.38 266 ASN B N 1
ATOM 5380 C CA . ASN B 1 266 ? 7.211 22.734 -5.172 1 90.38 266 ASN B CA 1
ATOM 5381 C C . ASN B 1 266 ? 6.238 23.5 -4.273 1 90.38 266 ASN B C 1
ATOM 5383 O O . ASN B 1 266 ? 6.656 24.234 -3.379 1 90.38 266 ASN B O 1
ATOM 5387 N N . VAL B 1 267 ? 4.996 23.25 -4.418 1 89.62 267 VAL B N 1
ATOM 5388 C CA . VAL B 1 267 ? 3.922 24 -3.781 1 89.62 267 VAL B CA 1
ATOM 5389 C C . VAL B 1 267 ? 3.994 23.828 -2.266 1 89.62 267 VAL B C 1
ATOM 5391 O O . VAL B 1 267 ? 3.625 24.734 -1.513 1 89.62 267 VAL B O 1
ATOM 5394 N N . LEU B 1 268 ? 4.484 22.75 -1.853 1 90.69 268 LEU B N 1
ATOM 5395 C CA . LEU B 1 268 ? 4.621 22.531 -0.417 1 90.69 268 LEU B CA 1
ATOM 5396 C C . LEU B 1 268 ? 5.555 23.562 0.202 1 90.69 268 LEU B C 1
ATOM 5398 O O . LEU B 1 268 ? 5.207 24.203 1.201 1 90.69 268 LEU B O 1
ATOM 5402 N N . PHE B 1 269 ? 6.66 23.797 -0.398 1 88.81 269 PHE B N 1
ATOM 5403 C CA . PHE B 1 269 ? 7.637 24.75 0.123 1 88.81 269 PHE B CA 1
ATOM 5404 C C . PHE B 1 269 ? 7.113 26.188 0.01 1 88.81 269 PHE B C 1
ATOM 5406 O O . PHE B 1 269 ? 7.379 27.016 0.877 1 88.81 269 PHE B O 1
ATOM 5413 N N . ILE B 1 270 ? 6.375 26.406 -0.986 1 88.19 270 ILE B N 1
ATOM 5414 C CA . ILE B 1 270 ? 5.812 27.734 -1.204 1 88.19 270 ILE B CA 1
ATOM 5415 C C . ILE B 1 270 ? 4.797 28.047 -0.109 1 88.19 270 ILE B C 1
ATOM 5417 O O . ILE B 1 270 ? 4.809 29.141 0.463 1 88.19 270 ILE B O 1
ATOM 5421 N N . PHE B 1 271 ? 3.986 27.109 0.223 1 89 271 PHE B N 1
ATOM 5422 C CA . PHE B 1 271 ? 2.908 27.328 1.18 1 89 271 PHE B CA 1
ATOM 5423 C C . PHE B 1 271 ? 3.436 27.281 2.609 1 89 271 PHE B C 1
ATOM 5425 O O . PHE B 1 271 ? 2.977 28.031 3.471 1 89 271 PHE B O 1
ATOM 5432 N N . LEU B 1 272 ? 4.309 26.438 2.887 1 88.75 272 LEU B N 1
ATOM 5433 C CA . LEU B 1 272 ? 4.648 26.156 4.277 1 88.75 272 LEU B CA 1
ATOM 5434 C C . LEU B 1 272 ? 5.879 26.953 4.703 1 88.75 272 LEU B C 1
ATOM 5436 O O . LEU B 1 272 ? 6.02 27.312 5.879 1 88.75 272 LEU B O 1
ATOM 5440 N N . GLY B 1 273 ? 6.789 27.25 3.768 1 85.81 273 GLY B N 1
ATOM 5441 C CA . GLY B 1 273 ? 7.988 28 4.102 1 85.81 273 GLY B CA 1
ATOM 5442 C C . GLY B 1 273 ? 9.086 27.141 4.703 1 85.81 273 GLY B C 1
ATOM 5443 O O . GLY B 1 273 ? 8.805 26.094 5.309 1 85.81 273 GLY B O 1
ATOM 5444 N N . PHE B 1 274 ? 10.32 27.531 4.523 1 84.62 274 PHE B N 1
ATOM 5445 C CA . PHE B 1 274 ? 11.508 26.844 5.02 1 84.62 274 PHE B CA 1
ATOM 5446 C C . PHE B 1 274 ? 12.68 27.812 5.137 1 84.62 274 PHE B C 1
ATOM 5448 O O . PHE B 1 274 ? 12.633 28.922 4.59 1 84.62 274 PHE B O 1
ATOM 5455 N N . GLU B 1 275 ? 13.516 27.438 6.023 1 86.06 275 GLU B N 1
ATOM 5456 C CA . GLU B 1 275 ? 14.773 28.172 6.098 1 86.06 275 GLU B CA 1
ATOM 5457 C C . GLU B 1 275 ? 15.875 27.453 5.32 1 86.06 275 GLU B C 1
ATOM 5459 O O . GLU B 1 275 ? 16.234 26.328 5.641 1 86.06 275 GLU B O 1
ATOM 5464 N N . LYS B 1 276 ? 16.469 28.156 4.434 1 85.31 276 LYS B N 1
ATOM 5465 C CA . LYS B 1 276 ? 17.422 27.562 3.488 1 85.31 276 LYS B CA 1
ATOM 5466 C C . LYS B 1 276 ? 18.594 26.922 4.219 1 85.31 276 LYS B C 1
ATOM 5468 O O . LYS B 1 276 ? 19.094 25.875 3.793 1 85.31 276 LYS B O 1
ATOM 5473 N N . ASP B 1 277 ? 19.016 27.5 5.297 1 88.25 277 ASP B N 1
ATOM 5474 C CA . ASP B 1 277 ? 20.203 27.016 5.988 1 88.25 277 ASP B CA 1
ATOM 5475 C C . ASP B 1 277 ? 19.844 25.906 6.977 1 88.25 277 ASP B C 1
ATOM 5477 O O . ASP B 1 277 ? 20.719 25.188 7.465 1 88.25 277 ASP B O 1
ATOM 5481 N N . GLU B 1 278 ? 18.594 25.766 7.242 1 90.12 278 GLU B N 1
ATOM 5482 C CA . GLU B 1 278 ? 18.141 24.734 8.18 1 90.12 278 GLU B CA 1
ATOM 5483 C C . GLU B 1 278 ? 17.594 23.531 7.438 1 90.12 278 GLU B C 1
ATOM 5485 O O . GLU B 1 278 ? 17.672 22.406 7.941 1 90.12 278 GLU B O 1
ATOM 5490 N N . PHE B 1 279 ? 17.078 23.734 6.277 1 89.25 279 PHE B N 1
ATOM 5491 C CA . PHE B 1 279 ? 16.578 22.609 5.492 1 89.25 279 PHE B CA 1
ATOM 5492 C C . PHE B 1 279 ? 17.703 21.641 5.148 1 89.25 279 PHE B C 1
ATOM 5494 O O . PHE B 1 279 ? 18.766 22.062 4.695 1 89.25 279 PHE B O 1
ATOM 5501 N N . ASN B 1 280 ? 17.469 20.375 5.367 1 89.81 280 ASN B N 1
ATOM 5502 C CA . ASN B 1 280 ? 18.438 19.344 5 1 89.81 280 ASN B CA 1
ATOM 5503 C C . ASN B 1 280 ? 18.438 19.078 3.498 1 89.81 280 ASN B C 1
ATOM 5505 O O . ASN B 1 280 ? 17.656 18.25 3.008 1 89.81 280 ASN B O 1
ATOM 5509 N N . VAL B 1 281 ? 19.359 19.594 2.805 1 86.94 281 VAL B N 1
ATOM 5510 C CA . VAL B 1 281 ? 19.359 19.562 1.347 1 86.94 281 VAL B CA 1
ATOM 5511 C C . VAL B 1 281 ? 19.625 18.141 0.861 1 86.94 281 VAL B C 1
ATOM 5513 O O . VAL B 1 281 ? 19.281 17.797 -0.269 1 86.94 281 VAL B O 1
ATOM 5516 N N . ASP B 1 282 ? 20.188 17.328 1.738 1 87.56 282 ASP B N 1
ATOM 5517 C CA . ASP B 1 282 ? 20.516 15.953 1.351 1 87.56 282 ASP B CA 1
ATOM 5518 C C . ASP B 1 282 ? 19.25 15.141 1.081 1 87.56 282 ASP B C 1
ATOM 5520 O O . ASP B 1 282 ? 19.297 14.164 0.327 1 87.56 282 ASP B O 1
ATOM 5524 N N . ILE B 1 283 ? 18.172 15.602 1.634 1 92.25 283 ILE B N 1
ATOM 5525 C CA . ILE B 1 283 ? 16.984 14.781 1.493 1 92.25 283 ILE B CA 1
ATOM 5526 C C . ILE B 1 283 ? 16.031 15.43 0.479 1 92.25 283 ILE B C 1
ATOM 5528 O O . ILE B 1 283 ? 14.93 14.93 0.253 1 92.25 283 ILE B O 1
ATOM 5532 N N . LEU B 1 284 ? 16.438 16.469 -0.134 1 91.19 284 LEU B N 1
ATOM 5533 C CA . LEU B 1 284 ? 15.578 17.219 -1.045 1 91.19 284 LEU B CA 1
ATOM 5534 C C . LEU B 1 284 ? 15 16.312 -2.123 1 91.19 284 LEU B C 1
ATOM 5536 O O . LEU B 1 284 ? 13.797 16.328 -2.375 1 91.19 284 LEU B O 1
ATOM 5540 N N . PRO B 1 285 ? 15.812 15.422 -2.773 1 91.12 285 PRO B N 1
ATOM 5541 C CA . PRO B 1 285 ? 15.227 14.555 -3.797 1 91.12 285 PRO B CA 1
ATOM 5542 C C . PRO B 1 285 ? 14.125 13.664 -3.246 1 91.12 285 PRO B C 1
ATOM 5544 O O . PRO B 1 285 ? 13.109 13.445 -3.914 1 91.12 285 PRO B O 1
ATOM 5547 N N . LYS B 1 286 ? 14.32 13.172 -2.107 1 93.19 286 LYS B N 1
ATOM 5548 C CA . LYS B 1 286 ? 13.32 12.328 -1.457 1 93.19 286 LYS B CA 1
ATOM 5549 C C . LYS B 1 286 ? 12.047 13.117 -1.168 1 93.19 286 LYS B C 1
ATOM 5551 O O . LYS B 1 286 ? 10.945 12.625 -1.408 1 93.19 286 LYS B O 1
ATOM 5556 N N . VAL B 1 287 ? 12.242 14.305 -0.649 1 93.38 287 VAL B N 1
ATOM 5557 C CA . VAL B 1 287 ? 11.094 15.148 -0.327 1 93.38 287 VAL B CA 1
ATOM 5558 C C . VAL B 1 287 ? 10.305 15.445 -1.597 1 93.38 287 VAL B C 1
ATOM 5560 O O . VAL B 1 287 ? 9.078 15.336 -1.609 1 93.38 287 VAL B O 1
ATOM 5563 N N . LEU B 1 288 ? 11.016 15.75 -2.688 1 92.62 288 LEU B N 1
ATOM 5564 C CA . LEU B 1 288 ? 10.367 16.109 -3.943 1 92.62 288 LEU B CA 1
ATOM 5565 C C . LEU B 1 288 ? 9.641 14.922 -4.551 1 92.62 288 LEU B C 1
ATOM 5567 O O . LEU B 1 288 ? 8.656 15.086 -5.273 1 92.62 288 LEU B O 1
ATOM 5571 N N . SER B 1 289 ? 10.109 13.719 -4.195 1 94.25 289 SER B N 1
ATOM 5572 C CA . SER B 1 289 ? 9.5 12.508 -4.738 1 94.25 289 SER B CA 1
ATOM 5573 C C . SER B 1 289 ? 8.234 12.141 -3.977 1 94.25 289 SER B C 1
ATOM 5575 O O . SER B 1 289 ? 7.348 11.477 -4.52 1 94.25 289 SER B O 1
ATOM 5577 N N . HIS B 1 290 ? 8.07 12.586 -2.775 1 96.5 290 HIS B N 1
ATOM 5578 C CA . HIS B 1 290 ? 6.98 12.117 -1.931 1 96.5 290 HIS B CA 1
ATOM 5579 C C . HIS B 1 290 ? 5.973 13.227 -1.657 1 96.5 290 HIS B C 1
ATOM 5581 O O . HIS B 1 290 ? 4.832 12.953 -1.276 1 96.5 290 HIS B O 1
ATOM 5587 N N . ASP B 1 291 ? 6.426 14.453 -1.808 1 95.31 291 ASP B N 1
ATOM 5588 C CA . ASP B 1 291 ? 5.574 15.625 -1.58 1 95.31 291 ASP B CA 1
ATOM 5589 C C . ASP B 1 291 ? 5.504 16.5 -2.826 1 95.31 291 ASP B C 1
ATOM 5591 O O . ASP B 1 291 ? 6.5 16.672 -3.531 1 95.31 291 ASP B O 1
ATOM 5595 N N . PRO B 1 292 ? 4.406 17.109 -3.1 1 96.31 292 PRO B N 1
ATOM 5596 C CA . PRO B 1 292 ? 3.166 17.062 -2.322 1 96.31 292 PRO B CA 1
ATOM 5597 C C . PRO B 1 292 ? 2.432 15.734 -2.451 1 96.31 292 PRO B C 1
ATOM 5599 O O . PRO B 1 292 ? 2.473 15.102 -3.51 1 96.31 292 PRO B O 1
ATOM 5602 N N . ALA B 1 293 ? 1.76 15.312 -1.393 1 97.62 293 ALA B N 1
ATOM 5603 C CA . ALA B 1 293 ? 1.104 14.008 -1.357 1 97.62 293 ALA B CA 1
ATOM 5604 C C . ALA B 1 293 ? -0.362 14.117 -1.768 1 97.62 293 ALA B C 1
ATOM 5606 O O . ALA B 1 293 ? -1.026 13.109 -2.002 1 97.62 293 ALA B O 1
ATOM 5607 N N . GLY B 1 294 ? -0.881 15.367 -1.787 1 95.38 294 GLY B N 1
ATOM 5608 C CA . GLY B 1 294 ? -2.23 15.57 -2.291 1 95.38 294 GLY B CA 1
ATOM 5609 C C . GLY B 1 294 ? -3.211 15.992 -1.215 1 95.38 294 GLY B C 1
ATOM 5610 O O . GLY B 1 294 ? -3.004 15.719 -0.032 1 95.38 294 GLY B O 1
ATOM 5611 N N . THR B 1 295 ? -4.199 16.719 -1.587 1 97.44 295 THR B N 1
ATOM 5612 C CA . THR B 1 295 ? -5.332 17.125 -0.768 1 97.44 295 THR B CA 1
ATOM 5613 C C . THR B 1 295 ? -6.406 17.797 -1.626 1 97.44 295 THR B C 1
ATOM 5615 O O . THR B 1 295 ? -6.25 17.906 -2.844 1 97.44 295 THR B O 1
ATOM 5618 N N . SER B 1 296 ? -7.5 18.172 -1.005 1 97.25 296 SER B N 1
ATOM 5619 C CA . SER B 1 296 ? -8.555 18.891 -1.703 1 97.25 296 SER B CA 1
ATOM 5620 C C . SER B 1 296 ? -8.242 20.391 -1.792 1 97.25 296 SER B C 1
ATOM 5622 O O . SER B 1 296 ? -7.562 20.938 -0.923 1 97.25 296 SER B O 1
ATOM 5624 N N . SER B 1 297 ? -8.75 21.031 -2.82 1 94.62 297 SER B N 1
ATOM 5625 C CA . SER B 1 297 ? -8.695 22.484 -2.891 1 94.62 297 SER B CA 1
ATOM 5626 C C . SER B 1 297 ? -9.398 23.125 -1.696 1 94.62 297 SER B C 1
ATOM 5628 O O . SER B 1 297 ? -8.93 24.125 -1.16 1 94.62 297 SER B O 1
ATOM 5630 N N . LYS B 1 298 ? -10.461 22.562 -1.277 1 95.38 298 LYS B N 1
ATOM 5631 C CA . LYS B 1 298 ? -11.25 23.078 -0.156 1 95.38 298 LYS B CA 1
ATOM 5632 C C . LYS B 1 298 ? -10.406 23.141 1.113 1 95.38 298 LYS B C 1
ATOM 5634 O O . LYS B 1 298 ? -10.602 24.031 1.946 1 95.38 298 LYS B O 1
ATOM 5639 N N . THR B 1 299 ? -9.438 22.281 1.245 1 96.94 299 THR B N 1
ATOM 5640 C CA . THR B 1 299 ? -8.547 22.266 2.402 1 96.94 299 THR B CA 1
ATOM 5641 C C . THR B 1 299 ? -7.73 23.562 2.465 1 96.94 299 THR B C 1
ATOM 5643 O O . THR B 1 299 ? -7.645 24.188 3.52 1 96.94 299 THR B O 1
ATOM 5646 N N . VAL B 1 300 ? -7.199 23.938 1.384 1 94.5 300 VAL B N 1
ATOM 5647 C CA . VAL B 1 300 ? -6.391 25.156 1.314 1 94.5 300 VAL B CA 1
ATOM 5648 C C . VAL B 1 300 ? -7.293 26.391 1.438 1 94.5 300 VAL B C 1
ATOM 5650 O O . VAL B 1 300 ? -6.941 27.344 2.119 1 94.5 300 VAL B O 1
ATOM 5653 N N . LEU B 1 301 ? -8.438 26.328 0.871 1 93.69 301 LEU B N 1
ATOM 5654 C CA . LEU B 1 301 ? -9.367 27.453 0.917 1 93.69 301 LEU B CA 1
ATOM 5655 C C . LEU B 1 301 ? -9.883 27.672 2.336 1 93.69 301 LEU B C 1
ATOM 5657 O O . LEU B 1 301 ? -10.133 28.812 2.736 1 93.69 301 LEU B O 1
ATOM 5661 N N . HIS B 1 302 ? -10.016 26.625 3 1 96.31 302 HIS B N 1
ATOM 5662 C CA . HIS B 1 302 ? -10.445 26.75 4.391 1 96.31 302 HIS B CA 1
ATOM 5663 C C . HIS B 1 302 ? -9.43 27.531 5.211 1 96.31 302 HIS B C 1
ATOM 5665 O O . HIS B 1 302 ? -9.805 28.359 6.055 1 96.31 302 HIS B O 1
ATOM 5671 N N . TYR B 1 303 ? -8.148 27.344 5.008 1 95.75 303 TYR B N 1
ATOM 5672 C CA . TYR B 1 303 ? -7.113 28.156 5.645 1 95.75 303 TYR B CA 1
ATOM 5673 C C . TYR B 1 303 ? -7.16 29.594 5.145 1 95.75 303 TYR B C 1
ATOM 5675 O O . TYR B 1 303 ? -6.984 30.531 5.922 1 95.75 303 TYR B O 1
ATOM 5683 N N . ALA B 1 304 ? -7.418 29.703 3.877 1 93.69 304 ALA B N 1
ATOM 5684 C CA . ALA B 1 304 ? -7.523 31.047 3.305 1 93.69 304 ALA B CA 1
ATOM 5685 C C . ALA B 1 304 ? -8.656 31.828 3.951 1 93.69 304 ALA B C 1
ATOM 5687 O O . ALA B 1 304 ? -8.531 33.031 4.203 1 93.69 304 ALA B O 1
ATOM 5688 N N . GLN B 1 305 ? -9.758 31.156 4.18 1 95 305 GLN B N 1
ATOM 5689 C CA . GLN B 1 305 ? -10.875 31.781 4.875 1 95 305 GLN B CA 1
ATOM 5690 C C . GLN B 1 305 ? -10.477 32.219 6.285 1 95 305 GLN B C 1
ATOM 5692 O O . GLN B 1 305 ? -10.875 33.281 6.75 1 95 305 GLN B O 1
ATOM 5697 N N . GLU B 1 306 ? -9.758 31.344 6.934 1 96.25 306 GLU B N 1
ATOM 5698 C CA . GLU B 1 306 ? -9.297 31.656 8.281 1 96.25 306 GLU B CA 1
ATOM 5699 C C . GLU B 1 306 ? -8.445 32.906 8.297 1 96.25 306 GLU B C 1
ATOM 5701 O O . GLU B 1 306 ? -8.602 33.781 9.172 1 96.25 306 GLU B O 1
ATOM 5706 N N . ILE B 1 307 ? -7.582 33.031 7.387 1 95.06 307 ILE B N 1
ATOM 5707 C CA . ILE B 1 307 ? -6.715 34.188 7.262 1 95.06 307 ILE B CA 1
ATOM 5708 C C . ILE B 1 307 ? -7.555 35.438 6.961 1 95.06 307 ILE B C 1
ATOM 5710 O O . ILE B 1 307 ? -7.383 36.469 7.594 1 95.06 307 ILE B O 1
ATOM 5714 N N . ARG B 1 308 ? -8.445 35.281 6.059 1 93.5 308 ARG B N 1
ATOM 5715 C CA . ARG B 1 308 ? -9.344 36.375 5.68 1 93.5 308 ARG B CA 1
ATOM 5716 C C . ARG B 1 308 ? -10.133 36.875 6.883 1 93.5 308 ARG B C 1
ATOM 5718 O O . ARG B 1 308 ? -10.375 38.062 7.016 1 93.5 308 ARG B O 1
ATOM 5725 N N . ASP B 1 309 ? -10.523 35.969 7.684 1 94.94 309 ASP B N 1
ATOM 5726 C CA . ASP B 1 309 ? -11.398 36.281 8.812 1 94.94 309 ASP B CA 1
ATOM 5727 C C . ASP B 1 309 ? -10.586 36.562 10.078 1 94.94 309 ASP B C 1
ATOM 5729 O O . ASP B 1 309 ? -11.062 36.344 11.188 1 94.94 309 ASP B O 1
ATOM 5733 N N . HIS B 1 310 ? -9.359 36.938 10 1 94.06 310 HIS B N 1
ATOM 5734 C CA . HIS B 1 310 ? -8.484 37.406 11.062 1 94.06 310 HIS B CA 1
ATOM 5735 C C . HIS B 1 310 ? -8.289 36.344 12.133 1 94.06 310 HIS B C 1
ATOM 5737 O O . HIS B 1 310 ? -8.414 36.625 13.328 1 94.06 310 HIS B O 1
ATOM 5743 N N . GLY B 1 311 ? -8.188 35.094 11.641 1 95.25 311 GLY B N 1
ATOM 5744 C CA . GLY B 1 311 ? -7.77 34.031 12.516 1 95.25 311 GLY B CA 1
ATOM 5745 C C . GLY B 1 311 ? -8.93 33.344 13.227 1 95.25 311 GLY B C 1
ATOM 5746 O O . GLY B 1 311 ? -8.719 32.562 14.164 1 95.25 311 GLY B O 1
ATOM 5747 N N . ARG B 1 312 ? -10.148 33.656 12.852 1 96.19 312 ARG B N 1
ATOM 5748 C CA . ARG B 1 312 ? -11.289 32.969 13.445 1 96.19 312 ARG B CA 1
ATOM 5749 C C . ARG B 1 312 ? -11.242 31.484 13.133 1 96.19 312 ARG B C 1
ATOM 5751 O O . ARG B 1 312 ? -11.453 31.078 11.992 1 96.19 312 ARG B O 1
ATOM 5758 N N . PHE B 1 313 ? -10.938 30.688 14.164 1 97.94 313 PHE B N 1
ATOM 5759 C CA . PHE B 1 313 ? -10.875 29.234 14.016 1 97.94 313 PHE B CA 1
ATOM 5760 C C . PHE B 1 313 ? -12.273 28.625 14.016 1 97.94 313 PHE B C 1
ATOM 5762 O O . PHE B 1 313 ? -12.836 28.359 15.078 1 97.94 313 PHE B O 1
ATOM 5769 N N . GLN B 1 314 ? -12.82 28.422 12.773 1 98.19 314 GLN B N 1
ATOM 5770 C CA . GLN B 1 314 ? -14.234 28.078 12.602 1 98.19 314 GLN B CA 1
ATOM 5771 C C . GLN B 1 314 ? -14.43 27.109 11.438 1 98.19 314 GLN B C 1
ATOM 5773 O O . GLN B 1 314 ? -13.484 26.812 10.703 1 98.19 314 GLN B O 1
ATOM 5778 N N . GLN B 1 315 ? -15.617 26.547 11.352 1 98.38 315 GLN B N 1
ATOM 5779 C CA . GLN B 1 315 ? -15.953 25.656 10.242 1 98.38 315 GLN B CA 1
ATOM 5780 C C . GLN B 1 315 ? -15.984 26.406 8.922 1 98.38 315 GLN B C 1
ATOM 5782 O O . GLN B 1 315 ? -15.906 27.625 8.891 1 98.38 315 GLN B O 1
ATOM 5787 N N . TYR B 1 316 ? -16.031 25.656 7.82 1 97.25 316 TYR B N 1
ATOM 5788 C CA . TYR B 1 316 ? -15.953 26.219 6.473 1 97.25 316 TYR B CA 1
ATOM 5789 C C . TYR B 1 316 ? -17.094 27.188 6.219 1 97.25 316 TYR B C 1
ATOM 5791 O O . TYR B 1 316 ? -18.25 26.906 6.531 1 97.25 316 TYR B O 1
ATOM 5799 N N . ASP B 1 317 ? -16.781 28.344 5.691 1 96.44 317 ASP B N 1
ATOM 5800 C CA . ASP B 1 317 ? -17.766 29.375 5.383 1 96.44 317 ASP B CA 1
ATOM 5801 C C . ASP B 1 317 ? -18.328 29.188 3.977 1 96.44 317 ASP B C 1
ATOM 5803 O O . ASP B 1 317 ? -17.641 29.469 2.988 1 96.44 317 ASP B O 1
ATOM 5807 N N . TYR B 1 318 ? -19.578 28.891 3.891 1 93.81 318 TYR B N 1
ATOM 5808 C CA . TYR B 1 318 ? -20.25 28.641 2.617 1 93.81 318 TYR B CA 1
ATOM 5809 C C . TYR B 1 318 ? -20.969 29.891 2.113 1 93.81 318 TYR B C 1
ATOM 5811 O O . TYR B 1 318 ? -21.766 29.812 1.182 1 93.81 318 TYR B O 1
ATOM 5819 N N . GLY B 1 319 ? -20.734 30.984 2.791 1 92.81 319 GLY B N 1
ATOM 5820 C CA . GLY B 1 319 ? -21.516 32.188 2.518 1 92.81 319 GLY B CA 1
ATOM 5821 C C . GLY B 1 319 ? -22.844 32.219 3.264 1 92.81 319 GLY B C 1
ATOM 5822 O O . GLY B 1 319 ? -23.234 31.219 3.883 1 92.81 319 GLY B O 1
ATOM 5823 N N . LEU B 1 320 ? -23.422 33.375 3.164 1 94 320 LEU B N 1
ATOM 5824 C CA . LEU B 1 320 ? -24.641 33.594 3.955 1 94 320 LEU B CA 1
ATOM 5825 C C . LEU B 1 320 ? -25.656 32.469 3.701 1 94 320 LEU B C 1
ATOM 5827 O O . LEU B 1 320 ? -26.094 31.812 4.637 1 94 320 LEU B O 1
ATOM 5831 N N . GLU B 1 321 ? -26.109 32.25 2.531 1 95.25 321 GLU B N 1
ATOM 5832 C CA . GLU B 1 321 ? -27.125 31.25 2.189 1 95.25 321 GLU B CA 1
ATOM 5833 C C . GLU B 1 321 ? -26.641 29.844 2.5 1 95.25 321 GLU B C 1
ATOM 5835 O O . GLU B 1 321 ? -27.375 29.031 3.047 1 95.25 321 GLU B O 1
ATOM 5840 N N . GLY B 1 322 ? -25.422 29.609 2.141 1 94.94 322 GLY B N 1
ATOM 5841 C CA . GLY B 1 322 ? -24.844 28.297 2.391 1 94.94 322 GLY B CA 1
ATOM 5842 C C . GLY B 1 322 ? -24.734 27.969 3.867 1 94.94 322 GLY B C 1
ATOM 5843 O O . GLY B 1 322 ? -25 26.828 4.277 1 94.94 322 GLY B O 1
ATOM 5844 N N . ASN B 1 323 ? -24.297 28.922 4.633 1 96.75 323 ASN B N 1
ATOM 5845 C CA . ASN B 1 323 ? -24.188 28.734 6.074 1 96.75 323 ASN B CA 1
ATOM 5846 C C . ASN B 1 323 ? -25.547 28.438 6.703 1 96.75 323 ASN B C 1
ATOM 5848 O O . ASN B 1 323 ? -25.656 27.594 7.605 1 96.75 323 ASN B O 1
ATOM 5852 N N . LEU B 1 324 ? -26.562 29.141 6.227 1 97.31 324 LEU B N 1
ATOM 5853 C CA . LEU B 1 324 ? -27.906 28.891 6.746 1 97.31 324 LEU B CA 1
ATOM 5854 C C . LEU B 1 324 ? -28.344 27.469 6.457 1 97.31 324 LEU B C 1
ATOM 5856 O O . LEU B 1 324 ? -28.969 26.828 7.301 1 97.31 324 LEU B O 1
ATOM 5860 N N . ILE B 1 325 ? -28.078 27 5.371 1 97.44 325 ILE B N 1
ATOM 5861 C CA . ILE B 1 325 ? -28.438 25.641 4.965 1 97.44 325 ILE B CA 1
ATOM 5862 C C . ILE B 1 325 ? -27.625 24.625 5.754 1 97.44 325 ILE B C 1
ATOM 5864 O O . ILE B 1 325 ? -28.188 23.672 6.293 1 97.44 325 ILE B O 1
ATOM 5868 N N . LYS B 1 326 ? -26.328 24.875 5.844 1 96.81 326 LYS B N 1
ATOM 5869 C CA . LYS B 1 326 ? -25.406 23.891 6.418 1 96.81 326 LYS B CA 1
ATOM 5870 C C . LYS B 1 326 ? -25.469 23.906 7.941 1 96.81 326 LYS B C 1
ATOM 5872 O O . LYS B 1 326 ? -25.406 22.859 8.578 1 96.81 326 LYS B O 1
ATOM 5877 N N . TYR B 1 327 ? -25.547 25.141 8.484 1 97.31 327 TYR B N 1
ATOM 5878 C CA . TYR B 1 327 ? -25.359 25.266 9.93 1 97.31 327 TYR B CA 1
ATOM 5879 C C . TYR B 1 327 ? -26.625 25.812 10.594 1 97.31 327 TYR B C 1
ATOM 5881 O O . TYR B 1 327 ? -26.75 25.75 11.82 1 97.31 327 TYR B O 1
ATOM 5889 N N . GLY B 1 328 ? -27.578 26.359 9.922 1 97.62 328 GLY B N 1
ATOM 5890 C CA . GLY B 1 328 ? -28.734 27.016 10.492 1 97.62 328 GLY B CA 1
ATOM 5891 C C . GLY B 1 328 ? -28.438 28.406 11.008 1 97.62 328 GLY B C 1
ATOM 5892 O O . GLY B 1 328 ? -29.312 29.078 11.555 1 97.62 328 GLY B O 1
ATOM 5893 N N . THR B 1 329 ? -27.219 28.875 10.852 1 97.38 329 THR B N 1
ATOM 5894 C CA . THR B 1 329 ? -26.781 30.219 11.258 1 97.38 329 THR B CA 1
ATOM 5895 C C . THR B 1 329 ? -26.078 30.922 10.102 1 97.38 329 THR B C 1
ATOM 5897 O O . THR B 1 329 ? -25.562 30.281 9.195 1 97.38 329 THR B O 1
ATOM 5900 N N . PRO B 1 330 ? -26.062 32.219 10.141 1 96.19 330 PRO B N 1
ATOM 5901 C CA . PRO B 1 330 ? -25.453 32.969 9.039 1 96.19 330 PRO B CA 1
ATOM 5902 C C . PRO B 1 330 ? -23.922 32.812 9.008 1 96.19 330 PRO B C 1
ATOM 5904 O O . PRO B 1 330 ? -23.312 32.938 7.949 1 96.19 330 PRO B O 1
ATOM 5907 N N . SER B 1 331 ? -23.344 32.625 10.164 1 96.19 331 SER B N 1
ATOM 5908 C CA . SER B 1 331 ? -21.906 32.438 10.273 1 96.19 331 SER B CA 1
ATOM 5909 C C . SER B 1 331 ? -21.562 31 10.688 1 96.19 331 SER B C 1
ATOM 5911 O O . SER B 1 331 ? -22.359 30.344 11.367 1 96.19 331 SER B O 1
ATOM 5913 N N . PRO B 1 332 ? -20.391 30.516 10.164 1 97.25 332 PRO B N 1
ATOM 5914 C CA . PRO B 1 332 ? -20.016 29.156 10.562 1 97.25 332 PRO B CA 1
ATOM 5915 C C . PRO B 1 332 ? -19.719 29.031 12.055 1 97.25 332 PRO B C 1
ATOM 5917 O O . PRO B 1 332 ? -19.25 29.984 12.68 1 97.25 332 PRO B O 1
ATOM 5920 N N . PRO B 1 333 ? -19.969 27.891 12.641 1 97.69 333 PRO B N 1
ATOM 5921 C CA . PRO B 1 333 ? -19.656 27.672 14.055 1 97.69 333 PRO B CA 1
ATOM 5922 C C . PRO B 1 333 ? -18.156 27.734 14.352 1 97.69 333 PRO B C 1
ATOM 5924 O O . PRO B 1 333 ? -17.344 27.25 13.555 1 97.69 333 PRO B O 1
ATOM 5927 N N . LEU B 1 334 ? -17.812 28.297 15.531 1 97.44 334 LEU B N 1
ATOM 5928 C CA . LEU B 1 334 ? -16.422 28.344 16 1 97.44 334 LEU B CA 1
ATOM 5929 C C . LEU B 1 334 ? -16.031 27.031 16.672 1 97.44 334 LEU B C 1
ATOM 5931 O O . LEU B 1 334 ? -16.875 26.359 17.281 1 97.44 334 LEU B O 1
ATOM 5935 N N . TYR B 1 335 ? -14.805 26.656 16.469 1 98.06 335 TYR B N 1
ATOM 5936 C CA . TYR B 1 335 ? -14.25 25.594 17.297 1 98.06 335 TYR B CA 1
ATOM 5937 C C . TYR B 1 335 ? -13.875 26.109 18.688 1 98.06 335 TYR B C 1
ATOM 5939 O O . TYR B 1 335 ? -13.078 27.047 18.812 1 98.06 335 TYR B O 1
ATOM 5947 N N . LYS B 1 336 ? -14.367 25.516 19.703 1 96.38 336 LYS B N 1
ATOM 5948 C CA . LYS B 1 336 ? -14.148 25.984 21.078 1 96.38 336 LYS B CA 1
ATOM 5949 C C . LYS B 1 336 ? -12.961 25.281 21.719 1 96.38 336 LYS B C 1
ATOM 5951 O O . LYS B 1 336 ? -13.062 24.125 22.125 1 96.38 336 LYS B O 1
ATOM 5956 N N . MET B 1 337 ? -11.898 26 21.938 1 96.25 337 MET B N 1
ATOM 5957 C CA . MET B 1 337 ? -10.656 25.406 22.438 1 96.25 337 MET B CA 1
ATOM 5958 C C . MET B 1 337 ? -10.805 24.984 23.891 1 96.25 337 MET B C 1
ATOM 5960 O O . MET B 1 337 ? -10.062 24.125 24.375 1 96.25 337 MET B O 1
ATOM 5964 N N . GLU B 1 338 ? -11.789 25.5 24.625 1 94.44 338 GLU B N 1
ATOM 5965 C CA . GLU B 1 338 ? -12.016 25.125 26.016 1 94.44 338 GLU B CA 1
ATOM 5966 C C . GLU B 1 338 ? -12.508 23.688 26.125 1 94.44 338 GLU B C 1
ATOM 5968 O O . GLU B 1 338 ? -12.445 23.094 27.203 1 94.44 338 GLU B O 1
ATOM 5973 N N . LYS B 1 339 ? -12.969 23.172 25 1 95 339 LYS B N 1
ATOM 5974 C CA . LYS B 1 339 ? -13.492 21.812 24.984 1 95 339 LYS B CA 1
ATOM 5975 C C . LYS B 1 339 ? -12.359 20.797 24.812 1 95 339 LYS B C 1
ATOM 5977 O O . LYS B 1 339 ? -12.57 19.594 25 1 95 339 LYS B O 1
ATOM 5982 N N . VAL B 1 340 ? -11.188 21.266 24.469 1 96.25 340 VAL B N 1
ATOM 5983 C CA . VAL B 1 340 ? -10.031 20.391 24.391 1 96.25 340 VAL B CA 1
ATOM 5984 C C . VAL B 1 340 ? -9.609 19.953 25.797 1 96.25 340 VAL B C 1
ATOM 5986 O O . VAL B 1 340 ? -9.062 20.766 26.562 1 96.25 340 VAL B O 1
ATOM 5989 N N . LYS B 1 341 ? -9.781 18.688 26.109 1 94.44 341 LYS B N 1
ATOM 5990 C CA . LYS B 1 341 ? -9.586 18.234 27.484 1 94.44 341 LYS B CA 1
ATOM 5991 C C . LYS B 1 341 ? -8.266 17.484 27.625 1 94.44 341 LYS B C 1
ATOM 5993 O O . LYS B 1 341 ? -7.762 17.328 28.734 1 94.44 341 LYS B O 1
ATOM 5998 N N . SER B 1 342 ? -7.73 16.984 26.547 1 94.5 342 SER B N 1
ATOM 5999 C CA . SER B 1 342 ? -6.445 16.297 26.609 1 94.5 342 SER B CA 1
ATOM 6000 C C . SER B 1 342 ? -5.328 17.25 27.031 1 94.5 342 SER B C 1
ATOM 6002 O O . SER B 1 342 ? -5.43 18.453 26.844 1 94.5 342 SER B O 1
ATOM 6004 N N . LYS B 1 343 ? -4.32 16.672 27.688 1 97.75 343 LYS B N 1
ATOM 6005 C CA . LYS B 1 343 ? -3.105 17.453 27.906 1 97.75 343 LYS B CA 1
ATOM 6006 C C . LYS B 1 343 ? -2.451 17.828 26.578 1 97.75 343 LYS B C 1
ATOM 6008 O O . LYS B 1 343 ? -2.434 17.016 25.641 1 97.75 343 LYS B O 1
ATOM 6013 N N . VAL B 1 344 ? -1.986 19.094 26.516 1 98.62 344 VAL B N 1
ATOM 6014 C CA . VAL B 1 344 ? -1.436 19.578 25.25 1 98.62 344 VAL B CA 1
ATOM 6015 C C . VAL B 1 344 ? -0.069 20.219 25.5 1 98.62 344 VAL B C 1
ATOM 6017 O O . VAL B 1 344 ? 0.11 20.969 26.453 1 98.62 344 VAL B O 1
ATOM 6020 N N . TYR B 1 345 ? 0.89 19.875 24.766 1 98.81 345 TYR B N 1
ATOM 6021 C CA . TYR B 1 345 ? 2.209 20.484 24.688 1 98.81 345 TYR B CA 1
ATOM 6022 C C . TYR B 1 345 ? 2.443 21.125 23.328 1 98.81 345 TYR B C 1
ATOM 6024 O O . TYR B 1 345 ? 2.346 20.438 22.297 1 98.81 345 TYR B O 1
ATOM 6032 N N . LEU B 1 346 ? 2.775 22.438 23.266 1 98.81 346 LEU B N 1
ATOM 6033 C CA . LEU B 1 346 ? 2.916 23.125 22 1 98.81 346 LEU B CA 1
ATOM 6034 C C . LEU B 1 346 ? 4.363 23.547 21.766 1 98.81 346 LEU B C 1
ATOM 6036 O O . LEU B 1 346 ? 5.055 23.953 22.703 1 98.81 346 LEU B O 1
ATOM 6040 N N . MET B 1 347 ? 4.746 23.453 20.562 1 98.88 347 MET B N 1
ATOM 6041 C CA . MET B 1 347 ? 6.043 23.969 20.125 1 98.88 347 MET B CA 1
ATOM 6042 C C . MET B 1 347 ? 5.887 24.938 18.969 1 98.88 347 MET B C 1
ATOM 6044 O O . MET B 1 347 ? 5.027 24.75 18.109 1 98.88 347 MET B O 1
ATOM 6048 N N . TYR B 1 348 ? 6.68 25.984 18.984 1 98.5 348 TYR B N 1
ATOM 6049 C CA . TYR B 1 348 ? 6.602 26.984 17.922 1 98.5 348 TYR B CA 1
ATOM 6050 C C . TYR B 1 348 ? 7.965 27.609 17.641 1 98.5 348 TYR B C 1
ATOM 6052 O O . TYR B 1 348 ? 8.898 27.453 18.438 1 98.5 348 TYR B O 1
ATOM 6060 N N . ALA B 1 349 ? 8.133 28.172 16.5 1 97.81 349 ALA B N 1
ATOM 6061 C CA . ALA B 1 349 ? 9.344 28.891 16.109 1 97.81 349 ALA B CA 1
ATOM 6062 C C . ALA B 1 349 ? 9.039 30.375 15.852 1 97.81 349 ALA B C 1
ATOM 6064 O O . ALA B 1 349 ? 7.977 30.703 15.328 1 97.81 349 ALA B O 1
ATOM 6065 N N . GLU B 1 350 ? 9.977 31.156 16.109 1 96.12 350 GLU B N 1
ATOM 6066 C CA . GLU B 1 350 ? 9.781 32.594 16.078 1 96.12 350 GLU B CA 1
ATOM 6067 C C . GLU B 1 350 ? 9.492 33.094 14.656 1 96.12 350 GLU B C 1
ATOM 6069 O O . GLU B 1 350 ? 8.633 33.938 14.461 1 96.12 350 GLU B O 1
ATOM 6074 N N . MET B 1 351 ? 10.18 32.531 13.695 1 93.31 351 MET B N 1
ATOM 6075 C CA . MET B 1 351 ? 10.055 33.062 12.344 1 93.31 351 MET B CA 1
ATOM 6076 C C . MET B 1 351 ? 9.289 32.094 11.445 1 93.31 351 MET B C 1
ATOM 6078 O O . MET B 1 351 ? 9.508 32.062 10.234 1 93.31 351 MET B O 1
ATOM 6082 N N . ASP B 1 352 ? 8.477 31.281 12.055 1 96 352 ASP B N 1
ATOM 6083 C CA . ASP B 1 352 ? 7.59 30.422 11.281 1 96 352 ASP B CA 1
ATOM 6084 C C . ASP B 1 352 ? 6.625 31.234 10.438 1 96 352 ASP B C 1
ATOM 6086 O O . ASP B 1 352 ? 5.84 32.031 10.969 1 96 352 ASP B O 1
ATOM 6090 N N . ASN B 1 353 ? 6.617 31.016 9.125 1 92.5 353 ASN B N 1
ATOM 6091 C CA . ASN B 1 353 ? 5.855 31.828 8.188 1 92.5 353 ASN B CA 1
ATOM 6092 C C . ASN B 1 353 ? 4.383 31.422 8.156 1 92.5 353 ASN B C 1
ATOM 6094 O O . ASN B 1 353 ? 3.539 32.156 7.66 1 92.5 353 ASN B O 1
ATOM 6098 N N . LEU B 1 354 ? 4.094 30.281 8.656 1 95.31 354 LEU B N 1
ATOM 6099 C CA . LEU B 1 354 ? 2.736 29.766 8.539 1 95.31 354 LEU B CA 1
ATOM 6100 C C . LEU B 1 354 ? 2.033 29.766 9.891 1 95.31 354 LEU B C 1
ATOM 6102 O O . LEU B 1 354 ? 1.054 30.484 10.086 1 95.31 354 LEU B O 1
ATOM 6106 N N . ALA B 1 355 ? 2.57 29.016 10.789 1 96.81 355 ALA B N 1
ATOM 6107 C CA . ALA B 1 355 ? 2.115 29.047 12.18 1 96.81 355 ALA B CA 1
ATOM 6108 C C . ALA B 1 355 ? 2.924 30.062 12.992 1 96.81 355 ALA B C 1
ATOM 6110 O O . ALA B 1 355 ? 3.842 29.672 13.719 1 96.81 355 ALA B O 1
ATOM 6111 N N . SER B 1 356 ? 2.504 31.297 12.984 1 96.06 356 SER B N 1
ATOM 6112 C CA . SER B 1 356 ? 3.287 32.344 13.625 1 96.06 356 SER B CA 1
ATOM 6113 C C . SER B 1 356 ? 3.346 32.156 15.133 1 96.06 356 SER B C 1
ATOM 6115 O O . SER B 1 356 ? 2.424 31.594 15.727 1 96.06 356 SER B O 1
ATOM 6117 N N . ALA B 1 357 ? 4.43 32.688 15.633 1 96.94 357 ALA B N 1
ATOM 6118 C CA . ALA B 1 357 ? 4.59 32.594 17.078 1 96.94 357 ALA B CA 1
ATOM 6119 C C . ALA B 1 357 ? 3.402 33.25 17.797 1 96.94 357 ALA B C 1
ATOM 6121 O O . ALA B 1 357 ? 2.924 32.719 18.797 1 96.94 357 ALA B O 1
ATOM 6122 N N . THR B 1 358 ? 2.916 34.312 17.297 1 96.94 358 THR B N 1
ATOM 6123 C CA . THR B 1 358 ? 1.779 35 17.891 1 96.94 358 THR B CA 1
ATOM 6124 C C . THR B 1 358 ? 0.532 34.125 17.859 1 96.94 358 THR B C 1
ATOM 6126 O O . THR B 1 358 ? -0.19 34.062 18.859 1 96.94 358 THR B O 1
ATOM 6129 N N . ASP B 1 359 ? 0.284 33.531 16.781 1 97.31 359 ASP B N 1
ATOM 6130 C CA . ASP B 1 359 ? -0.907 32.719 16.625 1 97.31 359 ASP B CA 1
ATOM 6131 C C . ASP B 1 359 ? -0.859 31.5 17.562 1 97.31 359 ASP B C 1
ATOM 6133 O O . ASP B 1 359 ? -1.869 31.141 18.172 1 97.31 359 ASP B O 1
ATOM 6137 N N . VAL B 1 360 ? 0.314 30.844 17.703 1 98.19 360 VAL B N 1
ATOM 6138 C CA . VAL B 1 360 ? 0.453 29.703 18.594 1 98.19 360 VAL B CA 1
ATOM 6139 C C . VAL B 1 360 ? 0.272 30.156 20.031 1 98.19 360 VAL B C 1
ATOM 6141 O O . VAL B 1 360 ? -0.312 29.422 20.844 1 98.19 360 VAL B O 1
ATOM 6144 N N . ARG B 1 361 ? 0.694 31.328 20.359 1 97.12 361 ARG B N 1
ATOM 6145 C CA . ARG B 1 361 ? 0.516 31.859 21.703 1 97.12 361 ARG B CA 1
ATOM 6146 C C . ARG B 1 361 ? -0.955 32.125 21.984 1 97.12 361 ARG B C 1
ATOM 6148 O O . ARG B 1 361 ? -1.425 31.938 23.109 1 97.12 361 ARG B O 1
ATOM 6155 N N . ILE B 1 362 ? -1.64 32.656 20.984 1 96.81 362 ILE B N 1
ATOM 6156 C CA . ILE B 1 362 ? -3.078 32.844 21.141 1 96.81 362 ILE B CA 1
ATOM 6157 C C . ILE B 1 362 ? -3.742 31.5 21.469 1 96.81 362 ILE B C 1
ATOM 6159 O O . ILE B 1 362 ? -4.527 31.391 22.406 1 96.81 362 ILE B O 1
ATOM 6163 N N . LEU B 1 363 ? -3.396 30.453 20.672 1 97.94 363 LEU B N 1
ATOM 6164 C CA . LEU B 1 363 ? -3.912 29.109 20.922 1 97.94 363 LEU B CA 1
ATOM 6165 C C . LEU B 1 363 ? -3.576 28.656 22.344 1 97.94 363 LEU B C 1
ATOM 6167 O O . LEU B 1 363 ? -4.434 28.109 23.047 1 97.94 363 LEU B O 1
ATOM 6171 N N . SER B 1 364 ? -2.363 28.906 22.781 1 97.94 364 SER B N 1
ATOM 6172 C CA . SER B 1 364 ? -1.896 28.453 24.094 1 97.94 364 SER B CA 1
ATOM 6173 C C . SER B 1 364 ? -2.721 29.078 25.219 1 97.94 364 SER B C 1
ATOM 6175 O O . SER B 1 364 ? -2.951 28.438 26.25 1 97.94 364 SER B O 1
ATOM 6177 N N . ARG B 1 365 ? -3.217 30.234 25.016 1 97 365 ARG B N 1
ATOM 6178 C CA . ARG B 1 365 ? -3.98 30.938 26.047 1 97 365 ARG B CA 1
ATOM 6179 C C . ARG B 1 365 ? -5.418 30.438 26.094 1 97 365 ARG B C 1
ATOM 6181 O O . ARG B 1 365 ? -6.066 30.5 27.141 1 97 365 ARG B O 1
ATOM 6188 N N . GLU B 1 366 ? -5.828 29.922 25.016 1 97.19 366 GLU B N 1
ATOM 6189 C CA . GLU B 1 366 ? -7.215 29.469 24.938 1 97.19 366 GLU B CA 1
ATOM 6190 C C . GLU B 1 366 ? -7.355 28.047 25.484 1 97.19 366 GLU B C 1
ATOM 6192 O O . GLU B 1 366 ? -8.453 27.609 25.828 1 97.19 366 GLU B O 1
ATOM 6197 N N . LEU B 1 367 ? -6.262 27.281 25.484 1 97.31 367 LEU B N 1
ATOM 6198 C CA . LEU B 1 367 ? -6.289 25.891 25.938 1 97.31 367 LEU B CA 1
ATOM 6199 C C . LEU B 1 367 ? -6.289 25.812 27.453 1 97.31 367 LEU B C 1
ATOM 6201 O O . LEU B 1 367 ? -5.523 26.531 28.109 1 97.31 367 LEU B O 1
ATOM 6205 N N . LYS B 1 368 ? -7.086 24.969 28.031 1 94.5 368 LYS B N 1
ATOM 6206 C CA . LYS B 1 368 ? -7.223 24.875 29.484 1 94.5 368 LYS B CA 1
ATOM 6207 C C . LYS B 1 368 ? -6.246 23.859 30.062 1 94.5 368 LYS B C 1
ATOM 6209 O O . LYS B 1 368 ? -5.918 23.906 31.25 1 94.5 368 LYS B O 1
ATOM 6214 N N . ASN B 1 369 ? -5.762 22.953 29.281 1 95.69 369 ASN B N 1
ATOM 6215 C CA . ASN B 1 369 ? -4.898 21.891 29.766 1 95.69 369 ASN B CA 1
ATOM 6216 C C . ASN B 1 369 ? -3.535 21.906 29.078 1 95.69 369 ASN B C 1
ATOM 6218 O O . ASN B 1 369 ? -3.062 20.875 28.609 1 95.69 369 ASN B O 1
ATOM 6222 N N . LEU B 1 370 ? -2.973 23.062 28.984 1 97.62 370 LEU B N 1
ATOM 6223 C CA . LEU B 1 370 ? -1.633 23.203 28.438 1 97.62 370 LEU B CA 1
ATOM 6224 C C . LEU B 1 370 ? -0.573 22.797 29.453 1 97.62 370 LEU B C 1
ATOM 6226 O O . LEU B 1 370 ? -0.52 23.344 30.547 1 97.62 370 LEU B O 1
ATOM 6230 N N . VAL B 1 371 ? 0.237 21.859 29.047 1 97.5 371 VAL B N 1
ATOM 6231 C CA . VAL B 1 371 ? 1.221 21.359 30.016 1 97.5 371 VAL B CA 1
ATOM 6232 C C . VAL B 1 371 ? 2.602 21.922 29.672 1 97.5 371 VAL B C 1
ATOM 6234 O O . VAL B 1 371 ? 3.561 21.719 30.406 1 97.5 371 VAL B O 1
ATOM 6237 N N . GLY B 1 372 ? 2.703 22.594 28.531 1 98 372 GLY B N 1
ATOM 6238 C CA . GLY B 1 372 ? 3.971 23.219 28.203 1 98 372 GLY B CA 1
ATOM 6239 C C . GLY B 1 372 ? 3.938 23.953 26.875 1 98 372 GLY B C 1
ATOM 6240 O O . GLY B 1 372 ? 3.107 23.656 26.016 1 98 372 GLY B O 1
ATOM 6241 N N . LEU B 1 373 ? 4.754 24.938 26.766 1 98.44 373 LEU B N 1
ATOM 6242 C CA . LEU B 1 373 ? 4.98 25.75 25.578 1 98.44 373 LEU B CA 1
ATOM 6243 C C . LEU B 1 373 ? 6.473 25.922 25.312 1 98.44 373 LEU B C 1
ATOM 6245 O O . LEU B 1 373 ? 7.203 26.438 26.156 1 98.44 373 LEU B O 1
ATOM 6249 N N . TYR B 1 374 ? 6.883 25.469 24.125 1 98.69 374 TYR B N 1
ATOM 6250 C CA . TYR B 1 374 ? 8.312 25.438 23.828 1 98.69 374 TYR B CA 1
ATOM 6251 C C . TYR B 1 374 ? 8.633 26.25 22.578 1 98.69 374 TYR B C 1
ATOM 6253 O O . TYR B 1 374 ? 8.117 25.969 21.5 1 98.69 374 TYR B O 1
ATOM 6261 N N . LYS B 1 375 ? 9.461 27.234 22.781 1 98.62 375 LYS B N 1
ATOM 6262 C CA . LYS B 1 375 ? 9.992 28 21.656 1 98.62 375 LYS B CA 1
ATOM 6263 C C . LYS B 1 375 ? 11.281 27.391 21.141 1 98.62 375 LYS B C 1
ATOM 6265 O O . LYS B 1 375 ? 12.258 27.25 21.875 1 98.62 375 LYS B O 1
ATOM 6270 N N . VAL B 1 376 ? 11.32 27.016 19.891 1 98.5 376 VAL B N 1
ATOM 6271 C CA . VAL B 1 376 ? 12.531 26.469 19.297 1 98.5 376 VAL B CA 1
ATOM 6272 C C . VAL B 1 376 ? 13.672 27.469 19.406 1 98.5 376 VAL B C 1
ATOM 6274 O O . VAL B 1 376 ? 13.516 28.641 19.031 1 98.5 376 VAL B O 1
ATOM 6277 N N . PRO B 1 377 ? 14.844 27.047 19.875 1 97.81 377 PRO B N 1
ATOM 6278 C CA . PRO B 1 377 ? 15.93 27.984 20.156 1 97.81 377 PRO B CA 1
ATOM 6279 C C . PRO B 1 377 ? 16.766 28.312 18.922 1 97.81 377 PRO B C 1
ATOM 6281 O O . PRO B 1 377 ? 18 28.297 18.984 1 97.81 377 PRO B O 1
ATOM 6284 N N . LEU B 1 378 ? 16.219 28.562 17.859 1 97.19 378 LEU B N 1
ATOM 6285 C CA . LEU B 1 378 ? 16.797 29.062 16.625 1 97.19 378 LEU B CA 1
ATOM 6286 C C . LEU B 1 378 ? 15.828 30 15.906 1 97.19 378 LEU B C 1
ATOM 6288 O O . LEU B 1 378 ? 14.828 29.562 15.344 1 97.19 378 LEU B O 1
ATOM 6292 N N . ARG B 1 379 ? 16.156 31.219 15.906 1 95.19 379 ARG B N 1
ATOM 6293 C CA . ARG B 1 379 ? 15.242 32.281 15.469 1 95.19 379 ARG B CA 1
ATOM 6294 C C . ARG B 1 379 ? 14.75 32.031 14.047 1 95.19 379 ARG B C 1
ATOM 6296 O O . ARG B 1 379 ? 13.562 32.219 13.758 1 95.19 379 ARG B O 1
ATOM 6303 N N . VAL B 1 380 ? 15.648 31.516 13.164 1 93.62 380 VAL B N 1
ATOM 6304 C CA . VAL B 1 380 ? 15.344 31.453 11.742 1 93.62 380 VAL B CA 1
ATOM 6305 C C . VAL B 1 380 ? 14.625 30.141 11.43 1 93.62 380 VAL B C 1
ATOM 6307 O O . VAL B 1 380 ? 14.258 29.891 10.281 1 93.62 380 VAL B O 1
ATOM 6310 N N . PHE B 1 381 ? 14.5 29.266 12.477 1 95.75 381 PHE B N 1
ATOM 6311 C CA . PHE B 1 381 ? 13.805 28 12.312 1 95.75 381 PHE B CA 1
ATOM 6312 C C . PHE B 1 381 ? 12.398 28.219 11.766 1 95.75 381 PHE B C 1
ATOM 6314 O O . PHE B 1 381 ? 11.688 29.109 12.219 1 95.75 381 PHE B O 1
ATOM 6321 N N . ASN B 1 382 ? 12.039 27.438 10.688 1 95.31 382 ASN B N 1
ATOM 6322 C CA . ASN B 1 382 ? 10.789 27.719 9.977 1 95.31 382 ASN B CA 1
ATOM 6323 C C . ASN B 1 382 ? 9.875 26.5 9.961 1 95.31 382 ASN B C 1
ATOM 6325 O O . ASN B 1 382 ? 10.188 25.469 10.578 1 95.31 382 ASN B O 1
ATOM 6329 N N . HIS B 1 383 ? 8.781 26.625 9.32 1 96.5 383 HIS B N 1
ATOM 6330 C CA . HIS B 1 383 ? 7.629 25.734 9.461 1 96.5 383 HIS B CA 1
ATOM 6331 C C . HIS B 1 383 ? 7.98 24.312 9.07 1 96.5 383 HIS B C 1
ATOM 6333 O O . HIS B 1 383 ? 7.691 23.375 9.82 1 96.5 383 HIS B O 1
ATOM 6339 N N . VAL B 1 384 ? 8.609 24.047 7.957 1 94.62 384 VAL B N 1
ATOM 6340 C CA . VAL B 1 384 ? 8.883 22.703 7.473 1 94.62 384 VAL B CA 1
ATOM 6341 C C . VAL B 1 384 ? 10.109 22.125 8.188 1 94.62 384 VAL B C 1
ATOM 6343 O O . VAL B 1 384 ? 10.328 20.922 8.18 1 94.62 384 VAL B O 1
ATOM 6346 N N . ASP B 1 385 ? 10.875 23 8.812 1 95.12 385 ASP B N 1
ATOM 6347 C CA . ASP B 1 385 ? 12.109 22.594 9.469 1 95.12 385 ASP B CA 1
ATOM 6348 C C . ASP B 1 385 ? 11.82 21.656 10.648 1 95.12 385 ASP B C 1
ATOM 6350 O O . ASP B 1 385 ? 12.695 20.891 11.07 1 95.12 385 ASP B O 1
ATOM 6354 N N . PHE B 1 386 ? 10.609 21.703 11.195 1 96.69 386 PHE B N 1
ATOM 6355 C CA . PHE B 1 386 ? 10.211 20.797 12.266 1 96.69 386 PHE B CA 1
ATOM 6356 C C . PHE B 1 386 ? 10.352 19.344 11.812 1 96.69 386 PHE B C 1
ATOM 6358 O O . PHE B 1 386 ? 10.516 18.453 12.641 1 96.69 386 PHE B O 1
ATOM 6365 N N . ILE B 1 387 ? 10.266 19.125 10.5 1 96.12 387 ILE B N 1
ATOM 6366 C CA . ILE B 1 387 ? 10.25 17.781 9.953 1 96.12 387 ILE B CA 1
ATOM 6367 C C . ILE B 1 387 ? 11.531 17.516 9.164 1 96.12 387 ILE B C 1
ATOM 6369 O O . ILE B 1 387 ? 12.172 16.484 9.336 1 96.12 387 ILE B O 1
ATOM 6373 N N . PHE B 1 388 ? 11.984 18.547 8.367 1 94.06 388 PHE B N 1
ATOM 6374 C CA . PHE B 1 388 ? 13.031 18.312 7.379 1 94.06 388 PHE B CA 1
ATOM 6375 C C . PHE B 1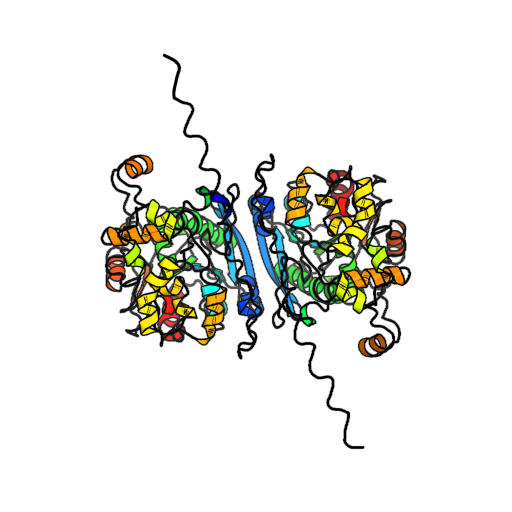 388 ? 14.297 19.078 7.742 1 94.06 388 PHE B C 1
ATOM 6377 O O . PHE B 1 388 ? 15.258 19.094 6.973 1 94.06 388 PHE B O 1
ATOM 6384 N N . GLY B 1 389 ? 14.289 19.703 8.891 1 93.56 389 GLY B N 1
ATOM 6385 C CA . GLY B 1 389 ? 15.469 20.438 9.305 1 93.56 389 GLY B CA 1
ATOM 6386 C C . GLY B 1 389 ? 16.625 19.547 9.68 1 93.56 389 GLY B C 1
ATOM 6387 O O . GLY B 1 389 ? 16.438 18.484 10.281 1 93.56 389 GLY B O 1
ATOM 6388 N N . LYS B 1 390 ? 17.812 19.953 9.344 1 92.44 390 LYS B N 1
ATOM 6389 C CA . LYS B 1 390 ? 19 19.156 9.648 1 92.44 390 LYS B CA 1
ATOM 6390 C C . LYS B 1 390 ? 19.25 19.109 11.156 1 92.44 390 LYS B C 1
ATOM 6392 O O . LYS B 1 390 ? 19.828 18.156 11.664 1 92.44 390 LYS B O 1
ATOM 6397 N N . ASP B 1 391 ? 18.75 20.109 11.867 1 93.88 391 ASP B N 1
ATOM 6398 C CA . ASP B 1 391 ? 18.969 20.156 13.312 1 93.88 391 ASP B CA 1
ATOM 6399 C C . ASP B 1 391 ? 17.672 19.891 14.078 1 93.88 391 ASP B C 1
ATOM 6401 O O . ASP B 1 391 ? 17.562 20.25 15.25 1 93.88 391 ASP B O 1
ATOM 6405 N N . ALA B 1 392 ? 16.734 19.328 13.469 1 94.75 392 ALA B N 1
ATOM 6406 C CA . ALA B 1 392 ? 15.445 19.078 14.102 1 94.75 392 ALA B CA 1
ATOM 6407 C C . ALA B 1 392 ? 15.602 18.203 15.336 1 94.75 392 ALA B C 1
ATOM 6409 O O . ALA B 1 392 ? 14.883 18.391 16.328 1 94.75 392 ALA B O 1
ATOM 6410 N N . TYR B 1 393 ? 16.531 17.25 15.273 1 95.25 393 TYR B N 1
ATOM 6411 C CA . TYR B 1 393 ? 16.734 16.375 16.422 1 95.25 393 TYR B CA 1
ATOM 6412 C C . TYR B 1 393 ? 17.141 17.172 17.656 1 95.25 393 TYR B C 1
ATOM 6414 O O . TYR B 1 393 ? 16.484 17.109 18.688 1 95.25 393 TYR B O 1
ATOM 6422 N N . SER B 1 394 ? 18.172 17.984 17.5 1 95.81 394 SER B N 1
ATOM 6423 C CA . SER B 1 394 ? 18.734 18.688 18.641 1 95.81 394 SER B CA 1
ATOM 6424 C C . SER B 1 394 ? 17.812 19.812 19.094 1 95.81 394 SER B C 1
ATOM 6426 O O . SER B 1 394 ? 17.703 20.109 20.281 1 95.81 394 SER B O 1
ATOM 6428 N N . LEU B 1 395 ? 17.078 20.375 18.172 1 96.88 395 LEU B N 1
ATOM 6429 C CA . LEU B 1 395 ? 16.312 21.578 18.484 1 96.88 395 LEU B CA 1
ATOM 6430 C C . LEU B 1 395 ? 14.891 21.234 18.906 1 96.88 395 LEU B C 1
ATOM 6432 O O . LEU B 1 395 ? 14.25 22 19.641 1 96.88 395 LEU B O 1
ATOM 6436 N N . VAL B 1 396 ? 14.383 20.094 18.438 1 97.88 396 VAL B N 1
ATOM 6437 C CA . VAL B 1 396 ? 12.961 19.828 18.641 1 97.88 396 VAL B CA 1
ATOM 6438 C C . VAL B 1 396 ? 12.773 18.422 19.234 1 97.88 396 VAL B C 1
ATOM 6440 O O . VAL B 1 396 ? 12.203 18.281 20.312 1 97.88 396 VAL B O 1
ATOM 6443 N N . TYR B 1 397 ? 13.344 17.359 18.656 1 97.94 397 TYR B N 1
ATOM 6444 C CA . TYR B 1 397 ? 12.977 15.984 18.969 1 97.94 397 TYR B CA 1
ATOM 6445 C C . TYR B 1 397 ? 13.523 15.57 20.328 1 97.94 397 TYR B C 1
ATOM 6447 O O . TYR B 1 397 ? 12.906 14.766 21.031 1 97.94 397 TYR B O 1
ATOM 6455 N N . LYS B 1 398 ? 14.672 16.078 20.703 1 97.06 398 LYS B N 1
ATOM 6456 C CA . LYS B 1 398 ? 15.172 15.789 22.047 1 97.06 398 LYS B CA 1
ATOM 6457 C C . LYS B 1 398 ? 14.164 16.234 23.109 1 97.06 398 LYS B C 1
ATOM 6459 O O . LYS B 1 398 ? 13.93 15.508 24.078 1 97.06 398 LYS B O 1
ATOM 6464 N N . LYS B 1 399 ? 13.633 17.422 22.922 1 98.06 399 LYS B N 1
ATOM 6465 C CA . LYS B 1 399 ? 12.648 17.938 23.859 1 98.06 399 LYS B CA 1
ATOM 6466 C C . LYS B 1 399 ? 11.359 17.125 23.812 1 98.06 399 LYS B C 1
ATOM 6468 O O . LYS B 1 399 ? 10.75 16.859 24.844 1 98.06 399 LYS B O 1
ATOM 6473 N N . VAL B 1 400 ? 10.93 16.75 22.625 1 98.44 400 VAL B N 1
ATOM 6474 C CA . VAL B 1 400 ? 9.75 15.898 22.453 1 98.44 400 VAL B CA 1
ATOM 6475 C C . VAL B 1 400 ? 9.922 14.617 23.266 1 98.44 400 VAL B C 1
ATOM 6477 O O . VAL B 1 400 ? 9.031 14.242 24.047 1 98.44 400 VAL B O 1
ATOM 6480 N N . LEU B 1 401 ? 11.078 13.977 23.109 1 97.44 401 LEU B N 1
ATOM 6481 C CA . LEU B 1 401 ? 11.359 12.727 23.812 1 97.44 401 LEU B CA 1
ATOM 6482 C C . LEU B 1 401 ? 11.359 12.93 25.312 1 97.44 401 LEU B C 1
ATOM 6484 O O . LEU B 1 401 ? 10.867 12.078 26.062 1 97.44 401 LEU B O 1
ATOM 6488 N N . GLU B 1 402 ? 11.867 14.016 25.75 1 97.25 402 GLU B N 1
ATOM 6489 C CA . GLU B 1 402 ? 11.883 14.344 27.172 1 97.25 402 GLU B CA 1
ATOM 6490 C C . GLU B 1 402 ? 10.469 14.461 27.734 1 97.25 402 GLU B C 1
ATOM 6492 O O . GLU B 1 402 ? 10.164 13.898 28.781 1 97.25 402 GLU B O 1
ATOM 6497 N N . VAL B 1 403 ? 9.625 15.148 27.031 1 97.94 403 VAL B N 1
ATOM 6498 C CA . VAL B 1 403 ? 8.242 15.344 27.453 1 97.94 403 VAL B CA 1
ATOM 6499 C C . VAL B 1 403 ? 7.512 14 27.453 1 97.94 403 VAL B C 1
ATOM 6501 O O . VAL B 1 403 ? 6.777 13.695 28.406 1 97.94 403 VAL B O 1
ATOM 6504 N N . MET B 1 404 ? 7.734 13.203 26.438 1 97.81 404 MET B N 1
ATOM 6505 C CA . MET B 1 404 ? 7.035 11.93 26.281 1 97.81 404 MET B CA 1
ATOM 6506 C C . MET B 1 404 ? 7.387 10.969 27.406 1 97.81 404 MET B C 1
ATOM 6508 O O . MET B 1 404 ? 6.551 10.164 27.828 1 97.81 404 MET B O 1
ATOM 6512 N N . LYS B 1 405 ? 8.578 11.039 27.906 1 95.31 405 LYS B N 1
ATOM 6513 C CA . LYS B 1 405 ? 9.023 10.141 28.969 1 95.31 405 LYS B CA 1
ATOM 6514 C C . LYS B 1 405 ? 8.117 10.234 30.188 1 95.31 405 LYS B C 1
ATOM 6516 O O . LYS B 1 405 ? 7.883 9.242 30.875 1 95.31 405 LYS B O 1
ATOM 6521 N N . ASN B 1 406 ? 7.586 11.352 30.406 1 94 406 ASN B N 1
ATOM 6522 C CA . ASN B 1 406 ? 6.711 11.586 31.547 1 94 406 ASN B CA 1
ATOM 6523 C C . ASN B 1 406 ? 5.328 10.977 31.328 1 94 406 ASN B C 1
ATOM 6525 O O . ASN B 1 406 ? 4.547 10.844 32.281 1 94 406 ASN B O 1
ATOM 6529 N N . PHE B 1 407 ? 5.082 10.578 30.125 1 94.38 407 PHE B N 1
ATOM 6530 C CA . PHE B 1 407 ? 3.754 10.078 29.797 1 94.38 407 PHE B CA 1
ATOM 6531 C C . PHE B 1 407 ? 3.828 8.656 29.25 1 94.38 407 PHE B C 1
ATOM 6533 O O . PHE B 1 407 ? 2.861 8.156 28.672 1 94.38 407 PHE B O 1
ATOM 6540 N N . THR B 1 408 ? 4.949 8.023 29.297 1 90.94 408 THR B N 1
ATOM 6541 C CA . THR B 1 408 ? 5.164 6.688 28.75 1 90.94 408 THR B CA 1
ATOM 6542 C C . THR B 1 408 ? 4.988 5.629 29.828 1 90.94 408 THR B C 1
ATOM 6544 O O . THR B 1 408 ? 5.512 5.773 30.938 1 90.94 408 THR B O 1
ATOM 6547 N N . ILE B 1 409 ? 4.211 4.633 29.453 1 79.56 409 ILE B N 1
ATOM 6548 C CA . ILE B 1 409 ? 3.953 3.535 30.375 1 79.56 409 ILE B CA 1
ATOM 6549 C C . ILE B 1 409 ? 5.133 2.566 30.375 1 79.56 409 ILE B C 1
ATOM 6551 O O . ILE B 1 409 ? 5.754 2.34 29.328 1 79.56 409 ILE B O 1
ATOM 6555 N N . ASN B 1 410 ? 5.727 2.203 31.562 1 65.19 410 ASN B N 1
ATOM 6556 C CA . ASN B 1 410 ? 6.82 1.246 31.703 1 65.19 410 ASN B CA 1
ATOM 6557 C C . ASN B 1 410 ? 6.352 -0.182 31.438 1 65.19 410 ASN B C 1
ATOM 6559 O O . ASN B 1 410 ? 5.234 -0.552 31.797 1 65.19 410 ASN B O 1
#